Protein AF-A0A1C7MRN1-F1 (afdb_monomer_lite)

InterPro domains:
  IPR000111 Glycoside hydrolase family 27/36, conserved site [PS00512] (64-80)
  IPR000111 Glycoside hydrolase family 27/36, conserved site [PS00512] (559-575)
  IPR002241 Glycoside hydrolase, family 27 [PF16499] (28-318)
  IPR002241 Glycoside hydrolase, family 27 [PF16499] (523-786)
  IPR002241 Glycoside hydrolase, family 27 [PR00740] (23-42)
  IPR002241 Glycoside hydrolase, family 27 [PR00740] (59-74)
  IPR002241 Glycoside hydrolase, family 27 [PR00740] (101-122)
  IPR002241 Glycoside hydrolase, family 27 [PR00740] (135-152)
  IPR002241 Glycoside hydrolase, family 27 [PR00740] (167-185)
  IPR002241 Glycoside hydrolase, family 27 [PR00740] (253-272)
  IPR002241 Glycoside hydrolase, family 27 [PR00740] (274-295)
  IPR002241 Glycoside hydrolase, family 27 [PTHR11452] (15-424)
  IPR002241 Glycoside hydrolase, family 27 [cd14792] (29-318)
  IPR002241 Glycoside hydrolase, family 27 [cd14792] (524-786)
  IPR013780 Glycosyl hydrolase, all-beta [G3DSA:2.60.40.1180] (324-448)
  IPR013780 Glycosyl hydrolase, all-beta [G3DSA:2.60.40.1180] (792-904)
  IPR013785 Aldolase-type TIM barrel [G3DSA:3.20.20.70] (21-320)
  IPR013785 Aldolase-type TIM barrel [G3DSA:3.20.20.70] (516-788)
  IPR017853 Glycoside hydrolase superfamily [SSF51445] (20-318)
  IPR017853 Glycoside hydrolase superfamily [SSF51445] (516-786)

pLDDT: mean 77.8, std 26.12, range [19.83, 98.94]

Secondary structure (DSSP, 8-state):
-----PPPP----------SS--S--SS--EEEESHHHHTT---HHHHHHHHHHHHHTT-GGGT--EEE--SS-B-SS--TTT----B-TTT-TTHHHHHHHHHHHTT-EEEEEEESSSB-TTSSB--TT-HHHHHHHHHHHT--EEEEE-TT-TT--SSHHHHHHHHHHHHHHHHHT-S--EEEE-STTTT-HHHHTTTT-SEEE-SSPB-S-SS---TTS--S-STT-S---S-B-HHHHHHHHTTTGGG-BTTBEEE---B-TTSSSS-HHHHHHHHHHHHHTT--EEE-S-TTS--HHHHHHHT-HHHHHHHT-TT-PPPEEEEEEE-TTS-EEEEEEEEETTTEEEEEEEE-SSS-EEEEEEHHHHTTTT-HHHHT-EEEEEEEEEE-TTS-EEEEEEEEESEEEEEEE-TT-EEEEEEEESS-------SS-S------------------S---S--------STTSSSSSSSSSSS-------------------------PPP--S--SS--SS--EEEESHHHHTT---HHHHHHHHHHHHHTTTGGGT--EEEE-SS-B-SS--TTT----B-TTT-TT-HHHHHHHHHHTT-EEEEEEESSSB-TTSSB--TT-HHHHHHHHHHHT--EEEEE-TT-TT--SSHHHHHHHHHHHHHHHHHT-S--EEEE--TTTT-GGGTGGGT-SEE--S---SSTHHHHHTSGGGGG--SSS-B---B-TTSSSS-HHHHHHHHHHHHHTT--EEE-S-TTS--HHHHHHHT-HHHHHHHH-TT-PPPEEEEEEE-TTSSEEEEEEEE-GGG-EEEEEEE-SSS-------HHHHSTTT-HHHHT-EEEEEEEEEE-TTS-EEEEEEEEE----HHHH-SSSPPPGGGTSS-TTTTTSTTS-----------------------------------------------

Foldseek 3Di:
DDDDDDDDDDDPDPPQDQFLPPLVPPLFFAAAAEAPLAQNLVAALVLLVLLLVLCVVLPVVVLRHFERAYEPNQFDQAADPPQSATFGHCVRYVVGLLVSQVVSVVSVGAYHYEFELACADPVGHGHCNVPLLRHLLVCVVSRHQEYEYAYPHNVPQADALVSVLVSLLSNLVSNSVNVHHHQYEYEHALGNHCLQRVQRRHQEYEQAAEEDLAAQDDDVQCVDQESLDDPRRGHHDHLVSLLRRLQQSLVSWFRRYAHASHEQCQQVPSDDLQLSLLSLQQCLQSLHRHYHHDSSSDHDPSSSLRSVLSLSSCSSRFSRGGHWHWLDWAADPQGWTWTWIKTAGPPRKMKIKIWTQAQFKDWDKAFLCSHCLPVDDLRRQFKWFKWWQSDADPVRHGTHGPGIDGGIDHGDIAGHRHMTMMMIDGPDPSDSPPPVDDDDDDDDDDDDDDDDDDDPDDDDDDDDDDDDDDDVPPVPPPVPPDPPDDDDDDDDDDDDDDDDDDDDDPDDPQDDAWALVVVPQLFFAAAAEACLAQNLVAALCLQLLLLVLCVVLVVVVLRHFEREYEPNQFDQAADPPQSATFGDCVRYVVGLLVSQVSSVVSVGAYAYEAELAQADPVGHGHCPVPLLRHLLNCVVSRHAEYEYEYPHRVPLFDALVSVLVSLQSNQSSNVSNVHNHAYEAEHALGNHCLVRVRGRHSEYENHDDDLELCCCVPVVVVVQPHDDDHAHADEQNPPSDHYDLVSSLVRLLQCLQRLHRNYHHDRSSDDDPSSSLSSPLSLSSCSSGASVRWHWDWLDWDADPQGWIWTKTKDAGPPRDIDIDIDTPHPDDDDDDDAQCSHCVQVDDCSLFDKDFAWDQSDADPVRHGTHGPGIDGHDDPPVVVDDDDDDPPVVVPPDSPNSVVRSNPPDDDDDDDDDDDDDDDDDDDDDDDDDDDDDDDDDDDDDDDYYDDDD

Radius of gyration: 33.32 Å; chains: 1; bounding box: 84×116×84 Å

Sequence (952 aa):
MSLTISALLPLALHISFTFALDNGLAITPQMGWNTWNHFGCDISEDIIMGAAKAIISNNLTRFGYEYVVMDDCWQAPARDPGTGAPVADPTKFPNGVKALSDEIHAMGLKFGIYSDAGTYTCGGRFGSLGYEEIDAQTYASWGVDYLKYDNCYNEGLAGTPKISHDRYANMSRALNATGRPILYSMCNWGEDGPWNFATTISNSWRISGDIHDDFDRFDERCPCTTILDCKLPGFHCAMSRIIDFAAPVGQKAGPGHWNDLDMLEVGNGGMSFDEYVTHFSMWSLLKSPLILGNDVTNMTNETLTIITNKALIDVNQDSAGSPANRLWKRAIAVGGDLQLWAGSLANNQFVIALLNTSPNGQTVDVEFSDVFVDQGPAYQQGTYTVYDLWQKDSTGQWGKNVGTFTGAIRRVQIGSHQTKVWKAIPAASAKRTVGELDEKPLRASSICTLWTLHVITQVAMQCRATVHMKVVEQYLNEMSILLQEATSHRTLRHTSLVTGGLVPVLLTVLPTSDALNNGLAITPQMGWNTYYHFGCGISEDVVLSAANAMVSNNLTQLGYNYVLIDDCWQADMRDPATNAPVADPNKFPNGMKAVADQVHALGLKFGLYSDAGTYTCGNKFGSLGFEEIDAQTYASWGVDYLKYDNCYNEGLAGTPKISHDRYANMSRALNATGRPIFYSMCNWGEDGPWNFALDIANSWRISGISLTISIVTTIVAPVLLFLIANFPDFTVQLGLGGMTYDEYVTHFTMWSLLKSPLIIGTDVTDMTNETLTILTNTALIDVNQDAAGSTANRMWKRTVAAGGDLQLWAGSLVNNQFVFALINTSPNEQIVDVEFFDVFFDQGKAYQQGTYTLYDLWQKDGAGSWGKNIGTFQGSLPQWCTSRGSSRPKRAKEMNHERISAVWRSGIYRHSRNVDLHLFEFASRSERSASRLLPANGIIAEREMPSRGTYI

Structure (mmCIF, N/CA/C/O backbone):
data_AF-A0A1C7MRN1-F1
#
_entry.id   AF-A0A1C7MRN1-F1
#
loop_
_atom_site.group_PDB
_atom_site.id
_atom_site.type_symbol
_atom_site.label_atom_id
_atom_site.label_alt_id
_atom_site.label_comp_id
_atom_site.label_asym_id
_atom_site.label_entity_id
_atom_site.label_seq_id
_atom_site.pdbx_PDB_ins_code
_atom_site.Cartn_x
_atom_site.Cartn_y
_atom_site.Cartn_z
_atom_site.occupancy
_atom_site.B_iso_or_equiv
_atom_site.auth_seq_id
_atom_site.auth_comp_id
_atom_site.auth_asym_id
_atom_site.auth_atom_id
_atom_site.pdbx_PDB_model_num
ATOM 1 N N . MET A 1 1 ? 28.201 -49.017 -47.241 1.00 32.62 1 MET A N 1
ATOM 2 C CA . MET A 1 1 ? 27.351 -47.812 -47.124 1.00 32.62 1 MET A CA 1
ATOM 3 C C . MET A 1 1 ? 26.860 -47.796 -45.683 1.00 32.62 1 MET A C 1
ATOM 5 O O . MET A 1 1 ? 26.034 -48.628 -45.351 1.00 32.62 1 MET A O 1
ATOM 9 N N . SER A 1 2 ? 27.627 -47.239 -44.739 1.00 28.34 2 SER A N 1
ATOM 10 C CA . SER A 1 2 ? 27.752 -45.802 -44.386 1.00 28.34 2 SER A CA 1
ATOM 11 C C . SER A 1 2 ? 26.420 -45.260 -43.852 1.00 28.34 2 SER A C 1
ATOM 13 O O . SER A 1 2 ? 25.493 -45.116 -44.637 1.00 28.34 2 SER A O 1
ATOM 15 N N . LEU A 1 3 ? 26.204 -45.276 -42.527 1.00 33.03 3 LEU A N 1
ATOM 16 C CA . LEU A 1 3 ? 26.508 -44.223 -41.526 1.00 33.03 3 LEU A CA 1
ATOM 17 C C . LEU A 1 3 ? 25.808 -42.885 -41.813 1.00 33.03 3 LEU A C 1
ATOM 19 O O . LEU A 1 3 ? 26.175 -42.236 -42.784 1.00 33.03 3 LEU A O 1
ATOM 23 N N . THR A 1 4 ? 24.903 -42.454 -40.923 1.00 29.66 4 THR A N 1
ATOM 24 C CA . THR A 1 4 ? 25.169 -41.485 -39.830 1.00 29.66 4 THR A CA 1
ATOM 25 C C . THR A 1 4 ? 23.914 -41.296 -38.955 1.00 29.66 4 THR A C 1
ATOM 27 O O . THR A 1 4 ? 22.820 -41.089 -39.467 1.00 29.66 4 THR A O 1
ATOM 30 N N . ILE A 1 5 ? 24.070 -41.365 -37.627 1.00 31.12 5 ILE A N 1
ATOM 31 C CA . ILE A 1 5 ? 23.076 -40.932 -36.626 1.00 31.12 5 ILE A CA 1
ATOM 32 C C . ILE A 1 5 ? 23.730 -39.773 -35.870 1.00 31.12 5 ILE A C 1
ATOM 34 O O . ILE A 1 5 ? 24.781 -39.959 -35.257 1.00 31.12 5 ILE A O 1
ATOM 38 N N . SER A 1 6 ? 23.146 -38.580 -35.981 1.00 30.64 6 SER A N 1
ATOM 39 C CA . SER A 1 6 ? 23.615 -37.357 -35.324 1.00 30.64 6 SER A CA 1
ATOM 40 C C . SER A 1 6 ? 23.077 -37.253 -33.897 1.00 30.64 6 SER A C 1
ATOM 42 O O . SER A 1 6 ? 21.924 -37.581 -33.626 1.00 30.64 6 SER A O 1
ATOM 44 N N . ALA A 1 7 ? 23.955 -36.800 -33.005 1.00 30.77 7 ALA A N 1
ATOM 45 C CA . ALA A 1 7 ? 23.769 -36.672 -31.569 1.00 30.77 7 ALA A CA 1
ATOM 46 C C . ALA A 1 7 ? 22.790 -35.550 -31.171 1.00 30.77 7 ALA A C 1
ATOM 48 O O . ALA A 1 7 ? 22.797 -34.466 -31.753 1.00 30.77 7 ALA A O 1
ATOM 49 N N . LEU A 1 8 ? 21.997 -35.826 -30.133 1.00 30.70 8 LEU A N 1
ATOM 50 C CA . LEU A 1 8 ? 21.131 -34.892 -29.413 1.00 30.70 8 LEU A CA 1
ATOM 51 C C . LEU A 1 8 ? 21.948 -34.135 -28.348 1.00 30.70 8 LEU A C 1
ATOM 53 O O . LEU A 1 8 ? 22.550 -34.759 -27.474 1.00 30.70 8 LEU A O 1
ATOM 57 N N . LEU A 1 9 ? 21.953 -32.800 -28.417 1.00 27.53 9 LEU A N 1
ATOM 58 C CA . LEU A 1 9 ? 22.350 -31.907 -27.320 1.00 27.53 9 LEU A CA 1
ATOM 59 C C . LEU A 1 9 ? 21.200 -31.814 -26.297 1.00 27.53 9 LEU A C 1
ATOM 61 O O . LEU A 1 9 ? 20.055 -31.649 -26.721 1.00 27.53 9 LEU A O 1
ATOM 65 N N . PRO A 1 10 ? 21.459 -31.813 -24.978 1.00 32.84 10 PRO A N 1
ATOM 66 C CA . PRO A 1 10 ? 20.471 -31.374 -24.005 1.00 32.84 10 PRO A CA 1
ATOM 67 C C . PRO A 1 10 ? 20.514 -29.841 -23.909 1.00 32.84 10 PRO A C 1
ATOM 69 O O . PRO A 1 10 ? 21.513 -29.253 -23.495 1.00 32.84 10 PRO A O 1
ATOM 72 N N . LEU A 1 11 ? 19.423 -29.194 -24.316 1.00 30.00 11 LEU A N 1
ATOM 73 C CA . LEU A 1 11 ? 19.183 -27.768 -24.122 1.00 30.00 11 LEU A CA 1
ATOM 74 C C . LEU A 1 11 ? 18.744 -27.566 -22.661 1.00 30.00 11 LEU A C 1
ATOM 76 O O . LEU A 1 11 ? 17.631 -27.930 -22.287 1.00 30.00 11 LEU A O 1
ATOM 80 N N . ALA A 1 12 ? 19.629 -27.048 -21.811 1.00 29.44 12 ALA A N 1
ATOM 81 C CA . ALA A 1 12 ? 19.276 -26.665 -20.448 1.00 29.44 12 ALA A CA 1
ATOM 82 C C . ALA A 1 12 ? 18.421 -25.386 -20.492 1.00 29.44 12 ALA A C 1
ATOM 84 O O . ALA A 1 12 ? 18.954 -24.279 -20.552 1.00 29.44 12 ALA A O 1
ATOM 85 N N . LEU A 1 13 ? 17.096 -25.553 -20.495 1.00 30.02 13 LEU A N 1
ATOM 86 C CA . LEU A 1 13 ? 16.122 -24.472 -20.342 1.00 30.02 13 LEU A CA 1
ATOM 87 C C . LEU A 1 13 ? 16.367 -23.775 -18.991 1.00 30.02 13 LEU A C 1
ATOM 89 O O . LEU A 1 13 ? 16.076 -24.333 -17.935 1.00 30.02 13 LEU A O 1
ATOM 93 N N . HIS A 1 14 ? 16.938 -22.572 -19.016 1.00 25.50 14 HIS A N 1
ATOM 94 C CA . HIS A 1 14 ? 16.886 -21.665 -17.872 1.00 25.50 14 HIS A CA 1
ATOM 95 C C . HIS A 1 14 ? 15.493 -21.037 -17.879 1.00 25.50 14 HIS A C 1
ATOM 97 O O . HIS A 1 14 ? 15.196 -20.177 -18.703 1.00 25.50 14 HIS A O 1
ATOM 103 N N . ILE A 1 15 ? 14.615 -21.536 -17.011 1.00 29.28 15 ILE A N 1
ATOM 104 C CA . ILE A 1 15 ? 13.301 -20.945 -16.768 1.00 29.28 15 ILE A CA 1
ATOM 105 C C . ILE A 1 15 ? 13.538 -19.706 -15.900 1.00 29.28 15 ILE A C 1
ATOM 107 O O . ILE A 1 15 ? 13.695 -19.816 -14.685 1.00 29.28 15 ILE A O 1
ATOM 111 N N . SER A 1 16 ? 13.618 -18.536 -16.527 1.00 24.62 16 SER A N 1
ATOM 112 C CA . SER A 1 16 ? 13.578 -17.259 -15.816 1.00 24.62 16 SER A CA 1
ATOM 113 C C . SER A 1 16 ? 12.117 -16.913 -15.542 1.00 24.62 16 SER A C 1
ATOM 115 O O . SER A 1 16 ? 11.385 -16.518 -16.445 1.00 24.62 16 SER A O 1
ATOM 117 N N . PHE A 1 17 ? 11.679 -17.098 -14.299 1.00 25.47 17 PHE A N 1
ATOM 118 C CA . PHE A 1 17 ? 10.416 -16.550 -13.813 1.00 25.47 17 PHE A CA 1
ATOM 119 C C . PHE A 1 17 ? 10.617 -15.052 -13.540 1.00 25.47 17 PHE A C 1
ATOM 121 O O . PHE A 1 17 ? 11.410 -14.704 -12.671 1.00 25.47 17 PHE A O 1
ATOM 128 N N . THR A 1 18 ? 9.923 -14.162 -14.252 1.00 29.08 18 THR A N 1
ATOM 129 C CA . THR A 1 18 ? 9.837 -12.742 -13.871 1.00 29.08 18 THR A CA 1
ATOM 130 C C . THR A 1 18 ? 8.492 -12.492 -13.203 1.00 29.08 18 THR A C 1
ATOM 132 O O . THR A 1 18 ? 7.457 -12.451 -13.868 1.00 29.08 18 THR A O 1
ATOM 135 N N . PHE A 1 19 ? 8.517 -12.367 -11.879 1.00 29.11 19 PHE A N 1
ATOM 136 C CA . PHE A 1 19 ? 7.385 -11.952 -11.055 1.00 29.11 19 PHE A CA 1
ATOM 137 C C . PHE A 1 19 ? 7.260 -10.407 -11.086 1.00 29.11 19 PHE A C 1
ATOM 139 O O . PHE A 1 19 ? 8.284 -9.721 -11.145 1.00 29.11 19 PHE A O 1
ATOM 146 N N . ALA A 1 20 ? 6.034 -9.853 -11.005 1.00 35.31 20 ALA A N 1
ATOM 147 C CA . ALA A 1 20 ? 5.810 -8.578 -10.288 1.00 35.31 20 ALA A CA 1
ATOM 148 C C . ALA A 1 20 ? 6.422 -8.729 -8.879 1.00 35.31 20 ALA A C 1
ATOM 150 O O . ALA A 1 20 ? 6.563 -9.870 -8.460 1.00 35.31 20 ALA A O 1
ATOM 151 N N . LEU A 1 21 ? 6.849 -7.690 -8.153 1.00 42.69 21 LEU A N 1
ATOM 152 C CA . LEU A 1 21 ? 7.776 -7.851 -7.010 1.00 42.69 21 LEU A CA 1
ATOM 153 C C . LEU A 1 21 ? 7.182 -8.532 -5.739 1.00 42.69 21 LEU A C 1
ATOM 155 O O . LEU A 1 21 ? 7.391 -8.068 -4.629 1.00 42.69 21 LEU A O 1
ATOM 159 N N . ASP A 1 22 ? 6.525 -9.685 -5.858 1.00 56.50 22 ASP A N 1
ATOM 160 C CA . ASP A 1 22 ? 6.673 -10.817 -4.943 1.00 56.50 22 ASP A CA 1
ATOM 161 C C . ASP A 1 22 ? 8.019 -11.507 -5.233 1.00 56.50 22 ASP A C 1
ATOM 163 O O . ASP A 1 22 ? 8.114 -12.614 -5.767 1.00 56.50 22 ASP A O 1
ATOM 167 N N . ASN A 1 23 ? 9.108 -10.802 -4.919 1.00 67.00 23 ASN A N 1
ATOM 168 C CA . ASN A 1 23 ? 10.471 -11.330 -5.026 1.00 67.00 23 ASN A CA 1
ATOM 169 C C . ASN A 1 23 ? 10.824 -12.290 -3.872 1.00 67.00 23 ASN A C 1
ATOM 171 O O . ASN A 1 23 ? 11.991 -12.653 -3.708 1.00 67.00 23 ASN A O 1
ATOM 175 N N . GLY A 1 24 ? 9.841 -12.676 -3.047 1.00 72.44 24 GLY A N 1
ATOM 176 C CA . GLY A 1 24 ? 10.031 -13.489 -1.848 1.00 72.44 24 GLY A CA 1
ATOM 177 C C . GLY A 1 24 ? 10.801 -12.792 -0.718 1.00 72.44 24 GLY A C 1
ATOM 178 O O . GLY A 1 24 ? 11.180 -13.456 0.249 1.00 72.44 24 GLY A O 1
ATOM 179 N N . LEU A 1 25 ? 11.059 -11.482 -0.823 1.00 83.81 25 LEU A N 1
ATOM 180 C CA . LEU A 1 25 ? 11.748 -10.682 0.192 1.00 83.81 25 LEU A CA 1
ATOM 181 C C . LEU A 1 25 ? 10.758 -9.846 1.005 1.00 83.81 25 LEU A C 1
ATOM 183 O O . LEU A 1 25 ? 9.590 -9.714 0.656 1.00 83.81 25 LEU A O 1
ATOM 187 N N . ALA A 1 26 ? 11.238 -9.309 2.130 1.00 90.81 26 ALA A N 1
ATOM 188 C CA . ALA A 1 26 ? 10.457 -8.475 3.045 1.00 90.81 26 ALA A CA 1
ATOM 189 C C . ALA A 1 26 ? 9.098 -9.082 3.451 1.00 90.81 26 ALA A C 1
ATOM 191 O O . ALA A 1 26 ? 8.135 -8.359 3.693 1.00 90.81 26 ALA A O 1
ATOM 192 N N . ILE A 1 27 ? 9.002 -10.415 3.567 1.00 87.81 27 ILE A N 1
ATOM 193 C CA . ILE A 1 27 ? 7.798 -11.094 4.089 1.00 87.81 27 ILE A CA 1
ATOM 194 C C . ILE A 1 27 ? 7.412 -10.538 5.469 1.00 87.81 27 ILE A C 1
ATOM 196 O O . ILE A 1 27 ? 6.233 -10.437 5.798 1.00 87.81 27 ILE A O 1
ATOM 200 N N . THR A 1 28 ? 8.411 -10.118 6.241 1.00 89.19 28 THR A N 1
ATOM 201 C CA . THR A 1 28 ? 8.294 -9.221 7.392 1.00 89.19 28 THR A CA 1
ATOM 202 C C . THR A 1 28 ? 9.103 -7.943 7.127 1.00 89.19 28 THR A C 1
ATOM 204 O O . THR A 1 28 ? 9.973 -7.958 6.247 1.00 89.19 28 THR A O 1
ATOM 207 N N . PRO A 1 29 ? 8.849 -6.833 7.850 1.00 97.56 29 PRO A N 1
ATOM 208 C CA . PRO A 1 29 ? 9.603 -5.596 7.656 1.00 97.56 29 PRO A CA 1
ATOM 209 C C . PRO A 1 29 ? 11.105 -5.828 7.831 1.00 97.56 29 PRO A C 1
ATOM 211 O O . PRO A 1 29 ? 11.528 -6.525 8.754 1.00 97.56 29 PRO A O 1
ATOM 214 N N . GLN A 1 30 ? 11.927 -5.247 6.964 1.00 98.44 30 GLN A N 1
ATOM 215 C CA . GLN A 1 30 ? 13.375 -5.405 7.057 1.00 98.44 30 GLN A CA 1
ATOM 216 C C . GLN A 1 30 ? 13.952 -4.760 8.326 1.00 98.44 30 GLN A C 1
ATOM 218 O O . GLN A 1 30 ? 13.442 -3.757 8.834 1.00 98.44 30 GLN A O 1
ATOM 223 N N . MET A 1 31 ? 15.065 -5.308 8.813 1.00 98.88 31 MET A N 1
ATOM 224 C CA . MET A 1 31 ? 15.768 -4.803 9.991 1.00 98.88 31 MET A CA 1
ATOM 225 C C . MET A 1 31 ? 17.269 -4.706 9.721 1.00 98.88 31 MET A C 1
ATOM 227 O O . MET A 1 31 ? 17.887 -5.630 9.191 1.00 98.88 31 MET A O 1
ATOM 231 N N . GLY A 1 32 ? 17.884 -3.594 10.105 1.00 98.81 32 GLY A N 1
ATOM 232 C CA . GLY A 1 32 ? 19.278 -3.337 9.763 1.00 98.81 32 GLY A CA 1
ATOM 233 C C . GLY A 1 32 ? 19.805 -2.031 10.324 1.00 98.81 32 GLY A C 1
ATOM 234 O O . GLY A 1 32 ? 19.308 -1.534 11.330 1.00 98.81 32 GLY A O 1
ATOM 235 N N . TRP A 1 33 ? 20.812 -1.483 9.663 1.00 98.88 33 TRP A N 1
ATOM 236 C CA . TRP A 1 33 ? 21.471 -0.232 10.003 1.00 98.88 33 TRP A CA 1
ATOM 237 C C . TRP A 1 33 ? 21.834 0.532 8.730 1.00 98.88 33 TRP A C 1
ATOM 239 O O . TRP A 1 33 ? 22.125 -0.084 7.703 1.00 98.88 33 TRP A O 1
ATOM 249 N N . ASN A 1 34 ? 21.825 1.859 8.805 1.00 98.88 34 ASN A N 1
ATOM 250 C CA . ASN A 1 34 ? 22.182 2.750 7.710 1.00 98.88 34 ASN A CA 1
ATOM 251 C C . ASN A 1 34 ? 23.194 3.810 8.180 1.00 98.88 34 ASN A C 1
ATOM 253 O O . ASN A 1 34 ? 23.127 4.296 9.308 1.00 98.88 34 ASN A O 1
ATOM 257 N N . THR A 1 35 ? 24.136 4.167 7.305 1.00 98.56 35 THR A N 1
ATOM 258 C CA . THR A 1 35 ? 25.248 5.077 7.619 1.00 98.56 35 THR A CA 1
ATOM 259 C C . THR A 1 35 ? 24.842 6.543 7.843 1.00 98.56 35 THR A C 1
ATOM 261 O O . THR A 1 35 ? 25.587 7.283 8.484 1.00 98.56 35 THR A O 1
ATOM 264 N N . TRP A 1 36 ? 23.713 7.000 7.293 1.00 98.31 36 TRP A N 1
ATOM 265 C CA . TRP A 1 36 ? 23.452 8.420 7.023 1.00 98.31 36 TRP A CA 1
ATOM 266 C C . TRP A 1 36 ? 23.297 9.298 8.265 1.00 98.31 36 TRP A C 1
ATOM 268 O O . TRP A 1 36 ? 24.032 10.272 8.409 1.00 98.31 36 TRP A O 1
ATOM 278 N N . ASN A 1 37 ? 22.373 8.962 9.170 1.00 95.50 37 ASN A N 1
ATOM 279 C CA . ASN A 1 37 ? 21.980 9.856 10.269 1.00 95.50 37 ASN A CA 1
ATOM 280 C C . ASN A 1 37 ? 23.145 10.240 11.197 1.00 95.50 37 ASN A C 1
ATOM 282 O O . ASN A 1 37 ? 23.155 11.348 11.730 1.00 95.50 37 ASN A O 1
ATOM 286 N N . HIS A 1 38 ? 24.142 9.361 11.361 1.00 95.50 38 HIS A N 1
ATOM 287 C CA . HIS A 1 38 ? 25.320 9.646 12.182 1.00 95.50 38 HIS A CA 1
ATOM 288 C C . HIS A 1 38 ? 26.531 10.141 11.375 1.00 95.50 38 HIS A C 1
ATOM 290 O O . HIS A 1 38 ? 27.212 11.069 11.808 1.00 95.50 38 HIS A O 1
ATOM 296 N N . PHE A 1 39 ? 26.825 9.530 10.221 1.00 96.81 39 PHE A N 1
ATOM 297 C CA . PHE A 1 39 ? 28.079 9.777 9.493 1.00 96.81 39 PHE A CA 1
ATOM 298 C C . PHE A 1 39 ? 27.929 10.732 8.299 1.00 96.81 39 PHE A C 1
ATOM 300 O O . PHE A 1 39 ? 28.926 11.282 7.832 1.00 96.81 39 PHE A O 1
ATOM 307 N N . GLY A 1 40 ? 26.715 10.954 7.786 1.00 96.69 40 GLY A N 1
ATOM 308 C CA . GLY A 1 40 ? 26.476 11.756 6.584 1.00 96.69 40 GLY A CA 1
ATOM 309 C C . GLY A 1 40 ? 27.371 11.320 5.418 1.00 96.69 40 GLY A C 1
ATOM 310 O O . GLY A 1 40 ? 27.478 10.135 5.113 1.00 96.69 40 GLY A O 1
ATOM 311 N N . CYS A 1 41 ? 28.073 12.272 4.793 1.00 97.25 41 CYS A N 1
ATOM 312 C CA . CYS A 1 41 ? 29.041 11.961 3.738 1.00 97.25 41 CYS A CA 1
ATOM 313 C C . CYS A 1 41 ? 30.395 11.427 4.248 1.00 97.25 41 CYS A C 1
ATOM 315 O O . CYS A 1 41 ? 31.192 10.971 3.419 1.00 97.25 41 CYS A O 1
ATOM 317 N N . ASP A 1 42 ? 30.698 11.482 5.547 1.00 96.88 42 ASP A N 1
ATOM 318 C CA . ASP A 1 42 ? 31.995 11.083 6.117 1.00 96.88 42 ASP A CA 1
ATOM 319 C C . ASP A 1 42 ? 32.078 9.560 6.337 1.00 96.88 42 ASP A C 1
ATOM 321 O O . ASP A 1 42 ? 32.535 9.074 7.367 1.00 96.88 42 ASP A O 1
ATOM 325 N N . ILE A 1 43 ? 31.631 8.791 5.339 1.00 97.62 43 ILE A N 1
ATOM 326 C CA . ILE A 1 43 ? 31.658 7.325 5.309 1.00 97.62 43 ILE A CA 1
ATOM 327 C C . ILE A 1 43 ? 32.925 6.784 4.633 1.00 97.62 43 ILE A C 1
ATOM 329 O O . ILE A 1 43 ? 33.503 7.416 3.745 1.00 97.62 43 ILE A O 1
ATOM 333 N N . SER A 1 44 ? 33.328 5.577 5.024 1.00 98.25 44 SER A N 1
ATOM 334 C CA . SER A 1 44 ? 34.431 4.820 4.426 1.00 98.25 44 SER A CA 1
ATOM 335 C C . SER A 1 44 ? 34.233 3.314 4.613 1.00 98.25 44 SER A C 1
ATOM 337 O O . SER A 1 44 ? 33.402 2.880 5.417 1.00 98.25 44 SER A O 1
ATOM 339 N N . GLU A 1 45 ? 35.032 2.518 3.901 1.00 98.44 45 GLU A N 1
ATOM 340 C CA . GLU A 1 45 ? 35.102 1.062 4.063 1.00 98.44 45 GLU A CA 1
ATOM 341 C C . GLU A 1 45 ? 35.346 0.658 5.530 1.00 98.44 45 GLU A C 1
ATOM 343 O O . GLU A 1 45 ? 34.643 -0.203 6.058 1.00 98.44 45 GLU A O 1
ATOM 348 N N . ASP A 1 46 ? 36.259 1.348 6.225 1.00 98.25 46 ASP A N 1
ATOM 349 C CA . ASP A 1 46 ? 36.579 1.092 7.636 1.00 98.25 46 ASP A CA 1
ATOM 350 C C . ASP A 1 46 ? 35.395 1.363 8.574 1.00 98.25 46 ASP A C 1
ATOM 352 O O . ASP A 1 46 ? 35.159 0.589 9.506 1.00 98.25 46 ASP A O 1
ATOM 356 N N . ILE A 1 47 ? 34.635 2.438 8.335 1.00 98.31 47 ILE A N 1
ATOM 357 C CA . ILE A 1 47 ? 33.457 2.787 9.146 1.00 98.31 47 ILE A CA 1
ATOM 358 C C . ILE A 1 47 ? 32.376 1.719 8.989 1.00 98.31 47 ILE A C 1
ATOM 360 O O . ILE A 1 47 ? 31.864 1.203 9.983 1.00 98.31 47 ILE A O 1
ATOM 364 N N . ILE A 1 48 ? 32.061 1.340 7.749 1.00 98.75 48 ILE A N 1
ATOM 365 C CA . ILE A 1 48 ? 31.023 0.343 7.459 1.00 98.75 48 ILE A CA 1
ATOM 366 C C . ILE A 1 48 ? 31.433 -1.028 8.004 1.00 98.75 48 ILE A C 1
ATOM 368 O O . ILE A 1 48 ? 30.626 -1.721 8.626 1.00 98.75 48 ILE A O 1
ATOM 372 N N . MET A 1 49 ? 32.703 -1.404 7.850 1.00 98.56 49 MET A N 1
ATOM 373 C CA . MET A 1 49 ? 33.235 -2.645 8.405 1.00 98.56 49 MET A CA 1
ATOM 374 C C . MET A 1 49 ? 33.248 -2.635 9.943 1.00 98.56 49 MET A C 1
ATOM 376 O O . MET A 1 49 ? 32.961 -3.651 10.581 1.00 98.56 49 MET A O 1
ATOM 380 N N . GLY A 1 50 ? 33.547 -1.489 10.561 1.00 98.56 50 GLY A N 1
ATOM 381 C CA . GLY A 1 50 ? 33.443 -1.282 12.005 1.00 98.56 50 GLY A CA 1
ATOM 382 C C . GLY A 1 50 ? 32.013 -1.468 12.514 1.00 98.56 50 GLY A C 1
ATOM 383 O O . GLY A 1 50 ? 31.796 -2.219 13.468 1.00 98.56 50 GLY A O 1
ATOM 384 N N . ALA A 1 51 ? 31.035 -0.865 11.835 1.00 98.62 51 ALA A N 1
ATOM 385 C CA . ALA A 1 51 ? 29.616 -1.010 12.144 1.00 98.62 51 ALA A CA 1
ATOM 386 C C . ALA A 1 51 ? 29.134 -2.463 11.987 1.00 98.62 51 ALA A C 1
ATOM 388 O O . ALA A 1 51 ? 28.505 -3.006 12.896 1.00 98.62 51 ALA A O 1
ATOM 389 N N . ALA A 1 52 ? 29.503 -3.140 10.895 1.00 98.75 52 ALA A N 1
ATOM 390 C CA . ALA A 1 52 ? 29.171 -4.547 10.668 1.00 98.75 52 ALA A CA 1
ATOM 391 C C . ALA A 1 52 ? 29.725 -5.460 11.781 1.00 98.75 52 ALA A C 1
ATOM 393 O O . ALA A 1 52 ? 29.003 -6.290 12.340 1.00 98.75 52 ALA A O 1
ATOM 394 N N . LYS A 1 53 ? 30.984 -5.255 12.192 1.00 98.75 53 LYS A N 1
ATOM 395 C CA . LYS A 1 53 ? 31.585 -5.966 13.335 1.00 98.75 53 LYS A CA 1
ATOM 396 C C . LYS A 1 53 ? 30.866 -5.658 14.648 1.00 98.75 53 LYS A C 1
ATOM 398 O O . LYS A 1 53 ? 30.700 -6.562 15.468 1.00 98.75 53 LYS A O 1
ATOM 403 N N . ALA A 1 54 ? 30.428 -4.416 14.851 1.00 98.56 54 ALA A N 1
ATOM 404 C CA . ALA A 1 54 ? 29.680 -4.013 16.037 1.00 98.56 54 ALA A CA 1
ATOM 405 C C . ALA A 1 54 ? 28.276 -4.639 16.095 1.00 98.56 54 ALA A C 1
ATOM 407 O O . ALA A 1 54 ? 27.840 -5.049 17.168 1.00 98.56 54 ALA A O 1
ATOM 408 N N . ILE A 1 55 ? 27.588 -4.792 14.959 1.00 98.62 55 ILE A N 1
ATOM 409 C CA . ILE A 1 55 ? 26.304 -5.509 14.867 1.00 98.62 55 ILE A CA 1
ATOM 410 C C . ILE A 1 55 ? 26.467 -6.964 15.336 1.00 98.62 55 ILE A C 1
ATOM 412 O O . ILE A 1 55 ? 25.660 -7.460 16.129 1.00 98.62 55 ILE A O 1
ATOM 416 N N . ILE A 1 56 ? 27.544 -7.634 14.911 1.00 98.38 56 ILE A N 1
ATOM 417 C CA . ILE A 1 56 ? 27.864 -9.003 15.337 1.00 98.38 56 ILE A CA 1
ATOM 418 C C . ILE A 1 56 ? 28.258 -9.059 16.818 1.00 98.38 56 ILE A C 1
ATOM 420 O O . ILE A 1 56 ? 27.735 -9.894 17.558 1.00 98.38 56 ILE A O 1
ATOM 424 N N . SER A 1 57 ? 29.154 -8.183 17.282 1.00 97.50 57 SER A N 1
ATOM 425 C CA . SER A 1 57 ? 29.672 -8.229 18.658 1.00 97.50 57 SER A CA 1
ATOM 426 C C . SER A 1 57 ? 28.617 -7.863 19.707 1.00 97.50 57 SER A C 1
ATOM 428 O O . SER A 1 57 ? 28.587 -8.471 20.779 1.00 97.50 57 SER A O 1
ATOM 430 N N . ASN A 1 58 ? 27.696 -6.953 19.377 1.00 96.50 58 ASN A N 1
ATOM 431 C CA . ASN A 1 58 ? 26.516 -6.646 20.189 1.00 96.50 58 ASN A CA 1
ATOM 432 C C . ASN A 1 58 ? 25.395 -7.690 20.039 1.00 96.50 58 ASN A C 1
ATOM 434 O O . ASN A 1 58 ? 24.363 -7.596 20.709 1.00 96.50 58 ASN A O 1
ATOM 438 N N . ASN A 1 59 ? 25.602 -8.713 19.201 1.00 95.94 59 ASN A N 1
ATOM 439 C CA . ASN A 1 59 ? 24.673 -9.812 18.969 1.00 95.94 59 ASN A CA 1
ATOM 440 C C . ASN A 1 59 ? 23.291 -9.306 18.519 1.00 95.94 59 ASN A C 1
ATOM 442 O O . ASN A 1 59 ? 22.262 -9.733 19.048 1.00 95.94 59 ASN A O 1
ATOM 446 N N . LEU A 1 60 ? 23.271 -8.345 17.590 1.00 97.88 60 LEU A N 1
ATOM 447 C CA . LEU A 1 60 ? 22.036 -7.753 17.072 1.00 97.88 60 LEU A CA 1
ATOM 448 C C . LEU A 1 60 ? 21.365 -8.644 16.018 1.00 97.88 60 LEU A C 1
ATOM 450 O O . LEU A 1 60 ? 20.141 -8.635 15.902 1.00 97.88 60 LEU A O 1
ATOM 454 N N . THR A 1 61 ? 22.124 -9.497 15.328 1.00 96.75 61 THR A N 1
ATOM 455 C CA . THR A 1 61 ? 21.586 -10.443 14.333 1.00 96.75 61 THR A CA 1
ATOM 456 C C . THR A 1 61 ? 20.574 -11.423 14.925 1.00 96.75 61 THR A C 1
ATOM 458 O O . THR A 1 61 ? 19.602 -11.770 14.262 1.00 96.75 61 THR A O 1
ATOM 461 N N . ARG A 1 62 ? 20.699 -11.807 16.208 1.00 95.88 62 ARG A N 1
ATOM 462 C CA . ARG A 1 62 ? 19.687 -12.650 16.889 1.00 95.88 62 ARG A CA 1
ATOM 463 C C . ARG A 1 62 ? 18.308 -11.988 17.001 1.00 95.88 62 ARG A C 1
ATOM 465 O O . ARG A 1 62 ? 17.331 -12.665 17.316 1.00 95.88 62 ARG A O 1
ATOM 472 N N . PHE A 1 63 ? 18.254 -10.668 16.836 1.00 96.94 63 PHE A N 1
ATOM 473 C CA . PHE A 1 63 ? 17.035 -9.868 16.841 1.00 96.94 63 PHE A CA 1
ATOM 474 C C . PHE A 1 63 ? 16.555 -9.520 15.429 1.00 96.94 63 PHE A C 1
ATOM 476 O O . PHE A 1 63 ? 15.505 -8.907 15.313 1.00 96.94 63 PHE A O 1
ATOM 483 N N . GLY A 1 64 ? 17.286 -9.921 14.384 1.00 96.31 64 GLY A N 1
ATOM 484 C CA . GLY A 1 64 ? 16.917 -9.702 12.984 1.00 96.31 64 GLY A CA 1
ATOM 485 C C . GLY A 1 64 ? 17.667 -8.568 12.286 1.00 96.31 64 GLY A C 1
ATOM 486 O O . GLY A 1 64 ? 17.536 -8.443 11.077 1.00 96.31 64 GLY A O 1
ATOM 487 N N . TYR A 1 65 ? 18.477 -7.767 12.990 1.00 98.56 65 TYR A N 1
ATOM 488 C CA . TYR A 1 65 ? 19.273 -6.704 12.361 1.00 98.56 65 TYR A CA 1
ATOM 489 C C . TYR A 1 65 ? 20.388 -7.302 11.495 1.00 98.56 65 TYR A C 1
ATOM 491 O O . TYR A 1 65 ? 21.449 -7.658 12.011 1.00 98.56 65 TYR A O 1
ATOM 499 N N . GLU A 1 66 ? 20.132 -7.436 10.194 1.00 97.81 66 GLU A N 1
ATOM 500 C CA . GLU A 1 66 ? 21.018 -8.143 9.261 1.00 97.81 66 GLU A CA 1
ATOM 501 C C . GLU A 1 66 ? 21.469 -7.301 8.063 1.00 97.81 66 GLU A C 1
ATOM 503 O O . GLU A 1 66 ? 22.506 -7.611 7.482 1.00 97.81 66 GLU A O 1
ATOM 508 N N . TYR A 1 67 ? 20.746 -6.233 7.708 1.00 98.88 67 TYR A N 1
ATOM 509 C CA . TYR A 1 67 ? 21.133 -5.345 6.608 1.00 98.88 67 TYR A CA 1
ATOM 510 C C . TYR A 1 67 ? 22.110 -4.256 7.074 1.00 98.88 67 TYR A C 1
ATOM 512 O O . TYR A 1 67 ? 21.835 -3.540 8.034 1.00 98.88 67 TYR A O 1
ATOM 520 N N . VAL A 1 68 ? 23.224 -4.097 6.359 1.00 98.94 68 VAL A N 1
ATOM 521 C CA . VAL A 1 68 ? 24.191 -2.998 6.502 1.00 98.94 68 VAL A CA 1
ATOM 522 C C . VAL A 1 68 ? 24.098 -2.134 5.249 1.00 98.94 68 VAL A C 1
ATOM 524 O O . VAL A 1 68 ? 24.613 -2.515 4.199 1.00 98.94 68 VAL A O 1
ATOM 527 N N . VAL A 1 69 ? 23.400 -1.002 5.339 1.00 98.88 69 VAL A N 1
ATOM 528 C CA . VAL A 1 69 ? 23.069 -0.146 4.193 1.00 98.88 69 VAL A CA 1
ATOM 529 C C . VAL A 1 69 ? 24.036 1.034 4.116 1.00 98.88 69 VAL A C 1
ATOM 531 O O . VAL A 1 69 ? 24.039 1.910 4.981 1.00 98.88 69 VAL A O 1
ATOM 534 N N . MET A 1 70 ? 24.854 1.054 3.066 1.00 98.75 70 MET A N 1
ATOM 535 C CA . MET A 1 70 ? 25.704 2.183 2.706 1.00 98.75 70 MET A CA 1
ATOM 536 C C . MET A 1 70 ? 24.867 3.245 1.992 1.00 98.75 70 MET A C 1
ATOM 538 O O . MET A 1 70 ? 24.374 3.004 0.888 1.00 98.75 70 MET A O 1
ATOM 542 N N . ASP A 1 71 ? 24.700 4.396 2.637 1.00 98.75 71 ASP A N 1
ATOM 543 C CA . ASP A 1 71 ? 23.936 5.523 2.102 1.00 98.75 71 ASP A CA 1
ATOM 544 C C . ASP A 1 71 ? 24.774 6.393 1.147 1.00 98.75 71 ASP A C 1
ATOM 546 O O . ASP A 1 71 ? 25.795 5.943 0.626 1.00 98.75 71 ASP A O 1
ATOM 550 N N . ASP A 1 72 ? 24.326 7.616 0.865 1.00 98.19 72 ASP A N 1
ATOM 551 C CA . ASP A 1 72 ? 24.910 8.490 -0.149 1.00 98.19 72 ASP A CA 1
ATOM 552 C C . ASP A 1 72 ? 26.391 8.875 0.097 1.00 98.19 72 ASP A C 1
ATOM 554 O O . ASP A 1 72 ? 26.983 8.658 1.155 1.00 98.19 72 ASP A O 1
ATOM 558 N N . CYS A 1 73 ? 27.012 9.497 -0.908 1.00 98.12 73 CYS A N 1
ATOM 559 C CA . CYS A 1 73 ? 28.405 9.955 -0.920 1.00 98.12 73 CYS A CA 1
ATOM 560 C C . CYS A 1 73 ? 29.465 8.840 -0.993 1.00 98.12 73 CYS A C 1
ATOM 562 O O . CYS A 1 73 ? 30.639 9.104 -0.697 1.00 98.12 73 CYS A O 1
ATOM 564 N N . TRP A 1 74 ? 29.091 7.630 -1.417 1.00 98.62 74 TRP A N 1
ATOM 565 C CA . TRP A 1 74 ? 30.016 6.525 -1.693 1.00 98.62 74 TRP A CA 1
ATOM 566 C C . TRP A 1 74 ? 30.669 6.602 -3.082 1.00 98.62 74 TRP A C 1
ATOM 568 O O . TRP A 1 74 ? 31.725 6.016 -3.330 1.00 98.62 74 TRP A O 1
ATOM 578 N N . GLN A 1 75 ? 30.016 7.314 -3.993 1.00 98.44 75 GLN A N 1
ATOM 579 C CA . GLN A 1 75 ? 30.322 7.407 -5.410 1.00 98.44 75 GLN A CA 1
ATOM 580 C C . GLN A 1 75 ? 31.621 8.183 -5.659 1.00 98.44 75 GLN A C 1
ATOM 582 O O . GLN A 1 75 ? 31.903 9.191 -5.007 1.00 98.44 75 GLN A O 1
ATOM 587 N N . ALA A 1 76 ? 32.372 7.768 -6.676 1.00 97.62 76 ALA A N 1
ATOM 588 C CA . ALA A 1 76 ? 33.443 8.564 -7.256 1.00 97.62 76 ALA A CA 1
ATOM 589 C C . ALA A 1 76 ? 32.887 9.863 -7.884 1.00 97.62 76 ALA A C 1
ATOM 591 O O . ALA A 1 76 ? 31.686 9.966 -8.149 1.00 97.62 76 ALA A O 1
ATOM 592 N N . PRO A 1 77 ? 33.743 10.854 -8.207 1.00 94.88 77 PRO A N 1
ATOM 593 C CA . PRO A 1 77 ? 33.294 12.099 -8.837 1.00 94.88 77 PRO A CA 1
ATOM 594 C C . PRO A 1 77 ? 32.578 11.926 -10.187 1.00 94.88 77 PRO A C 1
ATOM 596 O O . PRO A 1 77 ? 31.855 12.827 -10.606 1.00 94.88 77 PRO A O 1
ATOM 599 N N . ALA A 1 78 ? 32.795 10.806 -10.882 1.00 95.56 78 ALA A N 1
ATOM 600 C CA . ALA A 1 78 ? 32.162 10.492 -12.157 1.00 95.56 78 ALA A CA 1
ATOM 601 C C . ALA A 1 78 ? 31.985 8.976 -12.337 1.00 95.56 78 ALA A C 1
ATOM 603 O O . ALA A 1 78 ? 32.705 8.180 -11.731 1.00 95.56 78 ALA A O 1
ATOM 604 N N . ARG A 1 79 ? 31.041 8.606 -13.209 1.00 97.88 79 ARG A N 1
ATOM 605 C CA . ARG A 1 79 ? 30.863 7.241 -13.728 1.00 97.88 79 ARG A CA 1
ATOM 606 C C . ARG A 1 79 ? 32.074 6.812 -14.560 1.00 97.88 79 ARG A C 1
ATOM 608 O O . ARG A 1 79 ? 32.852 7.652 -15.019 1.00 97.88 79 ARG A O 1
ATOM 615 N N . ASP A 1 80 ? 32.202 5.512 -14.804 1.00 96.62 80 ASP A N 1
ATOM 616 C CA . ASP A 1 80 ? 33.188 5.006 -15.755 1.00 96.62 80 ASP A CA 1
ATOM 617 C C . ASP A 1 80 ? 32.890 5.562 -17.165 1.00 96.62 80 ASP A C 1
ATOM 619 O O . ASP A 1 80 ? 31.788 5.367 -17.682 1.00 96.62 80 ASP A O 1
ATOM 623 N N . PRO A 1 81 ? 33.839 6.258 -17.818 1.00 93.81 81 PRO A N 1
ATOM 624 C CA . PRO A 1 81 ? 33.569 6.967 -19.068 1.00 93.81 81 PRO A CA 1
ATOM 625 C C . PRO A 1 81 ? 33.379 6.043 -20.279 1.00 93.81 81 PRO A C 1
ATOM 627 O O . PRO A 1 81 ? 32.878 6.496 -21.305 1.00 93.81 81 PRO A O 1
ATOM 630 N N . GLY A 1 82 ? 33.812 4.780 -20.200 1.00 94.25 82 GLY A N 1
ATOM 631 C CA . GLY A 1 82 ? 33.679 3.821 -21.297 1.00 94.25 82 GLY A CA 1
ATOM 632 C C . GLY A 1 82 ? 32.365 3.047 -21.256 1.00 94.25 82 GLY A C 1
ATOM 633 O O . GLY A 1 82 ? 31.789 2.757 -22.302 1.00 94.25 82 GLY A O 1
ATOM 634 N N . THR A 1 83 ? 31.902 2.709 -20.055 1.00 93.75 83 THR A N 1
ATOM 635 C CA . THR A 1 83 ? 30.752 1.822 -19.828 1.00 93.75 83 THR A CA 1
ATOM 636 C C . THR A 1 83 ? 29.528 2.536 -19.264 1.00 93.75 83 THR A C 1
ATOM 638 O O . THR A 1 83 ? 28.430 2.001 -19.354 1.00 93.75 83 THR A O 1
ATOM 641 N N . GLY A 1 84 ? 29.693 3.721 -18.667 1.00 94.88 84 GLY A N 1
ATOM 642 C CA . GLY A 1 84 ? 28.639 4.401 -17.910 1.00 94.88 84 GLY A CA 1
ATOM 643 C C . GLY A 1 84 ? 28.363 3.780 -16.536 1.00 94.88 84 GLY A C 1
ATOM 644 O O . GLY A 1 84 ? 27.489 4.269 -15.818 1.00 94.88 84 GLY A O 1
ATOM 645 N N . ALA A 1 85 ? 29.102 2.734 -16.149 1.00 97.62 85 ALA A N 1
ATOM 646 C CA . ALA A 1 85 ? 28.906 2.034 -14.888 1.00 97.62 85 ALA A CA 1
ATOM 647 C C . ALA A 1 85 ? 29.217 2.928 -13.677 1.00 97.62 85 ALA A C 1
ATOM 649 O O . ALA A 1 85 ? 30.096 3.800 -13.750 1.00 97.62 85 ALA A O 1
ATOM 650 N N . PRO A 1 86 ? 28.520 2.725 -12.550 1.00 97.94 86 PRO A N 1
ATOM 651 C CA . PRO A 1 86 ? 28.793 3.467 -11.340 1.00 97.94 86 PRO A CA 1
ATOM 652 C C . PRO A 1 86 ? 30.128 3.001 -10.740 1.00 97.94 86 PRO A C 1
ATOM 654 O O . PRO A 1 86 ? 30.456 1.814 -10.736 1.00 97.94 86 PRO A O 1
ATOM 657 N N . VAL A 1 87 ? 30.915 3.946 -10.225 1.00 97.75 87 VAL A N 1
ATOM 658 C CA . VAL A 1 87 ? 32.238 3.698 -9.630 1.00 97.75 87 VAL A CA 1
ATOM 659 C C . VAL A 1 87 ? 32.259 4.281 -8.222 1.00 97.75 87 VAL A C 1
ATOM 661 O O . VAL A 1 87 ? 31.764 5.385 -8.012 1.00 97.75 87 VAL A O 1
ATOM 664 N N . ALA A 1 88 ? 32.818 3.553 -7.256 1.00 98.12 88 ALA A N 1
ATOM 665 C CA . ALA A 1 88 ? 32.980 4.038 -5.885 1.00 98.12 88 ALA A CA 1
ATOM 666 C C . ALA A 1 88 ? 34.227 4.914 -5.730 1.00 98.12 88 ALA A C 1
ATOM 668 O O . ALA A 1 88 ? 35.206 4.737 -6.456 1.00 98.12 88 ALA A O 1
ATOM 669 N N . ASP A 1 89 ? 34.204 5.844 -4.775 1.00 98.38 89 ASP A N 1
ATOM 670 C CA . ASP A 1 89 ? 35.357 6.688 -4.466 1.00 98.38 89 ASP A CA 1
ATOM 671 C C . ASP A 1 89 ? 36.534 5.807 -3.998 1.00 98.38 89 ASP A C 1
ATOM 673 O O . ASP A 1 89 ? 36.437 5.170 -2.945 1.00 98.38 89 ASP A O 1
ATOM 677 N N . PRO A 1 90 ? 37.662 5.768 -4.734 1.00 97.31 90 PRO A N 1
ATOM 678 C CA . PRO A 1 90 ? 38.779 4.876 -4.422 1.00 97.31 90 PRO A CA 1
ATOM 679 C C . PRO A 1 90 ? 39.545 5.284 -3.156 1.00 97.31 90 PRO A C 1
ATOM 681 O O . PRO A 1 90 ? 40.357 4.511 -2.657 1.00 97.31 90 PRO A O 1
ATOM 684 N N . THR A 1 91 ? 39.318 6.491 -2.633 1.00 97.75 91 THR A N 1
ATOM 685 C CA . THR A 1 91 ? 39.876 6.934 -1.350 1.00 97.75 91 THR A CA 1
ATOM 686 C C . THR A 1 91 ? 39.060 6.377 -0.191 1.00 97.75 91 THR A C 1
ATOM 688 O O . THR A 1 91 ? 39.629 5.957 0.814 1.00 97.75 91 THR A O 1
ATOM 691 N N . LYS A 1 92 ? 37.728 6.366 -0.324 1.00 98.06 92 LYS A N 1
ATOM 692 C CA . LYS A 1 92 ? 36.814 5.846 0.704 1.00 98.06 92 LYS A CA 1
ATOM 693 C C . LYS A 1 92 ? 36.712 4.322 0.682 1.00 98.06 92 LYS A C 1
ATOM 695 O O . LYS A 1 92 ? 36.564 3.717 1.741 1.00 98.06 92 LYS A O 1
ATOM 700 N N . PHE A 1 93 ? 36.804 3.732 -0.510 1.00 98.44 93 PHE A N 1
ATOM 701 C CA . PHE A 1 93 ? 36.648 2.302 -0.788 1.00 98.44 93 PHE A CA 1
ATOM 702 C C . PHE A 1 93 ? 37.836 1.785 -1.608 1.00 98.44 93 PHE A C 1
ATOM 704 O O . PHE A 1 93 ? 37.676 1.439 -2.783 1.00 98.44 93 PHE A O 1
ATOM 711 N N . PRO A 1 94 ? 39.050 1.754 -1.028 1.00 97.94 94 PRO A N 1
ATOM 712 C CA . PRO A 1 94 ? 40.267 1.381 -1.749 1.00 97.94 94 PRO A CA 1
ATOM 713 C C . PRO A 1 94 ? 40.240 -0.053 -2.289 1.00 97.94 94 PRO A C 1
ATOM 715 O O . PRO A 1 94 ? 40.919 -0.337 -3.276 1.00 97.94 94 PRO A O 1
ATOM 718 N N . ASN A 1 95 ? 39.443 -0.944 -1.688 1.00 97.69 95 ASN A N 1
ATOM 719 C CA . ASN A 1 95 ? 39.273 -2.321 -2.152 1.00 97.69 95 ASN A CA 1
ATOM 720 C C . ASN A 1 95 ? 38.019 -2.507 -3.029 1.00 97.69 95 ASN A C 1
ATOM 722 O O . ASN A 1 95 ? 37.801 -3.582 -3.594 1.00 97.69 95 ASN A O 1
ATOM 726 N N . GLY A 1 96 ? 37.222 -1.448 -3.195 1.00 97.44 96 GLY A N 1
ATOM 727 C CA . GLY A 1 96 ? 35.981 -1.440 -3.959 1.00 97.44 96 GLY A CA 1
ATOM 728 C C . GLY A 1 96 ? 34.793 -2.075 -3.228 1.00 97.44 96 GLY A C 1
ATOM 729 O O . GLY A 1 96 ? 34.927 -2.865 -2.296 1.00 97.44 96 GLY A O 1
ATOM 730 N N . VAL A 1 97 ? 33.589 -1.753 -3.705 1.00 98.56 97 VAL A N 1
ATOM 731 C CA . VAL A 1 97 ? 32.321 -2.135 -3.054 1.00 98.56 97 VAL A CA 1
ATOM 732 C C . VAL A 1 97 ? 32.114 -3.646 -3.015 1.00 98.56 97 VAL A C 1
ATOM 734 O O . VAL A 1 97 ? 31.610 -4.169 -2.027 1.00 98.56 97 VAL A O 1
ATOM 737 N N . LYS A 1 98 ? 32.543 -4.372 -4.055 1.00 98.38 98 LYS A N 1
ATOM 738 C CA . LYS A 1 98 ? 32.423 -5.832 -4.075 1.00 98.38 98 LYS A CA 1
ATOM 739 C C . LYS A 1 98 ? 33.198 -6.490 -2.931 1.00 98.38 98 LYS A C 1
ATOM 741 O O . LYS A 1 98 ? 32.669 -7.393 -2.296 1.00 98.38 98 LYS A O 1
ATOM 746 N N . ALA A 1 99 ? 34.435 -6.058 -2.676 1.00 98.56 99 ALA A N 1
ATOM 747 C CA . ALA A 1 99 ? 35.245 -6.631 -1.603 1.00 98.56 99 ALA A CA 1
ATOM 748 C C . ALA A 1 99 ? 34.594 -6.376 -0.236 1.00 98.56 99 ALA A C 1
ATOM 750 O O . ALA A 1 99 ? 34.452 -7.302 0.558 1.00 98.56 99 ALA A O 1
ATOM 751 N N . LEU A 1 100 ? 34.102 -5.152 -0.015 1.00 98.75 100 LEU A N 1
ATOM 752 C CA . LEU A 1 100 ? 33.339 -4.797 1.180 1.00 98.75 100 LEU A CA 1
ATOM 753 C C . LEU A 1 100 ? 32.082 -5.671 1.345 1.00 98.75 100 LEU A C 1
ATOM 755 O O . LEU A 1 100 ? 31.848 -6.216 2.423 1.00 98.75 100 LEU A O 1
ATOM 759 N N . SER A 1 101 ? 31.298 -5.849 0.278 1.00 98.81 101 SER A N 1
ATOM 760 C CA . SER A 1 101 ? 30.109 -6.710 0.291 1.00 98.81 101 SER A CA 1
ATOM 761 C C . SER A 1 101 ? 30.460 -8.170 0.590 1.00 98.81 101 SER A C 1
ATOM 763 O O . SER A 1 101 ? 29.799 -8.790 1.420 1.00 98.81 101 SER A O 1
ATOM 765 N N . ASP A 1 102 ? 31.506 -8.716 -0.041 1.00 98.69 102 ASP A N 1
ATOM 766 C CA . ASP A 1 102 ? 31.963 -10.093 0.180 1.00 98.69 102 ASP A CA 1
ATOM 767 C C . ASP A 1 102 ? 32.375 -10.307 1.655 1.00 98.69 102 ASP A C 1
ATOM 769 O O . ASP A 1 102 ? 32.059 -11.342 2.247 1.00 98.69 102 ASP A O 1
ATOM 773 N N . GLU A 1 103 ? 33.039 -9.326 2.280 1.00 98.69 103 GLU A N 1
ATOM 774 C CA . GLU A 1 103 ? 33.395 -9.382 3.704 1.00 98.69 103 GLU A CA 1
ATOM 775 C C . GLU A 1 103 ? 32.167 -9.300 4.624 1.00 98.69 103 GLU A C 1
ATOM 777 O O . GLU A 1 103 ? 32.083 -10.035 5.612 1.00 98.69 103 GLU A O 1
ATOM 782 N N . ILE A 1 104 ? 31.182 -8.459 4.293 1.00 98.81 104 ILE A N 1
ATOM 783 C CA . ILE A 1 104 ? 29.911 -8.365 5.030 1.00 98.81 104 ILE A CA 1
ATOM 784 C C . ILE A 1 104 ? 29.136 -9.686 4.947 1.00 98.81 104 ILE A C 1
ATOM 786 O O . ILE A 1 104 ? 28.680 -10.203 5.973 1.00 98.81 104 ILE A O 1
ATOM 790 N N . HIS A 1 105 ? 29.066 -10.298 3.763 1.00 98.75 105 HIS A N 1
ATOM 791 C CA . HIS A 1 105 ? 28.466 -11.621 3.575 1.00 98.75 105 HIS A CA 1
ATOM 792 C C . HIS A 1 105 ? 29.204 -12.714 4.344 1.00 98.75 105 HIS A C 1
ATOM 794 O O . HIS A 1 105 ? 28.564 -13.598 4.916 1.00 98.75 105 HIS A O 1
ATOM 800 N N . ALA A 1 106 ? 30.537 -12.658 4.413 1.00 98.50 106 ALA A N 1
ATOM 801 C CA . ALA A 1 106 ? 31.335 -13.619 5.176 1.00 98.50 106 ALA A CA 1
ATOM 802 C C . ALA A 1 106 ? 31.033 -13.582 6.689 1.00 98.50 106 ALA A C 1
ATOM 804 O O . ALA A 1 106 ? 31.247 -14.579 7.381 1.00 98.50 106 ALA A O 1
ATOM 805 N N . MET A 1 107 ? 30.495 -12.467 7.198 1.00 97.88 107 MET A N 1
ATOM 806 C CA . MET A 1 107 ? 30.003 -12.333 8.575 1.00 97.88 107 MET A CA 1
ATOM 807 C C . MET A 1 107 ? 28.547 -12.798 8.759 1.00 97.88 107 MET A C 1
ATOM 809 O O . MET A 1 107 ? 28.049 -12.804 9.885 1.00 97.88 107 MET A O 1
ATOM 813 N N . GLY A 1 108 ? 27.867 -13.209 7.685 1.00 96.69 108 GLY A N 1
ATOM 814 C CA . GLY A 1 108 ? 26.459 -13.611 7.700 1.00 96.69 108 GLY A CA 1
ATOM 815 C C . GLY A 1 108 ? 25.471 -12.441 7.677 1.00 96.69 108 GLY A C 1
ATOM 816 O O . GLY A 1 108 ? 24.304 -12.640 8.002 1.00 96.69 108 GLY A O 1
ATOM 817 N N . LEU A 1 109 ? 25.930 -11.239 7.323 1.00 98.75 109 LEU A N 1
ATOM 818 C CA . LEU A 1 109 ? 25.100 -10.047 7.140 1.00 98.75 109 LEU A CA 1
ATOM 819 C C . LEU A 1 109 ? 24.747 -9.858 5.658 1.00 98.75 109 LEU A C 1
ATOM 821 O O . LEU A 1 109 ? 25.313 -10.511 4.782 1.00 98.75 109 LEU A O 1
ATOM 825 N N . LYS A 1 110 ? 23.817 -8.944 5.385 1.00 98.75 110 LYS A N 1
ATOM 826 C CA . LYS A 1 110 ? 23.393 -8.523 4.047 1.00 98.75 110 LYS A CA 1
ATOM 827 C C . LYS A 1 110 ? 23.887 -7.111 3.767 1.00 98.75 110 LYS A C 1
ATOM 829 O O . LYS A 1 110 ? 23.872 -6.264 4.659 1.00 98.75 110 LYS A O 1
ATOM 834 N N . PHE A 1 111 ? 24.303 -6.845 2.537 1.00 98.88 111 PHE A N 1
ATOM 835 C CA . PHE A 1 111 ? 24.842 -5.546 2.148 1.00 98.88 111 PHE A CA 1
ATOM 836 C C . PHE A 1 111 ? 23.821 -4.731 1.355 1.00 98.88 111 PHE A C 1
ATOM 838 O O . PHE A 1 111 ? 23.227 -5.224 0.398 1.00 98.88 111 PHE A O 1
ATOM 845 N N . GLY A 1 112 ? 23.624 -3.475 1.742 1.00 98.88 112 GLY A N 1
ATOM 846 C CA . GLY A 1 112 ? 22.770 -2.529 1.039 1.00 98.88 112 GLY A CA 1
ATOM 847 C C . GLY A 1 112 ? 23.545 -1.361 0.454 1.00 98.88 112 GLY A C 1
ATOM 848 O O . GLY A 1 112 ? 24.552 -0.935 1.015 1.00 98.88 112 GLY A O 1
ATOM 849 N N . ILE A 1 113 ? 23.041 -0.822 -0.650 1.00 98.88 113 ILE A N 1
ATOM 850 C CA . ILE A 1 113 ? 23.571 0.373 -1.306 1.00 98.88 113 ILE A CA 1
ATOM 851 C C . ILE A 1 113 ? 22.465 1.407 -1.517 1.00 98.88 113 ILE A C 1
ATOM 853 O O . ILE A 1 113 ? 21.272 1.100 -1.429 1.00 98.88 113 ILE A O 1
ATOM 857 N N . TYR A 1 114 ? 22.878 2.629 -1.821 1.00 98.88 114 TYR A N 1
ATOM 858 C CA . TYR A 1 114 ? 22.015 3.756 -2.117 1.00 98.88 114 TYR A CA 1
ATOM 859 C C . TYR A 1 114 ? 22.238 4.285 -3.536 1.00 98.88 114 TYR A C 1
ATOM 861 O O . TYR A 1 114 ? 23.376 4.374 -4.010 1.00 98.88 114 TYR A O 1
ATOM 869 N N . SER A 1 115 ? 21.147 4.691 -4.179 1.00 98.88 115 SER A N 1
ATOM 870 C CA . SER A 1 115 ? 21.164 5.577 -5.342 1.00 98.88 115 SER A CA 1
ATOM 871 C C . SER A 1 115 ? 19.878 6.408 -5.389 1.00 98.88 115 SER A C 1
ATOM 873 O O . SER A 1 115 ? 19.062 6.358 -4.471 1.00 98.88 115 SER A O 1
ATOM 875 N N . ASP A 1 116 ? 19.684 7.152 -6.470 1.00 98.88 116 ASP A N 1
ATOM 876 C CA . ASP A 1 116 ? 18.549 8.045 -6.674 1.00 98.88 116 ASP A CA 1
ATOM 877 C C . ASP A 1 116 ? 17.847 7.758 -8.006 1.00 98.88 116 ASP A C 1
ATOM 879 O O . ASP A 1 116 ? 18.498 7.496 -9.027 1.00 98.88 116 ASP A O 1
ATOM 883 N N . ALA A 1 117 ? 16.518 7.844 -7.999 1.00 98.50 117 ALA A N 1
ATOM 884 C CA . ALA A 1 117 ? 15.667 7.897 -9.178 1.00 98.50 117 ALA A CA 1
ATOM 885 C C . ALA A 1 117 ? 15.698 9.287 -9.851 1.00 98.50 117 ALA A C 1
ATOM 887 O O . ALA A 1 117 ? 14.665 9.797 -10.293 1.00 98.50 117 ALA A O 1
ATOM 888 N N . GLY A 1 118 ? 16.880 9.888 -9.938 1.00 97.88 118 GLY A N 1
ATOM 889 C CA . GLY A 1 118 ? 17.160 11.188 -10.531 1.00 97.88 118 GLY A CA 1
ATOM 890 C C . GLY A 1 118 ? 18.544 11.233 -11.168 1.00 97.88 118 GLY A C 1
ATOM 891 O O . GLY A 1 118 ? 19.292 10.250 -11.148 1.00 97.88 118 GLY A O 1
ATOM 892 N N . THR A 1 119 ? 18.882 12.361 -11.794 1.00 97.25 119 THR A N 1
ATOM 893 C CA . THR A 1 119 ? 20.191 12.549 -12.452 1.00 97.25 119 THR A CA 1
ATOM 894 C C . THR A 1 119 ? 21.328 12.671 -11.444 1.00 97.25 119 THR A C 1
ATOM 896 O O . THR A 1 119 ? 22.457 12.249 -11.717 1.00 97.25 119 THR A O 1
ATOM 899 N N . TYR A 1 120 ? 21.017 13.189 -10.258 1.00 98.31 120 TYR A N 1
ATOM 900 C CA . TYR A 1 120 ? 21.914 13.263 -9.121 1.00 98.31 120 TYR A CA 1
ATOM 901 C C . TYR A 1 120 ? 21.246 12.711 -7.870 1.00 98.31 120 TYR A C 1
ATOM 903 O O . TYR A 1 120 ? 20.029 12.755 -7.736 1.00 98.31 120 TYR A O 1
ATOM 911 N N . THR A 1 121 ? 22.058 12.241 -6.935 1.00 98.69 121 THR A N 1
ATOM 912 C CA . THR A 1 121 ? 21.615 11.961 -5.573 1.00 98.69 121 THR A CA 1
ATOM 913 C C . THR A 1 121 ? 21.398 13.242 -4.783 1.00 98.69 121 THR A C 1
ATOM 915 O O . THR A 1 121 ? 21.888 14.308 -5.168 1.00 98.69 121 THR A O 1
ATOM 918 N N . CYS A 1 122 ? 20.734 13.155 -3.631 1.00 97.69 122 CYS A N 1
ATOM 919 C CA . CYS A 1 122 ? 20.536 14.306 -2.752 1.00 97.69 122 CYS A CA 1
ATOM 920 C C . CYS A 1 122 ? 21.860 14.980 -2.325 1.00 97.69 122 CYS A C 1
ATOM 922 O O . CYS A 1 122 ? 21.935 16.210 -2.276 1.00 97.69 122 CYS A O 1
ATOM 924 N N . GLY A 1 123 ? 22.935 14.211 -2.113 1.00 96.94 123 GLY A N 1
ATOM 925 C CA . GLY A 1 123 ? 24.297 14.694 -1.853 1.00 96.94 123 GLY A CA 1
ATOM 926 C C . GLY A 1 123 ? 25.064 15.187 -3.090 1.00 96.94 123 GLY A C 1
ATOM 927 O O . GLY A 1 123 ? 26.255 15.497 -2.992 1.00 96.94 123 GLY A O 1
ATOM 928 N N . GLY A 1 124 ? 24.417 15.261 -4.257 1.00 97.06 124 GLY A N 1
ATOM 929 C CA . GLY A 1 124 ? 24.988 15.786 -5.499 1.00 97.06 124 GLY A CA 1
ATOM 930 C C . GLY A 1 124 ? 25.963 14.834 -6.198 1.00 97.06 124 GLY A C 1
ATOM 931 O O . GLY A 1 124 ? 26.881 15.286 -6.887 1.00 97.06 124 GLY A O 1
ATOM 932 N N . ARG A 1 125 ? 25.818 13.520 -6.001 1.00 98.06 125 ARG A N 1
ATOM 933 C CA . ARG A 1 125 ? 26.574 12.474 -6.717 1.00 98.06 125 ARG A CA 1
ATOM 934 C C . ARG A 1 125 ? 25.786 12.001 -7.929 1.00 98.06 125 ARG A C 1
ATOM 936 O O . ARG A 1 125 ? 24.635 12.381 -8.066 1.00 98.06 125 ARG A O 1
ATOM 943 N N . PHE A 1 126 ? 26.374 11.219 -8.834 1.00 98.25 126 PHE A N 1
ATOM 944 C CA . PHE A 1 126 ? 25.596 10.705 -9.969 1.00 98.25 126 PHE A CA 1
ATOM 945 C C . PHE A 1 126 ? 24.451 9.803 -9.461 1.00 98.25 126 PHE A C 1
ATOM 947 O O . PHE A 1 126 ? 24.687 8.913 -8.645 1.00 98.25 126 PHE A O 1
ATOM 954 N N . GLY A 1 127 ? 23.225 10.057 -9.926 1.00 98.25 127 GLY A N 1
ATOM 955 C CA . GLY A 1 127 ? 22.049 9.213 -9.692 1.00 98.25 127 GLY A CA 1
ATOM 956 C C . GLY A 1 127 ? 21.839 8.226 -10.844 1.00 98.25 127 GLY A C 1
ATOM 957 O O . GLY A 1 127 ? 22.614 8.227 -11.805 1.00 98.25 127 GLY A O 1
ATOM 958 N N . SER A 1 128 ? 20.825 7.365 -10.754 1.00 98.69 128 SER A N 1
ATOM 959 C CA . SER A 1 128 ? 20.626 6.240 -11.684 1.00 98.69 128 SER A CA 1
ATOM 960 C C . SER A 1 128 ? 19.572 6.475 -12.767 1.00 98.69 128 SER A C 1
ATOM 962 O O . SER A 1 128 ? 19.343 5.567 -13.562 1.00 98.69 128 SER A O 1
ATOM 964 N N . LEU A 1 129 ? 18.920 7.641 -12.823 1.00 96.62 129 LEU A N 1
ATOM 965 C CA . LEU A 1 129 ? 17.903 7.909 -13.846 1.00 96.62 129 LEU A CA 1
ATOM 966 C C . LEU A 1 129 ? 18.505 7.810 -15.259 1.00 96.62 129 LEU A C 1
ATOM 968 O O . LEU A 1 129 ? 19.453 8.524 -15.591 1.00 96.62 129 LEU A O 1
ATOM 972 N N . GLY A 1 130 ? 17.954 6.922 -16.090 1.00 90.00 130 GLY A N 1
ATOM 973 C CA . GLY A 1 130 ? 18.461 6.605 -17.432 1.00 90.00 130 GLY A CA 1
ATOM 974 C C . GLY A 1 130 ? 19.663 5.647 -17.473 1.00 90.00 130 GLY A C 1
ATOM 975 O O . GLY A 1 130 ? 20.168 5.361 -18.559 1.00 90.00 130 GLY A O 1
ATOM 976 N N . TYR A 1 131 ? 20.129 5.161 -16.319 1.00 96.50 131 TYR A N 1
ATOM 977 C CA . TYR A 1 131 ? 21.221 4.189 -16.162 1.00 96.50 131 TYR A CA 1
ATOM 978 C C . TYR A 1 131 ? 20.776 2.946 -15.373 1.00 96.50 131 TYR A C 1
ATOM 980 O O . TYR A 1 131 ? 21.616 2.173 -14.915 1.00 96.50 131 TYR A O 1
ATOM 988 N N . GLU A 1 132 ? 19.469 2.733 -15.207 1.00 96.62 132 GLU A N 1
ATOM 989 C CA . GLU A 1 132 ? 18.895 1.758 -14.279 1.00 96.62 132 GLU A CA 1
ATOM 990 C C . GLU A 1 132 ? 19.407 0.335 -14.538 1.00 96.62 132 GLU A C 1
ATOM 992 O O . GLU A 1 132 ? 19.823 -0.344 -13.603 1.00 96.62 132 GLU A O 1
ATOM 997 N N . GLU A 1 133 ? 19.449 -0.100 -15.802 1.00 96.81 133 GLU A N 1
ATOM 998 C CA . GLU A 1 133 ? 19.940 -1.432 -16.193 1.00 96.81 133 GLU A CA 1
ATOM 999 C C . GLU A 1 133 ? 21.428 -1.631 -15.868 1.00 96.81 133 GLU A C 1
ATOM 1001 O O . GLU A 1 133 ? 21.824 -2.667 -15.327 1.00 96.81 133 GLU A O 1
ATOM 1006 N N . ILE A 1 134 ? 22.258 -0.628 -16.171 1.00 96.50 134 ILE A N 1
ATOM 1007 C CA . ILE A 1 134 ? 23.707 -0.673 -15.935 1.00 96.50 134 ILE A CA 1
ATOM 1008 C C . ILE A 1 134 ? 23.990 -0.693 -14.432 1.00 96.50 134 ILE A C 1
ATOM 1010 O O . ILE A 1 134 ? 24.822 -1.474 -13.955 1.00 96.50 134 ILE A O 1
ATOM 1014 N N . ASP A 1 135 ? 23.294 0.157 -13.684 1.00 98.62 135 ASP A N 1
ATOM 1015 C CA . ASP A 1 135 ? 23.472 0.305 -12.247 1.00 98.62 135 ASP A CA 1
ATOM 1016 C C . ASP A 1 135 ? 23.003 -0.950 -11.515 1.00 98.62 135 ASP A C 1
ATOM 1018 O O . ASP A 1 135 ? 23.778 -1.520 -10.747 1.00 98.62 135 ASP A O 1
ATOM 1022 N N . ALA A 1 136 ? 21.807 -1.457 -11.828 1.00 98.38 136 ALA A N 1
ATOM 1023 C CA . ALA A 1 136 ? 21.292 -2.698 -11.258 1.00 98.38 136 ALA A CA 1
ATOM 1024 C C . ALA A 1 136 ? 22.241 -3.878 -11.511 1.00 98.38 136 ALA A C 1
ATOM 1026 O O . ALA A 1 136 ? 22.599 -4.595 -10.572 1.00 98.38 136 ALA A O 1
ATOM 1027 N N . GLN A 1 137 ? 22.721 -4.050 -12.749 1.00 98.44 137 GLN A N 1
ATOM 1028 C CA . GLN A 1 137 ? 23.672 -5.113 -13.077 1.00 98.44 137 GLN A CA 1
ATOM 1029 C C . GLN A 1 137 ? 24.994 -4.958 -12.312 1.00 98.44 137 GLN A C 1
ATOM 1031 O O . GLN A 1 137 ? 25.580 -5.949 -11.865 1.00 98.44 137 GLN A O 1
ATOM 1036 N N . THR A 1 138 ? 25.458 -3.722 -12.123 1.00 98.62 138 THR A N 1
ATOM 1037 C CA . THR A 1 138 ? 26.668 -3.438 -11.348 1.00 98.62 138 THR A CA 1
ATOM 1038 C C . THR A 1 138 ? 26.465 -3.782 -9.874 1.00 98.62 138 THR A C 1
ATOM 1040 O O . THR A 1 138 ? 27.283 -4.508 -9.306 1.00 98.62 138 THR A O 1
ATOM 1043 N N . TYR A 1 139 ? 25.348 -3.369 -9.272 1.00 98.81 139 TYR A N 1
ATOM 1044 C CA . TYR A 1 139 ? 24.996 -3.694 -7.887 1.00 98.81 139 TYR A CA 1
ATOM 1045 C C . TYR A 1 139 ? 24.895 -5.206 -7.670 1.00 98.81 139 TYR A C 1
ATOM 1047 O O . TYR A 1 139 ? 25.486 -5.739 -6.727 1.00 98.81 139 TYR A O 1
ATOM 1055 N N . ALA A 1 140 ? 24.242 -5.926 -8.585 1.00 98.56 140 ALA A N 1
ATOM 1056 C CA . ALA A 1 140 ? 24.178 -7.382 -8.537 1.00 98.56 140 ALA A CA 1
ATOM 1057 C C . ALA A 1 140 ? 25.570 -8.028 -8.641 1.00 98.56 140 ALA A C 1
ATOM 1059 O O . ALA A 1 140 ? 25.868 -8.966 -7.899 1.00 98.56 140 ALA A O 1
ATOM 1060 N N . SER A 1 141 ? 26.452 -7.500 -9.499 1.00 98.44 141 SER A N 1
ATOM 1061 C CA . SER A 1 141 ? 27.835 -7.983 -9.636 1.00 98.44 141 SER A CA 1
ATOM 1062 C C . SER A 1 141 ? 28.693 -7.746 -8.386 1.00 98.44 141 SER A C 1
ATOM 1064 O O . SER A 1 141 ? 29.619 -8.516 -8.109 1.00 98.44 141 SER A O 1
ATOM 1066 N N . TRP A 1 142 ? 28.375 -6.705 -7.612 1.00 98.81 142 TRP A N 1
ATOM 1067 C CA . TRP A 1 142 ? 29.011 -6.417 -6.330 1.00 98.81 142 TRP A CA 1
ATOM 1068 C C . TRP A 1 142 ? 28.436 -7.228 -5.172 1.00 98.81 142 TRP A C 1
ATOM 1070 O O . TRP A 1 142 ? 29.041 -7.235 -4.110 1.00 98.81 142 TRP A O 1
ATOM 1080 N N . GLY A 1 143 ? 27.326 -7.943 -5.374 1.00 98.50 143 GLY A N 1
ATOM 1081 C CA . GLY A 1 143 ? 26.683 -8.731 -4.325 1.00 98.50 143 GLY A CA 1
ATOM 1082 C C . GLY A 1 143 ? 25.701 -7.941 -3.459 1.00 98.50 143 GLY A C 1
ATOM 1083 O O . GLY A 1 143 ? 25.343 -8.400 -2.384 1.00 98.50 143 GLY A O 1
ATOM 1084 N N . VAL A 1 144 ? 25.215 -6.786 -3.911 1.00 98.88 144 VAL A N 1
ATOM 1085 C CA . VAL A 1 144 ? 24.208 -6.010 -3.171 1.00 98.88 144 VAL A CA 1
ATOM 1086 C C . VAL A 1 144 ? 22.940 -6.844 -2.935 1.00 98.88 144 VAL A C 1
ATOM 1088 O O . VAL A 1 144 ? 22.490 -7.552 -3.830 1.00 98.88 144 VAL A O 1
ATOM 1091 N N . ASP A 1 145 ? 22.365 -6.760 -1.737 1.00 98.75 145 ASP A N 1
ATOM 1092 C CA . ASP A 1 145 ? 21.127 -7.437 -1.316 1.00 98.75 145 ASP A CA 1
ATOM 1093 C C . ASP A 1 145 ? 19.968 -6.463 -1.067 1.00 98.75 145 ASP A C 1
ATOM 1095 O O . ASP A 1 145 ? 18.833 -6.891 -0.870 1.00 98.75 145 ASP A O 1
ATOM 1099 N N . TYR A 1 146 ? 20.251 -5.161 -1.020 1.00 98.88 146 TYR A N 1
ATOM 1100 C CA . TYR A 1 146 ? 19.292 -4.112 -0.687 1.00 98.88 146 TYR A CA 1
ATOM 1101 C C . TYR A 1 146 ? 19.620 -2.829 -1.455 1.00 98.88 146 TYR A C 1
ATOM 1103 O O . TYR A 1 146 ? 20.766 -2.383 -1.441 1.00 98.88 146 TYR A O 1
ATOM 1111 N N . LEU A 1 147 ? 18.625 -2.198 -2.071 1.00 98.94 147 LEU A N 1
ATOM 1112 C CA . LEU A 1 147 ? 18.754 -0.869 -2.666 1.00 98.94 147 LEU A CA 1
ATOM 1113 C C . LEU A 1 147 ? 17.798 0.107 -1.973 1.00 98.94 147 LEU A C 1
ATOM 1115 O O . LEU A 1 147 ? 16.584 -0.069 -2.056 1.00 98.94 147 LEU A O 1
ATOM 1119 N N . LYS A 1 148 ? 18.343 1.159 -1.346 1.00 98.94 148 LYS A N 1
ATOM 1120 C CA . LYS A 1 148 ? 17.597 2.395 -1.053 1.00 98.94 148 LYS A CA 1
ATOM 1121 C C . LYS A 1 148 ? 17.622 3.261 -2.313 1.00 98.94 148 LYS A C 1
ATOM 1123 O O . LYS A 1 148 ? 18.704 3.536 -2.829 1.00 98.94 148 LYS A O 1
ATOM 1128 N N . TYR A 1 149 ? 16.456 3.667 -2.810 1.00 98.88 149 TYR A N 1
ATOM 1129 C CA . TYR A 1 149 ? 16.343 4.373 -4.086 1.00 98.88 149 TYR A CA 1
ATOM 1130 C C . TYR A 1 149 ? 15.541 5.664 -3.959 1.00 98.88 149 TYR A C 1
ATOM 1132 O O . TYR A 1 149 ? 14.321 5.634 -3.799 1.00 98.88 149 TYR A O 1
ATOM 1140 N N . ASP A 1 150 ? 16.256 6.779 -3.975 1.00 98.81 150 ASP A N 1
ATOM 1141 C CA . ASP A 1 150 ? 15.784 8.109 -3.588 1.00 98.81 150 ASP A CA 1
ATOM 1142 C C . ASP A 1 150 ? 15.053 8.860 -4.714 1.00 98.81 150 ASP A C 1
ATOM 1144 O O . ASP A 1 150 ? 14.664 8.241 -5.710 1.00 98.81 150 ASP A O 1
ATOM 1148 N N . ASN A 1 151 ? 14.782 10.154 -4.524 1.00 98.56 151 ASN A N 1
ATOM 1149 C CA . ASN A 1 151 ? 13.920 10.954 -5.400 1.00 98.56 151 ASN A CA 1
ATOM 1150 C C . ASN A 1 151 ? 14.421 12.383 -5.701 1.00 98.56 151 ASN A C 1
ATOM 1152 O O . ASN A 1 151 ? 13.658 13.199 -6.233 1.00 98.56 151 ASN A O 1
ATOM 1156 N N . CYS A 1 152 ? 15.655 12.737 -5.340 1.00 97.94 152 CYS A N 1
ATOM 1157 C CA . CYS A 1 152 ? 16.219 14.048 -5.648 1.00 97.94 152 CYS A CA 1
ATOM 1158 C C . CYS A 1 152 ? 16.530 14.182 -7.150 1.00 97.94 152 CYS A C 1
ATOM 1160 O O . CYS A 1 152 ? 16.764 13.212 -7.851 1.00 97.94 152 CYS A O 1
ATOM 1162 N N . TYR A 1 153 ? 16.527 15.412 -7.683 1.00 97.62 153 TYR A N 1
ATOM 1163 C CA . TYR A 1 153 ? 16.902 15.691 -9.085 1.00 97.62 153 TYR A CA 1
ATOM 1164 C C . TYR A 1 153 ? 16.205 14.785 -10.125 1.00 97.62 153 TYR A C 1
ATOM 1166 O O . TYR A 1 153 ? 16.794 14.375 -11.124 1.00 97.62 153 TYR A O 1
ATOM 1174 N N . ASN A 1 154 ? 14.924 14.476 -9.903 1.00 96.38 154 ASN A N 1
ATOM 1175 C CA . ASN A 1 154 ? 14.133 13.573 -10.743 1.00 96.38 154 ASN A CA 1
ATOM 1176 C C . ASN A 1 154 ? 13.698 14.162 -12.105 1.00 96.38 154 ASN A C 1
ATOM 1178 O O . ASN A 1 154 ? 12.838 13.594 -12.772 1.00 96.38 154 ASN A O 1
ATOM 1182 N N . GLU A 1 155 ? 14.258 15.306 -12.513 1.00 95.81 155 GLU A N 1
ATOM 1183 C CA . GLU A 1 155 ? 13.979 15.990 -13.789 1.00 95.81 155 GLU A CA 1
ATOM 1184 C C . GLU A 1 155 ? 12.493 16.324 -14.035 1.00 95.81 155 GLU A C 1
ATOM 1186 O O . GLU A 1 155 ? 12.034 16.410 -15.174 1.00 95.81 155 GLU A O 1
ATOM 1191 N N . GLY A 1 156 ? 11.714 16.516 -12.965 1.00 87.88 156 GLY A N 1
ATOM 1192 C CA . GLY A 1 156 ? 10.278 16.789 -13.066 1.00 87.88 156 GLY A CA 1
ATOM 1193 C C . GLY A 1 156 ? 9.441 15.549 -13.388 1.00 87.88 156 GLY A C 1
ATOM 1194 O O . GLY A 1 156 ? 8.262 15.674 -13.718 1.00 87.88 156 GLY A O 1
ATOM 1195 N N . LEU A 1 157 ? 10.017 14.350 -13.270 1.00 87.38 157 LEU A N 1
ATOM 1196 C CA . LEU A 1 157 ? 9.324 13.074 -13.434 1.00 87.38 157 LEU A CA 1
ATOM 1197 C C . LEU A 1 157 ? 8.583 12.679 -12.143 1.00 87.38 157 LEU A C 1
ATOM 1199 O O . LEU A 1 157 ? 8.750 11.579 -11.613 1.00 87.38 157 LEU A O 1
ATOM 1203 N N . ALA A 1 158 ? 7.746 13.585 -11.647 1.00 90.44 158 ALA A N 1
ATOM 1204 C CA . ALA A 1 158 ? 6.863 13.398 -10.499 1.00 90.44 158 ALA A CA 1
ATOM 1205 C C . ALA A 1 158 ? 5.613 14.292 -10.631 1.00 90.44 158 ALA A C 1
ATOM 1207 O O . ALA A 1 158 ? 5.460 15.035 -11.603 1.00 90.44 158 ALA A O 1
ATOM 1208 N N . GLY A 1 159 ? 4.694 14.218 -9.667 1.00 76.62 159 GLY A N 1
ATOM 1209 C CA . GLY A 1 159 ? 3.488 15.050 -9.579 1.00 76.62 159 GLY A CA 1
ATOM 1210 C C . GLY A 1 159 ? 2.195 14.336 -9.983 1.00 76.62 159 GLY A C 1
ATOM 1211 O O . GLY A 1 159 ? 1.105 14.906 -9.860 1.00 76.62 159 GLY A O 1
ATOM 1212 N N . THR A 1 160 ? 2.295 13.088 -10.452 1.00 81.50 160 THR A N 1
ATOM 1213 C CA . THR A 1 160 ? 1.160 12.165 -10.557 1.00 81.50 160 THR A CA 1
ATOM 1214 C C . THR A 1 160 ? 1.612 10.737 -10.239 1.00 81.50 160 THR A C 1
ATOM 1216 O O . THR A 1 160 ? 2.747 10.380 -10.568 1.00 81.50 160 THR A O 1
ATOM 1219 N N . PRO A 1 161 ? 0.716 9.873 -9.715 1.00 78.88 161 PRO A N 1
ATOM 1220 C CA . PRO A 1 161 ? 1.057 8.484 -9.404 1.00 78.88 161 PRO A CA 1
ATOM 1221 C C . PRO A 1 161 ? 1.688 7.729 -10.575 1.00 78.88 161 PRO A C 1
ATOM 1223 O O . PRO A 1 161 ? 2.626 6.973 -10.369 1.00 78.88 161 PRO A O 1
ATOM 1226 N N . LYS A 1 162 ? 1.222 7.959 -11.812 1.00 75.88 162 LYS A N 1
ATOM 1227 C CA . LYS A 1 162 ? 1.732 7.267 -13.006 1.00 75.88 162 LYS A CA 1
ATOM 1228 C C . LYS A 1 162 ? 3.182 7.628 -13.320 1.00 75.88 162 LYS A C 1
ATOM 1230 O O . LYS A 1 162 ? 3.970 6.737 -13.605 1.00 75.88 162 LYS A O 1
ATOM 1235 N N . ILE A 1 163 ? 3.525 8.915 -13.275 1.00 75.56 163 ILE A N 1
ATOM 1236 C CA . ILE A 1 163 ? 4.871 9.380 -13.637 1.00 75.56 163 ILE A CA 1
ATOM 1237 C C . ILE A 1 163 ? 5.890 8.860 -12.616 1.00 75.56 163 ILE A C 1
ATOM 1239 O O . ILE A 1 163 ? 6.914 8.296 -13.000 1.00 75.56 163 ILE A O 1
ATOM 1243 N N . SER A 1 164 ? 5.575 8.986 -11.324 1.00 81.38 164 SER A N 1
ATOM 1244 C CA . SER A 1 164 ? 6.412 8.447 -10.251 1.00 81.38 164 SER A CA 1
ATOM 1245 C C . SER A 1 164 ? 6.503 6.920 -10.334 1.00 81.38 164 SER A C 1
ATOM 1247 O O . SER A 1 164 ? 7.606 6.378 -10.309 1.00 81.38 164 SER A O 1
ATOM 1249 N N . HIS A 1 165 ? 5.377 6.225 -10.533 1.00 90.44 165 HIS A N 1
ATOM 1250 C CA . HIS A 1 165 ? 5.357 4.778 -10.749 1.00 90.44 165 HIS A CA 1
ATOM 1251 C C . HIS A 1 165 ? 6.313 4.351 -11.863 1.00 90.44 165 HIS A C 1
ATOM 1253 O O . HIS A 1 165 ? 7.153 3.496 -11.624 1.00 90.44 165 HIS A O 1
ATOM 1259 N N . ASP A 1 166 ? 6.219 4.935 -13.060 1.00 76.88 166 ASP A N 1
ATOM 1260 C CA . ASP A 1 166 ? 7.019 4.501 -14.212 1.00 76.88 166 ASP A CA 1
ATOM 1261 C C . ASP A 1 166 ? 8.519 4.610 -13.954 1.00 76.88 166 ASP A C 1
ATOM 1263 O O . ASP A 1 166 ? 9.285 3.706 -14.293 1.00 76.88 166 ASP A O 1
ATOM 1267 N N . ARG A 1 167 ? 8.928 5.702 -13.307 1.00 93.25 167 ARG A N 1
ATOM 1268 C CA . ARG A 1 167 ? 10.320 5.953 -12.952 1.00 93.25 167 ARG A CA 1
ATOM 1269 C C . ARG A 1 167 ? 10.853 4.929 -11.949 1.00 93.25 167 ARG A C 1
ATOM 1271 O O . ARG A 1 167 ? 11.928 4.377 -12.164 1.00 93.25 167 ARG A O 1
ATOM 1278 N N . TYR A 1 168 ? 10.092 4.613 -10.902 1.00 95.44 168 TYR A N 1
ATOM 1279 C CA . TYR A 1 168 ? 10.474 3.571 -9.941 1.00 95.44 168 TYR A CA 1
ATOM 1280 C C . TYR A 1 168 ? 10.371 2.152 -10.530 1.00 95.44 168 TYR A C 1
ATOM 1282 O O . TYR A 1 168 ? 11.218 1.298 -10.266 1.00 95.44 168 TYR A O 1
ATOM 1290 N N . ALA A 1 169 ? 9.388 1.898 -11.394 1.00 85.06 169 ALA A N 1
ATOM 1291 C CA . ALA A 1 169 ? 9.202 0.612 -12.059 1.00 85.06 169 ALA A CA 1
ATOM 1292 C C . ALA A 1 169 ? 10.369 0.270 -13.001 1.00 85.06 169 ALA A C 1
ATOM 1294 O O . ALA A 1 169 ? 10.714 -0.904 -13.134 1.00 85.06 169 ALA A O 1
ATOM 1295 N N . ASN A 1 170 ? 11.027 1.267 -13.608 1.00 83.62 170 ASN A N 1
ATOM 1296 C CA . ASN A 1 170 ? 12.238 1.048 -14.408 1.00 83.62 170 ASN A CA 1
ATOM 1297 C C . ASN A 1 170 ? 13.354 0.384 -13.594 1.00 83.62 170 ASN A C 1
ATOM 1299 O O . ASN A 1 170 ? 13.887 -0.644 -14.012 1.00 83.62 170 ASN A O 1
ATOM 1303 N N . MET A 1 171 ? 13.671 0.923 -12.414 1.00 97.38 171 MET A N 1
ATOM 1304 C CA . MET A 1 171 ? 14.685 0.332 -11.540 1.00 97.38 171 MET A CA 1
ATOM 1305 C C . MET A 1 171 ? 14.221 -1.013 -10.965 1.00 97.38 171 MET A C 1
ATOM 1307 O O . MET A 1 171 ? 15.009 -1.952 -10.920 1.00 97.38 171 MET A O 1
ATOM 1311 N N . SER A 1 172 ? 12.941 -1.159 -10.610 1.00 90.56 172 SER A N 1
ATOM 1312 C CA . SER A 1 172 ? 12.383 -2.454 -10.186 1.00 90.56 172 SER A CA 1
ATOM 1313 C C . SER A 1 172 ? 12.610 -3.557 -11.233 1.00 90.56 172 SER A C 1
ATOM 1315 O O . SER A 1 172 ? 13.158 -4.620 -10.924 1.00 90.56 172 SER A O 1
ATOM 1317 N N . ARG A 1 173 ? 12.284 -3.282 -12.507 1.00 86.50 173 A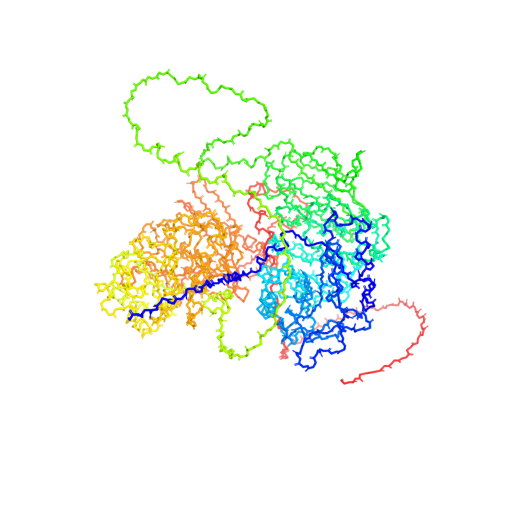RG A N 1
ATOM 1318 C CA . ARG A 1 173 ? 12.545 -4.201 -13.627 1.00 86.50 173 ARG A CA 1
ATOM 1319 C C . ARG A 1 173 ? 14.032 -4.468 -13.823 1.00 86.50 173 ARG A C 1
ATOM 1321 O O . ARG A 1 173 ? 14.406 -5.621 -14.021 1.00 86.50 173 ARG A O 1
ATOM 1328 N N . ALA A 1 174 ? 14.867 -3.432 -13.746 1.00 86.31 174 ALA A N 1
ATOM 1329 C CA . ALA A 1 174 ? 16.312 -3.563 -13.889 1.00 86.31 174 ALA A CA 1
ATOM 1330 C C . ALA A 1 174 ? 16.911 -4.477 -12.809 1.00 86.31 174 ALA A C 1
ATOM 1332 O O . ALA A 1 174 ? 17.680 -5.377 -13.136 1.00 86.31 174 ALA A O 1
ATOM 1333 N N . LEU A 1 175 ? 16.505 -4.314 -11.544 1.00 89.62 175 LEU A N 1
ATOM 1334 C CA . LEU A 1 175 ? 16.908 -5.186 -10.437 1.00 89.62 175 LEU A CA 1
ATOM 1335 C C . LEU A 1 175 ? 16.469 -6.633 -10.670 1.00 89.62 175 LEU A C 1
ATOM 1337 O O . LEU A 1 175 ? 17.284 -7.547 -10.544 1.00 89.62 175 LEU A O 1
ATOM 1341 N N . ASN A 1 176 ? 15.210 -6.843 -11.063 1.00 86.50 176 ASN A N 1
ATOM 1342 C CA . ASN A 1 176 ? 14.676 -8.174 -11.350 1.00 86.50 176 ASN A CA 1
ATOM 1343 C C . ASN A 1 176 ? 15.442 -8.866 -12.496 1.00 86.50 176 ASN A C 1
ATOM 1345 O O . ASN A 1 176 ? 15.788 -10.043 -12.400 1.00 86.50 176 ASN A O 1
ATOM 1349 N N . ALA A 1 177 ? 15.785 -8.120 -13.552 1.00 81.81 177 ALA A N 1
ATOM 1350 C CA . ALA A 1 177 ? 16.517 -8.628 -14.713 1.00 81.81 177 ALA A CA 1
ATOM 1351 C C . ALA A 1 177 ? 17.930 -9.141 -14.377 1.00 81.81 177 ALA A C 1
ATOM 1353 O O . ALA A 1 177 ? 18.466 -9.975 -15.108 1.00 81.81 177 ALA A O 1
ATOM 1354 N N . THR A 1 178 ? 18.520 -8.709 -13.257 1.00 85.12 178 THR A N 1
ATOM 1355 C CA . THR A 1 178 ? 19.823 -9.223 -12.801 1.00 85.12 178 THR A CA 1
ATOM 1356 C C . THR A 1 178 ? 19.771 -10.684 -12.340 1.00 85.12 178 THR A C 1
ATOM 1358 O O . THR A 1 178 ? 20.809 -11.343 -12.254 1.00 85.12 178 THR A O 1
ATOM 1361 N N . GLY A 1 179 ? 18.582 -11.191 -11.984 1.00 85.38 179 GLY A N 1
ATOM 1362 C CA . GLY A 1 179 ? 18.383 -12.511 -11.381 1.00 85.38 179 GLY A CA 1
ATOM 1363 C C . GLY A 1 179 ? 18.870 -12.639 -9.930 1.00 85.38 179 GLY A C 1
ATOM 1364 O O . GLY A 1 179 ? 18.716 -13.706 -9.332 1.00 85.38 179 GLY A O 1
ATOM 1365 N N . ARG A 1 180 ? 19.448 -11.584 -9.337 1.00 93.31 180 ARG A N 1
ATOM 1366 C CA . ARG A 1 180 ? 19.806 -11.544 -7.914 1.00 93.31 180 ARG A CA 1
ATOM 1367 C C . ARG A 1 180 ? 18.626 -10.984 -7.107 1.00 93.31 180 ARG A C 1
ATOM 1369 O O . ARG A 1 180 ? 18.156 -9.896 -7.425 1.00 93.31 180 ARG A O 1
ATOM 1376 N N . PRO A 1 181 ? 18.174 -11.656 -6.033 1.00 90.31 181 PRO A N 1
ATOM 1377 C CA . PRO A 1 181 ? 17.193 -11.076 -5.122 1.00 90.31 181 PRO A CA 1
ATOM 1378 C C . PRO A 1 181 ? 17.782 -9.855 -4.405 1.00 90.31 181 PRO A C 1
ATOM 1380 O O . PRO A 1 181 ? 18.691 -9.995 -3.588 1.00 90.31 181 PRO A O 1
ATOM 1383 N N . ILE A 1 182 ? 17.265 -8.669 -4.722 1.00 97.50 182 ILE A N 1
ATOM 1384 C CA . ILE A 1 182 ? 17.636 -7.398 -4.093 1.00 97.50 182 ILE A CA 1
ATOM 1385 C C . ILE A 1 182 ? 16.366 -6.794 -3.500 1.00 97.50 182 ILE A C 1
ATOM 1387 O O . ILE A 1 182 ? 15.388 -6.583 -4.218 1.00 97.50 182 ILE A O 1
ATOM 1391 N N . LEU A 1 183 ? 16.372 -6.532 -2.192 1.00 98.44 183 LEU A N 1
ATOM 1392 C CA . LEU A 1 183 ? 15.274 -5.846 -1.523 1.00 98.44 183 LEU A CA 1
ATOM 1393 C C . LEU A 1 183 ? 15.223 -4.408 -2.032 1.00 98.44 183 LEU A C 1
ATOM 1395 O O . LEU A 1 183 ? 16.199 -3.668 -1.908 1.00 98.44 183 LEU A O 1
ATOM 1399 N N . TYR A 1 184 ? 14.089 -4.014 -2.601 1.00 98.81 184 TYR A N 1
ATOM 1400 C CA . TYR A 1 184 ? 13.937 -2.695 -3.196 1.00 98.81 184 TYR A CA 1
ATOM 1401 C C . TYR A 1 184 ? 13.158 -1.756 -2.274 1.00 98.81 184 TYR A C 1
ATOM 1403 O O . TYR A 1 184 ? 11.951 -1.915 -2.092 1.00 98.81 184 TYR A O 1
ATOM 1411 N N . SER A 1 185 ? 13.859 -0.790 -1.680 1.00 98.88 185 SER A N 1
ATOM 1412 C CA . SER A 1 185 ? 13.292 0.221 -0.789 1.00 98.88 185 SER A CA 1
ATOM 1413 C C . SER A 1 185 ? 13.218 1.571 -1.493 1.00 98.88 185 SER A C 1
ATOM 1415 O O . SER A 1 185 ? 14.231 2.222 -1.755 1.00 98.88 185 SER A O 1
ATOM 1417 N N . MET A 1 186 ? 11.998 1.993 -1.815 1.00 98.75 186 MET A N 1
ATOM 1418 C CA . MET A 1 186 ? 11.731 3.286 -2.431 1.00 98.75 186 MET A CA 1
ATOM 1419 C C . MET A 1 186 ? 11.786 4.410 -1.398 1.00 98.75 186 MET A C 1
ATOM 1421 O O . MET A 1 186 ? 11.155 4.342 -0.345 1.00 98.75 186 MET A O 1
ATOM 1425 N N . CYS A 1 187 ? 12.467 5.496 -1.736 1.00 98.75 187 CYS A N 1
ATOM 1426 C CA . CYS A 1 187 ? 12.602 6.688 -0.914 1.00 98.75 187 CYS A CA 1
ATOM 1427 C C . CYS A 1 187 ? 12.076 7.911 -1.680 1.00 98.75 187 CYS A C 1
ATOM 1429 O O . CYS A 1 187 ? 12.834 8.754 -2.127 1.00 98.75 187 CYS A O 1
ATOM 1431 N N . ASN A 1 188 ? 10.753 7.988 -1.869 1.00 98.06 188 ASN A N 1
ATOM 1432 C CA . ASN A 1 188 ? 10.094 9.121 -2.540 1.00 98.06 188 ASN A CA 1
ATOM 1433 C C . ASN A 1 188 ? 9.254 9.992 -1.594 1.00 98.06 188 ASN A C 1
ATOM 1435 O O . ASN A 1 188 ? 8.454 10.819 -2.030 1.00 98.06 188 ASN A O 1
ATOM 1439 N N . TRP A 1 189 ? 9.426 9.779 -0.289 1.00 98.50 189 TRP A N 1
ATOM 1440 C CA . TRP A 1 189 ? 8.859 10.597 0.781 1.00 98.50 189 TRP A CA 1
ATOM 1441 C C . TRP A 1 189 ? 7.326 10.710 0.788 1.00 98.50 189 TRP A C 1
ATOM 1443 O O . TRP A 1 189 ? 6.772 11.693 1.281 1.00 98.50 189 TRP A O 1
ATOM 1453 N N . GLY A 1 190 ? 6.621 9.719 0.242 1.00 96.25 190 GLY A N 1
ATOM 1454 C CA . GLY A 1 190 ? 5.165 9.742 0.127 1.00 96.25 190 GLY A CA 1
ATOM 1455 C C . GLY A 1 190 ? 4.635 10.545 -1.065 1.00 96.25 190 GLY A C 1
ATOM 1456 O O . GLY A 1 190 ? 3.416 10.645 -1.224 1.00 96.25 190 GLY A O 1
ATOM 1457 N N . GLU A 1 191 ? 5.512 11.102 -1.908 1.00 94.88 191 GLU A N 1
ATOM 1458 C CA . GLU A 1 191 ? 5.118 11.860 -3.096 1.00 94.88 191 GLU A CA 1
ATOM 1459 C C . GLU A 1 191 ? 4.240 11.000 -4.017 1.00 94.88 191 GLU A C 1
ATOM 1461 O O . GLU A 1 191 ? 4.511 9.824 -4.260 1.00 94.88 191 GLU A O 1
ATOM 1466 N N . ASP A 1 192 ? 3.137 11.580 -4.490 1.00 89.44 192 ASP A N 1
ATOM 1467 C CA . ASP A 1 192 ? 2.136 10.916 -5.332 1.00 89.44 192 ASP A CA 1
ATOM 1468 C C . ASP A 1 192 ? 1.471 9.657 -4.735 1.00 89.44 192 ASP A C 1
ATOM 1470 O O . ASP A 1 192 ? 0.738 8.951 -5.429 1.00 89.44 192 ASP A O 1
ATOM 1474 N N . GLY A 1 193 ? 1.645 9.395 -3.437 1.00 92.06 193 GLY A N 1
ATOM 1475 C CA . GLY A 1 193 ? 0.978 8.305 -2.725 1.00 92.06 193 GLY A CA 1
ATOM 1476 C C . GLY A 1 193 ? 1.491 6.908 -3.100 1.00 92.06 193 GLY A C 1
ATOM 1477 O O . GLY A 1 193 ? 0.709 6.107 -3.627 1.00 92.06 193 GLY A O 1
ATOM 1478 N N . PRO A 1 194 ? 2.761 6.573 -2.788 1.00 93.31 194 PRO A N 1
ATOM 1479 C CA . PRO A 1 194 ? 3.391 5.290 -3.119 1.00 93.31 194 PRO A CA 1
ATOM 1480 C C . PRO A 1 194 ? 2.659 4.091 -2.518 1.00 93.31 194 PRO A C 1
ATOM 1482 O O . PRO A 1 194 ? 2.597 3.045 -3.148 1.00 93.31 194 PRO A O 1
ATOM 1485 N N . TRP A 1 195 ? 1.967 4.255 -1.390 1.00 92.75 195 TRP A N 1
ATOM 1486 C CA . TRP A 1 195 ? 1.092 3.227 -0.813 1.00 92.75 195 TRP A CA 1
ATOM 1487 C C . TRP A 1 195 ? -0.040 2.751 -1.745 1.00 92.75 195 TRP A C 1
ATOM 1489 O O . TRP A 1 195 ? -0.774 1.831 -1.396 1.00 92.75 195 TRP A O 1
ATOM 1499 N N . ASN A 1 196 ? -0.241 3.381 -2.906 1.00 85.25 196 ASN A N 1
ATOM 1500 C CA . ASN A 1 196 ? -1.166 2.905 -3.932 1.00 85.25 196 ASN A CA 1
ATOM 1501 C C . ASN A 1 196 ? -0.486 2.236 -5.131 1.00 85.25 196 ASN A C 1
ATOM 1503 O O . ASN A 1 196 ? -1.119 1.390 -5.747 1.00 85.25 196 ASN A O 1
ATOM 1507 N N . PHE A 1 197 ? 0.731 2.643 -5.504 1.00 82.81 197 PHE A N 1
ATOM 1508 C CA . PHE A 1 197 ? 1.369 2.200 -6.752 1.00 82.81 197 PHE A CA 1
ATOM 1509 C C . PHE A 1 197 ? 2.664 1.409 -6.537 1.00 82.81 197 PHE A C 1
ATOM 1511 O O . PHE A 1 197 ? 3.097 0.699 -7.434 1.00 82.81 197 PHE A O 1
ATOM 1518 N N . ALA A 1 198 ? 3.298 1.535 -5.372 1.00 89.81 198 ALA A N 1
ATOM 1519 C CA . ALA A 1 198 ? 4.573 0.901 -5.057 1.00 89.81 198 ALA A CA 1
ATOM 1520 C C . ALA A 1 198 ? 4.414 -0.539 -4.539 1.00 89.81 198 ALA A C 1
ATOM 1522 O O . ALA A 1 198 ? 5.376 -1.299 -4.560 1.00 89.81 198 ALA A O 1
ATOM 1523 N N . THR A 1 199 ? 3.199 -0.934 -4.135 1.00 84.06 199 THR A N 1
ATOM 1524 C CA . THR A 1 199 ? 2.878 -2.234 -3.511 1.00 84.06 199 THR A CA 1
ATOM 1525 C C . THR A 1 199 ? 3.291 -3.449 -4.340 1.00 84.06 199 THR A C 1
ATOM 1527 O O . THR A 1 199 ? 3.475 -4.522 -3.779 1.00 84.06 199 THR A O 1
ATOM 1530 N N . THR A 1 200 ? 3.416 -3.296 -5.659 1.00 81.75 200 THR A N 1
ATOM 1531 C CA . THR A 1 200 ? 3.725 -4.384 -6.602 1.00 81.75 200 THR A CA 1
ATOM 1532 C C . THR A 1 200 ? 5.085 -4.231 -7.277 1.00 81.75 200 THR A C 1
ATOM 1534 O O . THR A 1 200 ? 5.528 -5.133 -7.990 1.00 81.75 200 THR A O 1
ATOM 1537 N N . ILE A 1 201 ? 5.772 -3.109 -7.049 1.00 86.25 201 ILE A N 1
ATOM 1538 C CA . ILE A 1 201 ? 7.066 -2.813 -7.669 1.00 86.25 201 ILE A CA 1
ATOM 1539 C C . ILE A 1 201 ? 8.192 -2.653 -6.653 1.00 86.25 201 ILE A C 1
ATOM 1541 O O . ILE A 1 201 ? 9.339 -2.656 -7.083 1.00 86.25 201 ILE A O 1
ATOM 1545 N N . SER A 1 202 ? 7.913 -2.532 -5.349 1.00 93.94 202 SER A N 1
ATOM 1546 C CA . SER A 1 202 ? 8.917 -2.396 -4.286 1.00 93.94 202 SER A CA 1
ATOM 1547 C C . SER A 1 202 ? 8.532 -3.123 -2.998 1.00 93.94 202 SER A C 1
ATOM 1549 O O . SER A 1 202 ? 7.373 -3.456 -2.763 1.00 93.94 202 SER A O 1
ATOM 1551 N N . ASN A 1 203 ? 9.536 -3.389 -2.159 1.00 97.88 203 ASN A N 1
ATOM 1552 C CA . ASN A 1 203 ? 9.358 -4.075 -0.881 1.00 97.88 203 ASN A CA 1
ATOM 1553 C C . ASN A 1 203 ? 9.031 -3.126 0.276 1.00 97.88 203 ASN A C 1
ATOM 1555 O O . ASN A 1 203 ? 8.486 -3.532 1.304 1.00 97.88 203 ASN A O 1
ATOM 1559 N N . SER A 1 204 ? 9.385 -1.854 0.133 1.00 98.62 204 SER A N 1
ATOM 1560 C CA . SER A 1 204 ? 8.966 -0.798 1.044 1.00 98.62 204 SER A CA 1
ATOM 1561 C C . SER A 1 204 ? 9.012 0.556 0.355 1.00 98.62 204 SER A C 1
ATOM 1563 O O . SER A 1 204 ? 9.761 0.745 -0.605 1.00 98.62 204 SER A O 1
ATOM 1565 N N . TRP A 1 205 ? 8.255 1.518 0.876 1.00 98.75 205 TRP A N 1
ATOM 1566 C CA . TRP A 1 205 ? 8.277 2.903 0.410 1.00 98.75 205 TRP A CA 1
ATOM 1567 C C . TRP A 1 205 ? 8.243 3.883 1.576 1.00 98.75 205 TRP A C 1
ATOM 1569 O O . TRP A 1 205 ? 7.383 3.796 2.456 1.00 98.75 205 TRP A O 1
ATOM 1579 N N . ARG A 1 206 ? 9.143 4.867 1.554 1.00 98.81 206 ARG A N 1
ATOM 1580 C CA . ARG A 1 206 ? 9.119 6.001 2.480 1.00 98.81 206 ARG A CA 1
ATOM 1581 C C . ARG A 1 206 ? 7.808 6.752 2.327 1.00 98.81 206 ARG A C 1
ATOM 1583 O O . ARG A 1 206 ? 7.449 7.158 1.223 1.00 98.81 206 ARG A O 1
ATOM 1590 N N . ILE A 1 207 ? 7.100 6.950 3.436 1.00 98.19 207 ILE A N 1
ATOM 1591 C CA . ILE A 1 207 ? 5.798 7.626 3.422 1.00 98.19 207 ILE A CA 1
ATOM 1592 C C . ILE A 1 207 ? 5.884 9.122 3.692 1.00 98.19 207 ILE A C 1
ATOM 1594 O O . ILE A 1 207 ? 4.878 9.787 3.524 1.00 98.19 207 ILE A O 1
ATOM 1598 N N . SER A 1 208 ? 7.018 9.654 4.145 1.00 98.19 208 SER A N 1
ATOM 1599 C CA . SER A 1 208 ? 7.155 11.061 4.534 1.00 98.19 208 SER A CA 1
ATOM 1600 C C . SER A 1 208 ? 8.536 11.610 4.217 1.00 98.19 208 SER A C 1
ATOM 1602 O O . SER A 1 208 ? 9.470 10.842 3.965 1.00 98.19 208 SER A O 1
ATOM 1604 N N . GLY A 1 209 ? 8.674 12.935 4.324 1.00 98.06 209 GLY A N 1
ATOM 1605 C CA . GLY A 1 209 ? 9.978 13.578 4.460 1.00 98.06 209 GLY A CA 1
ATOM 1606 C C . GLY A 1 209 ? 10.790 13.001 5.620 1.00 98.06 209 GLY A C 1
ATOM 1607 O O . GLY A 1 209 ? 10.234 12.301 6.477 1.00 98.06 209 GLY A O 1
ATOM 1608 N N . ASP A 1 210 ? 12.097 13.262 5.613 1.00 98.56 210 ASP A N 1
ATOM 1609 C CA . ASP A 1 210 ? 13.027 12.610 6.542 1.00 98.56 210 ASP A CA 1
ATOM 1610 C C . ASP A 1 210 ? 12.723 12.944 7.999 1.00 98.56 210 ASP A C 1
ATOM 1612 O O . ASP A 1 210 ? 12.400 14.093 8.337 1.00 98.56 210 ASP A O 1
ATOM 1616 N N . ILE A 1 211 ? 12.855 11.934 8.856 1.00 98.50 211 ILE A N 1
ATOM 1617 C CA . ILE A 1 211 ? 12.765 12.097 10.302 1.00 98.50 211 ILE A CA 1
ATOM 1618 C C . ILE A 1 211 ? 13.889 13.006 10.816 1.00 98.50 211 ILE A C 1
ATOM 1620 O O . ILE A 1 211 ? 14.960 13.127 10.223 1.00 98.50 211 ILE A O 1
ATOM 1624 N N . HIS A 1 212 ? 13.621 13.684 11.927 1.00 96.88 212 HIS A N 1
ATOM 1625 C CA . HIS A 1 212 ? 14.650 14.265 12.775 1.00 96.88 212 HIS A CA 1
ATOM 1626 C C . HIS A 1 212 ? 14.622 13.610 14.146 1.00 96.88 212 HIS A C 1
ATOM 1628 O O . HIS A 1 212 ? 13.549 13.231 14.620 1.00 96.88 212 HIS A O 1
ATOM 1634 N N . ASP A 1 213 ? 15.763 13.616 14.826 1.00 98.25 213 ASP A N 1
ATOM 1635 C CA . ASP A 1 213 ? 15.885 13.277 16.240 1.00 98.25 213 ASP A CA 1
ATOM 1636 C C . ASP A 1 213 ? 15.225 14.328 17.160 1.00 98.25 213 ASP A C 1
ATOM 1638 O O . ASP A 1 213 ? 15.872 15.026 17.936 1.00 98.25 213 ASP A O 1
ATOM 1642 N N . ASP A 1 214 ? 13.910 14.483 17.011 1.00 98.38 214 ASP A N 1
ATOM 1643 C CA . ASP A 1 214 ? 13.037 15.384 17.751 1.00 98.38 214 ASP A CA 1
ATOM 1644 C C . ASP A 1 214 ? 11.623 14.779 17.835 1.00 98.38 214 ASP A C 1
ATOM 1646 O O . ASP A 1 214 ? 11.093 14.208 16.872 1.00 98.38 214 ASP A O 1
ATOM 1650 N N . PHE A 1 215 ? 10.997 14.890 19.005 1.00 98.06 215 PHE A N 1
ATOM 1651 C CA . PHE A 1 215 ? 9.733 14.227 19.296 1.00 98.06 215 PHE A CA 1
ATOM 1652 C C . PHE A 1 215 ? 8.517 14.903 18.641 1.00 98.06 215 PHE A C 1
ATOM 1654 O O . PHE A 1 215 ? 7.671 14.214 18.056 1.00 98.06 215 PHE A O 1
ATOM 1661 N N . ASP A 1 216 ? 8.385 16.230 18.724 1.00 95.31 216 ASP A N 1
ATOM 1662 C CA . ASP A 1 216 ? 7.174 16.960 18.306 1.00 95.31 216 ASP A CA 1
ATOM 1663 C C . ASP A 1 216 ? 7.397 18.355 17.705 1.00 95.31 216 ASP A C 1
ATOM 1665 O O . ASP A 1 216 ? 6.425 19.032 17.339 1.00 95.31 216 ASP A O 1
ATOM 1669 N N . ARG A 1 217 ? 8.651 18.782 17.525 1.00 94.56 217 ARG A N 1
ATOM 1670 C CA . ARG A 1 217 ? 8.976 20.099 16.979 1.00 94.56 217 ARG A CA 1
ATOM 1671 C C . ARG A 1 217 ? 8.389 20.305 15.588 1.00 94.56 217 ARG A C 1
ATOM 1673 O O . ARG A 1 217 ? 8.544 19.510 14.663 1.00 94.56 217 ARG A O 1
ATOM 1680 N N . PHE A 1 218 ? 7.756 21.460 15.413 1.00 93.50 218 PHE A N 1
ATOM 1681 C CA . PHE A 1 218 ? 7.437 21.964 14.085 1.00 93.50 218 PHE A CA 1
ATOM 1682 C C . PHE A 1 218 ? 8.712 22.446 13.380 1.00 93.50 218 PHE A C 1
ATOM 1684 O O . PHE A 1 218 ? 9.489 23.215 13.952 1.00 93.50 218 PHE A O 1
ATOM 1691 N N . ASP A 1 219 ? 8.888 22.048 12.122 1.00 96.31 219 ASP A N 1
ATOM 1692 C CA . ASP A 1 219 ? 9.970 22.515 11.264 1.00 96.31 219 ASP A CA 1
ATOM 1693 C C . ASP A 1 219 ? 9.397 22.990 9.927 1.00 96.31 219 ASP A C 1
ATOM 1695 O O . ASP A 1 219 ? 8.628 22.278 9.284 1.00 96.31 219 ASP A O 1
ATOM 1699 N N . GLU A 1 220 ? 9.774 24.191 9.490 1.00 96.00 220 GLU A N 1
ATOM 1700 C CA . GLU A 1 220 ? 9.328 24.750 8.207 1.00 96.00 220 GLU A CA 1
ATOM 1701 C C . GLU A 1 220 ? 9.815 23.919 7.011 1.00 96.00 220 GLU A C 1
ATOM 1703 O O . GLU A 1 220 ? 9.207 23.960 5.942 1.00 96.00 220 GLU A O 1
ATOM 1708 N N . ARG A 1 221 ? 10.883 23.132 7.202 1.00 97.06 221 ARG A N 1
ATOM 1709 C CA . ARG A 1 221 ? 11.408 22.191 6.208 1.00 97.06 221 ARG A CA 1
ATOM 1710 C C . ARG A 1 221 ? 10.585 20.909 6.114 1.00 97.06 221 ARG A C 1
ATOM 1712 O O . ARG A 1 221 ? 10.749 20.207 5.128 1.00 97.06 221 ARG A O 1
ATOM 1719 N N . CYS A 1 222 ? 9.666 20.654 7.049 1.00 97.12 222 CYS A N 1
ATOM 1720 C CA . CYS A 1 222 ? 8.630 19.619 6.970 1.00 97.12 222 CYS A CA 1
ATOM 1721 C C . CYS A 1 222 ? 7.235 20.280 7.048 1.00 97.12 222 CYS A C 1
ATOM 1723 O O . CYS A 1 222 ? 6.544 20.201 8.069 1.00 97.12 222 CYS A O 1
ATOM 1725 N N . PRO A 1 223 ? 6.798 20.987 5.988 1.00 93.31 223 PRO A N 1
ATOM 1726 C CA . PRO A 1 223 ? 5.646 21.891 6.057 1.00 93.31 223 PRO A CA 1
ATOM 1727 C C . PRO A 1 223 ? 4.286 21.177 6.030 1.00 93.31 223 PRO A C 1
ATOM 1729 O O . PRO A 1 223 ? 3.251 21.793 6.303 1.00 93.31 223 PRO A O 1
ATOM 1732 N N . CYS A 1 224 ? 4.251 19.896 5.659 1.00 90.44 224 CYS A N 1
ATOM 1733 C CA . CYS A 1 224 ? 3.006 19.159 5.497 1.00 90.44 224 CYS A CA 1
ATOM 1734 C C . CYS A 1 224 ? 2.295 18.919 6.838 1.00 90.44 224 CYS A C 1
ATOM 1736 O O . CYS A 1 224 ? 2.898 18.630 7.868 1.00 90.44 224 CYS A O 1
ATOM 1738 N N . THR A 1 225 ? 0.966 19.011 6.819 1.00 86.25 225 THR A N 1
ATOM 1739 C CA . THR A 1 225 ? 0.110 18.719 7.987 1.00 86.25 225 THR A CA 1
ATOM 1740 C C . THR A 1 225 ? -0.672 17.418 7.832 1.00 86.25 225 THR A C 1
ATOM 1742 O O . THR A 1 225 ? -1.121 16.849 8.825 1.00 86.25 225 THR A O 1
ATOM 1745 N N . THR A 1 226 ? -0.784 16.916 6.603 1.00 87.31 226 THR A N 1
ATOM 1746 C CA . THR A 1 226 ? -1.331 15.607 6.240 1.00 87.31 226 THR A CA 1
ATOM 1747 C C . THR A 1 226 ? -0.495 15.024 5.111 1.00 87.31 226 THR A C 1
ATOM 1749 O O . THR A 1 226 ? -0.008 15.772 4.263 1.00 87.31 226 THR A O 1
ATOM 1752 N N . ILE A 1 227 ? -0.352 13.699 5.085 1.00 87.38 227 ILE A N 1
ATOM 1753 C CA . ILE A 1 227 ? 0.412 13.030 4.034 1.00 87.38 227 ILE A CA 1
ATOM 1754 C C . ILE A 1 227 ? -0.401 12.771 2.765 1.00 87.38 227 ILE A C 1
ATOM 1756 O O . ILE A 1 227 ? 0.147 12.734 1.671 1.00 87.38 227 ILE A O 1
ATOM 1760 N N . LEU A 1 228 ? -1.728 12.674 2.892 1.00 81.25 228 LEU A N 1
ATOM 1761 C CA . LEU A 1 228 ? -2.625 12.381 1.768 1.00 81.25 228 LEU A CA 1
ATOM 1762 C C . LEU A 1 228 ? -2.680 13.513 0.727 1.00 81.25 228 LEU A C 1
ATOM 1764 O O . LEU A 1 228 ? -3.125 13.289 -0.395 1.00 81.25 228 LEU A O 1
ATOM 1768 N N . ASP A 1 229 ? -2.232 14.716 1.093 1.00 77.69 229 ASP A N 1
ATOM 1769 C CA . ASP A 1 229 ? -2.088 15.860 0.186 1.00 77.69 229 ASP A CA 1
ATOM 1770 C C . ASP A 1 229 ? -0.789 16.637 0.458 1.00 77.69 229 ASP A C 1
ATOM 1772 O O . ASP A 1 229 ? -0.765 17.865 0.539 1.00 77.69 229 ASP A O 1
ATOM 1776 N N . CYS A 1 230 ? 0.316 15.916 0.646 1.00 84.31 230 CYS A N 1
ATOM 1777 C CA . CYS A 1 230 ? 1.621 16.540 0.810 1.00 84.31 230 CYS A CA 1
ATOM 1778 C C . CYS A 1 230 ? 2.273 16.796 -0.556 1.00 84.31 230 CYS A C 1
ATOM 1780 O O . CYS A 1 230 ? 2.502 15.867 -1.323 1.00 84.31 230 CYS A O 1
ATOM 1782 N N . LYS A 1 231 ? 2.549 18.066 -0.876 1.00 84.75 231 LYS A N 1
ATOM 1783 C CA . LYS A 1 231 ? 3.226 18.469 -2.131 1.00 84.75 231 LYS A CA 1
ATOM 1784 C C . LYS A 1 231 ? 4.716 18.737 -1.966 1.00 84.75 231 LYS A C 1
ATOM 1786 O O . LYS A 1 231 ? 5.425 18.840 -2.955 1.00 84.75 231 LYS A O 1
ATOM 1791 N N . LEU A 1 232 ? 5.161 18.909 -0.727 1.00 89.88 232 LEU A N 1
ATOM 1792 C CA . LEU A 1 232 ? 6.559 19.118 -0.390 1.00 89.88 232 LEU A CA 1
ATOM 1793 C C . LEU A 1 232 ? 6.846 18.338 0.895 1.00 89.88 232 LEU A C 1
ATOM 1795 O O . LEU A 1 232 ? 6.684 18.900 1.981 1.00 89.88 232 LEU A O 1
ATOM 1799 N N . PRO A 1 233 ? 7.199 17.044 0.779 1.00 93.88 233 PRO A N 1
ATOM 1800 C CA . PRO A 1 233 ? 7.470 16.186 1.932 1.00 93.88 233 PRO A CA 1
ATOM 1801 C C . PRO A 1 233 ? 8.559 16.744 2.837 1.00 93.88 233 PRO A C 1
ATOM 1803 O O . PRO A 1 233 ? 8.388 16.772 4.056 1.00 93.88 233 PRO A O 1
ATOM 1806 N N . GLY A 1 234 ? 9.621 17.273 2.225 1.00 96.31 234 GLY A N 1
ATOM 1807 C CA . GLY A 1 234 ? 10.681 17.961 2.938 1.00 96.31 234 GLY A CA 1
ATOM 1808 C C . GLY A 1 234 ? 11.488 17.034 3.849 1.00 96.31 234 GLY A C 1
ATOM 1809 O O . GLY A 1 234 ? 11.648 15.856 3.551 1.00 96.31 234 GLY A O 1
ATOM 1810 N N . PHE A 1 235 ? 12.026 17.579 4.936 1.00 98.00 235 PHE A N 1
ATOM 1811 C CA . PHE A 1 235 ? 12.876 16.868 5.895 1.00 98.00 235 PHE A CA 1
ATOM 1812 C C . PHE A 1 235 ? 12.864 17.573 7.261 1.00 98.00 235 PHE A C 1
ATOM 1814 O O . PHE A 1 235 ? 12.294 18.655 7.408 1.00 98.00 235 PHE A O 1
ATOM 1821 N N . HIS A 1 236 ? 13.493 16.968 8.268 1.00 97.81 236 HIS A N 1
ATOM 1822 C CA . HIS A 1 236 ? 13.364 17.329 9.685 1.00 97.81 236 HIS A CA 1
ATOM 1823 C C . HIS A 1 236 ? 11.940 17.181 10.252 1.00 97.81 236 HIS A C 1
ATOM 1825 O O . HIS A 1 236 ? 11.489 17.977 11.081 1.00 97.81 236 HIS A O 1
ATOM 1831 N N . CYS A 1 237 ? 11.205 16.173 9.797 1.00 98.25 237 CYS A N 1
ATOM 1832 C CA . CYS A 1 237 ? 9.898 15.850 10.340 1.00 98.25 237 CYS A CA 1
ATOM 1833 C C . CYS A 1 237 ? 10.044 15.245 11.744 1.00 98.25 237 CYS A C 1
ATOM 1835 O O . CYS A 1 237 ? 10.726 14.242 11.930 1.00 98.25 237 CYS A O 1
ATOM 1837 N N . ALA A 1 238 ? 9.372 15.829 12.737 1.00 97.88 238 ALA A N 1
ATOM 1838 C CA . ALA A 1 238 ? 9.353 15.265 14.083 1.00 97.88 238 ALA A CA 1
ATOM 1839 C C . ALA A 1 238 ? 8.681 13.883 14.122 1.00 97.88 238 ALA A C 1
ATOM 1841 O O . ALA A 1 238 ? 7.727 13.605 13.388 1.00 97.88 238 ALA A O 1
ATOM 1842 N N . MET A 1 239 ? 9.122 13.038 15.049 1.00 98.19 239 MET A N 1
ATOM 1843 C CA . MET A 1 239 ? 8.665 11.655 15.193 1.00 98.19 239 MET A CA 1
ATOM 1844 C C . MET A 1 239 ? 7.131 11.542 15.328 1.00 98.19 239 MET A C 1
ATOM 1846 O O . MET A 1 239 ? 6.486 10.756 14.626 1.00 98.19 239 MET A O 1
ATOM 1850 N N . SER A 1 240 ? 6.504 12.380 16.160 1.00 96.94 240 SER A N 1
ATOM 1851 C CA . SER A 1 240 ? 5.042 12.389 16.343 1.00 96.94 240 SER A CA 1
ATOM 1852 C C . SER A 1 240 ? 4.268 12.818 15.088 1.00 96.94 240 SER A C 1
ATOM 1854 O O . SER A 1 240 ? 3.143 12.355 14.870 1.00 96.94 240 SER A O 1
ATOM 1856 N N . ARG A 1 241 ? 4.872 13.647 14.223 1.00 96.56 241 ARG A N 1
ATOM 1857 C CA . ARG A 1 241 ? 4.299 14.035 12.924 1.00 96.56 241 ARG A CA 1
ATOM 1858 C C . ARG A 1 241 ? 4.255 12.844 11.974 1.00 96.56 241 ARG A C 1
ATOM 1860 O O . ARG A 1 241 ? 3.238 12.632 11.318 1.00 96.56 241 ARG A O 1
ATOM 1867 N N . ILE A 1 242 ? 5.323 12.052 11.931 1.00 98.62 242 ILE A N 1
ATOM 1868 C CA . ILE A 1 242 ? 5.399 10.859 11.081 1.00 98.62 242 ILE A CA 1
ATOM 1869 C C . ILE A 1 242 ? 4.381 9.804 11.536 1.00 98.62 242 ILE A C 1
ATOM 1871 O O . ILE A 1 242 ? 3.697 9.219 10.699 1.00 98.62 242 ILE A O 1
ATOM 1875 N N . ILE A 1 243 ? 4.167 9.631 12.847 1.00 98.19 243 ILE A N 1
ATOM 1876 C CA . ILE A 1 243 ? 3.074 8.783 13.364 1.00 98.19 243 ILE A CA 1
ATOM 1877 C C . ILE A 1 243 ? 1.706 9.256 12.844 1.00 98.19 243 ILE A C 1
ATOM 1879 O O . ILE A 1 243 ? 0.870 8.440 12.444 1.00 98.19 243 ILE A O 1
ATOM 1883 N N . ASP A 1 244 ? 1.458 10.570 12.838 1.00 96.44 244 ASP A N 1
ATOM 1884 C CA . ASP A 1 244 ? 0.217 11.137 12.301 1.00 96.44 244 ASP A CA 1
ATOM 1885 C C . ASP A 1 244 ? 0.057 10.868 10.796 1.00 96.44 244 ASP A C 1
ATOM 1887 O O . ASP A 1 244 ? -1.059 10.585 10.351 1.00 96.44 244 ASP A O 1
ATOM 1891 N N . PHE A 1 245 ? 1.150 10.919 10.031 1.00 97.38 245 PHE A N 1
ATOM 1892 C CA . PHE A 1 245 ? 1.177 10.591 8.604 1.00 97.38 245 PHE A CA 1
ATOM 1893 C C . PHE A 1 245 ? 0.965 9.099 8.331 1.00 97.38 245 PHE A C 1
ATOM 1895 O O . PHE A 1 245 ? 0.269 8.749 7.382 1.00 97.38 245 PHE A O 1
ATOM 1902 N N . ALA A 1 246 ? 1.489 8.218 9.181 1.00 96.06 246 ALA A N 1
ATOM 1903 C CA . ALA A 1 246 ? 1.339 6.773 9.036 1.00 96.06 246 ALA A CA 1
ATOM 1904 C C . ALA A 1 246 ? -0.094 6.282 9.303 1.00 96.06 246 ALA A C 1
ATOM 1906 O O . ALA A 1 246 ? -0.543 5.301 8.705 1.00 96.06 246 ALA A O 1
ATOM 1907 N N . ALA A 1 247 ? -0.833 6.970 10.183 1.00 92.56 247 ALA A N 1
ATOM 1908 C CA . ALA A 1 247 ? -2.160 6.553 10.639 1.00 92.56 247 ALA A CA 1
ATOM 1909 C C . ALA A 1 247 ? -3.154 6.178 9.509 1.00 92.56 247 ALA A C 1
ATOM 1911 O O . ALA A 1 247 ? -3.784 5.127 9.628 1.00 92.56 247 ALA A O 1
ATOM 1912 N N . PRO A 1 248 ? -3.331 6.973 8.430 1.00 87.50 248 PRO A N 1
ATOM 1913 C CA . PRO A 1 248 ? -4.261 6.633 7.347 1.00 87.50 248 PRO A CA 1
ATOM 1914 C C . PRO A 1 248 ? -3.739 5.608 6.323 1.00 87.50 248 PRO A C 1
ATOM 1916 O O . PRO A 1 248 ? -4.539 5.082 5.548 1.00 87.50 248 PRO A O 1
ATOM 1919 N N . VAL A 1 249 ? -2.432 5.327 6.275 1.00 86.81 249 VAL A N 1
ATOM 1920 C CA . VAL A 1 249 ? -1.820 4.524 5.193 1.00 86.81 249 VAL A CA 1
ATOM 1921 C C . VAL A 1 249 ? -1.473 3.093 5.607 1.00 86.81 249 VAL A C 1
ATOM 1923 O O . VAL A 1 249 ? -1.183 2.265 4.746 1.00 86.81 249 VAL A O 1
ATOM 1926 N N . GLY A 1 250 ? -1.579 2.751 6.897 1.00 79.50 250 GLY A N 1
ATOM 1927 C CA . GLY A 1 250 ? -1.303 1.401 7.414 1.00 79.50 250 GLY A CA 1
ATOM 1928 C C . GLY A 1 250 ? -2.087 0.281 6.717 1.00 79.50 250 GLY A C 1
ATOM 1929 O O . GLY A 1 250 ? -1.558 -0.802 6.511 1.00 79.50 250 GLY A O 1
ATOM 1930 N N . GLN A 1 251 ? -3.310 0.557 6.253 1.00 82.50 251 GLN A N 1
ATOM 1931 C CA . GLN A 1 251 ? -4.153 -0.407 5.528 1.00 82.50 251 GLN A CA 1
ATOM 1932 C C . GLN A 1 251 ? -3.614 -0.846 4.151 1.00 82.50 251 GLN A C 1
ATOM 1934 O O . GLN A 1 251 ? -4.243 -1.674 3.499 1.00 82.50 251 GLN A O 1
ATOM 1939 N N . LYS A 1 252 ? -2.515 -0.244 3.684 1.00 84.75 252 LYS A N 1
ATOM 1940 C CA . LYS A 1 252 ? -1.864 -0.532 2.398 1.00 84.75 252 LYS A CA 1
ATOM 1941 C C . LYS A 1 252 ? -0.565 -1.330 2.534 1.00 84.75 252 LYS A C 1
ATOM 1943 O O . LYS A 1 252 ? 0.042 -1.653 1.522 1.00 84.75 252 LYS A O 1
ATOM 1948 N N . ALA A 1 253 ? -0.126 -1.597 3.762 1.00 81.12 253 ALA A N 1
ATOM 1949 C CA . ALA A 1 253 ? 1.078 -2.369 4.033 1.00 81.12 253 ALA A CA 1
ATOM 1950 C C . ALA A 1 253 ? 0.728 -3.800 4.453 1.00 81.12 253 ALA A C 1
ATOM 1952 O O . ALA A 1 253 ? -0.303 -4.039 5.089 1.00 81.12 253 ALA A O 1
ATOM 1953 N N . GLY A 1 254 ? 1.618 -4.729 4.127 1.00 81.50 254 GLY A N 1
ATOM 1954 C CA . GLY A 1 254 ? 1.470 -6.146 4.413 1.00 81.50 254 GLY A CA 1
ATOM 1955 C C . GLY A 1 254 ? 2.712 -6.937 3.999 1.00 81.50 254 GLY A C 1
ATOM 1956 O O . GLY A 1 254 ? 3.703 -6.353 3.561 1.00 81.50 254 GLY A O 1
ATOM 1957 N N . PRO A 1 255 ? 2.686 -8.274 4.146 1.00 85.12 255 PRO A N 1
ATOM 1958 C CA . PRO A 1 255 ? 3.813 -9.126 3.786 1.00 85.12 255 PRO A CA 1
ATOM 1959 C C . PRO A 1 255 ? 4.353 -8.839 2.381 1.00 85.12 255 PRO A C 1
ATOM 1961 O O . PRO A 1 255 ? 3.612 -8.884 1.402 1.00 85.12 255 PRO A O 1
ATOM 1964 N N . GLY A 1 256 ? 5.652 -8.556 2.298 1.00 83.50 256 GLY A N 1
ATOM 1965 C CA . GLY A 1 256 ? 6.361 -8.239 1.060 1.00 83.50 256 GLY A CA 1
ATOM 1966 C C . GLY A 1 256 ? 6.418 -6.753 0.706 1.00 83.50 256 GLY A C 1
ATOM 1967 O O . GLY A 1 256 ? 7.214 -6.410 -0.161 1.00 83.50 256 GLY A O 1
ATOM 1968 N N . HIS A 1 257 ? 5.624 -5.886 1.351 1.00 88.56 257 HIS A N 1
ATOM 1969 C CA . HIS A 1 257 ? 5.441 -4.487 0.948 1.00 88.56 257 HIS A CA 1
ATOM 1970 C C . HIS A 1 257 ? 5.039 -3.569 2.128 1.00 88.56 257 HIS A C 1
ATOM 1972 O O . HIS A 1 257 ? 3.902 -3.583 2.610 1.00 88.56 257 HIS A O 1
ATOM 1978 N N . TRP A 1 258 ? 5.967 -2.734 2.609 1.00 96.75 258 TRP A N 1
ATOM 1979 C CA . TRP A 1 258 ? 5.798 -1.984 3.865 1.00 96.75 258 TRP A CA 1
ATOM 1980 C C . TRP A 1 258 ? 5.829 -0.462 3.709 1.00 96.75 258 TRP A C 1
ATOM 1982 O O . TRP A 1 258 ? 6.652 0.098 2.985 1.00 96.75 258 TRP A O 1
ATOM 1992 N N . ASN A 1 259 ? 4.985 0.225 4.486 1.00 98.44 259 ASN A N 1
ATOM 1993 C CA . ASN A 1 259 ? 5.165 1.654 4.736 1.00 98.44 259 ASN A CA 1
ATOM 1994 C C . ASN A 1 259 ? 6.458 1.853 5.537 1.00 98.44 259 ASN A C 1
ATOM 1996 O O . ASN A 1 259 ? 6.595 1.299 6.628 1.00 98.44 259 ASN A O 1
ATOM 2000 N N . ASP A 1 260 ? 7.368 2.668 5.021 1.00 98.94 260 ASP A N 1
ATOM 2001 C CA . ASP A 1 260 ? 8.615 3.032 5.681 1.00 98.94 260 ASP A CA 1
ATOM 2002 C C . ASP A 1 260 ? 8.490 4.414 6.332 1.00 98.94 260 ASP A C 1
ATOM 2004 O O . ASP A 1 260 ? 8.299 5.430 5.657 1.00 98.94 260 ASP A O 1
ATOM 2008 N N . LEU A 1 261 ? 8.546 4.436 7.666 1.00 98.88 261 LEU A N 1
ATOM 2009 C CA . LEU A 1 261 ? 8.448 5.645 8.484 1.00 98.88 261 LEU A CA 1
ATOM 2010 C C . LEU A 1 261 ? 9.811 6.331 8.670 1.00 98.88 261 LEU A C 1
ATOM 2012 O O . LEU A 1 261 ? 9.921 7.232 9.494 1.00 98.88 261 LEU A O 1
ATOM 2016 N N . ASP A 1 262 ? 10.815 5.938 7.887 1.00 98.81 262 ASP A N 1
ATOM 2017 C CA . ASP A 1 262 ? 12.211 6.343 8.010 1.00 98.81 262 ASP A CA 1
ATOM 2018 C C . ASP A 1 262 ? 12.948 5.671 9.180 1.00 98.81 262 ASP A C 1
ATOM 2020 O O . ASP A 1 262 ? 12.376 4.912 9.972 1.00 98.81 262 ASP A O 1
ATOM 2024 N N . MET A 1 263 ? 14.255 5.918 9.248 1.00 98.62 263 MET A N 1
ATOM 2025 C CA . MET A 1 263 ? 15.177 5.294 10.195 1.00 98.62 263 MET A CA 1
ATOM 2026 C C . MET A 1 263 ? 14.835 5.568 11.667 1.00 98.62 263 MET A C 1
ATOM 2028 O O . MET A 1 263 ? 14.189 6.547 12.033 1.00 98.62 263 MET A O 1
ATOM 2032 N N . LEU A 1 264 ? 15.324 4.684 12.538 1.00 98.88 264 LEU A N 1
ATOM 2033 C CA . LEU A 1 264 ? 15.248 4.830 13.984 1.00 98.88 264 LEU A CA 1
ATOM 2034 C C . LEU A 1 264 ? 16.334 5.789 14.488 1.00 98.88 264 LEU A C 1
ATOM 2036 O O . LEU A 1 264 ? 17.520 5.465 14.413 1.00 98.88 264 LEU A O 1
ATOM 2040 N N . GLU A 1 265 ? 15.926 6.891 15.118 1.00 98.75 265 GLU A N 1
ATOM 2041 C CA . GLU A 1 265 ? 16.820 7.886 15.745 1.00 98.75 265 GLU A CA 1
ATOM 2042 C C . GLU A 1 265 ? 17.314 7.470 17.144 1.00 98.75 265 GLU A C 1
ATOM 2044 O O . GLU A 1 265 ? 17.973 8.228 17.854 1.00 98.75 265 GLU A O 1
ATOM 2049 N N . VAL A 1 266 ? 16.976 6.252 17.579 1.00 98.62 266 VAL A N 1
ATOM 2050 C CA . VAL A 1 266 ? 17.228 5.753 18.936 1.00 98.62 266 VAL A CA 1
ATOM 2051 C C . VAL A 1 266 ? 18.713 5.830 19.299 1.00 98.62 266 VAL A C 1
ATOM 2053 O O . VAL A 1 266 ? 19.526 5.036 18.827 1.00 98.62 266 VAL A O 1
ATOM 2056 N N . GLY A 1 267 ? 19.044 6.742 20.214 1.00 97.19 267 GLY A N 1
ATOM 2057 C CA . GLY A 1 267 ? 20.397 6.926 20.744 1.00 97.19 267 GLY A CA 1
ATOM 2058 C C . GLY A 1 267 ? 21.197 8.081 20.131 1.00 97.19 267 GLY A C 1
ATOM 2059 O O . GLY A 1 267 ? 22.352 8.245 20.517 1.00 97.19 267 GLY A O 1
ATOM 2060 N N . ASN A 1 268 ? 20.612 8.889 19.240 1.00 97.25 268 ASN A N 1
ATOM 2061 C CA . ASN A 1 268 ? 21.300 10.026 18.610 1.00 97.25 268 ASN A CA 1
ATOM 2062 C C . ASN A 1 268 ? 21.393 11.288 19.501 1.00 97.25 268 ASN A C 1
ATOM 2064 O O . ASN A 1 268 ? 22.286 12.115 19.309 1.00 97.25 268 ASN A O 1
ATOM 2068 N N . GLY A 1 269 ? 20.591 11.364 20.567 1.00 96.00 269 GLY A N 1
ATOM 2069 C CA . GLY A 1 269 ? 20.728 12.304 21.686 1.00 96.00 269 GLY A CA 1
ATOM 2070 C C . GLY A 1 269 ? 19.742 13.480 21.719 1.00 96.00 269 GLY A C 1
ATOM 2071 O O . GLY A 1 269 ? 19.760 14.239 22.688 1.00 96.00 269 GLY A O 1
ATOM 2072 N N . GLY A 1 270 ? 18.895 13.643 20.707 1.00 97.25 270 GLY A N 1
ATOM 2073 C CA . GLY A 1 270 ? 17.886 14.699 20.590 1.00 97.25 270 GLY A CA 1
ATOM 2074 C C . GLY A 1 270 ? 16.557 14.396 21.288 1.00 97.25 270 GLY A C 1
ATOM 2075 O O . GLY A 1 270 ? 15.822 15.323 21.627 1.00 97.25 270 GLY A O 1
ATOM 2076 N N . MET A 1 271 ? 16.281 13.125 21.595 1.00 98.38 271 MET A N 1
ATOM 2077 C CA . MET A 1 271 ? 15.120 12.696 22.378 1.00 98.38 271 MET A CA 1
ATOM 2078 C C . MET A 1 271 ? 15.528 12.070 23.722 1.00 98.38 271 MET A C 1
ATOM 2080 O O . MET A 1 271 ? 16.620 11.533 23.909 1.00 98.38 271 MET A O 1
ATOM 2084 N N . SER A 1 272 ? 14.631 12.137 24.700 1.00 98.00 272 SER A N 1
ATOM 2085 C CA . SER A 1 272 ? 14.751 11.448 25.984 1.00 98.00 272 SER A CA 1
ATOM 2086 C C . SER A 1 272 ? 14.555 9.934 25.844 1.00 98.00 272 SER A C 1
ATOM 2088 O O . SER A 1 272 ? 14.028 9.429 24.853 1.00 98.00 272 SER A O 1
ATOM 2090 N N . PHE A 1 273 ? 14.927 9.185 26.886 1.00 97.62 273 PHE A N 1
ATOM 2091 C CA . PHE A 1 273 ? 14.739 7.732 26.923 1.00 97.62 273 PHE A CA 1
ATOM 2092 C C . PHE A 1 273 ? 13.288 7.309 26.634 1.00 97.62 273 PHE A C 1
ATOM 2094 O O . PHE A 1 273 ? 13.049 6.416 25.824 1.00 97.62 273 PHE A O 1
ATOM 2101 N N . ASP A 1 274 ? 12.315 7.963 27.274 1.00 97.88 274 ASP A N 1
ATOM 2102 C CA . ASP A 1 274 ? 10.895 7.634 27.118 1.00 97.88 274 ASP A CA 1
ATOM 2103 C C . ASP A 1 274 ? 10.362 7.986 25.720 1.00 97.88 274 ASP A C 1
ATOM 2105 O O . ASP A 1 274 ? 9.522 7.271 25.173 1.00 97.88 274 ASP A O 1
ATOM 2109 N N . GLU A 1 275 ? 10.885 9.048 25.111 1.00 98.75 275 GLU A N 1
ATOM 2110 C CA . GLU A 1 275 ? 10.575 9.428 23.732 1.00 98.75 275 GLU A CA 1
ATOM 2111 C C . GLU A 1 275 ? 11.134 8.405 22.735 1.00 98.75 275 GLU A C 1
ATOM 2113 O O . GLU A 1 275 ? 10.417 7.989 21.823 1.00 98.75 275 GLU A O 1
ATOM 2118 N N . TYR A 1 276 ? 12.351 7.895 22.954 1.00 98.88 276 TYR A N 1
ATOM 2119 C CA . TYR A 1 276 ? 12.899 6.794 22.157 1.00 98.88 276 TYR A CA 1
ATOM 2120 C C . TYR A 1 276 ? 12.150 5.473 22.353 1.00 98.88 276 TYR A C 1
ATOM 2122 O O . TYR A 1 276 ? 11.941 4.731 21.389 1.00 98.88 276 TYR A O 1
ATOM 2130 N N . VAL A 1 277 ? 11.693 5.179 23.575 1.00 98.81 277 VAL A N 1
ATOM 2131 C CA . VAL A 1 277 ? 10.794 4.047 23.853 1.00 98.81 277 VAL A CA 1
ATOM 2132 C C . VAL A 1 277 ? 9.503 4.185 23.046 1.00 98.81 277 VAL A C 1
ATOM 2134 O O . VAL A 1 277 ? 9.049 3.216 22.429 1.00 98.81 277 VAL A O 1
ATOM 2137 N N . THR A 1 278 ? 8.926 5.386 23.003 1.00 98.81 278 THR A N 1
ATOM 2138 C CA . THR A 1 278 ? 7.749 5.697 22.187 1.00 98.81 278 THR A CA 1
ATOM 2139 C C . THR A 1 278 ? 8.018 5.512 20.698 1.00 98.81 278 THR A C 1
ATOM 2141 O O . THR A 1 278 ? 7.262 4.801 20.033 1.00 98.81 278 THR A O 1
ATOM 2144 N N . HIS A 1 279 ? 9.107 6.081 20.188 1.00 98.88 279 HIS A N 1
ATOM 2145 C CA . HIS A 1 279 ? 9.513 5.982 18.791 1.00 98.88 279 HIS A CA 1
ATOM 2146 C C . HIS A 1 279 ? 9.670 4.521 18.343 1.00 98.88 279 HIS A C 1
ATOM 2148 O O . HIS A 1 279 ? 8.966 4.073 17.436 1.00 98.88 279 HIS A O 1
ATOM 2154 N N . PHE A 1 280 ? 10.488 3.732 19.048 1.00 98.94 280 PHE A N 1
ATOM 2155 C CA . PHE A 1 280 ? 10.706 2.321 18.719 1.00 98.94 280 PHE A CA 1
ATOM 2156 C C . PHE A 1 280 ? 9.412 1.500 18.775 1.00 98.94 280 PHE A C 1
ATOM 2158 O O . PHE A 1 280 ? 9.161 0.635 17.930 1.00 98.94 280 PHE A O 1
ATOM 2165 N N . SER A 1 281 ? 8.556 1.791 19.759 1.00 98.94 281 SER A N 1
ATOM 2166 C CA . SER A 1 281 ? 7.271 1.112 19.901 1.00 98.94 281 SER A CA 1
ATOM 2167 C C . SER A 1 281 ? 6.363 1.350 18.708 1.00 98.94 281 SER A C 1
ATOM 2169 O O . SER A 1 281 ? 5.804 0.406 18.157 1.00 98.94 281 SER A O 1
ATOM 2171 N N . MET A 1 282 ? 6.207 2.609 18.306 1.00 98.88 282 MET A N 1
ATOM 2172 C CA . MET A 1 282 ? 5.270 2.962 17.249 1.00 98.88 282 MET A CA 1
ATOM 2173 C C . MET A 1 282 ? 5.749 2.451 15.889 1.00 98.88 282 MET A C 1
ATOM 2175 O O . MET A 1 282 ? 4.943 1.881 15.160 1.00 98.88 282 MET A O 1
ATOM 2179 N N . TRP A 1 283 ? 7.052 2.506 15.597 1.00 98.81 283 TRP A N 1
ATOM 2180 C CA . TRP A 1 283 ? 7.619 1.891 14.389 1.00 98.81 283 TRP A CA 1
ATOM 2181 C C . TRP A 1 283 ? 7.369 0.379 14.361 1.00 98.81 283 TRP A C 1
ATOM 2183 O O . TRP A 1 283 ? 6.961 -0.176 13.339 1.00 98.81 283 TRP A O 1
ATOM 2193 N N . SER A 1 284 ? 7.515 -0.285 15.511 1.00 98.88 284 SER A N 1
ATOM 2194 C CA . SER A 1 284 ? 7.257 -1.721 15.631 1.00 98.88 284 SER A CA 1
ATOM 2195 C C . SER A 1 284 ? 5.787 -2.075 15.374 1.00 98.88 284 SER A C 1
ATOM 2197 O O . SER A 1 284 ? 5.485 -3.006 14.627 1.00 98.88 284 SER A O 1
ATOM 2199 N N . LEU A 1 285 ? 4.854 -1.329 15.972 1.00 98.50 285 LEU A N 1
ATOM 2200 C CA . LEU A 1 285 ? 3.413 -1.578 15.857 1.00 98.50 285 LEU A CA 1
ATOM 2201 C C . LEU A 1 285 ? 2.868 -1.279 14.457 1.00 98.50 285 LEU A C 1
ATOM 2203 O O . LEU A 1 285 ? 1.950 -1.962 14.002 1.00 98.50 285 LEU A O 1
ATOM 2207 N N . LEU A 1 286 ? 3.436 -0.280 13.783 1.00 98.19 286 LEU A N 1
ATOM 2208 C CA . LEU A 1 286 ? 3.036 0.146 12.441 1.00 98.19 286 LEU A CA 1
ATOM 2209 C C . LEU A 1 286 ? 3.708 -0.661 11.323 1.00 98.19 286 LEU A C 1
ATOM 2211 O O . LEU A 1 286 ? 3.446 -0.397 10.155 1.00 98.19 286 LEU A O 1
ATOM 2215 N N . LYS A 1 287 ? 4.516 -1.669 11.685 1.00 97.19 287 LYS A N 1
ATOM 2216 C CA . LYS A 1 287 ? 5.280 -2.527 10.761 1.00 97.19 287 LYS A CA 1
ATOM 2217 C C . LYS A 1 287 ? 6.223 -1.737 9.855 1.00 97.19 287 LYS A C 1
ATOM 2219 O O . LYS A 1 287 ? 6.442 -2.116 8.711 1.00 97.19 287 LYS A O 1
ATOM 2224 N N . SER A 1 288 ? 6.792 -0.654 10.379 1.00 98.88 288 SER A N 1
ATOM 2225 C CA . SER A 1 288 ? 7.884 0.025 9.688 1.00 98.88 288 SER A CA 1
ATOM 2226 C C . SER A 1 288 ? 9.101 -0.900 9.628 1.00 98.88 288 SER A C 1
ATOM 2228 O O . SER A 1 288 ? 9.324 -1.661 10.581 1.00 98.88 288 SER A O 1
ATOM 2230 N N . PRO A 1 289 ? 9.934 -0.804 8.581 1.00 98.88 289 PRO A N 1
ATOM 2231 C CA . PRO A 1 289 ? 11.332 -1.195 8.660 1.00 98.88 289 PRO A CA 1
ATOM 2232 C C . PRO A 1 289 ? 11.977 -0.685 9.956 1.00 98.88 289 PRO A C 1
ATOM 2234 O O . PRO A 1 289 ? 11.754 0.460 10.360 1.00 98.88 289 PRO A O 1
ATOM 2237 N N . LEU A 1 290 ? 12.769 -1.533 10.617 1.00 98.94 290 LEU A N 1
ATOM 2238 C CA . LEU A 1 290 ? 13.541 -1.161 11.809 1.00 98.94 290 LEU A CA 1
ATOM 2239 C C . LEU A 1 290 ? 15.013 -1.008 11.419 1.00 98.94 290 LEU A C 1
ATOM 2241 O O . LEU A 1 290 ? 15.850 -1.862 11.720 1.00 98.94 290 LEU A O 1
ATOM 2245 N N . ILE A 1 291 ? 15.313 0.077 10.704 1.00 98.94 291 ILE A N 1
ATOM 2246 C CA . ILE A 1 291 ? 16.671 0.436 10.287 1.00 98.94 291 ILE A CA 1
ATOM 2247 C C . ILE A 1 291 ? 17.261 1.416 11.301 1.00 98.94 291 ILE A C 1
ATOM 2249 O O . ILE A 1 291 ? 16.722 2.498 11.505 1.00 98.94 291 ILE A O 1
ATOM 2253 N N . LEU A 1 292 ? 18.349 1.032 11.961 1.00 98.88 292 LEU A N 1
ATOM 2254 C CA . LEU A 1 292 ? 19.064 1.859 12.931 1.00 98.88 292 LEU A CA 1
ATOM 2255 C C . LEU A 1 292 ? 19.802 3.005 12.222 1.00 98.88 292 LEU A C 1
ATOM 2257 O O . LEU A 1 292 ? 20.570 2.745 11.298 1.00 98.88 292 LEU A O 1
ATOM 2261 N N . GLY A 1 293 ? 19.600 4.243 12.678 1.00 98.25 293 GLY A N 1
ATOM 2262 C CA . GLY A 1 293 ? 20.287 5.445 12.186 1.00 98.25 293 GLY A CA 1
ATOM 2263 C C . GLY A 1 293 ? 21.331 6.007 13.162 1.00 98.25 293 GLY A C 1
ATOM 2264 O O . GLY A 1 293 ? 21.663 7.185 13.105 1.00 98.25 293 GLY A O 1
ATOM 2265 N N . ASN A 1 294 ? 21.819 5.214 14.113 1.00 97.88 294 ASN A N 1
ATOM 2266 C CA . ASN A 1 294 ? 22.756 5.663 15.147 1.00 97.88 294 ASN A CA 1
ATOM 2267 C C . ASN A 1 294 ? 24.181 5.122 14.941 1.00 97.88 294 ASN A C 1
ATOM 2269 O O . ASN A 1 294 ? 24.443 4.346 14.022 1.00 97.88 294 ASN A O 1
ATOM 2273 N N . ASP A 1 295 ? 25.119 5.502 15.814 1.00 97.88 295 ASP A N 1
ATOM 2274 C CA . ASP A 1 295 ? 26.437 4.859 15.875 1.00 97.88 295 ASP A CA 1
ATOM 2275 C C . ASP A 1 295 ? 26.366 3.528 16.637 1.00 97.88 295 ASP A C 1
ATOM 2277 O O . ASP A 1 295 ? 26.443 3.465 17.869 1.00 97.88 295 ASP A O 1
ATOM 2281 N N . VAL A 1 296 ? 26.263 2.430 15.887 1.00 98.00 296 VAL A N 1
ATOM 2282 C CA . VAL A 1 296 ? 26.213 1.070 16.447 1.00 98.00 296 VAL A CA 1
ATOM 2283 C C . VAL A 1 296 ? 27.524 0.626 17.106 1.00 98.00 296 VAL A C 1
ATOM 2285 O O . VAL A 1 296 ? 27.526 -0.369 17.835 1.00 98.00 296 VAL A O 1
ATOM 2288 N N . THR A 1 297 ? 28.637 1.338 16.892 1.00 97.31 297 THR A N 1
ATOM 2289 C CA . THR A 1 297 ? 29.926 1.029 17.531 1.00 97.31 297 THR A CA 1
ATOM 2290 C C . THR A 1 297 ? 30.012 1.547 18.968 1.00 97.31 297 THR A C 1
ATOM 2292 O O . THR A 1 297 ? 30.813 1.036 19.754 1.00 97.31 297 THR A O 1
ATOM 2295 N N . ASN A 1 298 ? 29.145 2.497 19.337 1.00 95.31 298 ASN A N 1
ATOM 2296 C CA . ASN A 1 298 ? 29.167 3.174 20.629 1.00 95.31 298 ASN A CA 1
ATOM 2297 C C . ASN A 1 298 ? 27.757 3.399 21.212 1.00 95.31 298 ASN A C 1
ATOM 2299 O O . ASN A 1 298 ? 27.374 4.508 21.586 1.00 95.31 298 ASN A O 1
ATOM 2303 N N . MET A 1 299 ? 26.968 2.329 21.321 1.00 96.69 299 MET A N 1
ATOM 2304 C CA . MET A 1 299 ? 25.629 2.405 21.912 1.00 96.69 299 MET A CA 1
ATOM 2305 C C . MET A 1 299 ? 25.653 2.336 23.440 1.00 96.69 299 MET A C 1
ATOM 2307 O O . MET A 1 299 ? 26.312 1.489 24.046 1.00 96.69 299 MET A O 1
ATOM 2311 N N . THR A 1 300 ? 24.839 3.175 24.081 1.00 97.62 300 THR A N 1
ATOM 2312 C CA . THR A 1 300 ? 24.592 3.085 25.524 1.00 97.62 300 THR A CA 1
ATOM 2313 C C . THR A 1 300 ? 23.767 1.841 25.876 1.00 97.62 300 THR A C 1
ATOM 2315 O O . THR A 1 300 ? 23.016 1.306 25.056 1.00 97.62 300 THR A O 1
ATOM 2318 N N . ASN A 1 301 ? 23.827 1.406 27.139 1.00 97.00 301 ASN A N 1
ATOM 2319 C CA . ASN A 1 301 ? 22.963 0.324 27.634 1.00 97.00 301 ASN A CA 1
ATOM 2320 C C . ASN A 1 301 ? 21.468 0.651 27.493 1.00 97.00 301 ASN A C 1
ATOM 2322 O O . ASN A 1 301 ? 20.660 -0.255 27.299 1.00 97.00 301 ASN A O 1
ATOM 2326 N N . GLU A 1 302 ? 21.095 1.928 27.596 1.00 97.06 302 GLU A N 1
ATOM 2327 C CA . GLU A 1 302 ? 19.726 2.399 27.375 1.00 97.06 302 GLU A CA 1
ATOM 2328 C C . GLU A 1 302 ? 19.296 2.195 25.918 1.00 97.06 302 GLU A C 1
ATOM 2330 O O . GLU A 1 302 ? 18.261 1.578 25.672 1.00 97.06 302 GLU A O 1
ATOM 2335 N N . THR A 1 303 ? 20.140 2.595 24.964 1.00 98.38 303 THR A N 1
ATOM 2336 C CA . THR A 1 303 ? 19.928 2.370 23.524 1.00 98.38 303 THR A CA 1
ATOM 2337 C C . THR A 1 303 ? 19.756 0.883 23.226 1.00 98.38 303 THR A C 1
ATOM 2339 O O . THR A 1 303 ? 18.741 0.473 22.661 1.00 98.38 303 THR A O 1
ATOM 2342 N N . LEU A 1 304 ? 20.695 0.050 23.695 1.00 98.00 304 LEU A N 1
ATOM 2343 C CA . LEU A 1 304 ? 20.625 -1.406 23.545 1.00 98.00 304 LEU A CA 1
ATOM 2344 C C . LEU A 1 304 ? 19.349 -1.979 24.172 1.00 98.00 304 LEU A C 1
ATOM 2346 O O . LEU A 1 304 ? 18.730 -2.866 23.592 1.00 98.00 304 LEU A O 1
ATOM 2350 N N . THR A 1 305 ? 18.918 -1.475 25.330 1.00 97.38 305 THR A N 1
ATOM 2351 C CA . THR A 1 305 ? 17.687 -1.922 26.006 1.00 97.38 305 THR A CA 1
ATOM 2352 C C . THR A 1 305 ? 16.446 -1.701 25.141 1.00 97.38 305 THR A C 1
ATOM 2354 O O . THR A 1 305 ? 15.566 -2.562 25.135 1.00 97.38 305 THR A O 1
ATOM 2357 N N . ILE A 1 306 ? 16.387 -0.589 24.404 1.00 98.75 306 ILE A N 1
ATOM 2358 C CA . ILE A 1 306 ? 15.266 -0.253 23.519 1.00 98.75 306 ILE A CA 1
ATOM 2359 C C . ILE A 1 306 ? 15.285 -1.150 22.278 1.00 98.75 306 ILE A C 1
ATOM 2361 O O . ILE A 1 306 ? 14.336 -1.900 22.052 1.00 98.75 306 ILE A O 1
ATOM 2365 N N . ILE A 1 307 ? 16.384 -1.136 21.519 1.00 98.56 307 ILE A N 1
ATOM 2366 C CA . ILE A 1 307 ? 16.447 -1.805 20.209 1.00 98.56 307 ILE A CA 1
ATOM 2367 C C . ILE A 1 307 ? 16.509 -3.336 20.314 1.00 98.56 307 ILE A C 1
ATOM 2369 O O . ILE A 1 307 ? 16.235 -4.039 19.352 1.00 98.56 307 ILE A O 1
ATOM 2373 N N . THR A 1 308 ? 16.842 -3.889 21.486 1.00 98.00 308 THR A N 1
ATOM 2374 C CA . THR A 1 308 ? 16.843 -5.346 21.723 1.00 98.00 308 THR A CA 1
ATOM 2375 C C . THR A 1 308 ? 15.582 -5.850 22.432 1.00 98.00 308 THR A C 1
ATOM 2377 O O . THR A 1 308 ? 15.542 -6.987 22.923 1.00 98.00 308 THR A O 1
ATOM 2380 N N . ASN A 1 309 ? 14.519 -5.039 22.503 1.00 98.62 309 ASN A N 1
ATOM 2381 C CA . ASN A 1 309 ? 13.241 -5.480 23.054 1.00 98.62 309 ASN A CA 1
ATOM 2382 C C . ASN A 1 309 ? 12.543 -6.484 22.120 1.00 98.62 309 ASN A C 1
ATOM 2384 O O . ASN A 1 309 ? 11.727 -6.129 21.268 1.00 98.62 309 ASN A O 1
ATOM 2388 N N . LYS A 1 310 ? 12.837 -7.774 22.330 1.00 97.56 310 LYS A N 1
ATOM 2389 C CA . LYS A 1 310 ? 12.286 -8.888 21.546 1.00 97.56 310 LYS A CA 1
ATOM 2390 C C . LYS A 1 310 ? 10.758 -8.926 21.520 1.00 97.56 310 LYS A C 1
ATOM 2392 O O . LYS A 1 310 ? 10.202 -9.340 20.516 1.00 97.56 310 LYS A O 1
ATOM 2397 N N . ALA A 1 311 ? 10.073 -8.484 22.576 1.00 98.19 311 ALA A N 1
ATOM 2398 C CA . ALA A 1 311 ? 8.612 -8.511 22.605 1.00 98.19 311 ALA A CA 1
ATOM 2399 C C . ALA A 1 311 ? 7.986 -7.497 21.630 1.00 98.19 311 ALA A C 1
ATOM 2401 O O . ALA A 1 311 ? 6.931 -7.772 21.065 1.00 98.19 311 ALA A O 1
ATOM 2402 N N . LEU A 1 312 ? 8.642 -6.351 21.418 1.00 98.69 312 LEU A N 1
ATOM 2403 C CA . LEU A 1 312 ? 8.259 -5.343 20.421 1.00 98.69 312 LEU A CA 1
ATOM 2404 C C . LEU A 1 312 ? 8.693 -5.754 19.013 1.00 98.69 312 LEU A C 1
ATOM 2406 O O . LEU A 1 312 ? 7.906 -5.638 18.076 1.00 98.69 312 LEU A O 1
ATOM 2410 N N . ILE A 1 313 ? 9.900 -6.305 18.876 1.00 98.69 313 ILE A N 1
ATOM 2411 C CA . ILE A 1 313 ? 10.375 -6.861 17.603 1.00 98.69 313 ILE A CA 1
ATOM 2412 C C . ILE A 1 313 ? 9.447 -7.984 17.127 1.00 98.69 313 ILE A C 1
ATOM 2414 O O . ILE A 1 313 ? 9.085 -8.009 15.961 1.00 98.69 313 ILE A O 1
ATOM 2418 N N . ASP A 1 314 ? 8.975 -8.857 18.018 1.00 97.50 314 ASP A N 1
ATOM 2419 C CA . ASP A 1 314 ? 8.023 -9.922 17.670 1.00 97.50 314 ASP A CA 1
ATOM 2420 C C . ASP A 1 314 ? 6.657 -9.392 17.256 1.00 97.50 314 ASP A C 1
ATOM 2422 O O . ASP A 1 314 ? 5.961 -10.044 16.486 1.00 97.50 314 ASP A O 1
ATOM 2426 N N . VAL A 1 315 ? 6.273 -8.204 17.729 1.00 97.44 315 VAL A N 1
ATOM 2427 C CA . VAL A 1 315 ? 5.136 -7.500 17.144 1.00 97.44 315 VAL A CA 1
ATOM 2428 C C . VAL A 1 315 ? 5.504 -7.091 15.724 1.00 97.44 315 VAL A C 1
ATOM 2430 O O . VAL A 1 315 ? 4.792 -7.482 14.812 1.00 97.44 315 VAL A O 1
ATOM 2433 N N . ASN A 1 316 ? 6.592 -6.353 15.497 1.00 98.56 316 ASN A N 1
ATOM 2434 C CA . ASN A 1 316 ? 6.995 -5.905 14.155 1.00 98.56 316 ASN A CA 1
ATOM 2435 C C . ASN A 1 316 ? 7.118 -7.058 13.137 1.00 98.56 316 ASN A C 1
ATOM 2437 O O . ASN A 1 316 ? 6.635 -6.934 12.019 1.00 98.56 316 ASN A O 1
ATOM 2441 N N . GLN A 1 317 ? 7.671 -8.191 13.566 1.00 96.94 317 GLN A N 1
ATOM 2442 C CA . GLN A 1 317 ? 7.933 -9.391 12.767 1.00 96.94 317 GLN A CA 1
ATOM 2443 C C . GLN A 1 317 ? 6.793 -10.428 12.818 1.00 96.94 317 GLN A C 1
ATOM 2445 O O . GLN A 1 317 ? 6.977 -11.578 12.418 1.00 96.94 317 GLN A O 1
ATOM 2450 N N . ASP A 1 318 ? 5.619 -10.063 13.343 1.00 91.06 318 ASP A N 1
ATOM 2451 C CA . ASP A 1 318 ? 4.472 -10.970 13.437 1.00 91.06 318 ASP A CA 1
ATOM 2452 C C . ASP A 1 318 ? 3.992 -11.423 12.049 1.00 91.06 318 ASP A C 1
ATOM 2454 O O . ASP A 1 318 ? 3.810 -10.613 11.138 1.00 91.06 318 ASP A O 1
ATOM 2458 N N . SER A 1 319 ? 3.722 -12.721 11.902 1.00 78.50 319 SER A N 1
ATOM 2459 C CA . SER A 1 319 ? 3.387 -13.330 10.611 1.00 78.50 319 SER A CA 1
ATOM 2460 C C . SER A 1 319 ? 2.006 -12.964 10.066 1.00 78.50 319 SER A C 1
ATOM 2462 O O . SER A 1 319 ? 1.746 -13.222 8.893 1.00 78.50 319 SER A O 1
ATOM 2464 N N . ALA A 1 320 ? 1.115 -12.365 10.867 1.00 76.50 320 ALA A N 1
ATOM 2465 C CA . ALA A 1 320 ? -0.117 -11.793 10.327 1.00 76.50 320 ALA A CA 1
ATOM 2466 C C . ALA A 1 320 ? 0.156 -10.515 9.522 1.00 76.50 320 ALA A C 1
ATOM 2468 O O . ALA A 1 320 ? -0.697 -10.104 8.741 1.00 76.50 320 ALA A O 1
ATOM 2469 N N . GLY A 1 321 ? 1.311 -9.871 9.734 1.00 77.44 321 GLY A N 1
ATOM 2470 C CA . GLY A 1 321 ? 1.772 -8.746 8.928 1.00 77.44 321 GLY A CA 1
ATOM 2471 C C . GLY A 1 321 ? 0.864 -7.514 8.948 1.00 77.44 321 GLY A C 1
ATOM 2472 O O . GLY A 1 321 ? 0.955 -6.688 8.054 1.00 77.44 321 GLY A O 1
ATOM 2473 N N . SER A 1 322 ? -0.022 -7.378 9.940 1.00 80.75 322 SER A N 1
ATOM 2474 C CA . SER A 1 322 ? -1.011 -6.294 9.994 1.00 80.75 322 SER A CA 1
ATOM 2475 C C . SER A 1 322 ? -0.507 -5.118 10.839 1.00 80.75 322 SER A C 1
ATOM 2477 O O . SER A 1 322 ? -0.319 -5.292 12.049 1.00 80.75 322 SER A O 1
ATOM 2479 N N . PRO A 1 323 ? -0.355 -3.906 10.275 1.00 86.94 323 PRO A N 1
ATOM 2480 C CA . PRO A 1 323 ? -0.127 -2.691 11.056 1.00 86.94 323 PRO A CA 1
ATOM 2481 C C . PRO A 1 323 ? -1.241 -2.409 12.065 1.00 86.94 323 PRO A C 1
ATOM 2483 O O . PRO A 1 323 ? -2.407 -2.750 11.849 1.00 86.94 323 PRO A O 1
ATOM 2486 N N . ALA A 1 324 ? -0.876 -1.786 13.186 1.00 93.00 324 ALA A N 1
ATOM 2487 C CA . ALA A 1 324 ? -1.840 -1.282 14.155 1.00 93.00 324 ALA A CA 1
ATOM 2488 C C . ALA A 1 324 ? -2.586 -0.055 13.603 1.00 93.00 324 ALA A C 1
ATOM 2490 O O . ALA A 1 324 ? -1.988 0.837 13.006 1.00 93.00 324 ALA A O 1
ATOM 2491 N N . ASN A 1 325 ? -3.889 0.023 13.865 1.00 90.06 325 ASN A N 1
ATOM 2492 C CA . ASN A 1 325 ? -4.738 1.145 13.479 1.00 90.06 325 ASN A CA 1
ATOM 2493 C C . ASN A 1 325 ? -4.904 2.119 14.642 1.00 90.06 325 ASN A C 1
ATOM 2495 O O . ASN A 1 325 ? -5.049 1.699 15.794 1.00 90.06 325 ASN A O 1
ATOM 2499 N N . ARG A 1 326 ? -4.951 3.420 14.343 1.00 96.25 326 ARG A N 1
ATOM 2500 C CA . ARG A 1 326 ? -5.323 4.429 15.337 1.00 96.25 326 ARG A CA 1
ATOM 2501 C C . ARG A 1 326 ? -6.832 4.425 15.526 1.00 96.25 326 ARG A C 1
ATOM 2503 O O . ARG A 1 326 ? -7.566 4.782 14.617 1.00 96.25 326 ARG A O 1
ATOM 2510 N N . LEU A 1 327 ? -7.276 4.086 16.727 1.00 90.94 327 LEU A N 1
ATOM 2511 C CA . LEU A 1 327 ? -8.687 3.977 17.096 1.00 90.94 327 LEU A CA 1
ATOM 2512 C C . LEU A 1 327 ? -9.283 5.312 17.534 1.00 90.94 327 LEU A C 1
ATOM 2514 O O . LEU A 1 327 ? -10.462 5.576 17.327 1.00 90.94 327 LEU A O 1
ATOM 2518 N N . TRP A 1 328 ? -8.482 6.167 18.167 1.00 91.62 328 TRP A N 1
ATOM 2519 C CA . TRP A 1 328 ? -8.854 7.552 18.435 1.00 91.62 328 TRP A CA 1
ATOM 2520 C C . TRP A 1 328 ? -7.626 8.416 18.710 1.00 91.62 328 TRP A C 1
ATOM 2522 O O . TRP A 1 328 ? -6.570 7.924 19.103 1.00 91.62 328 TRP A O 1
ATOM 2532 N N . LYS A 1 329 ? -7.802 9.730 18.539 1.00 93.31 329 LYS A N 1
ATOM 2533 C CA . LYS A 1 329 ? -6.863 10.791 18.920 1.00 93.31 329 LYS A CA 1
ATOM 2534 C C . LYS A 1 329 ? -7.643 11.887 19.645 1.00 93.31 329 LYS A C 1
ATOM 2536 O O . LYS A 1 329 ? -8.669 12.348 19.146 1.00 93.31 329 LYS A O 1
ATOM 2541 N N . ARG A 1 330 ? -7.204 12.270 20.842 1.00 91.56 330 ARG A N 1
ATOM 2542 C CA . ARG A 1 330 ? -7.889 13.218 21.735 1.00 91.56 330 ARG A CA 1
ATOM 2543 C C . ARG A 1 330 ? -6.917 14.325 22.128 1.00 91.56 330 ARG A C 1
ATOM 2545 O O . ARG A 1 330 ? -5.982 14.069 22.876 1.00 91.56 330 ARG A O 1
ATOM 2552 N N . ALA A 1 331 ? -7.144 15.540 21.636 1.00 92.38 331 ALA A N 1
ATOM 2553 C CA . ALA A 1 331 ? -6.312 16.694 21.971 1.00 92.38 331 ALA A CA 1
ATOM 2554 C C . ALA A 1 331 ? -6.350 17.007 23.477 1.00 92.38 331 ALA A C 1
ATOM 2556 O O . ALA A 1 331 ? -7.411 16.930 24.105 1.00 92.38 331 ALA A O 1
ATOM 2557 N N . ILE A 1 332 ? -5.206 17.402 24.037 1.00 90.81 332 ILE A N 1
ATOM 2558 C CA . ILE A 1 332 ? -5.074 17.847 25.427 1.00 90.81 332 ILE A CA 1
ATOM 2559 C C . ILE A 1 332 ? -4.950 19.372 25.450 1.00 90.81 332 ILE A C 1
ATOM 2561 O O . ILE A 1 332 ? -4.230 19.970 24.657 1.00 90.81 332 ILE A O 1
ATOM 2565 N N . ALA A 1 333 ? -5.668 20.022 26.372 1.00 81.94 333 ALA A N 1
ATOM 2566 C CA . ALA A 1 333 ? -5.804 21.484 26.405 1.00 81.94 333 ALA A CA 1
ATOM 2567 C C . ALA A 1 333 ? -4.470 22.245 26.518 1.00 81.94 333 ALA A C 1
ATOM 2569 O O . ALA A 1 333 ? -4.386 23.393 26.095 1.00 81.94 333 ALA A O 1
ATOM 2570 N N . VAL A 1 334 ? -3.443 21.614 27.089 1.00 82.69 334 VAL A N 1
ATOM 2571 C CA . VAL A 1 334 ? -2.104 22.196 27.277 1.00 82.69 334 VAL A CA 1
ATOM 2572 C C . VAL A 1 334 ? -1.150 21.952 26.099 1.00 82.69 334 VAL A C 1
ATOM 2574 O O . VAL A 1 334 ? 0.016 22.314 26.197 1.00 82.69 334 VAL A O 1
ATOM 2577 N N . GLY A 1 335 ? -1.623 21.339 25.009 1.00 86.62 335 GLY A N 1
ATOM 2578 C CA . GLY A 1 335 ? -0.797 20.900 23.881 1.00 86.62 335 GLY A CA 1
ATOM 2579 C C . GLY A 1 335 ? -0.636 19.379 23.829 1.00 86.62 335 GLY A C 1
ATOM 2580 O O . GLY A 1 335 ? -0.791 18.692 24.841 1.00 86.62 335 GLY A O 1
ATOM 2581 N N . GLY A 1 336 ? -0.363 18.862 22.629 1.00 92.19 336 GLY A N 1
ATOM 2582 C CA . GLY A 1 336 ? -0.312 17.428 22.341 1.00 92.19 336 GLY A CA 1
ATOM 2583 C C . GLY A 1 336 ? -1.675 16.729 22.411 1.00 92.19 336 GLY A C 1
ATOM 2584 O O . GLY A 1 336 ? -2.744 17.351 22.433 1.00 92.19 336 GLY A O 1
ATOM 2585 N N . ASP A 1 337 ? -1.642 15.402 22.430 1.00 96.38 337 ASP A N 1
ATOM 2586 C CA . ASP A 1 337 ? -2.815 14.540 22.400 1.00 96.38 337 ASP A CA 1
ATOM 2587 C C . ASP A 1 337 ? -2.580 13.187 23.089 1.00 96.38 337 ASP A C 1
ATOM 2589 O O . ASP A 1 337 ? -1.463 12.789 23.413 1.00 96.38 337 ASP A O 1
ATOM 2593 N N . LEU A 1 338 ? -3.681 12.484 23.338 1.00 97.44 338 LEU A N 1
ATOM 2594 C CA . LEU A 1 338 ? -3.687 11.061 23.638 1.00 97.44 338 LEU A CA 1
ATOM 2595 C C . LEU A 1 338 ? -4.141 10.291 22.405 1.00 97.44 338 LEU A C 1
ATOM 2597 O O . LEU A 1 338 ? -5.115 10.686 21.757 1.00 97.44 338 LEU A O 1
ATOM 2601 N N . GLN A 1 339 ? -3.525 9.144 22.142 1.00 98.06 339 GLN A N 1
ATOM 2602 C CA . GLN A 1 339 ? -3.917 8.250 21.056 1.00 98.06 339 GLN A CA 1
ATOM 2603 C C . GLN A 1 339 ? -4.047 6.814 21.551 1.00 98.06 339 GLN A C 1
ATOM 2605 O O . GLN A 1 339 ? -3.219 6.350 22.333 1.00 98.06 339 GLN A O 1
ATOM 2610 N N . LEU A 1 340 ? -5.061 6.101 21.065 1.00 98.06 340 LEU A N 1
ATOM 2611 C CA . LEU A 1 340 ? -5.181 4.656 21.240 1.00 98.06 340 LEU A CA 1
ATOM 2612 C C . LEU A 1 340 ? -4.981 3.972 19.899 1.00 98.06 340 LEU A C 1
ATOM 2614 O O . LEU A 1 340 ? -5.603 4.352 18.908 1.00 98.06 340 LEU A O 1
ATOM 2618 N N . TRP A 1 341 ? -4.150 2.942 19.906 1.00 98.19 341 TRP A N 1
ATOM 2619 C CA . TRP A 1 341 ? -3.830 2.122 18.753 1.00 98.19 341 TRP A CA 1
ATOM 2620 C C . TRP A 1 341 ? -4.079 0.655 19.077 1.00 98.19 341 TRP A C 1
ATOM 2622 O O . TRP A 1 341 ? -3.813 0.216 20.198 1.00 98.19 341 TRP A O 1
ATOM 2632 N N . ALA A 1 342 ? -4.563 -0.109 18.102 1.00 95.19 342 ALA A N 1
ATOM 2633 C CA . ALA A 1 342 ? -4.670 -1.556 18.228 1.00 95.19 342 ALA A CA 1
ATOM 2634 C C . ALA A 1 342 ? -4.432 -2.263 16.894 1.00 95.19 342 ALA A C 1
ATOM 2636 O O . ALA A 1 342 ? -4.803 -1.761 15.835 1.00 95.19 342 ALA A O 1
ATOM 2637 N N . GLY A 1 343 ? -3.822 -3.442 16.949 1.00 86.81 343 GLY A N 1
ATOM 2638 C CA . GLY A 1 343 ? -3.559 -4.285 15.785 1.00 86.81 343 GLY A CA 1
ATOM 2639 C C . GLY A 1 343 ? -3.808 -5.753 16.098 1.00 86.81 343 GLY A C 1
ATOM 2640 O O . GLY A 1 343 ? -3.633 -6.190 17.238 1.00 86.81 343 GLY A O 1
ATOM 2641 N N . SER A 1 344 ? -4.216 -6.513 15.084 1.00 86.62 344 SER A N 1
ATOM 2642 C CA . SER A 1 344 ? -4.300 -7.972 15.189 1.00 86.62 344 SER A CA 1
ATOM 2643 C C . SER A 1 344 ? -2.918 -8.583 14.972 1.00 86.62 344 SER A C 1
ATOM 2645 O O . SER A 1 344 ? -2.150 -8.114 14.137 1.00 86.62 344 SER A O 1
ATOM 2647 N N . LEU A 1 345 ? -2.619 -9.630 15.729 1.00 82.12 345 LEU A N 1
ATOM 2648 C CA . LEU A 1 345 ? -1.429 -10.461 15.595 1.00 82.12 345 LEU A CA 1
ATOM 2649 C C . LEU A 1 345 ? -1.853 -11.890 15.244 1.00 82.12 345 LEU A C 1
ATOM 2651 O O . LEU A 1 345 ? -3.020 -12.275 15.412 1.00 82.12 345 LEU A O 1
ATOM 2655 N N . ALA A 1 346 ? -0.902 -12.706 14.805 1.00 73.50 346 ALA A N 1
ATOM 2656 C CA . ALA A 1 346 ? -1.135 -14.116 14.550 1.00 73.50 346 ALA A CA 1
ATOM 2657 C C . ALA A 1 346 ? -1.715 -14.831 15.787 1.00 73.50 346 ALA A C 1
ATOM 2659 O O . ALA A 1 346 ? -1.501 -14.453 16.943 1.00 73.50 346 ALA A O 1
ATOM 2660 N N . ASN A 1 347 ? -2.445 -15.923 15.547 1.00 79.62 347 ASN A N 1
ATOM 2661 C CA . ASN A 1 347 ? -3.026 -16.769 16.597 1.00 79.62 347 ASN A CA 1
ATOM 2662 C C . ASN A 1 347 ? -4.072 -16.069 17.493 1.00 79.62 347 ASN A C 1
ATOM 2664 O O . ASN A 1 347 ? -4.174 -16.392 18.678 1.00 79.62 347 ASN A O 1
ATOM 2668 N N . ASN A 1 348 ? -4.874 -15.152 16.929 1.00 79.19 348 ASN A N 1
ATOM 2669 C CA . ASN A 1 348 ? -5.953 -14.437 17.636 1.00 79.19 348 ASN A CA 1
ATOM 2670 C C . ASN A 1 348 ? -5.440 -13.661 18.866 1.00 79.19 348 ASN A C 1
ATOM 2672 O O . ASN A 1 348 ? -6.067 -13.658 19.928 1.00 79.19 348 ASN A O 1
ATOM 2676 N N . GLN A 1 349 ? -4.264 -13.051 18.722 1.00 87.88 349 GLN A N 1
ATOM 2677 C CA . GLN A 1 349 ? -3.662 -12.159 19.708 1.00 87.88 349 GLN A CA 1
ATOM 2678 C C . GLN A 1 349 ? -3.770 -10.719 19.210 1.00 87.88 349 GLN A C 1
ATOM 2680 O O . GLN A 1 349 ? -3.979 -10.475 18.023 1.00 87.88 349 GLN A O 1
ATOM 2685 N N . PHE A 1 350 ? -3.629 -9.758 20.115 1.00 94.00 350 PHE A N 1
ATOM 2686 C CA . PHE A 1 350 ? -3.777 -8.344 19.783 1.00 94.00 350 PHE A CA 1
ATOM 2687 C C . PHE A 1 350 ? -2.674 -7.529 20.432 1.00 94.00 350 PHE A C 1
ATOM 2689 O O . PHE A 1 350 ? -2.277 -7.816 21.560 1.00 94.00 350 PHE A O 1
ATOM 2696 N N . VAL A 1 351 ? -2.206 -6.495 19.742 1.00 97.81 351 VAL A N 1
ATOM 2697 C CA . VAL A 1 351 ? -1.372 -5.448 20.334 1.00 97.81 351 VAL A CA 1
ATOM 2698 C C . VAL A 1 351 ? -2.227 -4.212 20.584 1.00 97.81 351 VAL A C 1
ATOM 2700 O O . VAL A 1 351 ? -3.079 -3.873 19.767 1.00 97.81 351 VAL A O 1
ATOM 2703 N N . ILE A 1 352 ? -2.015 -3.555 21.719 1.00 98.50 352 ILE A N 1
ATOM 2704 C CA . ILE A 1 352 ? -2.713 -2.339 22.140 1.00 98.50 352 ILE A CA 1
ATOM 2705 C C . ILE A 1 352 ? -1.649 -1.335 22.569 1.00 98.50 352 ILE A C 1
ATOM 2707 O O . ILE A 1 352 ? -0.786 -1.687 23.371 1.00 98.50 352 ILE A O 1
ATOM 2711 N N . ALA A 1 353 ? -1.719 -0.096 22.091 1.00 98.69 353 ALA A N 1
ATOM 2712 C CA . ALA A 1 353 ? -0.865 0.982 22.573 1.00 98.69 353 ALA A CA 1
ATOM 2713 C C . ALA A 1 353 ? -1.661 2.229 22.949 1.00 98.69 353 ALA A C 1
ATOM 2715 O O . ALA A 1 353 ? -2.504 2.698 22.186 1.00 98.69 353 ALA A O 1
ATOM 2716 N N . LEU A 1 354 ? -1.361 2.779 24.123 1.00 98.69 354 LEU A N 1
ATOM 2717 C CA . LEU A 1 354 ? -1.777 4.115 24.532 1.00 98.69 354 LEU A CA 1
ATOM 2718 C C . LEU A 1 354 ? -0.567 5.038 24.405 1.00 98.69 354 LEU A C 1
ATOM 2720 O O . LEU A 1 354 ? 0.443 4.796 25.056 1.00 98.69 354 LEU A O 1
ATOM 2724 N N . LEU A 1 355 ? -0.686 6.089 23.604 1.00 98.56 355 LEU A N 1
ATOM 2725 C CA . LEU A 1 355 ? 0.349 7.091 23.365 1.00 98.56 355 LEU A CA 1
ATOM 2726 C C . LEU A 1 355 ? -0.083 8.428 23.969 1.00 98.56 355 LEU A C 1
ATOM 2728 O O . LEU A 1 355 ? -1.219 8.855 23.767 1.00 98.56 355 LEU A O 1
ATOM 2732 N N . ASN A 1 356 ? 0.821 9.092 24.683 1.00 98.25 356 ASN A N 1
ATOM 2733 C CA . ASN A 1 356 ? 0.652 10.458 25.159 1.00 98.25 356 ASN A CA 1
ATOM 2734 C C . ASN A 1 356 ? 1.710 11.359 24.525 1.00 98.25 356 ASN A C 1
ATOM 2736 O O . ASN A 1 356 ? 2.871 11.263 24.893 1.00 98.25 356 ASN A O 1
ATOM 2740 N N . THR A 1 357 ? 1.313 12.251 23.622 1.00 96.88 357 THR A N 1
ATOM 2741 C CA . THR A 1 357 ? 2.204 13.267 23.034 1.00 96.88 357 THR A CA 1
ATOM 2742 C C . THR A 1 357 ? 2.150 14.599 23.783 1.00 96.88 357 THR A C 1
ATOM 2744 O O . THR A 1 357 ? 2.797 15.552 23.380 1.00 96.88 357 THR A O 1
ATOM 2747 N N . SER A 1 358 ? 1.362 14.705 24.860 1.00 95.12 358 SER A N 1
ATOM 2748 C CA . SER A 1 358 ? 1.285 15.932 25.663 1.00 95.12 358 SER A CA 1
ATOM 2749 C C . SER A 1 358 ? 2.454 16.049 26.652 1.00 95.12 358 SER A C 1
ATOM 2751 O O . SER A 1 358 ? 2.937 15.018 27.135 1.00 95.12 358 SER A O 1
ATOM 2753 N N . PRO A 1 359 ? 2.829 17.281 27.061 1.00 92.00 359 PRO A N 1
ATOM 2754 C CA . PRO A 1 359 ? 3.941 17.524 27.986 1.00 92.00 359 PRO A CA 1
ATOM 2755 C C . PRO A 1 359 ? 3.639 17.120 29.444 1.00 92.00 359 PRO A C 1
ATOM 2757 O O . PRO A 1 359 ? 4.437 17.352 30.348 1.00 92.00 359 PRO A O 1
ATOM 2760 N N . ASN A 1 360 ? 2.450 16.569 29.716 1.00 93.25 360 ASN A N 1
ATOM 2761 C CA . ASN A 1 360 ? 1.972 16.258 31.060 1.00 93.25 360 ASN A CA 1
ATOM 2762 C C . ASN A 1 360 ? 1.523 14.804 31.159 1.00 93.25 360 ASN A C 1
ATOM 2764 O O . ASN A 1 360 ? 0.893 14.270 30.245 1.00 93.25 360 ASN A O 1
ATOM 2768 N N . GLY A 1 361 ? 1.757 14.191 32.321 1.00 96.00 361 GLY A N 1
ATOM 2769 C CA . GLY A 1 361 ? 1.225 12.865 32.618 1.00 96.00 361 GLY A CA 1
ATOM 2770 C C . GLY A 1 361 ? -0.308 12.841 32.614 1.00 96.00 361 GLY A C 1
ATOM 2771 O O . GLY A 1 361 ? -0.957 13.770 33.095 1.00 96.00 361 GLY A O 1
ATOM 2772 N N . GLN A 1 362 ? -0.882 11.761 32.090 1.00 96.62 362 GLN A N 1
ATOM 2773 C CA . GLN A 1 362 ? -2.322 11.539 31.989 1.00 96.62 362 GLN A CA 1
ATOM 2774 C C . GLN A 1 362 ? -2.737 10.272 32.745 1.00 96.62 362 GLN A C 1
ATOM 2776 O O . GLN A 1 362 ? -1.963 9.330 32.920 1.00 96.62 362 GLN A O 1
ATOM 2781 N N . THR A 1 363 ? -3.999 10.242 33.176 1.00 96.75 363 THR A N 1
ATOM 2782 C CA . THR A 1 363 ? -4.667 9.025 33.651 1.00 96.75 363 THR A CA 1
ATOM 2783 C C . THR A 1 363 ? -5.805 8.688 32.704 1.00 96.75 363 THR A C 1
ATOM 2785 O O . THR A 1 363 ? -6.705 9.506 32.523 1.00 96.75 363 THR A O 1
ATOM 2788 N N . VAL A 1 364 ? -5.782 7.492 32.121 1.00 94.94 364 VAL A N 1
ATOM 2789 C CA . VAL A 1 364 ? -6.739 7.089 31.085 1.00 94.94 364 VAL A CA 1
ATOM 2790 C C . VAL A 1 364 ? -7.228 5.667 31.343 1.00 94.94 364 VAL A C 1
ATOM 2792 O O . VAL A 1 364 ? -6.467 4.808 31.784 1.00 94.94 364 VAL A O 1
ATOM 2795 N N . ASP A 1 365 ? -8.500 5.415 31.057 1.00 94.12 365 ASP A N 1
ATOM 2796 C CA . ASP A 1 365 ? -9.034 4.059 30.954 1.00 94.12 365 ASP A CA 1
ATOM 2797 C C . ASP A 1 365 ? -8.934 3.597 29.495 1.00 94.12 365 ASP A C 1
ATOM 2799 O O . ASP A 1 365 ? -9.368 4.303 28.583 1.00 94.12 365 ASP A O 1
ATOM 2803 N N . VAL A 1 366 ? -8.369 2.411 29.274 1.00 95.94 366 VAL A N 1
ATOM 2804 C CA . VAL A 1 366 ? -8.347 1.761 27.958 1.00 95.94 366 VAL A CA 1
ATOM 2805 C C . VAL A 1 366 ? -9.522 0.795 27.900 1.00 95.94 366 VAL A C 1
ATOM 2807 O O . VAL A 1 366 ? -9.446 -0.317 28.423 1.00 95.94 366 VAL A O 1
ATOM 2810 N N . GLU A 1 367 ? -10.631 1.242 27.316 1.00 94.56 367 GLU A N 1
ATOM 2811 C CA . GLU A 1 367 ? -11.863 0.459 27.200 1.00 94.56 367 GLU A CA 1
ATOM 2812 C C . GLU A 1 367 ? -11.744 -0.572 26.069 1.00 94.56 367 GLU A C 1
ATOM 2814 O O . GLU A 1 367 ? -11.394 -0.246 24.935 1.00 94.56 367 GLU A O 1
ATOM 2819 N N . PHE A 1 368 ? -12.100 -1.825 26.339 1.00 93.44 368 PHE A N 1
ATOM 2820 C CA . PHE A 1 368 ? -12.126 -2.888 25.331 1.00 93.44 368 PHE A CA 1
ATOM 2821 C C . PHE A 1 368 ? -13.218 -2.675 24.280 1.00 93.44 368 PHE A C 1
ATOM 2823 O O . PHE A 1 368 ? -13.095 -3.193 23.173 1.00 93.44 368 PHE A O 1
ATOM 2830 N N . SER A 1 369 ? -14.236 -1.859 24.576 1.00 89.75 369 SER A N 1
ATOM 2831 C CA . SER A 1 369 ? -15.183 -1.368 23.568 1.00 89.75 369 SER A CA 1
ATOM 2832 C C . SER A 1 369 ? -14.523 -0.491 22.504 1.00 89.75 369 SER A C 1
ATOM 2834 O O . SER A 1 369 ? -14.975 -0.505 21.364 1.00 89.75 369 SER A O 1
ATOM 2836 N N . ASP A 1 370 ? -13.470 0.249 22.868 1.00 86.75 370 ASP A N 1
ATOM 2837 C CA . ASP A 1 370 ? -12.699 1.058 21.921 1.00 86.75 370 ASP A CA 1
ATOM 2838 C C . ASP A 1 370 ? -11.692 0.171 21.175 1.00 86.75 370 ASP A C 1
ATOM 2840 O O . ASP A 1 370 ? -11.569 0.275 19.960 1.00 86.75 370 ASP A O 1
ATOM 2844 N N . VAL A 1 371 ? -11.001 -0.728 21.894 1.00 83.06 371 VAL A N 1
ATOM 2845 C CA . VAL A 1 371 ? -9.963 -1.615 21.332 1.00 83.06 371 VAL A CA 1
ATOM 2846 C C . VAL A 1 371 ? -10.525 -2.590 20.297 1.00 83.06 371 VAL A C 1
ATOM 2848 O O . VAL A 1 371 ? -9.948 -2.748 19.226 1.00 83.06 371 VAL A O 1
ATOM 2851 N N . PHE A 1 372 ? -11.641 -3.250 20.615 1.00 86.06 372 PHE A N 1
ATOM 2852 C CA . PHE A 1 372 ? -12.212 -4.326 19.802 1.00 86.06 372 PHE A CA 1
ATOM 2853 C C . PHE A 1 372 ? -13.431 -3.861 19.004 1.00 86.06 372 PHE A C 1
ATOM 2855 O O . PHE A 1 372 ? -14.459 -4.546 18.935 1.00 86.06 372 PHE A O 1
ATOM 2862 N N . VAL A 1 373 ? -13.343 -2.654 18.442 1.00 77.56 373 VAL A N 1
ATOM 2863 C CA . VAL A 1 373 ? -14.423 -2.049 17.656 1.00 77.56 373 VAL A CA 1
ATOM 2864 C C . VAL A 1 373 ? -14.792 -2.911 16.441 1.00 77.56 373 VAL A C 1
ATOM 2866 O O . VAL A 1 373 ? -15.978 -3.134 16.203 1.00 77.56 373 VAL A O 1
ATOM 2869 N N . ASP A 1 374 ? -13.796 -3.497 15.771 1.00 72.44 374 ASP A N 1
ATOM 2870 C CA . ASP A 1 374 ? -13.987 -4.317 14.567 1.00 72.44 374 ASP A CA 1
ATOM 2871 C C . ASP A 1 374 ? -14.293 -5.793 14.877 1.00 72.44 374 ASP A C 1
ATOM 2873 O O . ASP A 1 374 ? -14.931 -6.481 14.080 1.00 72.44 374 ASP A O 1
ATOM 2877 N N . GLN A 1 375 ? -13.863 -6.310 16.036 1.00 77.62 375 GLN A N 1
ATOM 2878 C CA . GLN A 1 375 ? -14.086 -7.714 16.416 1.00 77.62 375 GLN A CA 1
ATOM 2879 C C . GLN A 1 375 ? -15.470 -7.958 17.053 1.00 77.62 375 GLN A C 1
ATOM 2881 O O . GLN A 1 375 ? -15.953 -9.094 17.068 1.00 77.62 375 GLN A O 1
ATOM 2886 N N . GLY A 1 376 ? -16.130 -6.908 17.554 1.00 75.31 376 GLY A N 1
ATOM 2887 C CA . GLY A 1 376 ? -17.521 -6.937 18.019 1.00 75.31 376 GLY A CA 1
ATOM 2888 C C . GLY A 1 376 ? -17.729 -7.297 19.503 1.00 75.31 376 GLY A C 1
ATOM 2889 O O . GLY A 1 376 ? -16.769 -7.532 20.243 1.00 75.31 376 GLY A O 1
ATOM 2890 N N . PRO A 1 377 ? -18.997 -7.354 19.973 1.00 77.19 377 PRO A N 1
ATOM 2891 C CA . PRO A 1 377 ? -19.347 -7.422 21.399 1.00 77.19 377 PRO A CA 1
ATOM 2892 C C . PRO A 1 377 ? -18.684 -8.548 22.190 1.00 77.19 377 PRO A C 1
ATOM 2894 O O . PRO A 1 377 ? -18.300 -8.341 23.339 1.00 77.19 377 PRO A O 1
ATOM 2897 N N . ALA A 1 378 ? -18.523 -9.728 21.583 1.00 75.88 378 ALA A N 1
ATOM 2898 C CA . ALA A 1 378 ? -17.895 -10.878 22.232 1.00 75.88 378 ALA A CA 1
ATOM 2899 C C . ALA A 1 378 ? -16.436 -10.593 22.624 1.00 75.88 378 ALA A C 1
ATOM 2901 O O . ALA A 1 378 ? -15.991 -10.997 23.695 1.00 75.88 378 ALA A O 1
ATOM 2902 N N . TYR A 1 379 ? -15.709 -9.854 21.783 1.00 85.50 379 TYR A N 1
ATOM 2903 C CA . TYR A 1 379 ? -14.347 -9.427 22.077 1.00 85.50 379 TYR A CA 1
ATOM 2904 C C . TYR A 1 379 ? -14.334 -8.234 23.039 1.00 85.50 379 TYR A C 1
ATOM 2906 O O . TYR A 1 379 ? -13.522 -8.206 23.959 1.00 85.50 379 TYR A O 1
ATOM 2914 N N . GLN A 1 380 ? -15.267 -7.292 22.910 1.00 86.06 380 GLN A N 1
ATOM 2915 C CA . GLN A 1 380 ? -15.361 -6.120 23.795 1.00 86.06 380 GLN A CA 1
ATOM 2916 C C . GLN A 1 380 ? -15.681 -6.497 25.253 1.00 86.06 380 GLN A C 1
ATOM 2918 O O . GLN A 1 380 ? -15.168 -5.888 26.190 1.00 86.06 380 GLN A O 1
ATOM 2923 N N . GLN A 1 381 ? -16.514 -7.522 25.449 1.00 83.00 381 GLN A N 1
ATOM 2924 C CA . GLN A 1 381 ? -16.880 -8.072 26.762 1.00 83.00 381 GLN A CA 1
ATOM 2925 C C . GLN A 1 381 ? -15.955 -9.217 27.194 1.00 83.00 381 GLN A C 1
ATOM 2927 O O . GLN A 1 381 ? -16.106 -9.762 28.288 1.00 83.00 381 GLN A O 1
ATOM 2932 N N . GLY A 1 382 ? -15.010 -9.589 26.329 1.00 83.56 382 GLY A N 1
ATOM 2933 C CA . GLY A 1 382 ? -14.083 -10.680 26.551 1.00 83.56 382 GLY A CA 1
ATOM 2934 C C . GLY A 1 382 ? -13.120 -10.414 27.704 1.00 83.56 382 GLY A C 1
ATOM 2935 O O . GLY A 1 382 ? -12.835 -9.276 28.093 1.00 83.56 382 GLY A O 1
ATOM 2936 N N . THR A 1 383 ? -12.591 -11.510 28.231 1.00 93.00 383 THR A N 1
ATOM 2937 C CA . THR A 1 383 ? -11.542 -11.514 29.244 1.00 93.00 383 THR A CA 1
ATOM 2938 C C . THR A 1 383 ? -10.208 -11.834 28.578 1.00 93.00 383 THR A C 1
ATOM 2940 O O . THR A 1 383 ? -10.108 -12.820 27.848 1.00 93.00 383 THR A O 1
ATOM 2943 N N . TYR A 1 384 ? -9.176 -11.035 28.846 1.00 95.19 384 TYR A N 1
ATOM 2944 C CA . TYR A 1 384 ? -7.863 -11.155 28.209 1.00 95.19 384 TYR A CA 1
ATOM 2945 C C . TYR A 1 384 ? -6.761 -11.230 29.251 1.00 95.19 384 TYR A C 1
ATOM 2947 O O . TYR A 1 384 ? -6.729 -10.425 30.181 1.00 95.19 384 TYR A O 1
ATOM 2955 N N . THR A 1 385 ? -5.828 -12.157 29.064 1.00 96.75 385 THR A N 1
ATOM 2956 C CA . THR A 1 385 ? -4.522 -12.099 29.712 1.00 96.75 385 THR A CA 1
ATOM 2957 C C . THR A 1 385 ? -3.676 -11.060 28.988 1.00 96.75 385 THR A C 1
ATOM 2959 O O . THR A 1 385 ? -3.511 -11.121 27.769 1.00 96.75 385 THR A O 1
ATOM 2962 N N . VAL A 1 386 ? -3.169 -10.087 29.736 1.00 97.50 386 VAL A N 1
ATOM 2963 C CA . VAL A 1 386 ? -2.474 -8.921 29.193 1.00 97.50 386 VAL A CA 1
ATOM 2964 C C . VAL A 1 386 ? -1.010 -8.961 29.614 1.00 97.50 386 VAL A C 1
ATOM 2966 O O . VAL A 1 386 ? -0.688 -9.209 30.776 1.00 97.50 386 VAL A O 1
ATOM 2969 N N . TYR A 1 387 ? -0.122 -8.704 28.660 1.00 98.12 387 TYR A N 1
ATOM 2970 C CA . TYR A 1 387 ? 1.323 -8.663 28.843 1.00 98.12 387 TYR A CA 1
ATOM 2971 C C . TYR A 1 387 ? 1.829 -7.257 28.530 1.00 98.12 387 TYR A C 1
ATOM 2973 O O . TYR A 1 387 ? 1.583 -6.766 27.434 1.00 98.12 387 TYR A O 1
ATOM 2981 N N . ASP A 1 388 ? 2.522 -6.612 29.466 1.00 98.25 388 ASP A N 1
ATOM 2982 C CA . ASP A 1 388 ? 3.180 -5.319 29.244 1.00 98.25 388 ASP A CA 1
ATOM 2983 C C . ASP A 1 388 ? 4.530 -5.552 28.562 1.00 98.25 388 ASP A C 1
ATOM 2985 O O . ASP A 1 388 ? 5.413 -6.221 29.110 1.00 98.25 388 ASP A O 1
ATOM 2989 N N . LEU A 1 389 ? 4.672 -5.027 27.345 1.00 98.56 389 LEU A N 1
ATOM 2990 C CA . LEU A 1 389 ? 5.806 -5.334 26.477 1.00 98.56 389 LEU A CA 1
ATOM 2991 C C . LEU A 1 389 ? 7.075 -4.541 26.823 1.00 98.56 389 LEU A C 1
ATOM 2993 O O . LEU A 1 389 ? 8.152 -4.881 26.339 1.00 98.56 389 LEU A O 1
ATOM 2997 N N . TRP A 1 390 ? 6.977 -3.552 27.715 1.00 97.75 390 TRP A N 1
ATOM 2998 C CA . TRP A 1 390 ? 8.116 -2.802 28.260 1.00 97.75 390 TRP A CA 1
ATOM 2999 C C . TRP A 1 390 ? 8.459 -3.191 29.698 1.00 97.75 390 TRP A C 1
ATOM 3001 O O . TRP A 1 390 ? 9.296 -2.557 30.338 1.00 97.75 390 TRP A O 1
ATOM 3011 N N . GLN A 1 391 ? 7.857 -4.259 30.222 1.00 97.12 391 GLN A N 1
ATOM 3012 C CA . GLN A 1 391 ? 8.252 -4.844 31.499 1.00 97.12 391 GLN A CA 1
ATOM 3013 C C . GLN A 1 391 ? 8.882 -6.216 31.296 1.00 97.12 391 GLN A C 1
ATOM 3015 O O . GLN A 1 391 ? 8.387 -7.040 30.524 1.00 97.12 391 GLN A O 1
ATOM 3020 N N . LYS A 1 392 ? 9.958 -6.471 32.045 1.00 95.44 392 LYS A N 1
ATOM 3021 C CA . LYS A 1 392 ? 10.563 -7.798 32.148 1.00 95.44 392 LYS A CA 1
ATOM 3022 C C . LYS A 1 392 ? 9.858 -8.631 33.212 1.00 95.44 392 LYS A C 1
ATOM 3024 O O . LYS A 1 392 ? 9.469 -8.114 34.263 1.00 95.44 392 LYS A O 1
ATOM 3029 N N . ASP A 1 393 ? 9.691 -9.917 32.946 1.00 93.56 393 ASP A N 1
ATOM 3030 C CA . ASP A 1 393 ? 9.238 -10.881 33.941 1.00 93.56 393 ASP A CA 1
ATOM 3031 C C . ASP A 1 393 ? 10.356 -11.248 34.940 1.00 93.56 393 ASP A C 1
ATOM 3033 O O . ASP A 1 393 ? 11.472 -10.726 34.888 1.00 93.56 393 ASP A O 1
ATOM 3037 N N . SER A 1 394 ? 10.065 -12.157 35.876 1.00 93.81 394 SER A N 1
ATOM 3038 C CA . SER A 1 394 ? 11.037 -12.608 36.884 1.00 93.81 394 SER A CA 1
ATOM 3039 C C . SER A 1 394 ? 12.240 -13.359 36.305 1.00 93.81 394 SER A C 1
ATOM 3041 O O . SER A 1 394 ? 13.215 -13.570 37.020 1.00 93.81 394 SER A O 1
ATOM 3043 N N . THR A 1 395 ? 12.175 -13.785 35.041 1.00 92.88 395 THR A N 1
ATOM 3044 C CA . THR A 1 395 ? 13.273 -14.442 34.318 1.00 92.88 395 THR A CA 1
ATOM 3045 C C . THR A 1 395 ? 14.097 -13.457 33.484 1.00 92.88 395 THR A C 1
ATOM 3047 O O . THR A 1 395 ? 15.099 -13.844 32.888 1.00 92.88 395 THR A O 1
ATOM 3050 N N . GLY A 1 396 ? 13.710 -12.177 33.467 1.00 92.25 396 GLY A N 1
ATOM 3051 C CA . GLY A 1 396 ? 14.375 -11.128 32.702 1.00 92.25 396 GLY A CA 1
ATOM 3052 C C . GLY A 1 396 ? 13.914 -11.022 31.245 1.00 92.25 396 GLY A C 1
ATOM 3053 O O . GLY A 1 396 ? 14.514 -10.250 30.496 1.00 92.25 396 GLY A O 1
ATOM 3054 N N . GLN A 1 397 ? 12.868 -11.752 30.840 1.00 92.19 397 GLN A N 1
ATOM 3055 C CA . GLN A 1 397 ? 12.316 -11.708 29.483 1.00 92.19 397 GLN A CA 1
ATOM 3056 C C . GLN A 1 397 ? 11.281 -10.592 29.341 1.00 92.19 397 GLN A C 1
ATOM 3058 O O . GLN A 1 397 ? 10.483 -10.364 30.249 1.00 92.19 397 GLN A O 1
ATOM 3063 N N . TRP A 1 398 ? 11.288 -9.894 28.203 1.00 96.19 398 TRP A N 1
ATOM 3064 C CA . TRP A 1 398 ? 10.307 -8.848 27.892 1.00 96.19 398 TRP A CA 1
ATOM 3065 C C . TRP A 1 398 ? 8.898 -9.421 27.696 1.00 96.19 398 TRP A C 1
ATOM 3067 O O . TRP A 1 398 ? 8.740 -10.535 27.201 1.00 96.19 398 TRP A O 1
ATOM 3077 N N . GLY A 1 399 ? 7.872 -8.638 28.038 1.00 96.19 399 GLY A N 1
ATOM 3078 C CA . GLY A 1 399 ? 6.479 -9.076 27.954 1.00 96.19 399 GLY A CA 1
ATOM 3079 C C . GLY A 1 399 ? 6.001 -9.703 29.259 1.00 96.19 399 GLY A C 1
ATOM 3080 O O . GLY A 1 399 ? 5.605 -10.865 29.291 1.00 96.19 399 GLY A O 1
ATOM 3081 N N . LYS A 1 400 ? 6.024 -8.943 30.355 1.00 97.75 400 LYS A N 1
ATOM 3082 C CA . LYS A 1 400 ? 5.548 -9.414 31.661 1.00 97.75 400 LYS A CA 1
ATOM 3083 C C . LYS A 1 400 ? 4.028 -9.546 31.671 1.00 97.75 400 LYS A C 1
ATOM 3085 O O . LYS A 1 400 ? 3.322 -8.586 31.378 1.00 97.75 400 LYS A O 1
ATOM 3090 N N . ASN A 1 401 ? 3.513 -10.696 32.105 1.00 96.62 401 ASN A N 1
ATOM 3091 C CA . ASN A 1 401 ? 2.086 -10.862 32.390 1.00 96.62 401 ASN A CA 1
ATOM 3092 C C . ASN A 1 401 ? 1.664 -9.916 33.532 1.00 96.62 401 ASN A C 1
ATOM 3094 O O . ASN A 1 401 ? 2.147 -10.044 34.659 1.00 96.62 401 ASN A O 1
ATOM 3098 N N . VAL A 1 402 ? 0.775 -8.967 33.237 1.00 96.44 402 VAL A N 1
ATOM 3099 C CA . VAL A 1 402 ? 0.262 -7.972 34.196 1.00 96.44 402 VAL A CA 1
ATOM 3100 C C . VAL A 1 402 ? -1.126 -8.324 34.733 1.00 96.44 402 VAL A C 1
ATOM 3102 O O . VAL A 1 402 ? -1.710 -7.559 35.498 1.00 96.44 402 VAL A O 1
ATOM 3105 N N . GLY A 1 403 ? -1.639 -9.501 34.380 1.00 94.88 403 GLY A N 1
ATOM 3106 C CA . GLY A 1 403 ? -2.886 -10.048 34.883 1.00 94.88 403 GLY A CA 1
ATOM 3107 C C . GLY A 1 403 ? -3.934 -10.237 33.797 1.00 94.88 403 GLY A C 1
ATOM 3108 O O . GLY A 1 403 ? -3.656 -10.255 32.598 1.00 94.88 403 GLY A O 1
ATOM 3109 N N . THR A 1 404 ? -5.167 -10.427 34.253 1.00 95.94 404 THR A N 1
ATOM 3110 C CA . THR A 1 404 ? -6.324 -10.671 33.398 1.00 95.94 404 THR A CA 1
ATOM 3111 C C . THR A 1 404 ? -7.324 -9.535 33.552 1.00 95.94 404 THR A C 1
ATOM 3113 O O . THR A 1 404 ? -7.665 -9.155 34.670 1.00 95.94 404 THR A O 1
ATOM 3116 N N . PHE A 1 405 ? -7.793 -9.000 32.430 1.00 96.00 405 PHE A N 1
ATOM 3117 C CA . PHE A 1 405 ? -8.650 -7.820 32.368 1.00 96.00 405 PHE A CA 1
ATOM 3118 C C . PHE A 1 405 ? -9.936 -8.148 31.615 1.00 96.00 405 PHE A C 1
ATOM 3120 O O . PHE A 1 405 ? -9.934 -8.969 30.701 1.00 96.00 405 PHE A O 1
ATOM 3127 N N . THR A 1 406 ? -11.043 -7.522 32.013 1.00 93.44 406 THR A N 1
ATOM 3128 C CA . THR A 1 406 ? -12.351 -7.647 31.353 1.00 93.44 406 THR A CA 1
ATOM 3129 C C . THR A 1 406 ? -12.952 -6.259 31.209 1.00 93.44 406 THR A C 1
ATOM 3131 O O . THR A 1 406 ? -12.949 -5.483 32.166 1.00 93.44 406 THR A O 1
ATOM 3134 N N . GLY A 1 407 ? -13.444 -5.935 30.015 1.00 87.25 407 GLY A N 1
ATOM 3135 C CA . GLY A 1 407 ? -14.061 -4.648 29.691 1.00 87.25 407 GLY A CA 1
ATOM 3136 C C . GLY A 1 407 ? -13.096 -3.461 29.577 1.00 87.25 407 GLY A C 1
ATOM 3137 O O . GLY A 1 407 ? -13.316 -2.621 28.717 1.00 87.25 407 GLY A O 1
ATOM 3138 N N . ALA A 1 408 ? -12.040 -3.370 30.395 1.00 94.19 408 ALA A N 1
ATOM 3139 C CA . ALA A 1 408 ? -11.040 -2.302 30.301 1.00 94.19 408 ALA A CA 1
ATOM 3140 C C . ALA A 1 408 ? -9.740 -2.591 31.067 1.00 94.19 408 ALA A C 1
ATOM 3142 O O . ALA A 1 408 ? -9.733 -3.349 32.041 1.00 94.19 408 ALA A O 1
ATOM 3143 N N . ILE A 1 409 ? -8.678 -1.862 30.716 1.00 95.75 409 ILE A N 1
ATOM 3144 C CA . ILE A 1 409 ? -7.518 -1.614 31.583 1.00 95.75 409 ILE A CA 1
ATOM 3145 C C . ILE A 1 409 ? -7.738 -0.252 32.257 1.00 95.75 409 ILE A C 1
ATOM 3147 O O . ILE A 1 409 ? -7.739 0.788 31.598 1.00 95.75 409 ILE A O 1
ATOM 3151 N N . ARG A 1 410 ? -7.989 -0.257 33.570 1.00 94.56 410 ARG A N 1
ATOM 3152 C CA . ARG A 1 410 ? -8.419 0.931 34.330 1.00 94.56 410 ARG A CA 1
ATOM 3153 C C . ARG A 1 410 ? -7.241 1.726 34.891 1.00 94.56 410 ARG A C 1
ATOM 3155 O O . ARG A 1 410 ? -6.268 1.147 35.369 1.00 94.56 410 ARG A O 1
ATOM 3162 N N . ARG A 1 411 ? -7.401 3.050 34.940 1.00 93.81 411 ARG A N 1
ATOM 3163 C CA . ARG A 1 411 ? -6.519 4.034 35.585 1.00 93.81 411 ARG A CA 1
ATOM 3164 C C . ARG A 1 411 ? -5.060 3.940 35.141 1.00 93.81 411 ARG A C 1
ATOM 3166 O O . ARG A 1 411 ? -4.156 4.118 35.963 1.00 93.81 411 ARG A O 1
ATOM 3173 N N . VAL A 1 412 ? -4.833 3.694 33.852 1.00 97.12 412 VAL A N 1
ATOM 3174 C CA . VAL A 1 412 ? -3.491 3.672 33.270 1.00 97.12 412 VAL A CA 1
ATOM 3175 C C . VAL A 1 412 ? -2.846 5.035 33.486 1.00 97.12 412 VAL A C 1
ATOM 3177 O O . VAL A 1 412 ? -3.359 6.050 33.020 1.00 97.12 412 VAL A O 1
ATOM 3180 N N . GLN A 1 413 ? -1.723 5.045 34.201 1.00 97.50 413 GLN A N 1
ATOM 3181 C CA . GLN A 1 413 ? -0.851 6.208 34.316 1.00 97.50 413 GLN A CA 1
ATOM 3182 C C . GLN A 1 413 ? 0.121 6.203 33.139 1.00 97.50 413 GLN A C 1
ATOM 3184 O O . GLN A 1 413 ? 0.836 5.218 32.930 1.00 97.50 413 GLN A O 1
ATOM 3189 N N . ILE A 1 414 ? 0.155 7.296 32.389 1.00 97.62 414 ILE A N 1
ATOM 3190 C CA . ILE A 1 414 ? 1.068 7.475 31.264 1.00 97.62 414 ILE A CA 1
ATOM 3191 C C . ILE A 1 414 ? 1.751 8.834 31.388 1.00 97.62 414 ILE A C 1
ATOM 3193 O O . ILE A 1 414 ? 1.082 9.851 31.542 1.00 97.62 414 ILE A O 1
ATOM 3197 N N . GLY A 1 415 ? 3.083 8.844 31.413 1.00 97.88 415 GLY A N 1
ATOM 3198 C CA . GLY A 1 415 ? 3.885 10.059 31.548 1.00 97.88 415 GLY A CA 1
ATOM 3199 C C . GLY A 1 415 ? 3.869 10.924 30.290 1.00 97.88 415 GLY A C 1
ATOM 3200 O O . GLY A 1 415 ? 3.270 10.555 29.279 1.00 97.88 415 GLY A O 1
ATOM 3201 N N . SER A 1 416 ? 4.523 12.082 30.368 1.00 97.19 416 SER A N 1
ATOM 3202 C CA . SER A 1 416 ? 4.773 12.943 29.206 1.00 97.19 416 SER A CA 1
ATOM 3203 C C . SER A 1 416 ? 5.511 12.165 28.124 1.00 97.19 416 SER A C 1
ATOM 3205 O O . SER A 1 416 ? 6.472 11.472 28.444 1.00 97.19 416 SER A O 1
ATOM 3207 N N . HIS A 1 417 ? 5.061 12.278 26.876 1.00 97.75 417 HIS A N 1
ATOM 3208 C CA . HIS A 1 417 ? 5.726 11.707 25.693 1.00 97.75 417 HIS A CA 1
ATOM 3209 C C . HIS A 1 417 ? 5.934 10.176 25.737 1.00 97.75 417 HIS A C 1
ATOM 3211 O O . HIS A 1 417 ? 6.683 9.601 24.947 1.00 97.75 417 HIS A O 1
ATOM 3217 N N . GLN A 1 418 ? 5.242 9.493 26.654 1.00 98.31 418 GLN A N 1
ATOM 3218 C CA . GLN A 1 418 ? 5.334 8.050 26.842 1.00 98.31 418 GLN A CA 1
ATOM 3219 C C . GLN A 1 418 ? 4.317 7.296 25.987 1.00 98.31 418 GLN A C 1
ATOM 3221 O O . GLN A 1 418 ? 3.232 7.787 25.666 1.00 98.31 418 GLN A O 1
ATOM 3226 N N . THR A 1 419 ? 4.636 6.027 25.748 1.00 98.44 419 THR A N 1
ATOM 3227 C CA . THR A 1 419 ? 3.707 5.004 25.280 1.00 98.44 419 THR A CA 1
ATOM 3228 C C . THR A 1 419 ? 3.582 3.880 26.309 1.00 98.44 419 THR A C 1
ATOM 3230 O O . THR A 1 419 ? 4.519 3.568 27.050 1.00 98.44 419 THR A O 1
ATOM 3233 N N . LYS A 1 420 ? 2.415 3.243 26.364 1.00 98.50 420 LYS A N 1
ATOM 3234 C CA . LYS A 1 420 ? 2.201 1.967 27.053 1.00 98.50 420 LYS A CA 1
ATOM 3235 C C . LYS A 1 420 ? 1.738 0.954 26.028 1.00 98.50 420 LYS A C 1
ATOM 3237 O O . LYS A 1 420 ? 0.737 1.196 25.364 1.00 98.50 420 LYS A O 1
ATOM 3242 N N . VAL A 1 421 ? 2.451 -0.164 25.922 1.00 98.75 421 VAL A N 1
ATOM 3243 C CA . VAL A 1 421 ? 2.195 -1.192 24.911 1.00 98.75 421 VAL A CA 1
ATOM 3244 C C . VAL A 1 421 ? 1.896 -2.515 25.590 1.00 98.75 421 VAL A C 1
ATOM 3246 O O . VAL A 1 421 ? 2.680 -2.999 26.410 1.00 98.75 421 VAL A O 1
ATOM 3249 N N . TRP A 1 422 ? 0.783 -3.124 25.204 1.00 98.69 422 TRP A N 1
ATOM 3250 C CA . TRP A 1 422 ? 0.376 -4.424 25.695 1.00 98.69 422 TRP A CA 1
ATOM 3251 C C . TRP A 1 422 ? 0.107 -5.405 24.569 1.00 98.69 422 TRP A C 1
ATOM 3253 O O . TRP A 1 422 ? -0.434 -5.040 23.529 1.00 98.69 422 TRP A O 1
ATOM 3263 N N . LYS A 1 423 ? 0.393 -6.678 24.832 1.00 98.19 423 LYS A N 1
ATOM 3264 C CA . LYS A 1 423 ? -0.169 -7.797 24.080 1.00 98.19 423 LYS A CA 1
ATOM 3265 C C . LYS A 1 423 ? -1.321 -8.407 24.867 1.00 98.19 423 LYS A C 1
ATOM 3267 O O . LYS A 1 423 ? -1.145 -8.779 26.026 1.00 98.19 423 LYS A O 1
ATOM 3272 N N . ALA A 1 424 ? -2.483 -8.521 24.243 1.00 95.62 424 ALA A N 1
ATOM 3273 C CA . ALA A 1 424 ? -3.679 -9.120 24.811 1.00 95.62 424 ALA A CA 1
ATOM 3274 C C . ALA A 1 424 ? -3.953 -10.476 24.153 1.00 95.62 424 ALA A C 1
ATOM 3276 O O . ALA A 1 424 ? -4.027 -10.592 22.929 1.00 95.62 424 ALA A O 1
ATOM 3277 N N . ILE A 1 425 ? -4.119 -11.503 24.985 1.00 93.00 425 ILE A N 1
ATOM 3278 C CA . ILE A 1 425 ? -4.460 -12.865 24.573 1.00 93.00 425 ILE A CA 1
ATOM 3279 C C . ILE A 1 425 ? -5.805 -13.221 25.216 1.00 93.00 425 ILE A C 1
ATOM 3281 O O . ILE A 1 425 ? -5.918 -13.129 26.440 1.00 93.00 425 ILE A O 1
ATOM 3285 N N . PRO A 1 426 ? -6.833 -13.619 24.448 1.00 87.00 426 PRO A N 1
ATOM 3286 C CA . PRO A 1 426 ? -8.106 -14.062 25.013 1.00 87.00 426 PRO A CA 1
ATOM 3287 C C . PRO A 1 426 ? -7.916 -15.200 26.037 1.00 87.00 426 PRO A C 1
ATOM 3289 O O . PRO A 1 426 ? -7.284 -16.210 25.733 1.00 87.00 426 PRO A O 1
ATOM 3292 N N . ALA A 1 427 ? -8.460 -15.052 27.252 1.00 76.44 427 ALA A N 1
ATOM 3293 C CA . ALA A 1 427 ? -8.298 -16.011 28.359 1.00 76.44 427 ALA A CA 1
ATOM 3294 C C . ALA A 1 427 ? -9.106 -17.313 28.168 1.00 76.44 427 ALA A C 1
ATOM 3296 O O . ALA A 1 427 ? -8.787 -18.354 28.740 1.00 76.44 427 ALA A O 1
ATOM 3297 N N . ALA A 1 428 ? -10.142 -17.260 27.337 1.00 59.62 428 ALA A N 1
ATOM 3298 C CA . ALA A 1 428 ? -10.798 -18.408 26.726 1.00 59.62 428 ALA A CA 1
ATOM 3299 C C . ALA A 1 428 ? -10.767 -18.191 25.212 1.00 59.62 428 ALA A C 1
ATOM 3301 O O . ALA A 1 428 ? -10.612 -17.054 24.765 1.00 59.62 428 ALA A O 1
ATOM 3302 N N . SER A 1 429 ? -10.935 -19.246 24.408 1.00 48.22 429 SER A N 1
ATOM 3303 C CA . SER A 1 429 ? -11.105 -19.088 22.961 1.00 48.22 429 SER A CA 1
ATOM 3304 C C . SER A 1 429 ? -12.422 -18.344 22.714 1.00 48.22 429 SER A C 1
ATOM 3306 O O . SER A 1 429 ? -13.467 -18.962 22.517 1.00 48.22 429 SER A O 1
ATOM 3308 N N . ALA A 1 430 ? -12.382 -17.011 22.764 1.00 42.00 430 ALA A N 1
ATOM 3309 C CA . ALA A 1 430 ? -13.404 -16.146 22.213 1.00 42.00 430 ALA A CA 1
ATOM 3310 C C . ALA A 1 430 ? -13.390 -16.430 20.713 1.00 42.00 430 ALA A C 1
ATOM 3312 O O . ALA A 1 430 ? -12.622 -15.860 19.944 1.00 42.00 430 ALA A O 1
ATOM 3313 N N . LYS A 1 431 ? -14.142 -17.456 20.321 1.00 36.69 431 LYS A N 1
ATOM 3314 C CA . LYS A 1 431 ? -14.451 -17.716 18.929 1.00 36.69 431 LYS A CA 1
ATOM 3315 C C . LYS A 1 431 ? -15.463 -16.655 18.551 1.00 36.69 431 LYS A C 1
ATOM 3317 O O . LYS A 1 431 ? -16.422 -16.443 19.293 1.00 36.69 431 LYS A O 1
ATOM 3322 N N . ARG A 1 432 ? -15.269 -16.025 17.393 1.00 33.41 432 ARG A N 1
ATOM 3323 C CA . ARG A 1 432 ? -16.355 -15.344 16.690 1.00 33.41 432 ARG A CA 1
ATOM 3324 C C . ARG A 1 432 ? -17.563 -16.285 16.744 1.00 33.41 432 ARG A C 1
ATOM 3326 O O . ARG A 1 432 ? -17.495 -17.390 16.206 1.00 33.41 432 ARG A O 1
ATOM 3333 N N . THR A 1 433 ? -18.609 -15.927 17.481 1.00 30.50 433 THR A N 1
ATOM 3334 C CA . THR A 1 433 ? -19.836 -16.719 17.510 1.00 30.50 433 THR A CA 1
ATOM 3335 C C . THR A 1 433 ? -20.468 -16.590 16.137 1.00 30.50 433 THR A C 1
ATOM 3337 O O . THR A 1 433 ? -21.126 -15.604 15.823 1.00 30.50 433 THR A O 1
ATOM 3340 N N . VAL A 1 434 ? -20.203 -17.581 15.290 1.00 30.55 434 VAL A N 1
ATOM 3341 C CA . VAL A 1 434 ? -20.969 -17.853 14.077 1.00 30.55 434 VAL A CA 1
ATOM 3342 C C . VAL A 1 434 ? -22.341 -18.323 14.566 1.00 30.55 434 VAL A C 1
ATOM 3344 O O . VAL A 1 434 ? -22.500 -19.489 14.918 1.00 30.55 434 VAL A O 1
ATOM 3347 N N . GLY A 1 435 ? -23.265 -17.382 14.767 1.00 27.61 435 GLY A N 1
ATOM 3348 C CA . GLY A 1 435 ? -24.532 -17.662 15.453 1.00 27.61 435 GLY A CA 1
ATOM 3349 C C . GLY A 1 435 ? -25.566 -16.532 15.516 1.00 27.61 435 GLY A C 1
ATOM 3350 O O . GLY A 1 435 ? -26.573 -16.709 16.182 1.00 27.61 435 GLY A O 1
ATOM 3351 N N . GLU A 1 436 ? -25.373 -15.408 14.816 1.00 31.70 436 GLU A N 1
ATOM 3352 C CA . GLU A 1 436 ? -26.492 -14.534 14.386 1.00 31.70 436 GLU A CA 1
ATOM 3353 C C . GLU A 1 436 ? -26.762 -14.657 12.871 1.00 31.70 436 GLU A C 1
ATOM 3355 O O . GLU A 1 436 ? -27.405 -13.818 12.250 1.00 31.70 436 GLU A O 1
ATOM 3360 N N . LEU A 1 437 ? -26.293 -15.763 12.286 1.00 26.81 437 LEU A N 1
ATOM 3361 C CA . LEU A 1 437 ? -26.788 -16.347 11.044 1.00 26.81 437 LEU A CA 1
ATOM 3362 C C . LEU A 1 437 ? -26.999 -17.845 11.332 1.00 26.81 437 LEU A C 1
ATOM 3364 O O . LEU A 1 437 ? -26.044 -18.622 11.320 1.00 26.81 437 LEU A O 1
ATOM 3368 N N . ASP A 1 438 ? -28.226 -18.232 11.684 1.00 27.88 438 ASP A N 1
ATOM 3369 C CA . ASP A 1 438 ? -28.701 -19.621 11.579 1.00 27.88 438 ASP A CA 1
ATOM 3370 C C . ASP A 1 438 ? -28.813 -19.959 10.067 1.00 27.88 438 ASP A C 1
ATOM 3372 O O . ASP A 1 438 ? -29.273 -19.119 9.302 1.00 27.88 438 ASP A O 1
ATOM 3376 N N . GLU A 1 439 ? -28.373 -21.104 9.521 1.00 25.73 439 GLU A N 1
ATOM 3377 C CA . GLU A 1 439 ? -28.300 -22.453 10.095 1.00 25.73 439 GLU A CA 1
ATOM 3378 C C . GLU A 1 439 ? -27.005 -23.262 9.781 1.00 25.73 439 GLU A C 1
ATOM 3380 O O . GLU A 1 439 ? -26.650 -23.525 8.637 1.00 25.73 439 GLU A O 1
ATOM 3385 N N . LYS A 1 440 ? -26.422 -23.767 10.881 1.00 23.64 440 LYS A N 1
ATOM 3386 C CA . LYS A 1 440 ? -25.852 -25.104 11.200 1.00 23.64 440 LYS A CA 1
ATOM 3387 C C . LYS A 1 440 ? -24.516 -25.663 10.614 1.00 23.64 440 LYS A C 1
ATOM 3389 O O . LYS A 1 440 ? -24.402 -25.929 9.423 1.00 23.64 440 LYS A O 1
ATOM 3394 N N . PRO A 1 441 ? -23.556 -26.028 11.510 1.00 26.78 441 PRO A N 1
ATOM 3395 C CA . PRO A 1 441 ? -22.223 -26.576 11.213 1.00 26.78 441 PRO A CA 1
ATOM 3396 C C . PRO A 1 441 ? -22.075 -28.093 11.483 1.00 26.78 441 PRO A C 1
ATOM 3398 O O . PRO A 1 441 ? -22.770 -28.656 12.333 1.00 26.78 441 PRO A O 1
ATOM 3401 N N . LEU A 1 442 ? -21.058 -28.735 10.886 1.00 22.53 442 LEU A N 1
ATOM 3402 C CA . LEU A 1 442 ? -20.501 -30.011 11.366 1.00 22.53 442 LEU A CA 1
ATOM 3403 C C . LEU A 1 442 ? -19.088 -29.800 11.929 1.00 22.53 442 LEU A C 1
ATOM 3405 O O . LEU A 1 442 ? -18.211 -29.203 11.315 1.00 22.53 442 LEU A O 1
ATOM 3409 N N . ARG A 1 443 ? -18.940 -30.234 13.182 1.00 23.09 443 ARG A N 1
ATOM 3410 C CA . ARG A 1 443 ? -17.878 -29.914 14.140 1.00 23.09 443 ARG A CA 1
ATOM 3411 C C . ARG A 1 443 ? -16.558 -30.628 13.831 1.00 23.09 443 ARG A C 1
ATOM 3413 O O . ARG A 1 443 ? -16.546 -31.844 13.693 1.00 23.09 443 ARG A O 1
ATOM 3420 N N . ALA A 1 444 ? -15.451 -29.902 13.965 1.00 22.03 444 ALA A N 1
ATOM 3421 C CA . ALA A 1 444 ? -14.179 -30.459 14.418 1.00 22.03 444 ALA A CA 1
ATOM 3422 C C . ALA A 1 444 ? -13.700 -29.647 15.633 1.00 22.03 444 ALA A C 1
ATOM 3424 O O . ALA A 1 444 ? -13.396 -28.459 15.536 1.00 22.03 444 ALA A O 1
ATOM 3425 N N . SER A 1 445 ? -13.704 -30.277 16.806 1.00 23.61 445 SER A N 1
ATOM 3426 C CA . SER A 1 445 ? -13.068 -29.771 18.022 1.00 23.61 445 SER A CA 1
ATOM 3427 C C . SER A 1 445 ? -11.868 -30.650 18.343 1.00 23.61 445 SER A C 1
ATOM 3429 O O . SER A 1 445 ? -12.013 -31.856 18.527 1.00 23.61 445 SER A O 1
ATOM 3431 N N . SER A 1 446 ? -10.709 -30.009 18.414 1.00 26.67 446 SER A N 1
ATOM 3432 C CA . SER A 1 446 ? -9.416 -30.533 18.839 1.00 26.67 446 SER A CA 1
ATOM 3433 C C . SER A 1 446 ? -9.447 -31.067 20.273 1.00 26.67 446 SER A C 1
ATOM 3435 O O . SE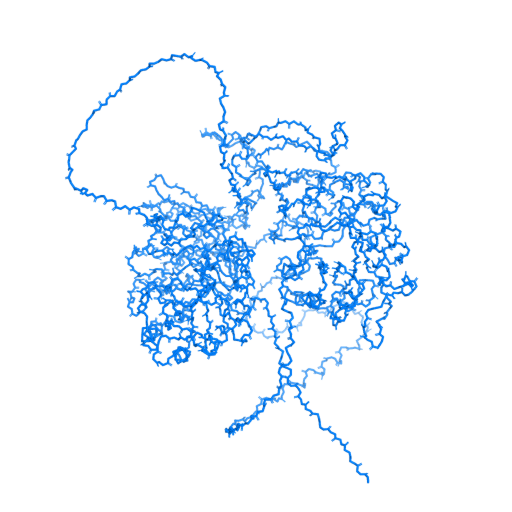R A 1 446 ? -9.979 -30.382 21.144 1.00 26.67 446 SER A O 1
ATOM 3437 N N . ILE A 1 447 ? -8.783 -32.200 20.542 1.00 23.22 447 ILE A N 1
ATOM 3438 C CA . ILE A 1 447 ? -8.184 -32.501 21.854 1.00 23.22 447 ILE A CA 1
ATOM 3439 C C . ILE A 1 447 ? -6.807 -33.164 21.658 1.00 23.22 447 ILE A C 1
ATOM 3441 O O . ILE A 1 447 ? -6.690 -34.198 21.012 1.00 23.22 447 ILE A O 1
ATOM 3445 N N . CYS A 1 448 ? -5.810 -32.497 22.247 1.00 20.81 448 CYS A N 1
ATOM 3446 C CA . CYS A 1 448 ? -4.514 -32.919 22.789 1.00 20.81 448 CYS A CA 1
ATOM 3447 C C . CYS A 1 448 ? -3.721 -34.092 22.187 1.00 20.81 448 CYS A C 1
ATOM 3449 O O . CYS A 1 448 ? -4.074 -35.264 22.280 1.00 20.81 448 CYS A O 1
ATOM 3451 N N . THR A 1 449 ? -2.498 -33.741 21.794 1.00 26.83 449 THR A N 1
ATOM 3452 C CA . THR A 1 449 ? -1.287 -34.562 21.816 1.00 26.83 449 THR A CA 1
ATOM 3453 C C . THR A 1 449 ? -1.069 -35.185 23.200 1.00 26.83 449 THR A C 1
ATOM 3455 O O . THR A 1 449 ? -0.877 -34.454 24.169 1.00 26.83 449 THR A O 1
ATOM 3458 N N . LEU A 1 450 ? -1.062 -36.519 23.284 1.00 25.22 450 LEU A N 1
ATOM 3459 C CA . LEU A 1 450 ? 0.047 -37.358 23.774 1.00 25.22 450 LEU A CA 1
ATOM 3460 C C . LEU A 1 450 ? -0.447 -38.712 24.329 1.00 25.22 450 LEU A C 1
ATOM 3462 O O . LEU A 1 450 ? -1.335 -38.776 25.170 1.00 25.22 450 LEU A O 1
ATOM 3466 N N . TRP A 1 451 ? 0.279 -39.753 23.912 1.00 19.83 451 TRP A N 1
ATOM 3467 C CA . TRP A 1 451 ? 0.329 -41.131 24.414 1.00 19.83 451 TRP A CA 1
ATOM 3468 C C . TRP A 1 451 ? -0.695 -42.168 23.919 1.00 19.83 451 TRP A C 1
ATOM 3470 O O . TRP A 1 451 ? -1.902 -42.079 24.107 1.00 19.83 451 TRP A O 1
ATOM 3480 N N . THR A 1 452 ? -0.086 -43.265 23.451 1.00 23.06 452 THR A N 1
ATOM 3481 C CA . THR A 1 452 ? -0.571 -44.651 23.336 1.00 23.06 452 THR A CA 1
ATOM 3482 C C . THR A 1 452 ? -1.454 -45.040 22.148 1.00 23.06 452 THR A C 1
ATOM 3484 O O . THR A 1 452 ? -2.674 -44.948 22.155 1.00 23.06 452 THR A O 1
ATOM 3487 N N . LEU A 1 453 ? -0.764 -45.609 21.151 1.00 25.45 453 LEU A N 1
ATOM 3488 C CA . LEU A 1 453 ? -1.050 -46.911 20.540 1.00 25.45 453 LEU A CA 1
ATOM 3489 C C . LEU A 1 453 ? -2.076 -47.758 21.331 1.00 25.45 453 LEU A C 1
ATOM 3491 O O . LEU A 1 453 ? -1.848 -48.017 22.509 1.00 25.45 453 LEU A O 1
ATOM 3495 N N . HIS A 1 454 ? -3.063 -48.295 20.604 1.00 22.77 454 HIS A N 1
ATOM 3496 C CA . HIS A 1 454 ? -3.980 -49.415 20.898 1.00 22.77 454 HIS A CA 1
ATOM 3497 C C . HIS A 1 454 ? -5.482 -49.101 21.017 1.00 22.77 454 HIS A C 1
ATOM 3499 O O . HIS A 1 454 ? -5.941 -48.327 21.847 1.00 22.77 454 HIS A O 1
ATOM 3505 N N . VAL A 1 455 ? -6.221 -49.909 20.245 1.00 23.22 455 VAL A N 1
ATOM 3506 C CA . VAL A 1 455 ? -7.653 -50.241 20.310 1.00 23.22 455 VAL A CA 1
ATOM 3507 C C . VAL A 1 455 ? -8.612 -49.334 19.529 1.00 23.22 455 VAL A C 1
ATOM 3509 O O . VAL A 1 455 ? -9.508 -48.699 20.073 1.00 23.22 455 VAL A O 1
ATOM 3512 N N . ILE A 1 456 ? -8.531 -49.429 18.198 1.00 24.47 456 ILE A N 1
ATOM 3513 C CA . ILE A 1 456 ? -9.750 -49.546 17.386 1.00 24.47 456 ILE A CA 1
ATOM 3514 C C . ILE A 1 456 ? -10.198 -51.006 17.500 1.00 24.47 456 ILE A C 1
ATOM 3516 O O . ILE A 1 456 ? -9.548 -51.858 16.912 1.00 24.47 456 ILE A O 1
ATOM 3520 N N . THR A 1 457 ? -11.257 -51.286 18.267 1.00 24.89 457 THR A N 1
ATOM 3521 C CA . THR A 1 457 ? -12.222 -52.392 18.053 1.00 24.89 457 THR A CA 1
ATOM 3522 C C . THR A 1 457 ? -13.213 -52.447 19.216 1.00 24.89 457 THR A C 1
ATOM 3524 O O . THR A 1 457 ? -12.845 -52.904 20.292 1.00 24.89 457 THR A O 1
ATOM 3527 N N . GLN A 1 458 ? -14.448 -52.002 18.966 1.00 23.36 458 GLN A N 1
ATOM 3528 C CA . GLN A 1 458 ? -15.739 -52.310 19.622 1.00 23.36 458 GLN A CA 1
ATOM 3529 C C . GLN A 1 458 ? -16.622 -51.079 19.330 1.00 23.36 458 GLN A C 1
ATOM 3531 O O . GLN A 1 458 ? -16.381 -50.020 19.879 1.00 23.36 458 GLN A O 1
ATOM 3536 N N . VAL A 1 459 ? -17.604 -51.050 18.432 1.00 23.02 459 VAL A N 1
ATOM 3537 C CA . VAL A 1 459 ? -18.537 -52.071 17.966 1.00 23.02 459 VAL A CA 1
ATOM 3538 C C . VAL A 1 459 ? -19.000 -51.655 16.562 1.00 23.02 459 VAL A C 1
ATOM 3540 O O . VAL A 1 459 ? -19.775 -50.719 16.406 1.00 23.02 459 VAL A O 1
ATOM 3543 N N . ALA A 1 460 ? -18.552 -52.373 15.535 1.00 22.84 460 ALA A N 1
ATOM 3544 C CA . ALA A 1 460 ? -19.377 -52.621 14.361 1.00 22.84 460 ALA A CA 1
ATOM 3545 C C . ALA A 1 460 ? -20.030 -53.985 14.606 1.00 22.84 460 ALA A C 1
ATOM 3547 O O . ALA A 1 460 ? -19.313 -54.980 14.592 1.00 22.84 460 ALA A O 1
ATOM 3548 N N . MET A 1 461 ? -21.334 -54.048 14.907 1.00 23.53 461 MET A N 1
ATOM 3549 C CA . MET A 1 461 ? -22.138 -55.279 14.796 1.00 23.53 461 MET A CA 1
ATOM 3550 C C . MET A 1 461 ? -23.619 -55.033 15.124 1.00 23.53 461 MET A C 1
ATOM 3552 O O . MET A 1 461 ? -23.985 -54.954 16.290 1.00 23.53 461 MET A O 1
ATOM 3556 N N . GLN A 1 462 ? -24.437 -54.956 14.069 1.00 23.03 462 GLN A N 1
ATOM 3557 C CA . GLN A 1 462 ? -25.832 -55.425 13.896 1.00 23.03 462 GLN A CA 1
ATOM 3558 C C . GLN A 1 462 ? -26.421 -54.571 12.756 1.00 23.03 462 GLN A C 1
ATOM 3560 O O . GLN A 1 462 ? -26.589 -53.377 12.926 1.00 23.03 462 GLN A O 1
ATOM 3565 N N . CYS A 1 463 ? -26.690 -55.026 11.534 1.00 21.36 463 CYS A N 1
ATOM 3566 C CA . CYS A 1 463 ? -26.814 -56.354 10.953 1.00 21.36 463 CYS A CA 1
ATOM 3567 C C . CYS A 1 463 ? -26.389 -56.322 9.468 1.00 21.36 463 CYS A C 1
ATOM 3569 O O . CYS A 1 463 ? -26.340 -55.279 8.827 1.00 21.36 463 CYS A O 1
ATOM 3571 N N . ARG A 1 464 ? -26.050 -57.514 8.974 1.00 22.48 464 ARG A N 1
ATOM 3572 C CA . ARG A 1 464 ? -25.394 -57.878 7.707 1.00 22.48 464 ARG A CA 1
ATOM 3573 C C . ARG A 1 464 ? -26.241 -57.627 6.447 1.00 22.48 464 ARG A C 1
ATOM 3575 O O . ARG A 1 464 ? -27.417 -57.966 6.468 1.00 22.48 464 ARG A O 1
ATOM 3582 N N . ALA A 1 465 ? -25.591 -57.247 5.336 1.00 23.23 465 ALA A N 1
ATOM 3583 C CA . ALA A 1 465 ? -25.405 -58.083 4.124 1.00 23.23 465 ALA A CA 1
ATOM 3584 C C . ALA A 1 465 ? -24.522 -57.333 3.070 1.00 23.23 465 ALA A C 1
ATOM 3586 O O . ALA A 1 465 ? -24.901 -56.241 2.674 1.00 23.23 465 ALA A O 1
ATOM 3587 N N . THR A 1 466 ? -23.231 -57.667 2.836 1.00 25.33 466 THR A N 1
ATOM 3588 C CA . THR A 1 466 ? -22.634 -58.520 1.744 1.00 25.33 466 THR A CA 1
ATOM 3589 C C . THR A 1 466 ? -23.058 -58.097 0.310 1.00 25.33 466 THR A C 1
ATOM 3591 O O . THR A 1 466 ? -24.252 -57.990 0.089 1.00 25.33 466 THR A O 1
ATOM 3594 N N . VAL A 1 467 ? -22.256 -57.870 -0.758 1.00 24.73 467 VAL A N 1
ATOM 3595 C CA . VAL A 1 467 ? -20.833 -57.990 -1.222 1.00 24.73 467 VAL A CA 1
ATOM 3596 C C . VAL A 1 467 ? -20.748 -57.069 -2.490 1.00 24.73 467 VAL A C 1
ATOM 3598 O O . VAL A 1 467 ? -21.759 -56.967 -3.173 1.00 24.73 467 VAL A O 1
ATOM 3601 N N . HIS A 1 468 ? -19.710 -56.296 -2.863 1.00 26.00 468 HIS A N 1
ATOM 3602 C CA . HIS A 1 468 ? -18.453 -56.695 -3.533 1.00 26.00 468 HIS A CA 1
ATOM 3603 C C . HIS A 1 468 ? -17.489 -55.499 -3.703 1.00 26.00 468 HIS A C 1
ATOM 3605 O O . HIS A 1 468 ? -17.800 -54.531 -4.389 1.00 26.00 468 HIS A O 1
ATOM 3611 N N . MET A 1 469 ? -16.286 -55.625 -3.128 1.00 25.84 469 MET A N 1
ATOM 3612 C CA . MET A 1 469 ? -15.082 -54.853 -3.464 1.00 25.84 469 MET A CA 1
ATOM 3613 C C . MET A 1 469 ? -14.284 -55.588 -4.546 1.00 25.84 469 MET A C 1
ATOM 3615 O O . MET A 1 469 ? -14.045 -56.782 -4.380 1.00 25.84 469 MET A O 1
ATOM 3619 N N . LYS A 1 470 ? -13.826 -54.870 -5.581 1.00 27.27 470 LYS A N 1
ATOM 3620 C CA . LYS A 1 470 ? -12.659 -55.198 -6.431 1.00 27.27 470 LYS A CA 1
ATOM 3621 C C . LYS A 1 470 ? -12.230 -53.964 -7.253 1.00 27.27 470 LYS A C 1
ATOM 3623 O O . LYS A 1 470 ? -12.466 -53.950 -8.448 1.00 27.27 470 LYS A O 1
ATOM 3628 N N . VAL A 1 471 ? -11.641 -52.932 -6.632 1.00 29.11 471 VAL A N 1
ATOM 3629 C CA . VAL A 1 471 ? -10.836 -51.893 -7.348 1.00 29.11 471 VAL A CA 1
ATOM 3630 C C . VAL A 1 471 ? -9.746 -51.263 -6.449 1.00 29.11 471 VAL A C 1
ATOM 3632 O O . VAL A 1 471 ? -8.755 -50.750 -6.947 1.00 29.11 471 VAL A O 1
ATOM 3635 N N . VAL A 1 472 ? -9.841 -51.353 -5.116 1.00 31.05 472 VAL A N 1
ATOM 3636 C CA . VAL A 1 472 ? -8.909 -50.648 -4.199 1.00 31.05 472 VAL A CA 1
ATOM 3637 C C . VAL A 1 472 ? -7.578 -51.391 -3.949 1.00 31.05 472 VAL A C 1
ATOM 3639 O O . VAL A 1 472 ? -6.659 -50.842 -3.356 1.00 31.05 472 VAL A O 1
ATOM 3642 N N . GLU A 1 473 ? -7.404 -52.609 -4.465 1.00 29.22 473 GLU A N 1
ATOM 3643 C CA . GLU A 1 473 ? -6.164 -53.391 -4.282 1.00 29.22 473 GLU A CA 1
ATOM 3644 C C . GLU A 1 473 ? -5.054 -53.073 -5.304 1.00 29.22 473 GLU A C 1
ATOM 3646 O O . GLU A 1 473 ? -3.952 -53.600 -5.193 1.00 29.22 473 GLU A O 1
ATOM 3651 N N . GLN A 1 474 ? -5.304 -52.187 -6.276 1.00 30.55 474 GLN A N 1
ATOM 3652 C CA . GLN A 1 474 ? -4.321 -51.849 -7.315 1.00 30.55 474 GLN A CA 1
ATOM 3653 C C . GLN A 1 474 ? -3.575 -50.525 -7.060 1.00 30.55 474 GLN A C 1
ATOM 3655 O O . GLN A 1 474 ? -2.488 -50.338 -7.589 1.00 30.55 474 GLN A O 1
ATOM 3660 N N . TYR A 1 475 ? -4.084 -49.648 -6.185 1.00 32.78 475 TYR A N 1
ATOM 3661 C CA . TYR A 1 475 ? -3.469 -48.340 -5.889 1.00 32.78 475 TYR A CA 1
ATOM 3662 C C . TYR A 1 475 ? -2.513 -48.329 -4.682 1.00 32.78 475 TYR A C 1
ATOM 3664 O O . TYR A 1 475 ? -1.845 -47.330 -4.437 1.00 32.78 475 TYR A O 1
ATOM 3672 N N . LEU A 1 476 ? -2.406 -49.434 -3.935 1.00 32.41 476 LEU A N 1
ATOM 3673 C CA . LEU A 1 476 ? -1.526 -49.539 -2.758 1.00 32.41 476 LEU A CA 1
ATOM 3674 C C . LEU A 1 476 ? -0.237 -50.343 -3.001 1.00 32.41 476 LEU A C 1
ATOM 3676 O O . LEU A 1 476 ? 0.577 -50.452 -2.090 1.00 32.41 476 LEU A O 1
ATOM 3680 N N . ASN A 1 477 ? -0.009 -50.846 -4.220 1.00 30.70 477 ASN A N 1
ATOM 3681 C CA . ASN A 1 477 ? 1.220 -51.566 -4.585 1.00 30.70 477 ASN A CA 1
ATOM 3682 C C . ASN A 1 477 ? 2.255 -50.723 -5.360 1.00 30.70 477 ASN A C 1
ATOM 3684 O O . ASN A 1 477 ? 3.347 -51.220 -5.616 1.00 30.70 477 ASN A O 1
ATOM 3688 N N . GLU A 1 478 ? 1.971 -49.456 -5.690 1.00 34.91 478 GLU A N 1
ATOM 3689 C CA . GLU A 1 478 ? 2.915 -48.589 -6.429 1.00 34.91 478 GLU A CA 1
ATOM 3690 C C . GLU A 1 478 ? 3.557 -47.465 -5.587 1.00 34.91 478 GLU A C 1
ATOM 3692 O O . GLU A 1 478 ? 4.435 -46.760 -6.070 1.00 34.91 478 GLU A O 1
ATOM 3697 N N . MET A 1 479 ? 3.234 -47.346 -4.291 1.00 34.38 479 MET A N 1
ATOM 3698 C CA . MET A 1 479 ? 3.876 -46.389 -3.363 1.00 34.38 479 MET A CA 1
ATOM 3699 C C . MET A 1 479 ? 4.904 -47.023 -2.404 1.00 34.38 479 MET A C 1
ATOM 3701 O O . MET A 1 479 ? 5.236 -46.450 -1.367 1.00 34.38 479 MET A O 1
ATOM 3705 N N . SER A 1 480 ? 5.449 -48.195 -2.744 1.00 29.52 480 SER A N 1
ATOM 3706 C CA . SER A 1 480 ? 6.521 -48.860 -1.977 1.00 29.52 480 SER A CA 1
ATOM 3707 C C . SER A 1 480 ? 7.811 -49.105 -2.771 1.00 29.52 480 SER A C 1
ATOM 3709 O O . SER A 1 480 ? 8.695 -49.815 -2.301 1.00 29.52 480 SER A O 1
ATOM 3711 N N . ILE A 1 481 ? 7.960 -48.492 -3.948 1.00 30.83 481 ILE A N 1
ATOM 3712 C CA . ILE A 1 481 ? 9.195 -48.515 -4.745 1.00 30.83 481 ILE A CA 1
ATOM 3713 C C . ILE A 1 481 ? 9.511 -47.073 -5.144 1.00 30.83 481 ILE A C 1
ATOM 3715 O O . ILE A 1 481 ? 9.254 -46.698 -6.272 1.00 30.83 481 ILE A O 1
ATOM 3719 N N . LEU A 1 482 ? 9.960 -46.235 -4.203 1.00 29.39 482 LEU A N 1
ATOM 3720 C CA . LEU A 1 482 ? 10.606 -44.928 -4.472 1.00 29.39 482 LEU A CA 1
ATOM 3721 C C . LEU A 1 482 ? 11.218 -44.301 -3.193 1.00 29.39 482 LEU A C 1
ATOM 3723 O O . LEU A 1 482 ? 11.310 -43.087 -3.054 1.00 29.39 482 LEU A O 1
ATOM 3727 N N . LEU A 1 483 ? 11.643 -45.129 -2.229 1.00 30.03 483 LEU A N 1
ATOM 3728 C CA . LEU A 1 483 ? 12.269 -44.677 -0.971 1.00 30.03 483 LEU A CA 1
ATOM 3729 C C . LEU A 1 483 ? 13.471 -45.548 -0.563 1.00 30.03 483 LEU A C 1
ATOM 3731 O O . LEU A 1 483 ? 13.685 -45.856 0.607 1.00 30.03 483 LEU A O 1
ATOM 3735 N N . GLN A 1 484 ? 14.279 -45.937 -1.550 1.00 28.22 484 GLN A N 1
ATOM 3736 C CA . GLN A 1 484 ? 15.575 -46.585 -1.343 1.00 28.22 484 GLN A CA 1
ATOM 3737 C C . GLN A 1 484 ? 16.501 -46.271 -2.526 1.00 28.22 484 GLN A C 1
ATOM 3739 O O . GLN A 1 484 ? 16.593 -47.070 -3.441 1.00 28.22 484 GLN A O 1
ATOM 3744 N N . GLU A 1 485 ? 17.129 -45.089 -2.527 1.00 28.00 485 GLU A N 1
ATOM 3745 C CA . GLU A 1 485 ? 18.412 -44.790 -3.203 1.00 28.00 485 GLU A CA 1
ATOM 3746 C C . GLU A 1 485 ? 18.767 -43.301 -3.016 1.00 28.00 485 GLU A C 1
ATOM 3748 O O . GLU A 1 485 ? 18.481 -42.457 -3.857 1.00 28.00 485 GLU A O 1
ATOM 3753 N N . ALA A 1 486 ? 19.374 -42.946 -1.878 1.00 27.03 486 ALA A N 1
ATOM 3754 C CA . ALA A 1 486 ? 20.032 -41.645 -1.710 1.00 27.03 486 ALA A CA 1
ATOM 3755 C C . ALA A 1 486 ? 21.077 -41.683 -0.584 1.00 27.03 486 ALA A C 1
ATOM 3757 O O . ALA A 1 486 ? 20.964 -40.980 0.414 1.00 27.03 486 ALA A O 1
ATOM 3758 N N . THR A 1 487 ? 22.116 -42.503 -0.740 1.00 27.05 487 THR A N 1
ATOM 3759 C CA . THR A 1 487 ? 23.391 -42.332 -0.027 1.00 27.05 487 THR A CA 1
ATOM 3760 C C . THR A 1 487 ? 24.527 -42.918 -0.867 1.00 27.05 487 THR A C 1
ATOM 3762 O O . THR A 1 487 ? 24.596 -44.130 -1.021 1.00 27.05 487 THR A O 1
ATOM 3765 N N . SER A 1 488 ? 25.423 -42.078 -1.412 1.00 24.69 488 SER A N 1
ATOM 3766 C CA . SER A 1 488 ? 26.889 -42.236 -1.300 1.00 24.69 488 SER A CA 1
ATOM 3767 C C . SER A 1 488 ? 27.704 -41.306 -2.231 1.00 24.69 488 SER A C 1
ATOM 3769 O O . SER A 1 488 ? 27.411 -41.161 -3.411 1.00 24.69 488 SER A O 1
ATOM 3771 N N . HIS A 1 489 ? 28.815 -40.821 -1.665 1.00 27.69 489 HIS A N 1
ATOM 3772 C CA . HIS A 1 489 ? 30.090 -40.372 -2.253 1.00 27.69 489 HIS A CA 1
ATOM 3773 C C . HIS A 1 489 ? 30.400 -38.889 -2.556 1.00 27.69 489 HIS A C 1
ATOM 3775 O O . HIS A 1 489 ? 29.763 -38.185 -3.328 1.00 27.69 489 HIS A O 1
ATOM 3781 N N . ARG A 1 490 ? 31.515 -38.487 -1.919 1.00 25.89 490 ARG A N 1
ATOM 3782 C CA . ARG A 1 490 ? 32.324 -37.266 -2.027 1.00 25.89 490 ARG A CA 1
ATOM 3783 C C . ARG A 1 490 ? 33.338 -37.331 -3.193 1.00 25.89 490 ARG A C 1
ATOM 3785 O O . ARG A 1 490 ? 33.821 -38.410 -3.529 1.00 25.89 490 ARG A O 1
ATOM 3792 N N . THR A 1 491 ? 33.860 -36.136 -3.515 1.00 25.56 491 THR A N 1
ATOM 3793 C CA . THR A 1 491 ? 35.256 -35.754 -3.889 1.00 25.56 491 THR A CA 1
ATOM 3794 C C . THR A 1 491 ? 35.722 -35.766 -5.362 1.00 25.56 491 THR A C 1
ATOM 3796 O O . THR A 1 491 ? 35.955 -36.833 -5.910 1.00 25.56 491 THR A O 1
ATOM 3799 N N . LEU A 1 492 ? 36.036 -34.564 -5.905 1.00 25.66 492 LEU A N 1
ATOM 3800 C CA . LEU A 1 492 ? 37.357 -34.056 -6.394 1.00 25.66 492 LEU A CA 1
ATOM 3801 C C . LEU A 1 492 ? 37.336 -33.210 -7.705 1.00 25.66 492 LEU A C 1
ATOM 3803 O O . LEU A 1 492 ? 37.020 -33.712 -8.771 1.00 25.66 492 LEU A O 1
ATOM 3807 N N . ARG A 1 493 ? 37.882 -31.983 -7.566 1.00 24.98 493 ARG A N 1
ATOM 3808 C CA . ARG A 1 493 ? 38.865 -31.231 -8.403 1.00 24.98 493 ARG A CA 1
ATOM 3809 C C . ARG A 1 493 ? 38.529 -30.619 -9.784 1.00 24.98 493 ARG A C 1
ATOM 3811 O O . ARG A 1 493 ? 38.302 -31.309 -10.763 1.00 24.98 493 ARG A O 1
ATOM 3818 N N . HIS A 1 494 ? 38.737 -29.290 -9.811 1.00 28.59 494 HIS A N 1
ATOM 3819 C CA . HIS A 1 494 ? 39.359 -28.400 -10.815 1.00 28.59 494 HIS A CA 1
ATOM 3820 C C . HIS A 1 494 ? 39.642 -28.911 -12.240 1.00 28.59 494 HIS A C 1
ATOM 3822 O O . HIS A 1 494 ? 40.434 -29.833 -12.414 1.00 28.59 494 HIS A O 1
ATOM 3828 N N . THR A 1 495 ? 39.242 -28.119 -13.246 1.00 26.41 495 THR A N 1
ATOM 3829 C CA . THR A 1 495 ? 40.165 -27.460 -14.206 1.00 26.41 495 THR A CA 1
ATOM 3830 C C . THR A 1 495 ? 39.438 -26.432 -15.086 1.00 26.41 495 THR A C 1
ATOM 3832 O O . THR A 1 495 ? 38.328 -26.665 -15.549 1.00 26.41 495 THR A O 1
ATOM 3835 N N . SER A 1 496 ? 40.084 -25.282 -15.284 1.00 28.11 496 SER A N 1
ATOM 3836 C CA . SER A 1 496 ? 39.706 -24.188 -16.186 1.00 28.11 496 SER A CA 1
ATOM 3837 C C . SER A 1 496 ? 39.979 -24.540 -17.654 1.00 28.11 496 SER A C 1
ATOM 3839 O O . SER A 1 496 ? 40.969 -25.218 -17.913 1.00 28.11 496 SER A O 1
ATOM 3841 N N . LEU A 1 497 ? 39.228 -23.971 -18.609 1.00 25.14 497 LEU A N 1
ATOM 3842 C CA . LEU A 1 497 ? 39.801 -23.509 -19.883 1.00 25.14 497 LEU A CA 1
ATOM 3843 C C . LEU A 1 497 ? 38.903 -22.474 -20.588 1.00 25.14 497 LEU A C 1
ATOM 3845 O O . LEU A 1 497 ? 37.689 -22.621 -20.673 1.00 25.14 497 LEU A O 1
ATOM 3849 N N . VAL A 1 498 ? 39.567 -21.433 -21.085 1.00 30.00 498 VAL A N 1
ATOM 3850 C CA . VAL A 1 498 ? 39.079 -20.278 -21.849 1.00 30.00 498 VAL A CA 1
ATOM 3851 C C . VAL A 1 498 ? 39.126 -20.585 -23.347 1.00 30.00 498 VAL A C 1
ATOM 3853 O O . VAL A 1 498 ? 40.144 -21.105 -23.785 1.00 30.00 498 VAL A O 1
ATOM 3856 N N . THR A 1 499 ? 38.099 -20.176 -24.105 1.00 26.78 499 THR A N 1
ATOM 3857 C CA . THR A 1 499 ? 38.102 -19.665 -25.508 1.00 26.78 499 THR A CA 1
ATOM 3858 C C . THR A 1 499 ? 36.633 -19.337 -25.844 1.00 26.78 499 THR A C 1
ATOM 3860 O O . THR A 1 499 ? 35.790 -20.197 -25.639 1.00 26.78 499 THR A O 1
ATOM 3863 N N . GLY A 1 500 ? 36.180 -18.152 -26.264 1.00 26.56 500 GLY A N 1
ATOM 3864 C CA . GLY A 1 500 ? 36.734 -17.204 -27.231 1.00 26.56 500 GLY A CA 1
ATOM 3865 C C . GLY A 1 500 ? 36.008 -17.370 -28.577 1.00 26.56 500 GLY A C 1
ATOM 3866 O O . GLY A 1 500 ? 36.427 -18.208 -29.367 1.00 26.56 500 GLY A O 1
ATOM 3867 N N . GLY A 1 501 ? 34.935 -16.605 -28.842 1.00 24.38 501 GLY A N 1
ATOM 3868 C CA . GLY A 1 501 ? 34.248 -16.614 -30.147 1.00 24.38 501 GLY A CA 1
ATOM 3869 C C . GLY A 1 501 ? 32.955 -15.785 -30.221 1.00 24.38 501 GLY A C 1
ATOM 3870 O O . GLY A 1 501 ? 31.909 -16.229 -29.766 1.00 24.38 501 GLY A O 1
ATOM 3871 N N . LEU A 1 502 ? 33.051 -14.594 -30.821 1.00 29.03 502 LEU A N 1
ATOM 3872 C CA . LEU A 1 502 ? 31.978 -13.652 -31.185 1.00 29.03 502 LEU A CA 1
ATOM 3873 C C . LEU A 1 502 ? 31.122 -14.154 -32.365 1.00 29.03 502 LEU A C 1
ATOM 3875 O O . LEU A 1 502 ? 31.701 -14.436 -33.412 1.00 29.03 502 LEU A O 1
ATOM 3879 N N . VAL A 1 503 ? 29.782 -14.145 -32.250 1.00 25.73 503 VAL A N 1
ATOM 3880 C CA . VAL A 1 503 ? 28.784 -14.192 -33.356 1.00 25.73 503 VAL A CA 1
ATOM 3881 C C . VAL A 1 503 ? 27.503 -13.445 -32.885 1.00 25.73 503 VAL A C 1
ATOM 3883 O O . VAL A 1 503 ? 27.207 -13.494 -31.693 1.00 25.73 503 VAL A O 1
ATOM 3886 N N . PRO A 1 504 ? 26.802 -12.666 -33.742 1.00 25.92 504 PRO A N 1
ATOM 3887 C CA . PRO A 1 504 ? 26.163 -11.402 -33.365 1.00 25.92 504 PRO A CA 1
ATOM 3888 C C . PRO A 1 504 ? 24.762 -11.554 -32.757 1.00 25.92 504 PRO A C 1
ATOM 3890 O O . PRO A 1 504 ? 23.968 -12.392 -33.180 1.00 25.92 504 PRO A O 1
ATOM 3893 N N . VAL A 1 505 ? 24.455 -10.680 -31.795 1.00 25.44 505 VAL A N 1
ATOM 3894 C CA . VAL A 1 505 ? 23.146 -10.564 -31.140 1.00 25.44 505 VAL A CA 1
ATOM 3895 C C . VAL A 1 505 ? 22.153 -9.929 -32.112 1.00 25.44 505 VAL A C 1
ATOM 3897 O O . VAL A 1 505 ? 22.234 -8.742 -32.425 1.00 25.44 505 VAL A O 1
ATOM 3900 N N . LEU A 1 506 ? 21.210 -10.736 -32.594 1.00 23.88 506 LEU A N 1
ATOM 3901 C CA . LEU A 1 506 ? 19.966 -10.248 -33.172 1.00 23.88 506 LEU A CA 1
ATOM 3902 C C . LEU A 1 506 ? 19.134 -9.701 -32.001 1.00 23.88 506 LEU A C 1
ATOM 3904 O O . LEU A 1 506 ? 18.685 -10.477 -31.157 1.00 23.88 506 LEU A O 1
ATOM 3908 N N . LEU A 1 507 ? 18.994 -8.374 -31.911 1.00 27.38 507 LEU A N 1
ATOM 3909 C CA . LEU A 1 507 ? 18.138 -7.713 -30.923 1.00 27.38 507 LEU A CA 1
ATOM 3910 C C . LEU A 1 507 ? 16.692 -8.184 -31.142 1.00 27.38 507 LEU A C 1
ATOM 3912 O O . LEU A 1 507 ? 15.990 -7.698 -32.026 1.00 27.38 507 LEU A O 1
ATOM 3916 N N . THR A 1 508 ? 16.259 -9.161 -30.354 1.00 23.41 508 THR A N 1
ATOM 3917 C CA . THR A 1 508 ? 14.844 -9.469 -30.168 1.00 23.41 508 THR A CA 1
ATOM 3918 C C . THR A 1 508 ? 14.407 -8.678 -28.948 1.00 23.41 508 THR A C 1
ATOM 3920 O O . THR A 1 508 ? 14.723 -9.018 -27.814 1.00 23.41 508 THR A O 1
ATOM 3923 N N . VAL A 1 509 ? 13.758 -7.544 -29.203 1.00 27.03 509 VAL A N 1
ATOM 3924 C CA . VAL A 1 509 ? 13.048 -6.790 -28.170 1.00 27.03 509 VAL A CA 1
ATOM 3925 C C . VAL A 1 509 ? 11.880 -7.672 -27.733 1.00 27.03 509 VAL A C 1
ATOM 3927 O O . VAL A 1 509 ? 10.920 -7.836 -28.483 1.00 27.03 509 VAL A O 1
ATOM 3930 N N . LEU A 1 510 ? 11.993 -8.301 -26.565 1.00 24.20 510 LEU A N 1
ATOM 3931 C CA . LEU A 1 510 ? 10.868 -8.971 -25.921 1.00 24.20 510 LEU A CA 1
ATOM 3932 C C . LEU A 1 510 ? 10.074 -7.919 -25.130 1.00 24.20 510 LEU A C 1
ATOM 3934 O O . LEU A 1 510 ? 10.685 -7.158 -24.377 1.00 24.20 510 LEU A O 1
ATOM 3938 N N . PRO A 1 511 ? 8.742 -7.836 -25.290 1.00 28.86 511 PRO A N 1
ATOM 3939 C CA . PRO A 1 511 ? 7.932 -6.895 -24.532 1.00 28.86 511 PRO A CA 1
ATOM 3940 C C . PRO A 1 511 ? 7.779 -7.384 -23.084 1.00 28.86 511 PRO A C 1
ATOM 3942 O O . PRO A 1 511 ? 7.386 -8.522 -22.835 1.00 28.86 511 PRO A O 1
ATOM 3945 N N . THR A 1 512 ? 8.085 -6.516 -22.122 1.00 28.77 512 THR A N 1
ATOM 3946 C CA . THR A 1 512 ? 7.845 -6.732 -20.689 1.00 28.77 512 THR A CA 1
ATOM 3947 C C . THR A 1 512 ? 6.359 -6.533 -20.378 1.00 28.77 512 THR A C 1
ATOM 3949 O O . THR A 1 512 ? 5.789 -5.496 -20.715 1.00 28.77 512 THR A O 1
ATOM 3952 N N . SER A 1 513 ? 5.713 -7.515 -19.748 1.00 31.66 513 SER A N 1
ATOM 3953 C CA . SER A 1 513 ? 4.336 -7.397 -19.259 1.00 31.66 513 SER A CA 1
ATOM 3954 C C . SER A 1 513 ? 4.303 -6.739 -17.878 1.00 31.66 513 SER A C 1
ATOM 3956 O O . SER A 1 513 ? 4.548 -7.404 -16.872 1.00 31.66 513 SER A O 1
ATOM 3958 N N . ASP A 1 514 ? 3.984 -5.451 -17.847 1.00 31.64 514 ASP A N 1
ATOM 3959 C CA . ASP A 1 514 ? 3.320 -4.820 -16.704 1.00 31.64 514 ASP A CA 1
ATOM 3960 C C . ASP A 1 514 ? 1.799 -5.089 -16.822 1.00 31.64 514 ASP A C 1
ATOM 3962 O O . ASP A 1 514 ? 1.349 -5.651 -17.827 1.00 31.64 514 ASP A O 1
ATOM 3966 N N . ALA A 1 515 ? 0.992 -4.669 -15.840 1.00 38.84 515 ALA A N 1
ATOM 3967 C CA . ALA A 1 515 ? -0.470 -4.623 -15.963 1.00 38.84 515 ALA A CA 1
ATOM 3968 C C . ALA A 1 515 ? -0.909 -4.096 -17.344 1.00 38.84 515 ALA A C 1
ATOM 3970 O O . ALA A 1 515 ? -0.209 -3.262 -17.923 1.00 38.84 515 ALA A O 1
ATOM 3971 N N . LEU A 1 516 ? -2.070 -4.518 -17.875 1.00 45.97 516 LEU A N 1
ATOM 3972 C CA . LEU A 1 516 ? -2.645 -3.974 -19.121 1.00 45.97 516 LEU A CA 1
ATOM 3973 C C . LEU A 1 516 ? -3.063 -2.502 -18.921 1.00 45.97 516 LEU A C 1
ATOM 3975 O O . LEU A 1 516 ? -4.233 -2.139 -18.988 1.00 45.97 516 LEU A O 1
ATOM 3979 N N . ASN A 1 517 ? -2.098 -1.611 -18.707 1.00 48.34 517 ASN A N 1
ATOM 3980 C CA . ASN A 1 517 ? -2.233 -0.165 -18.729 1.00 48.34 517 ASN A CA 1
ATOM 3981 C C . ASN A 1 517 ? -2.227 0.316 -20.188 1.00 48.34 517 ASN A C 1
ATOM 3983 O O . ASN A 1 517 ? -1.499 1.216 -20.594 1.00 48.34 517 ASN A O 1
ATOM 3987 N N . ASN A 1 518 ? -3.046 -0.356 -20.994 1.00 54.25 518 ASN A N 1
ATOM 3988 C CA . ASN A 1 518 ? -3.261 -0.132 -22.418 1.00 54.25 518 ASN A CA 1
ATOM 3989 C C . ASN A 1 518 ? -4.218 1.048 -22.680 1.00 54.25 518 ASN A C 1
ATOM 3991 O O . ASN A 1 518 ? -4.623 1.275 -23.818 1.00 54.25 518 ASN A O 1
ATOM 3995 N N . GLY A 1 519 ? -4.621 1.776 -21.630 1.00 58.28 519 GLY A N 1
ATOM 3996 C CA . GLY A 1 519 ? -5.559 2.896 -21.703 1.00 58.28 519 GLY A CA 1
ATOM 3997 C C . GLY A 1 519 ? -7.018 2.505 -21.968 1.00 58.28 519 GLY A C 1
ATOM 3998 O O . GLY A 1 519 ? -7.836 3.390 -22.203 1.00 58.28 519 GLY A O 1
ATOM 3999 N N . LEU A 1 520 ? -7.378 1.213 -21.938 1.00 67.62 520 LEU A N 1
ATOM 4000 C CA . LEU A 1 520 ? -8.721 0.748 -22.323 1.00 67.62 520 LEU A CA 1
ATOM 4001 C C . LEU A 1 520 ? -9.756 0.739 -21.180 1.00 67.62 520 LEU A C 1
ATOM 4003 O O . LEU A 1 520 ? -10.949 0.597 -21.450 1.00 67.62 520 LEU A O 1
ATOM 4007 N N . ALA A 1 521 ? -9.323 0.897 -19.925 1.00 70.19 521 ALA A N 1
ATOM 4008 C CA . ALA A 1 521 ? -10.157 0.786 -18.720 1.00 70.19 521 ALA A CA 1
ATOM 4009 C C . ALA A 1 521 ? -10.331 2.119 -17.963 1.00 70.19 521 ALA A C 1
ATOM 4011 O O . ALA A 1 521 ? -10.362 2.136 -16.737 1.00 70.19 521 ALA A O 1
ATOM 4012 N N . ILE A 1 522 ? -10.409 3.249 -18.676 1.00 69.06 522 ILE A N 1
ATOM 4013 C CA . ILE A 1 522 ? -10.610 4.574 -18.053 1.00 69.06 522 ILE A CA 1
ATOM 4014 C C . ILE A 1 522 ? -12.034 4.704 -17.481 1.00 69.06 522 ILE A C 1
ATOM 4016 O O . ILE A 1 522 ? -12.221 5.264 -16.403 1.00 69.06 522 ILE A O 1
ATOM 4020 N N . THR A 1 523 ? -13.029 4.157 -18.182 1.00 79.25 523 THR A N 1
ATOM 4021 C CA . THR A 1 523 ? -14.430 4.048 -17.744 1.00 79.25 523 THR A CA 1
ATOM 4022 C C . THR A 1 523 ? -14.937 2.616 -17.969 1.00 79.25 523 THR A C 1
ATOM 4024 O O . THR A 1 523 ? -14.311 1.867 -18.733 1.00 79.25 523 THR A O 1
ATOM 4027 N N . PRO A 1 524 ? -16.033 2.193 -17.305 1.00 84.88 524 PRO A N 1
ATOM 4028 C CA . PRO A 1 524 ? -16.590 0.857 -17.501 1.00 84.88 524 PRO A CA 1
ATOM 4029 C C . PRO A 1 524 ? -17.037 0.648 -18.949 1.00 84.88 524 PRO A C 1
ATOM 4031 O O . PRO A 1 524 ? -17.564 1.554 -19.593 1.00 84.88 524 PRO A O 1
ATOM 4034 N N . GLN A 1 525 ? -16.865 -0.560 -19.471 1.00 88.31 525 GLN A N 1
ATOM 4035 C CA . GLN A 1 525 ? -17.216 -0.886 -20.852 1.00 88.31 525 GLN A CA 1
ATOM 4036 C C . GLN A 1 525 ? -18.732 -1.001 -20.966 1.00 88.31 525 GLN A C 1
ATOM 4038 O O . GLN A 1 525 ? -19.398 -1.553 -20.093 1.00 88.31 525 GLN A O 1
ATOM 4043 N N . MET A 1 526 ? -19.277 -0.510 -22.073 1.00 92.81 526 MET A N 1
ATOM 4044 C CA . MET A 1 526 ? -20.700 -0.599 -22.373 1.00 92.81 526 MET A CA 1
ATOM 4045 C C . MET A 1 526 ? -20.880 -1.340 -23.692 1.00 92.81 526 MET A C 1
ATOM 4047 O O . MET A 1 526 ? -20.188 -1.061 -24.674 1.00 92.81 526 MET A O 1
ATOM 4051 N N . GLY A 1 527 ? -21.800 -2.292 -23.739 1.00 93.94 527 GLY A N 1
ATOM 4052 C CA . GLY A 1 527 ? -21.957 -3.137 -24.914 1.00 93.94 527 GLY A CA 1
ATOM 4053 C C . GLY A 1 527 ? -23.077 -4.147 -24.780 1.00 93.94 527 GLY A C 1
ATOM 4054 O O . GLY A 1 527 ? -23.985 -3.975 -23.973 1.00 93.94 527 GLY A O 1
ATOM 4055 N N . TRP A 1 528 ? -22.994 -5.205 -25.571 1.00 94.06 528 TRP A N 1
ATOM 4056 C CA . TRP A 1 528 ? -23.958 -6.292 -25.621 1.00 94.06 528 TRP A CA 1
ATOM 4057 C C . TRP A 1 528 ? -23.243 -7.641 -25.612 1.00 94.06 528 TRP A C 1
ATOM 4059 O O . TRP A 1 528 ? -22.158 -7.771 -26.178 1.00 94.06 528 TRP A O 1
ATOM 4069 N N . ASN A 1 529 ? -23.847 -8.638 -24.970 1.00 92.06 529 ASN A N 1
ATOM 4070 C CA . ASN A 1 529 ? -23.337 -9.999 -24.888 1.00 92.06 529 ASN A CA 1
ATOM 4071 C C . ASN A 1 529 ? -24.403 -11.015 -25.313 1.00 92.06 529 ASN A C 1
ATOM 4073 O O . ASN A 1 529 ? -25.561 -10.941 -24.909 1.00 92.06 529 ASN A O 1
ATOM 4077 N N . THR A 1 530 ? -23.973 -11.989 -26.109 1.00 91.25 530 THR A N 1
ATOM 4078 C CA . THR A 1 530 ? -24.846 -12.994 -26.735 1.00 91.25 530 THR A CA 1
ATOM 4079 C C . THR A 1 530 ? -25.417 -14.060 -25.785 1.00 91.25 530 THR A C 1
ATOM 4081 O O . THR A 1 530 ? -26.527 -14.541 -26.027 1.00 91.25 530 THR A O 1
ATOM 4084 N N . TYR A 1 531 ? -24.705 -14.460 -24.722 1.00 88.00 531 TYR A N 1
ATOM 4085 C CA . TYR A 1 531 ? -24.985 -15.717 -24.005 1.00 88.00 531 TYR A CA 1
ATOM 4086 C C . TYR A 1 531 ? -26.351 -15.752 -23.327 1.00 88.00 531 TYR A C 1
ATOM 4088 O O . TYR A 1 531 ? -27.032 -16.772 -23.326 1.00 88.00 531 TYR A O 1
ATOM 4096 N N . TYR A 1 532 ? -26.748 -14.648 -22.702 1.00 80.69 532 TYR A N 1
ATOM 4097 C CA . TYR A 1 532 ? -27.855 -14.667 -21.750 1.00 80.69 532 TYR A CA 1
ATOM 4098 C C . TYR A 1 532 ? -29.211 -14.920 -22.406 1.00 80.69 532 TYR A C 1
ATOM 4100 O O . TYR A 1 532 ? -30.045 -15.615 -21.829 1.00 80.69 532 TYR A O 1
ATOM 4108 N N . HIS A 1 533 ? -29.421 -14.374 -23.602 1.00 88.12 533 HIS A N 1
ATOM 4109 C CA . HIS A 1 533 ? -30.633 -14.621 -24.372 1.00 88.12 533 HIS A CA 1
ATOM 4110 C C . HIS A 1 533 ? -30.485 -15.832 -25.302 1.00 88.12 533 HIS A C 1
ATOM 4112 O O . HIS A 1 533 ? -31.371 -16.682 -25.359 1.00 88.12 533 HIS A O 1
ATOM 4118 N N . PHE A 1 534 ? -29.364 -15.932 -26.025 1.00 90.31 534 PHE A N 1
ATOM 4119 C CA . PHE A 1 534 ? -29.222 -16.900 -27.116 1.00 90.31 534 PHE A CA 1
ATOM 4120 C C . PHE A 1 534 ? -28.542 -18.211 -26.702 1.00 90.31 534 PHE A C 1
ATOM 4122 O O . PHE A 1 534 ? -28.664 -19.213 -27.412 1.00 90.31 534 PHE A O 1
ATOM 4129 N N . GLY A 1 535 ? -27.825 -18.237 -25.575 1.00 89.44 535 GLY A N 1
ATOM 4130 C CA . GLY A 1 535 ? -26.985 -19.364 -25.168 1.00 89.44 535 GLY A CA 1
ATOM 4131 C C . GLY A 1 535 ? -26.083 -19.824 -26.315 1.00 89.44 535 GLY A C 1
ATOM 4132 O O . GLY A 1 535 ? -25.453 -19.019 -26.994 1.00 89.44 535 GLY A O 1
ATOM 4133 N N . CYS A 1 536 ? -26.090 -21.126 -26.606 1.00 90.50 536 CYS A N 1
ATOM 4134 C CA . CYS A 1 536 ? -25.337 -21.697 -27.728 1.00 90.50 536 CYS A CA 1
ATOM 4135 C C . CYS A 1 536 ? -26.029 -21.566 -29.101 1.00 90.50 536 CYS A C 1
ATOM 4137 O O . CYS A 1 536 ? -25.473 -22.034 -30.099 1.00 90.50 536 CYS A O 1
ATOM 4139 N N . GLY A 1 537 ? -27.208 -20.938 -29.177 1.00 92.88 537 GLY A N 1
ATOM 4140 C CA . GLY A 1 537 ? -27.975 -20.684 -30.406 1.00 92.88 537 GLY A CA 1
ATOM 4141 C C . GLY A 1 537 ? -27.462 -19.515 -31.259 1.00 92.88 537 GLY A C 1
ATOM 4142 O O . GLY A 1 537 ? -28.182 -19.032 -32.128 1.00 92.88 537 GLY A O 1
ATOM 4143 N N . ILE A 1 538 ? -26.242 -19.043 -31.005 1.00 94.06 538 ILE A N 1
ATOM 4144 C CA . ILE A 1 538 ? -25.607 -17.937 -31.728 1.00 94.06 538 ILE A CA 1
ATOM 4145 C C . ILE A 1 538 ? -25.204 -18.312 -33.162 1.00 94.06 538 ILE A C 1
ATOM 4147 O O . ILE A 1 538 ? -24.882 -19.464 -33.459 1.00 94.06 538 ILE A O 1
ATOM 4151 N N . SER A 1 539 ? -25.185 -17.314 -34.045 1.00 96.06 539 SER A N 1
ATOM 4152 C CA . SER A 1 539 ? -24.675 -17.398 -35.419 1.00 96.06 539 SER A CA 1
ATOM 4153 C C . SER A 1 539 ? -24.194 -16.027 -35.896 1.00 96.06 539 SER A C 1
ATOM 4155 O O . SER A 1 539 ? -24.488 -15.009 -35.266 1.00 96.06 539 SER A O 1
ATOM 4157 N N . GLU A 1 540 ? -23.483 -16.000 -37.020 1.00 97.38 540 GLU A N 1
ATOM 4158 C CA . GLU A 1 540 ? -23.059 -14.779 -37.708 1.00 97.38 540 GLU A CA 1
ATOM 4159 C C . GLU A 1 540 ? -24.235 -13.815 -37.942 1.00 97.38 540 GLU A C 1
ATOM 4161 O O . GLU A 1 540 ? -24.154 -12.650 -37.554 1.00 97.38 540 GLU A O 1
ATOM 4166 N N . ASP A 1 541 ? -25.365 -14.312 -38.453 1.00 96.56 541 ASP A N 1
ATOM 4167 C CA . ASP A 1 541 ? -26.559 -13.497 -38.712 1.00 96.56 541 ASP A CA 1
ATOM 4168 C C . ASP A 1 541 ? -27.133 -12.875 -37.433 1.00 96.56 541 ASP A C 1
ATOM 4170 O O . ASP A 1 541 ? -27.535 -11.710 -37.439 1.00 96.56 541 ASP A O 1
ATOM 4174 N N . VAL A 1 542 ? -27.149 -13.621 -36.322 1.00 96.19 542 VAL A N 1
ATOM 4175 C CA . VAL A 1 542 ? -27.622 -13.118 -35.019 1.00 96.19 542 VAL A CA 1
ATOM 4176 C C . VAL A 1 542 ? -26.725 -11.984 -34.530 1.00 96.19 542 VAL A C 1
ATOM 4178 O O . VAL A 1 542 ? -27.223 -10.926 -34.145 1.00 96.19 542 VAL A O 1
ATOM 4181 N N . VAL A 1 543 ? -25.403 -12.173 -34.584 1.00 97.38 543 VAL A N 1
ATOM 4182 C CA . VAL A 1 543 ? -24.429 -11.173 -34.122 1.00 97.38 543 VAL A CA 1
ATOM 4183 C C . VAL A 1 543 ? -24.519 -9.897 -34.956 1.00 97.38 543 VAL A C 1
ATOM 4185 O O . VAL A 1 543 ? -24.575 -8.800 -34.402 1.00 97.38 543 VAL A O 1
ATOM 4188 N N . LEU A 1 544 ? -24.577 -10.026 -36.282 1.00 97.75 544 LEU A N 1
ATOM 4189 C CA . LEU A 1 544 ? -24.653 -8.878 -37.183 1.00 97.75 544 LEU A CA 1
ATOM 4190 C C . LEU A 1 544 ? -26.007 -8.168 -37.096 1.00 97.75 544 LEU A C 1
ATOM 4192 O O . LEU A 1 544 ? -26.056 -6.938 -37.161 1.00 97.75 544 LEU A O 1
ATOM 4196 N N . SER A 1 545 ? -27.103 -8.904 -36.902 1.00 97.50 545 SER A N 1
ATOM 4197 C CA . SER A 1 545 ? -28.427 -8.309 -36.680 1.00 97.50 545 SER A CA 1
ATOM 4198 C C . SER A 1 545 ? -28.462 -7.511 -35.379 1.00 97.50 545 SER A C 1
ATOM 4200 O O . SER A 1 545 ? -28.931 -6.373 -35.374 1.00 97.50 545 SER A O 1
ATOM 4202 N N . ALA A 1 546 ? -27.895 -8.053 -34.298 1.00 96.31 546 ALA A N 1
ATOM 4203 C CA . ALA A 1 546 ? -27.775 -7.354 -33.024 1.00 96.31 546 ALA A CA 1
ATOM 4204 C C . ALA A 1 546 ? -26.881 -6.108 -33.129 1.00 96.31 546 ALA A C 1
ATOM 4206 O O . ALA A 1 546 ? -27.271 -5.037 -32.668 1.00 96.31 546 ALA A O 1
ATOM 4207 N N . ALA A 1 547 ? -25.727 -6.203 -33.798 1.00 97.75 547 ALA A N 1
ATOM 4208 C CA . ALA A 1 547 ? -24.833 -5.067 -34.026 1.00 97.75 547 ALA A CA 1
ATOM 4209 C C . ALA A 1 547 ? -25.530 -3.931 -34.801 1.00 97.75 547 ALA A C 1
ATOM 4211 O O . ALA A 1 547 ? -25.466 -2.768 -34.401 1.00 97.75 547 ALA A O 1
ATOM 4212 N N . ASN A 1 548 ? -26.270 -4.261 -35.866 1.00 97.88 548 ASN A N 1
ATOM 4213 C CA . ASN A 1 548 ? -27.084 -3.284 -36.593 1.00 97.88 548 ASN A CA 1
ATOM 4214 C C . ASN A 1 548 ? -28.191 -2.690 -35.711 1.00 97.88 548 ASN A C 1
ATOM 4216 O O . ASN A 1 548 ? -28.413 -1.479 -35.747 1.00 97.88 548 ASN A O 1
ATOM 4220 N N . ALA A 1 549 ? -28.849 -3.512 -34.887 1.00 96.19 549 ALA A N 1
ATOM 4221 C CA . ALA A 1 549 ? -29.882 -3.051 -33.967 1.00 96.19 549 ALA A CA 1
ATOM 4222 C C . ALA A 1 549 ? -29.333 -2.092 -32.899 1.00 96.19 549 ALA A C 1
ATOM 4224 O O . ALA A 1 549 ? -29.993 -1.109 -32.564 1.00 96.19 549 ALA A O 1
ATOM 4225 N N . MET A 1 550 ? -28.112 -2.309 -32.396 1.00 96.00 550 MET A N 1
ATOM 4226 C CA . MET A 1 550 ? -27.457 -1.367 -31.479 1.00 96.00 550 MET A CA 1
ATOM 4227 C C . MET A 1 550 ? -27.284 0.016 -32.117 1.00 96.00 550 MET A C 1
ATOM 4229 O O . MET A 1 550 ? -27.544 1.032 -31.468 1.00 96.00 550 MET A O 1
ATOM 4233 N N . VAL A 1 551 ? -26.899 0.063 -33.397 1.00 95.56 551 VAL A N 1
ATOM 4234 C CA . VAL A 1 551 ? -26.773 1.315 -34.156 1.00 95.56 551 VAL A CA 1
ATOM 4235 C C . VAL A 1 551 ? -28.145 1.945 -34.404 1.00 95.56 551 VAL A C 1
ATOM 4237 O O . VAL A 1 551 ? -28.329 3.128 -34.125 1.00 95.56 551 VAL A O 1
ATOM 4240 N N . SER A 1 552 ? -29.133 1.178 -34.878 1.00 93.88 552 SER A N 1
ATOM 4241 C CA . SER A 1 552 ? -30.462 1.718 -35.208 1.00 93.88 552 SER A CA 1
ATOM 4242 C C . SER A 1 552 ? -31.245 2.193 -33.983 1.00 93.88 552 SER A C 1
ATOM 4244 O O . SER A 1 552 ? -32.042 3.121 -34.092 1.00 93.88 552 SER A O 1
ATOM 4246 N N . ASN A 1 553 ? -31.001 1.591 -32.817 1.00 90.50 553 ASN A N 1
ATOM 4247 C CA . ASN A 1 553 ? -31.575 2.009 -31.537 1.00 90.50 553 ASN A CA 1
ATOM 4248 C C . ASN A 1 553 ? -30.776 3.139 -30.854 1.00 90.50 553 ASN A C 1
ATOM 4250 O O . ASN A 1 553 ? -31.062 3.478 -29.708 1.00 90.50 553 ASN A O 1
ATOM 4254 N N . ASN A 1 554 ? -29.788 3.735 -31.537 1.00 90.69 554 ASN A N 1
ATOM 4255 C CA . ASN A 1 554 ? -28.910 4.801 -31.033 1.00 90.69 554 ASN A CA 1
ATOM 4256 C C . ASN A 1 554 ? -28.122 4.443 -29.759 1.00 90.69 554 ASN A C 1
ATOM 4258 O O . ASN A 1 554 ? -27.653 5.336 -29.052 1.00 90.69 554 ASN A O 1
ATOM 4262 N N . LEU A 1 555 ? -27.924 3.157 -29.460 1.00 93.69 555 LEU A N 1
ATOM 4263 C CA . LEU A 1 555 ? -27.168 2.743 -28.275 1.00 93.69 555 LEU A CA 1
ATOM 4264 C C . LEU A 1 555 ? -25.687 3.137 -28.386 1.00 93.69 555 LEU A C 1
ATOM 4266 O O . LEU A 1 555 ? -25.056 3.477 -27.388 1.00 93.69 555 LEU A O 1
ATOM 4270 N N . THR A 1 556 ? -25.146 3.182 -29.602 1.00 93.00 556 THR A N 1
ATOM 4271 C CA . THR A 1 556 ? -23.757 3.599 -29.854 1.00 93.00 556 THR A CA 1
ATOM 4272 C C . THR A 1 556 ? -23.502 5.064 -29.506 1.00 93.00 556 THR A C 1
ATOM 4274 O O . THR A 1 556 ? -22.450 5.398 -28.964 1.00 93.00 556 THR A O 1
ATOM 4277 N N . GLN A 1 557 ? -24.485 5.947 -29.720 1.00 91.31 557 GLN A N 1
ATOM 4278 C CA . GLN A 1 557 ? -24.394 7.361 -29.325 1.00 91.31 557 GLN A CA 1
ATOM 4279 C C . GLN A 1 557 ? -24.345 7.538 -27.803 1.00 91.31 557 GLN A C 1
ATOM 4281 O O . GLN A 1 557 ? -23.834 8.541 -27.315 1.00 91.31 557 GLN A O 1
ATOM 4286 N N . LEU A 1 558 ? -24.859 6.552 -27.066 1.00 92.75 558 LEU A N 1
ATOM 4287 C CA . LEU A 1 558 ? -24.849 6.498 -25.607 1.00 92.75 558 LEU A CA 1
ATOM 4288 C C . LEU A 1 558 ? -23.613 5.778 -25.046 1.00 92.75 558 LEU A C 1
ATOM 4290 O O . LEU A 1 558 ? -23.485 5.656 -23.833 1.00 92.75 558 LEU A O 1
ATOM 4294 N N . GLY A 1 559 ? -22.715 5.290 -25.910 1.00 92.00 559 GLY A N 1
ATOM 4295 C CA . GLY A 1 559 ? -21.464 4.642 -25.516 1.00 92.00 559 GLY A CA 1
ATOM 4296 C C . GLY A 1 559 ? -21.479 3.111 -25.532 1.00 92.00 559 GLY A C 1
ATOM 4297 O O . GLY A 1 559 ? -20.418 2.515 -25.340 1.00 92.00 559 GLY A O 1
ATOM 4298 N N . TYR A 1 560 ? -22.616 2.457 -25.809 1.00 94.94 560 TYR A N 1
ATOM 4299 C CA . TYR A 1 560 ? -22.682 0.996 -25.956 1.00 94.94 560 TYR A CA 1
ATOM 4300 C C . TYR A 1 560 ? -22.014 0.563 -27.264 1.00 94.94 560 TYR A C 1
ATOM 4302 O O . TYR A 1 560 ? -22.653 0.488 -28.311 1.00 94.94 560 TYR A O 1
ATOM 4310 N N . ASN A 1 561 ? -20.715 0.287 -27.192 1.00 94.50 561 ASN A N 1
ATOM 4311 C CA . ASN A 1 561 ? -19.863 0.137 -28.366 1.00 94.50 561 ASN A CA 1
ATOM 4312 C C . ASN A 1 561 ? -19.264 -1.262 -28.525 1.00 94.50 561 ASN A C 1
ATOM 4314 O O . ASN A 1 561 ? -18.672 -1.524 -29.562 1.00 94.50 561 ASN A O 1
ATOM 4318 N N . TYR A 1 562 ? -19.391 -2.157 -27.542 1.00 95.31 562 TYR A N 1
ATOM 4319 C CA . TYR A 1 562 ? -18.853 -3.520 -27.638 1.00 95.31 562 TYR A CA 1
ATOM 4320 C C . TYR A 1 562 ? -19.923 -4.541 -28.046 1.00 95.31 562 TYR A C 1
ATOM 4322 O O . TYR A 1 562 ? -21.009 -4.562 -27.472 1.00 95.31 562 TYR A O 1
ATOM 4330 N N . VAL A 1 563 ? -19.586 -5.425 -28.986 1.00 97.19 563 VAL A N 1
ATOM 4331 C CA . VAL A 1 563 ? -20.368 -6.612 -29.368 1.00 97.19 563 VAL A CA 1
ATOM 4332 C C . VAL A 1 563 ? -19.588 -7.846 -28.931 1.00 97.19 563 VAL A C 1
ATOM 4334 O O . VAL A 1 563 ? -18.555 -8.156 -29.518 1.00 97.19 563 VAL A O 1
ATOM 4337 N N . LEU A 1 564 ? -20.055 -8.526 -27.883 1.00 95.31 564 LEU A N 1
ATOM 4338 C CA . LEU A 1 564 ? -19.364 -9.653 -27.261 1.00 95.31 564 LEU A CA 1
ATOM 4339 C C . LEU A 1 564 ? -20.028 -10.980 -27.649 1.00 95.31 564 LEU A C 1
ATOM 4341 O O . LEU A 1 564 ? -21.145 -11.297 -27.217 1.00 95.31 564 LEU A O 1
ATOM 4345 N N . ILE A 1 565 ? -19.318 -11.779 -28.442 1.00 95.62 565 ILE A N 1
ATOM 4346 C CA . ILE A 1 565 ? -19.689 -13.172 -28.685 1.00 95.62 565 ILE A CA 1
ATOM 4347 C C . ILE A 1 565 ? -19.172 -14.002 -27.512 1.00 95.62 565 ILE A C 1
ATOM 4349 O O . ILE A 1 565 ? -17.968 -14.058 -27.264 1.00 95.62 565 ILE A O 1
ATOM 4353 N N . ASP A 1 566 ? -20.094 -14.611 -26.778 1.00 91.81 566 ASP A N 1
ATOM 4354 C CA . ASP A 1 566 ? -19.792 -15.471 -25.645 1.00 91.81 566 ASP A CA 1
ATOM 4355 C C . ASP A 1 566 ? -19.627 -16.926 -26.125 1.00 91.81 566 ASP A C 1
ATOM 4357 O O . ASP A 1 566 ? -19.515 -17.167 -27.326 1.00 91.81 566 ASP A O 1
ATOM 4361 N N . ASP A 1 567 ? -19.564 -17.887 -25.209 1.00 92.00 567 ASP A N 1
ATOM 4362 C CA . ASP A 1 567 ? -19.290 -19.301 -25.483 1.00 92.00 567 ASP A CA 1
ATOM 4363 C C . ASP A 1 567 ? -20.111 -19.923 -26.644 1.00 92.00 567 ASP A C 1
ATOM 4365 O O . ASP A 1 567 ? -21.144 -19.409 -27.075 1.00 92.00 567 ASP A O 1
ATOM 4369 N N . CYS A 1 568 ? -19.676 -21.091 -27.131 1.00 92.62 568 CYS A N 1
ATOM 4370 C CA . CYS A 1 568 ? -20.277 -21.858 -28.229 1.00 92.62 568 CYS A CA 1
ATOM 4371 C C . CYS A 1 568 ? -20.089 -21.280 -29.646 1.00 92.62 568 CYS A C 1
ATOM 4373 O O . CYS A 1 568 ? -20.790 -21.714 -30.574 1.00 92.62 568 CYS A O 1
ATOM 4375 N N . TRP A 1 569 ? -19.132 -20.370 -29.847 1.00 95.44 569 TRP A N 1
ATOM 4376 C CA . TRP A 1 569 ? -18.719 -19.909 -31.180 1.00 95.44 569 TRP A CA 1
ATOM 4377 C C . TRP A 1 569 ? -17.710 -20.851 -31.852 1.00 95.44 569 TRP A C 1
ATOM 4379 O O . TRP A 1 569 ? -17.579 -20.871 -33.077 1.00 95.44 569 TRP A O 1
ATOM 4389 N N . GLN A 1 570 ? -17.008 -21.635 -31.038 1.00 95.56 570 GLN A N 1
ATOM 4390 C CA . GLN A 1 570 ? -15.942 -22.544 -31.422 1.00 95.56 570 GLN A CA 1
ATOM 4391 C C . GLN A 1 570 ? -16.469 -23.791 -32.146 1.00 95.56 570 GLN A C 1
ATOM 4393 O O . GLN A 1 570 ? -17.500 -24.375 -31.782 1.00 95.56 570 GLN A O 1
ATOM 4398 N N . ALA A 1 571 ? -15.685 -24.271 -33.112 1.00 94.06 571 ALA A N 1
ATOM 4399 C CA . ALA A 1 571 ? -15.785 -25.638 -33.603 1.00 94.06 571 ALA A CA 1
ATOM 4400 C C . ALA A 1 571 ? -15.495 -26.648 -32.471 1.00 94.06 571 ALA A C 1
ATOM 4402 O O . ALA A 1 571 ? -14.980 -26.295 -31.410 1.00 94.06 571 ALA A O 1
ATOM 4403 N N . ASP A 1 572 ? -15.814 -27.926 -32.681 1.00 90.19 572 ASP A N 1
ATOM 4404 C CA . ASP A 1 572 ? -15.580 -28.960 -31.658 1.00 90.19 572 ASP A CA 1
ATOM 4405 C C . ASP A 1 572 ? -14.090 -29.242 -31.418 1.00 90.19 572 ASP A C 1
ATOM 4407 O O . ASP A 1 572 ? -13.708 -29.711 -30.349 1.00 90.19 572 ASP A O 1
ATOM 4411 N N . MET A 1 573 ? -13.241 -28.960 -32.408 1.00 91.56 573 MET A N 1
ATOM 4412 C CA . MET A 1 573 ? -11.801 -29.185 -32.338 1.00 91.56 573 MET A CA 1
ATOM 4413 C C . MET A 1 573 ? -11.037 -27.972 -32.865 1.00 91.56 573 MET A C 1
ATOM 4415 O O . MET A 1 573 ? -11.502 -27.269 -33.765 1.00 91.56 573 MET A O 1
ATOM 4419 N N . ARG A 1 574 ? -9.838 -27.771 -32.311 1.00 95.50 574 ARG A N 1
ATOM 4420 C CA . ARG A 1 574 ? -8.828 -26.842 -32.830 1.00 95.50 574 ARG A CA 1
ATOM 4421 C C . ARG A 1 574 ? -8.334 -27.299 -34.204 1.00 95.50 574 ARG A C 1
ATOM 4423 O O . ARG A 1 574 ? -8.501 -28.462 -34.580 1.00 95.50 574 ARG A O 1
ATOM 4430 N N . ASP A 1 575 ? -7.689 -26.397 -34.937 1.00 94.88 575 ASP A N 1
ATOM 4431 C CA . ASP A 1 575 ? -7.021 -26.756 -36.187 1.00 94.88 575 ASP A CA 1
ATOM 4432 C C . ASP A 1 575 ? -5.929 -27.813 -35.910 1.00 94.88 575 ASP A C 1
ATOM 4434 O O . ASP A 1 575 ? -5.028 -27.561 -35.107 1.00 94.88 575 ASP A O 1
ATOM 4438 N N . PRO A 1 576 ? -5.966 -28.996 -36.547 1.00 92.31 576 PRO A N 1
ATOM 4439 C CA . PRO A 1 576 ? -5.074 -30.100 -36.192 1.00 92.31 576 PRO A CA 1
ATOM 4440 C C . PRO A 1 576 ? -3.612 -29.878 -36.605 1.00 92.31 576 PRO A C 1
ATOM 4442 O O . PRO A 1 576 ? -2.741 -30.623 -36.158 1.00 92.31 576 PRO A O 1
ATOM 4445 N N . ALA A 1 577 ? -3.325 -28.907 -37.478 1.00 94.00 577 ALA A N 1
ATOM 4446 C CA . ALA A 1 577 ? -1.970 -28.611 -37.934 1.00 94.00 577 ALA A CA 1
ATOM 4447 C C . ALA A 1 577 ? -1.304 -27.513 -37.096 1.00 94.00 577 ALA A C 1
ATOM 4449 O O . ALA A 1 577 ? -0.091 -27.542 -36.894 1.00 94.00 577 ALA A O 1
ATOM 4450 N N . THR A 1 578 ? -2.086 -26.543 -36.625 1.00 93.75 578 THR A N 1
ATOM 4451 C CA . THR A 1 578 ? -1.584 -25.321 -35.978 1.00 93.75 578 THR A CA 1
ATOM 4452 C C . THR A 1 578 ? -1.993 -25.184 -34.514 1.00 93.75 578 THR A C 1
ATOM 4454 O O . THR A 1 578 ? -1.435 -24.347 -33.813 1.00 93.75 578 THR A O 1
ATOM 4457 N N . ASN A 1 579 ? -2.955 -25.986 -34.045 1.00 95.81 579 ASN A N 1
ATOM 4458 C CA . ASN A 1 579 ? -3.670 -25.830 -32.772 1.00 95.81 579 ASN A CA 1
ATOM 4459 C C . ASN A 1 579 ? -4.411 -24.492 -32.614 1.00 95.81 579 ASN A C 1
ATOM 4461 O O . ASN A 1 579 ? -4.925 -24.203 -31.530 1.00 95.81 579 ASN A O 1
ATOM 4465 N N . ALA A 1 580 ? -4.505 -23.694 -33.681 1.00 95.81 580 ALA A N 1
ATOM 4466 C CA . ALA A 1 580 ? -5.216 -22.430 -33.658 1.00 95.81 580 ALA A CA 1
ATOM 4467 C C . ALA 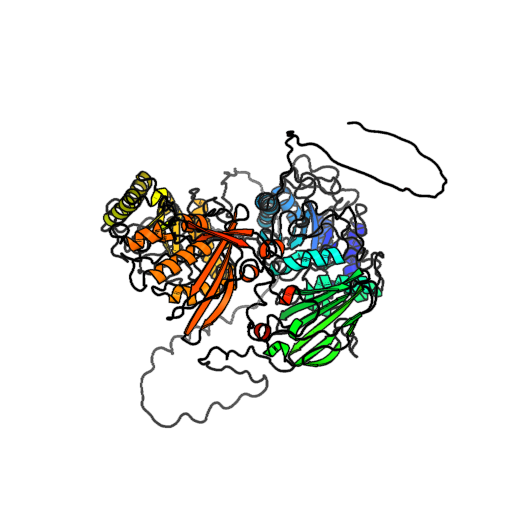A 1 580 ? -6.712 -22.651 -33.376 1.00 95.81 580 ALA A C 1
ATOM 4469 O O . ALA A 1 580 ? -7.283 -23.674 -33.786 1.00 95.81 580 ALA A O 1
ATOM 4470 N N . PRO A 1 581 ? -7.362 -21.709 -32.677 1.00 96.62 581 PRO A N 1
ATOM 4471 C CA . PRO A 1 581 ? -8.787 -21.780 -32.439 1.00 96.62 581 PRO A CA 1
ATOM 4472 C C . PRO A 1 581 ? -9.543 -21.576 -33.762 1.00 96.62 581 PRO A C 1
ATOM 4474 O O . PRO A 1 581 ? -9.184 -20.733 -34.584 1.00 96.62 581 PRO A O 1
ATOM 4477 N N . VAL A 1 582 ? -10.606 -22.356 -33.973 1.00 95.50 582 VAL A N 1
ATOM 4478 C CA . VAL A 1 582 ? -11.422 -22.337 -35.198 1.00 95.50 582 VAL A CA 1
ATOM 4479 C C . VAL A 1 582 ? -12.880 -22.072 -34.833 1.00 95.50 582 VAL A C 1
ATOM 4481 O O . VAL A 1 582 ? -13.421 -22.709 -33.929 1.00 95.50 582 VAL A O 1
ATOM 4484 N N . ALA A 1 583 ? -13.524 -21.136 -35.532 1.00 96.25 583 ALA A N 1
ATOM 4485 C CA . ALA A 1 583 ? -14.958 -20.885 -35.387 1.00 96.25 583 ALA A CA 1
ATOM 4486 C C . ALA A 1 583 ? -15.782 -22.003 -36.048 1.00 96.25 583 ALA A C 1
ATOM 4488 O O . ALA A 1 583 ? -15.366 -22.560 -37.062 1.00 96.25 583 ALA A O 1
ATOM 4489 N N . ASP A 1 584 ? -16.954 -22.323 -35.497 1.00 96.44 584 ASP A N 1
ATOM 4490 C CA . ASP A 1 584 ? -17.855 -23.321 -36.085 1.00 96.44 584 ASP A CA 1
ATOM 4491 C C . ASP A 1 584 ? -18.327 -22.847 -37.475 1.00 96.44 584 ASP A C 1
ATOM 4493 O O . ASP A 1 584 ? -19.051 -21.850 -37.557 1.00 96.44 584 ASP A O 1
ATOM 4497 N N . PRO A 1 585 ? -17.972 -23.544 -38.572 1.00 95.19 585 PRO A N 1
ATOM 4498 C CA . PRO A 1 585 ? -18.286 -23.098 -39.928 1.00 95.19 585 PRO A CA 1
ATOM 4499 C C . PRO A 1 585 ? -19.785 -23.135 -40.251 1.00 95.19 585 PRO A C 1
ATOM 4501 O O . PRO A 1 585 ? -20.211 -22.499 -41.210 1.00 95.19 585 PRO A O 1
ATOM 4504 N N . ASN A 1 586 ? -20.602 -23.855 -39.472 1.00 95.75 586 ASN A N 1
ATOM 4505 C CA . ASN A 1 586 ? -22.056 -23.830 -39.645 1.00 95.75 586 ASN A CA 1
ATOM 4506 C C . ASN A 1 586 ? -22.685 -22.581 -39.020 1.00 95.75 586 ASN A C 1
ATOM 4508 O O . ASN A 1 586 ? -23.753 -22.154 -39.451 1.00 95.75 586 ASN A O 1
ATOM 4512 N N . LYS A 1 587 ? -22.041 -22.011 -37.995 1.00 95.88 587 LYS A N 1
ATOM 4513 C CA . LYS A 1 587 ? -22.507 -20.802 -37.303 1.00 95.88 587 LYS A CA 1
ATOM 4514 C C . LYS A 1 587 ? -21.881 -19.535 -37.875 1.00 95.88 587 LYS A C 1
ATOM 4516 O O . LYS A 1 587 ? -22.555 -18.513 -37.943 1.00 95.88 587 LYS A O 1
ATOM 4521 N N . PHE A 1 588 ? -20.616 -19.619 -38.279 1.00 97.69 588 PHE A N 1
ATOM 4522 C CA . PHE A 1 588 ? -19.788 -18.525 -38.783 1.00 97.69 588 PHE A CA 1
ATOM 4523 C C . PHE A 1 588 ? -19.162 -18.919 -40.129 1.00 97.69 588 PHE A C 1
ATOM 4525 O O . PHE A 1 588 ? -17.947 -19.133 -40.208 1.00 97.69 588 PHE A O 1
ATOM 4532 N N . PRO A 1 589 ? -19.973 -19.066 -41.193 1.00 96.69 589 PRO A N 1
ATOM 4533 C CA . PRO A 1 589 ? -19.515 -19.571 -42.489 1.00 96.69 589 PRO A CA 1
ATOM 4534 C C . PRO A 1 589 ? -18.445 -18.692 -43.146 1.00 96.69 589 PRO A C 1
ATOM 4536 O O . PRO A 1 589 ? -17.641 -19.204 -43.924 1.00 96.69 589 PRO A O 1
ATOM 4539 N N . ASN A 1 590 ? -18.395 -17.396 -42.818 1.00 96.06 590 ASN A N 1
ATOM 4540 C CA . ASN A 1 590 ? -17.375 -16.478 -43.329 1.00 96.06 590 ASN A CA 1
ATOM 4541 C C . ASN A 1 590 ? -16.167 -16.329 -42.384 1.00 96.06 590 ASN A C 1
ATOM 4543 O O . ASN A 1 590 ? -15.202 -15.633 -42.708 1.00 96.06 590 ASN A O 1
ATOM 4547 N N . GLY A 1 591 ? -16.187 -17.014 -41.237 1.00 95.62 591 GLY A N 1
ATOM 4548 C CA . GLY A 1 591 ? -15.138 -16.985 -40.224 1.00 95.62 591 GLY A CA 1
ATOM 4549 C C . GLY A 1 591 ? -15.155 -15.730 -39.346 1.00 95.62 591 GLY A C 1
ATOM 4550 O O . GLY A 1 591 ? -15.732 -14.696 -39.677 1.00 95.62 591 GLY A O 1
ATOM 4551 N N . MET A 1 592 ? -14.474 -15.811 -38.201 1.00 96.88 592 MET A N 1
ATOM 4552 C CA . MET A 1 592 ? -14.591 -14.792 -37.152 1.00 96.88 592 MET A CA 1
ATOM 4553 C C . MET A 1 592 ? -14.010 -13.429 -37.543 1.00 96.88 592 MET A C 1
ATOM 4555 O O . MET A 1 592 ? -14.552 -12.393 -37.168 1.00 96.88 592 MET A O 1
ATOM 4559 N N . LYS A 1 593 ? -12.951 -13.413 -38.362 1.00 97.00 593 LYS A N 1
ATOM 4560 C CA . LYS A 1 593 ? -12.394 -12.165 -38.893 1.00 97.00 593 LYS A CA 1
ATOM 4561 C C . LYS A 1 593 ? -13.417 -11.390 -39.731 1.00 97.00 593 LYS A C 1
ATOM 4563 O O . LYS A 1 593 ? -13.496 -10.175 -39.610 1.00 97.00 593 LYS A O 1
ATOM 4568 N N . ALA A 1 594 ? -14.196 -12.074 -40.572 1.00 97.88 594 ALA A N 1
ATOM 4569 C CA . ALA A 1 594 ? -15.190 -11.407 -41.409 1.00 97.88 594 ALA A CA 1
ATOM 4570 C C . ALA A 1 594 ? -16.287 -10.753 -40.557 1.00 97.88 594 ALA A C 1
ATOM 4572 O O . ALA A 1 594 ? -16.708 -9.637 -40.854 1.00 97.88 594 ALA A O 1
ATOM 4573 N N . VAL A 1 595 ? -16.700 -11.411 -39.469 1.00 97.88 595 VAL A N 1
ATOM 4574 C CA . VAL A 1 595 ? -17.651 -10.844 -38.503 1.00 97.88 595 VAL A CA 1
ATOM 4575 C C . VAL A 1 595 ? -17.062 -9.626 -37.800 1.00 97.88 595 VAL A C 1
ATOM 4577 O O . VAL A 1 595 ? -17.713 -8.585 -37.749 1.00 97.88 595 VAL A O 1
ATOM 4580 N N . ALA A 1 596 ? -15.823 -9.723 -37.313 1.00 98.19 596 ALA A N 1
ATOM 4581 C CA . ALA A 1 596 ? -15.129 -8.608 -36.675 1.00 98.19 596 ALA A CA 1
ATOM 4582 C C . ALA A 1 596 ? -15.007 -7.395 -37.611 1.00 98.19 596 ALA A C 1
ATOM 4584 O O . ALA A 1 596 ? -15.392 -6.293 -37.228 1.00 98.19 596 ALA A O 1
ATOM 4585 N N . ASP A 1 597 ? -14.577 -7.607 -38.861 1.00 98.38 597 ASP A N 1
ATOM 4586 C CA . ASP A 1 597 ? -14.459 -6.552 -39.874 1.00 98.38 597 ASP A CA 1
ATOM 4587 C C . ASP A 1 597 ? -15.817 -5.861 -40.129 1.00 98.38 597 ASP A C 1
ATOM 4589 O O . ASP A 1 597 ? -15.880 -4.639 -40.284 1.00 98.38 597 ASP A O 1
ATOM 4593 N N . GLN A 1 598 ? -16.921 -6.618 -40.148 1.00 98.31 598 GLN A N 1
ATOM 4594 C CA . GLN A 1 598 ? -18.268 -6.062 -40.322 1.00 98.31 598 GLN A CA 1
ATOM 4595 C C . GLN A 1 598 ? -18.759 -5.298 -39.086 1.00 98.31 598 GLN A C 1
ATOM 4597 O O . GLN A 1 598 ? -19.357 -4.231 -39.229 1.00 98.31 598 GLN A O 1
ATOM 4602 N N . VAL A 1 599 ? -18.475 -5.789 -37.877 1.00 98.31 599 VAL A N 1
ATOM 4603 C CA . VAL A 1 599 ? -18.758 -5.065 -36.626 1.00 98.31 599 VAL A CA 1
ATOM 4604 C C . VAL A 1 599 ? -17.970 -3.751 -36.586 1.00 98.31 599 VAL A C 1
ATOM 4606 O O . VAL A 1 599 ? -18.543 -2.696 -36.311 1.00 98.31 599 VAL A O 1
ATOM 4609 N N . HIS A 1 600 ? -16.687 -3.770 -36.954 1.00 98.38 600 HIS A N 1
ATOM 4610 C CA . HIS A 1 600 ? -15.863 -2.561 -37.060 1.00 98.38 600 HIS A CA 1
ATOM 4611 C C . HIS A 1 600 ? -16.373 -1.588 -38.122 1.00 98.38 600 HIS A C 1
ATOM 4613 O O . HIS A 1 600 ? -16.336 -0.377 -37.904 1.00 98.38 600 HIS A O 1
ATOM 4619 N N . ALA A 1 601 ? -16.893 -2.082 -39.251 1.00 97.94 601 ALA A N 1
ATOM 4620 C CA . ALA A 1 601 ? -17.480 -1.240 -40.295 1.00 97.94 601 ALA A CA 1
ATOM 4621 C C . ALA A 1 601 ? -18.720 -0.458 -39.815 1.00 97.94 601 ALA A C 1
ATOM 4623 O O . ALA A 1 601 ? -19.027 0.598 -40.368 1.00 97.94 601 ALA A O 1
ATOM 4624 N N . LEU A 1 602 ? -19.396 -0.934 -38.763 1.00 97.06 602 LEU A N 1
ATOM 4625 C CA . LEU A 1 602 ? -20.487 -0.227 -38.082 1.00 97.06 602 LEU A CA 1
ATOM 4626 C C . LEU A 1 602 ? -19.995 0.789 -37.031 1.00 97.06 602 LEU A C 1
ATOM 4628 O O . LEU A 1 602 ? -20.810 1.460 -36.400 1.00 97.06 602 LEU A O 1
ATOM 4632 N N . GLY A 1 603 ? -18.679 0.915 -36.831 1.00 95.56 603 GLY A N 1
ATOM 4633 C CA . GLY A 1 603 ? -18.075 1.760 -35.796 1.00 95.56 603 GLY A CA 1
ATOM 4634 C C . GLY A 1 603 ? -18.110 1.148 -34.391 1.00 95.56 603 GLY A C 1
ATOM 4635 O O . GLY A 1 603 ? -17.827 1.843 -33.416 1.00 95.56 603 GLY A O 1
ATOM 4636 N N . LEU A 1 604 ? -18.460 -0.134 -34.281 1.00 97.56 604 LEU A N 1
ATOM 4637 C CA . LEU A 1 604 ? -18.476 -0.895 -33.035 1.00 97.56 604 LEU A CA 1
ATOM 4638 C C . LEU A 1 604 ? -17.124 -1.581 -32.800 1.00 97.56 604 LEU A C 1
ATOM 4640 O O . LEU A 1 604 ? -16.282 -1.662 -33.691 1.00 97.56 604 LEU A O 1
ATOM 4644 N N . LYS A 1 605 ? -16.929 -2.095 -31.589 1.00 96.88 605 LYS A N 1
ATOM 4645 C CA . LYS A 1 605 ? -15.790 -2.908 -31.166 1.00 96.88 605 LYS A CA 1
ATOM 4646 C C . LYS A 1 605 ? -16.207 -4.364 -31.040 1.00 96.88 605 LYS A C 1
ATOM 4648 O O . LYS A 1 605 ? -17.275 -4.670 -30.507 1.00 96.88 605 LYS A O 1
ATOM 4653 N N . PHE A 1 606 ? -15.348 -5.255 -31.504 1.00 98.00 606 PHE A N 1
ATOM 4654 C CA . PHE A 1 606 ? -15.616 -6.683 -31.554 1.00 98.00 606 PHE A CA 1
ATOM 4655 C C . PHE A 1 606 ? -14.992 -7.398 -30.355 1.00 98.00 606 PHE A C 1
ATOM 4657 O O . PHE A 1 606 ? -13.818 -7.1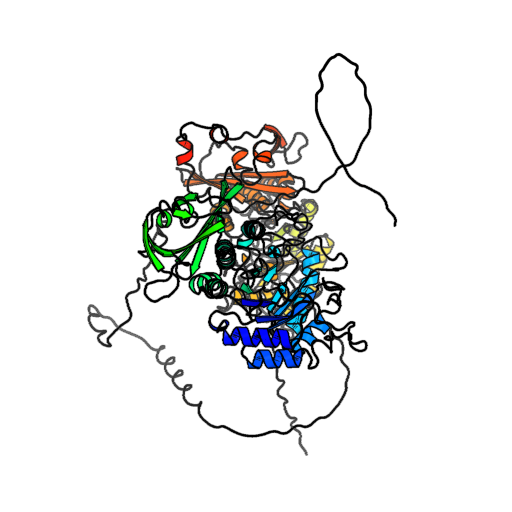98 -30.056 1.00 98.00 606 PHE A O 1
ATOM 4664 N N . GLY A 1 607 ? -15.750 -8.244 -29.664 1.00 96.69 607 GLY A N 1
ATOM 4665 C CA . GLY A 1 607 ? -15.253 -9.003 -28.525 1.00 96.69 607 GLY A CA 1
ATOM 4666 C C . GLY A 1 607 ? -15.628 -10.473 -28.557 1.00 96.69 607 GLY A C 1
ATOM 4667 O O . GLY A 1 607 ? -16.613 -10.875 -29.176 1.00 96.69 607 GLY A O 1
ATOM 4668 N N . LEU A 1 608 ? -14.818 -11.268 -27.869 1.00 95.38 608 LEU A N 1
ATOM 4669 C CA . LEU A 1 608 ? -14.878 -12.720 -27.887 1.00 95.38 608 LEU A CA 1
ATOM 4670 C C . LEU A 1 608 ? -14.745 -13.288 -26.474 1.00 95.38 608 LEU A C 1
ATOM 4672 O O . LEU A 1 608 ? -14.183 -12.659 -25.576 1.00 95.38 608 LEU A O 1
ATOM 4676 N N . TYR A 1 609 ? -15.243 -14.501 -26.302 1.00 95.00 609 TYR A N 1
ATOM 4677 C CA . TYR A 1 609 ? -15.073 -15.314 -25.110 1.00 95.00 609 TYR A CA 1
ATOM 4678 C C . TYR A 1 609 ? -14.018 -16.395 -25.320 1.00 95.00 609 TYR A C 1
ATOM 4680 O O . TYR A 1 609 ? -13.980 -17.041 -26.370 1.00 95.00 609 TYR A O 1
ATOM 4688 N N . SER A 1 610 ? -13.235 -16.654 -24.277 1.00 95.44 610 SER A N 1
ATOM 4689 C CA . SER A 1 610 ? -12.520 -17.915 -24.098 1.00 95.44 610 SER A CA 1
ATOM 4690 C C . SER A 1 610 ? -12.488 -18.303 -22.616 1.00 95.44 610 SER A C 1
ATOM 4692 O O . SER A 1 610 ? -13.095 -17.643 -21.774 1.00 95.44 610 SER A O 1
ATOM 4694 N N . ASP A 1 611 ? -11.790 -19.384 -22.292 1.00 93.75 611 ASP A N 1
ATOM 4695 C CA . ASP A 1 611 ? -11.751 -19.951 -20.950 1.00 93.75 611 ASP A CA 1
ATOM 4696 C C . ASP A 1 611 ? -10.321 -20.249 -20.490 1.00 93.75 611 ASP A C 1
ATOM 4698 O O . ASP A 1 611 ? -9.492 -20.698 -21.285 1.00 93.75 611 ASP A O 1
ATOM 4702 N N . ALA A 1 612 ? -10.050 -20.010 -19.205 1.00 92.25 612 ALA A N 1
ATOM 4703 C CA . ALA A 1 612 ? -8.785 -20.316 -18.553 1.00 92.25 612 ALA A CA 1
ATOM 4704 C C . ALA A 1 612 ? -8.567 -21.812 -18.267 1.00 92.25 612 ALA A C 1
ATOM 4706 O O . ALA A 1 612 ? -7.484 -22.173 -17.810 1.00 92.25 612 ALA A O 1
ATOM 4707 N N . GLY A 1 613 ? -9.556 -22.680 -18.490 1.00 91.88 613 GLY A N 1
ATOM 4708 C CA . GLY A 1 613 ? -9.401 -24.133 -18.429 1.00 91.88 613 GLY A CA 1
ATOM 4709 C C . GLY A 1 613 ? -9.223 -24.807 -19.788 1.00 91.88 613 GLY A C 1
ATOM 4710 O O . GLY A 1 613 ? -9.092 -24.162 -20.832 1.00 91.88 613 GLY A O 1
ATOM 4711 N N . THR A 1 614 ? -9.191 -26.143 -19.775 1.00 91.75 614 THR A N 1
ATOM 4712 C CA . THR A 1 614 ? -9.042 -26.940 -21.006 1.00 91.75 614 THR A CA 1
ATOM 4713 C C . THR A 1 614 ? -10.307 -26.981 -21.848 1.00 91.75 614 THR A C 1
ATOM 4715 O O . THR A 1 614 ? -10.228 -27.160 -23.066 1.00 91.75 614 THR A O 1
ATOM 4718 N N . TYR A 1 615 ? -11.461 -26.753 -21.223 1.00 92.50 615 TYR A N 1
ATOM 4719 C CA . TYR A 1 615 ? -12.741 -26.628 -21.900 1.00 92.50 615 TYR A CA 1
ATOM 4720 C C . TYR A 1 615 ? -13.496 -25.399 -21.412 1.00 92.50 615 TYR A C 1
ATOM 4722 O O . TYR A 1 615 ? -13.394 -25.008 -20.253 1.00 92.50 615 TYR A O 1
ATOM 4730 N N . THR A 1 616 ? -14.295 -24.819 -22.297 1.00 93.50 616 THR A N 1
ATOM 4731 C CA . THR A 1 616 ? -15.257 -23.779 -21.943 1.00 93.50 616 THR A CA 1
ATOM 4732 C C . THR A 1 616 ? -16.440 -24.361 -21.175 1.00 93.50 616 THR A C 1
ATOM 4734 O O . THR A 1 616 ? -16.652 -25.577 -21.158 1.00 93.50 616 THR A O 1
ATOM 4737 N N . CYS A 1 617 ? -17.264 -23.508 -20.569 1.00 89.44 617 CYS A N 1
ATOM 4738 C CA . CYS A 1 617 ? -18.462 -23.935 -19.845 1.00 89.44 617 CYS A CA 1
ATOM 4739 C C . CYS A 1 617 ? -19.473 -24.698 -20.728 1.00 89.44 617 CYS A C 1
ATOM 4741 O O . CYS A 1 617 ? -20.181 -25.582 -20.249 1.00 89.44 617 CYS A O 1
ATOM 4743 N N . GLY A 1 618 ? -19.510 -24.396 -22.025 1.00 89.81 618 GLY A N 1
ATOM 4744 C CA . GLY A 1 618 ? -20.274 -25.059 -23.079 1.00 89.81 618 GLY A CA 1
ATOM 4745 C C . GLY A 1 618 ? -19.578 -26.283 -23.678 1.00 89.81 618 GLY A C 1
ATOM 4746 O O . GLY A 1 618 ? -20.024 -26.789 -24.710 1.00 89.81 618 GLY A O 1
ATOM 4747 N N . ASN A 1 619 ? -18.507 -26.770 -23.043 1.00 91.31 619 ASN A N 1
ATOM 4748 C CA . ASN A 1 619 ? -17.742 -27.950 -23.441 1.00 91.31 619 ASN A CA 1
ATOM 4749 C C . ASN A 1 619 ? -17.109 -27.825 -24.844 1.00 91.31 619 ASN A C 1
ATOM 4751 O O . ASN A 1 619 ? -17.071 -28.788 -25.614 1.00 91.31 619 ASN A O 1
ATOM 4755 N N . LYS A 1 620 ? -16.622 -26.625 -25.184 1.00 93.69 620 LYS A N 1
ATOM 4756 C CA . LYS A 1 620 ? -15.747 -26.365 -26.340 1.00 93.69 620 LYS A CA 1
ATOM 4757 C C . LYS A 1 620 ? -14.293 -26.285 -25.893 1.00 93.69 620 LYS A C 1
ATOM 4759 O O . LYS A 1 620 ? -14.032 -26.285 -24.698 1.00 93.69 620 LYS A O 1
ATOM 4764 N N . PHE A 1 621 ? -13.335 -26.236 -26.820 1.00 94.19 621 PHE A N 1
ATOM 4765 C CA . PHE A 1 621 ? -11.928 -26.089 -26.436 1.00 94.19 621 PHE A CA 1
ATOM 4766 C C . PHE A 1 621 ? -11.699 -24.750 -25.703 1.00 94.19 621 PHE A C 1
ATOM 4768 O O . PHE A 1 621 ? -12.117 -23.697 -26.184 1.00 94.19 621 PHE A O 1
ATOM 4775 N N . GLY A 1 622 ? -11.056 -24.803 -24.535 1.00 94.12 622 GLY A N 1
ATOM 4776 C CA . GLY A 1 622 ? -10.582 -23.635 -23.785 1.00 94.12 622 GLY A CA 1
ATOM 4777 C C . GLY A 1 622 ? -9.135 -23.292 -24.141 1.00 94.12 622 GLY A C 1
ATOM 4778 O O . GLY A 1 622 ? -8.518 -23.985 -24.955 1.00 94.12 622 GLY A O 1
ATOM 4779 N N . SER A 1 623 ? -8.588 -22.222 -23.565 1.00 95.81 623 SER A N 1
ATOM 4780 C CA . SER A 1 623 ? -7.269 -21.677 -23.927 1.00 95.81 623 SER A CA 1
ATOM 4781 C C . SER A 1 623 ? -6.112 -22.164 -23.054 1.00 95.81 623 SER A C 1
ATOM 4783 O O . SER A 1 623 ? -4.971 -21.817 -23.355 1.00 95.81 623 SER A O 1
ATOM 4785 N N . LEU A 1 624 ? -6.359 -22.965 -22.010 1.00 92.75 624 LEU A N 1
ATOM 4786 C CA . LEU A 1 624 ? -5.294 -23.445 -21.122 1.00 92.75 624 LEU A CA 1
ATOM 4787 C C . LEU A 1 624 ? -4.213 -24.217 -21.896 1.00 92.75 624 LEU A C 1
ATOM 4789 O O . LEU A 1 624 ? -4.496 -25.241 -22.521 1.00 92.75 624 LEU A O 1
ATOM 4793 N N . GLY A 1 625 ? -2.973 -23.727 -21.840 1.00 91.75 625 GLY A N 1
ATOM 4794 C CA . GLY A 1 625 ? -1.822 -24.290 -22.554 1.00 91.75 625 GLY A CA 1
ATOM 4795 C C . GLY A 1 625 ? -1.697 -23.862 -24.024 1.00 91.75 625 GLY A C 1
ATOM 4796 O O . GLY A 1 625 ? -0.755 -24.282 -24.697 1.00 91.75 625 GLY A O 1
ATOM 4797 N N . PHE A 1 626 ? -2.617 -23.036 -24.525 1.00 95.81 626 PHE A N 1
ATOM 4798 C CA . PHE A 1 626 ? -2.643 -22.510 -25.894 1.00 95.81 626 PHE A CA 1
ATOM 4799 C C . PHE A 1 626 ? -2.758 -20.977 -25.933 1.00 95.81 626 PHE A C 1
ATOM 4801 O O . PHE A 1 626 ? -3.051 -20.408 -26.984 1.00 95.81 626 PHE A O 1
ATOM 4808 N N . GLU A 1 627 ? -2.513 -20.293 -24.812 1.00 95.94 627 GLU A N 1
ATOM 4809 C CA . GLU A 1 627 ? -2.793 -18.867 -24.632 1.00 95.94 627 GLU A CA 1
ATOM 4810 C C . GLU A 1 627 ? -2.090 -17.985 -25.674 1.00 95.94 627 GLU A C 1
ATOM 4812 O O . GLU A 1 627 ? -2.706 -17.072 -26.216 1.00 95.94 627 GLU A O 1
ATOM 4817 N N . GLU A 1 628 ? -0.827 -18.275 -26.007 1.00 96.12 628 GLU A N 1
ATOM 4818 C CA . GLU A 1 628 ? -0.058 -17.521 -27.010 1.00 96.12 628 GLU A CA 1
ATOM 4819 C C . GLU A 1 628 ? -0.645 -17.643 -28.422 1.00 96.12 628 GLU A C 1
ATOM 4821 O O . GLU A 1 628 ? -0.793 -16.643 -29.129 1.00 96.12 628 GLU A O 1
ATOM 4826 N N . ILE A 1 629 ? -1.004 -18.864 -28.829 1.00 97.31 629 ILE A N 1
ATOM 4827 C CA . ILE A 1 629 ? -1.583 -19.141 -30.151 1.00 97.31 629 ILE A CA 1
ATOM 4828 C C . ILE A 1 629 ? -2.960 -18.483 -30.254 1.00 97.31 629 ILE A C 1
ATOM 4830 O O . ILE A 1 629 ? -3.282 -17.851 -31.266 1.00 97.31 629 ILE A O 1
ATOM 4834 N N . ASP A 1 630 ? -3.755 -18.603 -29.196 1.00 98.00 630 ASP A N 1
ATOM 4835 C CA . ASP A 1 630 ? -5.097 -18.046 -29.120 1.00 98.00 630 ASP A CA 1
ATOM 4836 C C . ASP A 1 630 ? -5.053 -16.520 -29.168 1.00 98.00 630 ASP A C 1
ATOM 4838 O O . ASP A 1 630 ? -5.716 -15.925 -30.016 1.00 98.00 630 ASP A O 1
ATOM 4842 N N . ALA A 1 631 ? -4.206 -15.881 -28.356 1.00 97.44 631 ALA A N 1
ATOM 4843 C CA . ALA A 1 631 ? -4.051 -14.430 -28.347 1.00 97.44 631 ALA A CA 1
ATOM 4844 C C . ALA A 1 631 ? -3.644 -13.881 -29.723 1.00 97.44 631 ALA A C 1
ATOM 4846 O O . ALA A 1 631 ? -4.265 -12.937 -30.214 1.00 97.44 631 ALA A O 1
ATOM 4847 N N . GLN A 1 632 ? -2.654 -14.493 -30.385 1.00 97.81 632 GLN A N 1
ATOM 4848 C CA . GLN A 1 632 ? -2.244 -14.087 -31.735 1.00 97.81 632 GLN A CA 1
ATOM 4849 C C . GLN A 1 632 ? -3.372 -14.273 -32.755 1.00 97.81 632 GLN A C 1
ATOM 4851 O O . GLN A 1 632 ? -3.595 -13.411 -33.609 1.00 97.81 632 GLN A O 1
ATOM 4856 N N . THR A 1 633 ? -4.131 -15.365 -32.644 1.00 98.06 633 THR A N 1
ATOM 4857 C CA . THR A 1 633 ? -5.273 -15.620 -33.527 1.00 98.06 633 THR A CA 1
ATOM 4858 C C . THR A 1 633 ? -6.373 -14.579 -33.315 1.00 98.06 633 THR A C 1
ATOM 4860 O O . THR A 1 633 ? -6.830 -13.971 -34.285 1.00 98.06 633 THR A O 1
ATOM 4863 N N . TYR A 1 634 ? -6.732 -14.285 -32.065 1.00 98.12 634 TYR A N 1
ATOM 4864 C CA . TYR A 1 634 ? -7.714 -13.258 -31.709 1.00 98.12 634 TYR A CA 1
ATOM 4865 C C . TYR A 1 634 ? -7.290 -11.872 -32.205 1.00 98.12 634 TYR A C 1
ATOM 4867 O O . TYR A 1 634 ? -8.091 -11.158 -32.813 1.00 98.12 634 TYR A O 1
ATOM 4875 N N . ALA A 1 635 ? -6.016 -11.511 -32.039 1.00 97.19 635 ALA A N 1
ATOM 4876 C CA . ALA A 1 635 ? -5.483 -10.262 -32.570 1.00 97.19 635 ALA A CA 1
ATOM 4877 C C . ALA A 1 635 ? -5.560 -10.205 -34.105 1.00 97.19 635 ALA A C 1
ATOM 4879 O O . ALA A 1 635 ? -5.952 -9.175 -34.656 1.00 97.19 635 ALA A O 1
ATOM 4880 N N . SER A 1 636 ? -5.262 -11.313 -34.795 1.00 97.62 636 SER A N 1
ATOM 4881 C CA . SER A 1 636 ? -5.346 -11.406 -36.262 1.00 97.62 636 SER A CA 1
ATOM 4882 C C . SER A 1 636 ? -6.776 -11.288 -36.802 1.00 97.62 636 SER A C 1
ATOM 4884 O O . SER A 1 636 ? -6.988 -10.797 -37.914 1.00 97.62 636 SER A O 1
ATOM 4886 N N . TRP A 1 637 ? -7.768 -11.705 -36.010 1.00 98.12 637 TRP A N 1
ATOM 4887 C CA . TRP A 1 637 ? -9.183 -11.531 -36.327 1.00 98.12 637 TRP A CA 1
ATOM 4888 C C . TRP A 1 637 ? -9.693 -10.126 -36.028 1.00 98.12 637 TRP A C 1
ATOM 4890 O O . TRP A 1 637 ? -10.754 -9.770 -36.520 1.00 98.12 637 TRP A O 1
ATOM 4900 N N . GLY A 1 638 ? -8.948 -9.318 -35.272 1.00 97.19 638 GLY A N 1
ATOM 4901 C CA . GLY A 1 638 ? -9.358 -7.967 -34.903 1.00 97.19 638 GLY A CA 1
ATOM 4902 C C . GLY A 1 638 ? -10.159 -7.889 -33.600 1.00 97.19 638 GLY A C 1
ATOM 4903 O O . GLY A 1 638 ? -10.931 -6.956 -33.422 1.00 97.19 638 GLY A O 1
ATOM 4904 N N . VAL A 1 639 ? -9.992 -8.833 -32.675 1.00 97.94 639 VAL A N 1
ATOM 4905 C CA . VAL A 1 639 ? -10.650 -8.772 -31.358 1.00 97.94 639 VAL A CA 1
ATOM 4906 C C . VAL A 1 639 ? -10.177 -7.543 -30.571 1.00 97.94 639 VAL A C 1
ATOM 4908 O O . VAL A 1 639 ? -8.985 -7.259 -30.518 1.00 97.94 639 VAL A O 1
ATOM 4911 N N . ASP A 1 640 ? -11.108 -6.815 -29.959 1.00 96.19 640 ASP A N 1
ATOM 4912 C CA . ASP A 1 640 ? -10.881 -5.631 -29.114 1.00 96.19 640 ASP A CA 1
ATOM 4913 C C . ASP A 1 640 ? -11.170 -5.897 -27.632 1.00 96.19 640 ASP A C 1
ATOM 4915 O O . ASP A 1 640 ? -10.767 -5.111 -26.776 1.00 96.19 640 ASP A O 1
ATOM 4919 N N . TYR A 1 641 ? -11.899 -6.971 -27.320 1.00 95.06 641 TYR A N 1
ATOM 4920 C CA . TYR A 1 641 ? -12.302 -7.350 -25.966 1.00 95.06 641 TYR A CA 1
ATOM 4921 C C . TYR A 1 641 ? -12.270 -8.875 -25.823 1.00 95.06 641 TYR A C 1
ATOM 4923 O O . TYR A 1 641 ? -12.899 -9.576 -26.610 1.00 95.06 641 TYR A O 1
ATOM 4931 N N . LEU A 1 642 ? -11.599 -9.392 -24.796 1.00 95.69 642 LEU A N 1
ATOM 4932 C CA . LEU A 1 642 ? -11.623 -10.799 -24.410 1.00 95.69 642 LEU A CA 1
ATOM 4933 C C . LEU A 1 642 ? -12.270 -10.957 -23.028 1.00 95.69 642 LEU A C 1
ATOM 4935 O O . LEU A 1 642 ? -11.749 -10.442 -22.038 1.00 95.69 642 LEU A O 1
ATOM 4939 N N . LYS A 1 643 ? -13.370 -11.712 -22.962 1.00 93.12 643 LYS A N 1
ATOM 4940 C CA . LYS A 1 643 ? -13.917 -12.281 -21.720 1.00 93.12 643 LYS A CA 1
ATOM 4941 C C . LYS A 1 643 ? -13.273 -13.646 -21.486 1.00 93.12 643 LYS A C 1
ATOM 4943 O O . LYS A 1 643 ? -13.274 -14.468 -22.399 1.00 93.12 643 LYS A O 1
ATOM 4948 N N . TYR A 1 644 ? -12.715 -13.875 -20.301 1.00 93.25 644 TYR A N 1
ATOM 4949 C CA . TYR A 1 644 ? -11.923 -15.070 -20.008 1.00 93.25 644 TYR A CA 1
ATOM 4950 C C . TYR A 1 644 ? -12.403 -15.773 -18.736 1.00 93.25 644 TYR A C 1
ATOM 4952 O O . TYR A 1 644 ? -12.114 -15.332 -17.621 1.00 93.25 644 TYR A O 1
ATOM 4960 N N . ASP A 1 645 ? -13.186 -16.833 -18.918 1.00 90.94 645 ASP A N 1
ATOM 4961 C CA . ASP A 1 645 ? -13.877 -17.571 -17.853 1.00 90.94 645 ASP A CA 1
ATOM 4962 C C . ASP A 1 645 ? -12.959 -18.602 -17.162 1.00 90.94 645 ASP A C 1
ATOM 4964 O O . ASP A 1 645 ? -11.732 -18.548 -17.279 1.00 90.94 645 ASP A O 1
ATOM 4968 N N . ASN A 1 646 ? -13.541 -19.469 -16.330 1.00 88.50 646 ASN A N 1
ATOM 4969 C CA . ASN A 1 646 ? -12.824 -20.345 -15.402 1.00 88.50 646 ASN A CA 1
ATOM 4970 C C . ASN A 1 646 ? -13.388 -21.778 -15.344 1.00 88.50 646 ASN A C 1
ATOM 4972 O O . ASN A 1 646 ? -13.323 -22.439 -14.302 1.00 88.50 646 ASN A O 1
ATOM 4976 N N . CYS A 1 647 ? -14.026 -22.250 -16.411 1.00 88.62 647 CYS A N 1
ATOM 4977 C CA . CYS A 1 647 ? -14.574 -23.600 -16.452 1.00 88.62 647 CYS A CA 1
ATOM 4978 C C . CYS A 1 647 ? -13.474 -24.650 -16.684 1.00 88.62 647 CYS A C 1
ATOM 4980 O O . CYS A 1 647 ? -12.449 -24.385 -17.288 1.00 88.62 647 CYS A O 1
ATOM 4982 N N . TYR A 1 648 ? -13.667 -25.870 -16.166 1.00 87.00 648 TYR A N 1
ATOM 4983 C CA . TYR A 1 648 ? -12.766 -27.017 -16.393 1.00 87.00 648 TYR A CA 1
ATOM 4984 C C . TYR A 1 648 ? -11.265 -26.727 -16.175 1.00 87.00 648 TYR A C 1
ATOM 4986 O O . TYR A 1 648 ? -10.406 -27.199 -16.917 1.00 87.00 648 TYR A O 1
ATOM 4994 N N . ASN A 1 649 ? -10.932 -25.987 -15.118 1.00 78.19 649 ASN A N 1
ATOM 4995 C CA . ASN A 1 649 ? -9.563 -25.582 -14.778 1.00 78.19 649 ASN A CA 1
ATOM 4996 C C . ASN A 1 649 ? -8.664 -26.703 -14.198 1.00 78.19 649 ASN A C 1
ATOM 4998 O O . ASN A 1 649 ? -7.683 -26.412 -13.524 1.00 78.19 649 ASN A O 1
ATOM 5002 N N . GLU A 1 650 ? -8.999 -27.978 -14.424 1.00 71.62 650 GLU A N 1
ATOM 5003 C CA . GLU A 1 650 ? -8.216 -29.168 -14.030 1.00 71.62 650 GLU A CA 1
ATOM 5004 C C . GLU A 1 650 ? -7.795 -29.255 -12.547 1.00 71.62 650 GLU A C 1
ATOM 5006 O O . GLU A 1 650 ? -6.813 -29.911 -12.205 1.00 71.62 650 GLU A O 1
ATOM 5011 N N . GLY A 1 651 ? -8.537 -28.619 -11.634 1.00 62.88 651 GLY A N 1
ATOM 5012 C CA . GLY A 1 651 ? -8.168 -28.591 -10.213 1.00 62.88 651 GLY A CA 1
ATOM 5013 C C . GLY A 1 651 ? -7.022 -27.623 -9.898 1.00 62.88 651 GLY A C 1
ATOM 5014 O O . GLY A 1 651 ? -6.457 -27.672 -8.809 1.00 62.88 651 GLY A O 1
ATOM 5015 N N . LEU A 1 652 ? -6.708 -26.719 -10.830 1.00 60.81 652 LEU A N 1
ATOM 5016 C CA . LEU A 1 652 ? -5.820 -25.572 -10.630 1.00 60.81 652 LEU A CA 1
ATOM 5017 C C . LEU A 1 652 ? -6.529 -24.415 -9.894 1.00 60.81 652 LEU A C 1
ATOM 5019 O O . LEU A 1 652 ? -5.980 -23.324 -9.785 1.00 60.81 652 LEU A O 1
ATOM 5023 N N . ALA A 1 653 ? -7.753 -24.614 -9.403 1.00 58.25 653 ALA A N 1
ATOM 5024 C CA . ALA A 1 653 ? -8.384 -23.742 -8.414 1.00 58.25 653 ALA A CA 1
ATOM 5025 C C . ALA A 1 653 ? -8.012 -24.195 -6.996 1.00 58.25 653 ALA A C 1
ATOM 5027 O O . ALA A 1 653 ? -8.047 -25.391 -6.697 1.00 58.25 653 ALA A O 1
ATOM 5028 N N . GLY A 1 654 ? -7.665 -23.254 -6.111 1.00 57.91 654 GLY A N 1
ATOM 5029 C CA . GLY A 1 654 ? -7.407 -23.593 -4.708 1.00 57.91 654 GLY A CA 1
ATOM 5030 C C . GLY A 1 654 ? -6.418 -22.703 -3.962 1.00 57.91 654 GLY A C 1
ATOM 5031 O O . GLY A 1 654 ? -6.282 -22.868 -2.749 1.00 57.91 654 GLY A O 1
ATOM 5032 N N . THR A 1 655 ? -5.731 -21.775 -4.644 1.00 68.75 655 THR A N 1
ATOM 5033 C CA . THR A 1 655 ? -4.981 -20.685 -3.993 1.00 68.75 655 THR A CA 1
ATOM 5034 C C . THR A 1 655 ? -4.935 -19.433 -4.886 1.00 68.75 655 THR A C 1
ATOM 5036 O O . THR A 1 655 ? -4.827 -19.574 -6.108 1.00 68.75 655 THR A O 1
ATOM 5039 N N . PRO A 1 656 ? -4.890 -18.214 -4.303 1.00 68.94 656 PRO A N 1
ATOM 5040 C CA . PRO A 1 656 ? -4.763 -16.957 -5.055 1.00 68.94 656 PRO A CA 1
ATOM 5041 C C . PRO A 1 656 ? -3.597 -16.934 -6.047 1.00 68.94 656 PRO A C 1
ATOM 5043 O O . PRO A 1 656 ? -3.735 -16.404 -7.143 1.00 68.94 656 PRO A O 1
ATOM 5046 N N . LYS A 1 657 ? -2.468 -17.565 -5.699 1.00 70.88 657 LYS A N 1
ATOM 5047 C CA . LYS A 1 657 ? -1.278 -17.614 -6.554 1.00 70.88 657 LYS A CA 1
ATOM 5048 C C . LYS A 1 657 ? -1.507 -18.413 -7.841 1.00 70.88 657 LYS A C 1
ATOM 5050 O O . LYS A 1 657 ? -1.143 -17.954 -8.915 1.00 70.88 657 LYS A O 1
ATOM 5055 N N . ILE A 1 658 ? -2.113 -19.598 -7.744 1.00 74.94 658 ILE A N 1
ATOM 5056 C CA . ILE A 1 658 ? -2.336 -20.451 -8.924 1.00 74.94 658 ILE A CA 1
ATOM 5057 C C . ILE A 1 658 ? -3.342 -19.784 -9.869 1.00 74.94 658 ILE A C 1
ATOM 5059 O O . ILE A 1 658 ? -3.128 -19.754 -11.081 1.00 74.94 658 ILE A O 1
ATOM 5063 N N . SER A 1 659 ? -4.405 -19.201 -9.307 1.00 80.12 659 SER A N 1
ATOM 5064 C CA . SER A 1 659 ? -5.378 -18.425 -10.074 1.00 80.12 659 SER A CA 1
ATOM 5065 C C . SER A 1 659 ? -4.716 -17.216 -10.746 1.00 80.12 659 SER A C 1
ATOM 5067 O O . SER A 1 659 ? -4.877 -17.044 -11.953 1.00 80.12 659 SER A O 1
ATOM 5069 N N . HIS A 1 660 ? -3.895 -16.445 -10.025 1.00 85.12 660 HIS A N 1
ATOM 5070 C CA . HIS A 1 660 ? -3.105 -15.357 -10.609 1.00 85.12 660 HIS A CA 1
ATOM 5071 C C . HIS A 1 660 ? -2.253 -15.828 -11.797 1.00 85.12 660 HIS A C 1
ATOM 5073 O O . HIS A 1 660 ? -2.390 -15.287 -12.893 1.00 85.12 660 HIS A O 1
ATOM 5079 N N . ASP A 1 661 ? -1.413 -16.851 -11.613 1.00 80.25 661 ASP A N 1
ATOM 5080 C CA . ASP A 1 661 ? -0.450 -17.291 -12.631 1.00 80.25 661 ASP A CA 1
ATOM 5081 C C . ASP A 1 661 ? -1.147 -17.748 -13.923 1.00 80.25 661 ASP A C 1
ATOM 5083 O O . ASP A 1 661 ? -0.708 -17.411 -15.027 1.00 80.25 661 ASP A O 1
ATOM 5087 N N . ARG A 1 662 ? -2.282 -18.445 -13.788 1.00 84.06 662 ARG A N 1
ATOM 5088 C CA . ARG A 1 662 ? -3.119 -18.885 -14.911 1.00 84.06 662 ARG A CA 1
ATOM 5089 C C . ARG A 1 662 ? -3.662 -17.704 -15.716 1.00 84.06 662 ARG A C 1
ATOM 5091 O O . ARG A 1 662 ? -3.529 -17.672 -16.937 1.00 84.06 662 ARG A O 1
ATOM 5098 N N . TYR A 1 663 ? -4.245 -16.712 -15.048 1.00 89.88 663 TYR A N 1
ATOM 5099 C CA . TYR A 1 663 ? -4.791 -15.531 -15.720 1.00 89.88 663 TYR A CA 1
ATOM 5100 C C . TYR A 1 663 ? -3.704 -14.594 -16.266 1.00 89.88 663 TYR A C 1
ATOM 5102 O O . TYR A 1 663 ? -3.916 -13.940 -17.293 1.00 89.88 663 TYR A O 1
ATOM 5110 N N . ALA A 1 664 ? -2.529 -14.570 -15.635 1.00 86.69 664 ALA A N 1
ATOM 5111 C CA . ALA A 1 664 ? -1.368 -13.817 -16.091 1.00 86.69 664 ALA A CA 1
ATOM 5112 C C . ALA A 1 664 ? -0.790 -14.361 -17.412 1.00 86.69 664 ALA A C 1
ATOM 5114 O O . ALA A 1 664 ? -0.272 -13.577 -18.207 1.00 86.69 664 ALA A O 1
ATOM 5115 N N . ASN A 1 665 ? -0.900 -15.670 -17.688 1.00 89.62 665 ASN A N 1
ATOM 5116 C CA . ASN A 1 665 ? -0.462 -16.255 -18.965 1.00 89.62 665 ASN A CA 1
ATOM 5117 C C . ASN A 1 665 ? -1.185 -15.625 -20.159 1.00 89.62 665 ASN A C 1
ATOM 5119 O O . ASN A 1 665 ? -0.538 -15.142 -21.088 1.00 89.62 665 ASN A O 1
ATOM 5123 N N . MET A 1 666 ? -2.518 -15.573 -20.110 1.00 93.94 666 MET A N 1
ATOM 5124 C CA . MET A 1 666 ? -3.308 -14.950 -21.172 1.00 93.94 666 MET A CA 1
ATOM 5125 C C . MET A 1 666 ? -3.051 -13.440 -21.249 1.00 93.94 666 MET A C 1
ATOM 5127 O O . MET A 1 666 ? -2.894 -12.907 -22.342 1.00 93.94 666 MET A O 1
ATOM 5131 N N . SER A 1 667 ? -2.907 -12.751 -20.111 1.00 90.25 667 SER A N 1
ATOM 5132 C CA . SER A 1 667 ? -2.547 -11.323 -20.094 1.00 90.25 667 SER A CA 1
ATOM 5133 C C . SER A 1 667 ? -1.245 -11.036 -20.859 1.00 90.25 667 SER A C 1
ATOM 5135 O O . SER A 1 667 ? -1.207 -10.180 -21.748 1.00 90.25 667 SER A O 1
ATOM 5137 N N . ARG A 1 668 ? -0.190 -11.821 -20.590 1.00 87.00 668 ARG A N 1
ATOM 5138 C CA . ARG A 1 668 ? 1.091 -11.752 -21.312 1.00 87.00 668 ARG A CA 1
ATOM 5139 C C . ARG A 1 668 ? 0.931 -12.025 -22.800 1.00 87.00 668 ARG A C 1
ATOM 5141 O O . ARG A 1 668 ? 1.456 -11.268 -23.617 1.00 87.00 668 ARG A O 1
ATOM 5148 N N . ALA A 1 669 ? 0.199 -13.082 -23.139 1.00 92.12 669 ALA A N 1
ATOM 5149 C CA . ALA A 1 669 ? -0.048 -13.477 -24.516 1.00 92.12 669 ALA A CA 1
ATOM 5150 C C . ALA A 1 669 ? -0.753 -12.363 -25.306 1.00 92.12 669 ALA A C 1
ATOM 5152 O O . ALA A 1 669 ? -0.315 -12.024 -26.404 1.00 92.12 669 ALA A O 1
ATOM 5153 N N . LEU A 1 670 ? -1.784 -11.738 -24.725 1.00 90.19 670 LEU A N 1
ATOM 5154 C CA . LEU A 1 670 ? -2.494 -10.602 -25.319 1.00 90.19 670 LEU A CA 1
ATOM 5155 C C . LEU A 1 670 ? -1.570 -9.402 -25.531 1.00 90.19 670 LEU A C 1
ATOM 5157 O O . LEU A 1 670 ? -1.563 -8.825 -26.619 1.00 90.19 670 LEU A O 1
ATOM 5161 N N . ASN A 1 671 ? -0.755 -9.051 -24.533 1.00 85.06 671 ASN A N 1
ATOM 5162 C CA . ASN A 1 671 ? 0.182 -7.934 -24.645 1.00 85.06 671 ASN A CA 1
ATOM 5163 C C . ASN A 1 671 ? 1.229 -8.168 -25.753 1.00 85.06 671 ASN A C 1
ATOM 5165 O O . ASN A 1 671 ? 1.543 -7.262 -26.526 1.00 85.06 671 ASN A O 1
ATOM 5169 N N . ALA A 1 672 ? 1.714 -9.406 -25.898 1.00 85.31 672 ALA A N 1
ATOM 5170 C CA . ALA A 1 672 ? 2.685 -9.786 -26.925 1.00 85.31 672 ALA A CA 1
ATOM 5171 C C . ALA A 1 672 ? 2.151 -9.667 -28.367 1.00 85.31 672 ALA A C 1
ATOM 5173 O O . ALA A 1 672 ? 2.938 -9.647 -29.314 1.00 85.31 672 ALA A O 1
ATOM 5174 N N . THR A 1 673 ? 0.833 -9.558 -28.561 1.00 90.50 673 THR A N 1
ATOM 5175 C CA . THR A 1 673 ? 0.245 -9.325 -29.892 1.00 90.50 673 THR A CA 1
ATOM 5176 C C . THR A 1 673 ? 0.478 -7.904 -30.411 1.00 90.50 673 THR A C 1
ATOM 5178 O O . THR A 1 673 ? 0.371 -7.665 -31.613 1.00 90.50 673 THR A O 1
ATOM 5181 N N . GLY A 1 674 ? 0.746 -6.940 -29.521 1.00 85.19 674 GLY A N 1
ATOM 5182 C CA . GLY A 1 674 ? 0.808 -5.514 -29.855 1.00 85.19 674 GLY A CA 1
ATOM 5183 C C . GLY A 1 674 ? -0.543 -4.882 -30.225 1.00 85.19 674 GLY A C 1
ATOM 5184 O O . GLY A 1 674 ? -0.587 -3.686 -30.523 1.00 85.19 674 GLY A O 1
ATOM 5185 N N . ARG A 1 675 ? -1.651 -5.640 -30.202 1.00 88.19 675 ARG A N 1
ATOM 5186 C CA . ARG A 1 675 ? -3.011 -5.114 -30.369 1.00 88.19 675 ARG A CA 1
ATOM 5187 C C . ARG A 1 675 ? -3.594 -4.764 -28.992 1.00 88.19 675 ARG A C 1
ATOM 5189 O O . ARG A 1 675 ? -3.549 -5.596 -28.090 1.00 88.19 675 ARG A O 1
ATOM 5196 N N . PRO A 1 676 ? -4.189 -3.574 -28.811 1.00 86.06 676 PRO A N 1
ATOM 5197 C CA . PRO A 1 676 ? -4.881 -3.243 -27.572 1.00 86.06 676 PRO A CA 1
ATOM 5198 C C . PRO A 1 676 ? -6.179 -4.059 -27.463 1.00 86.06 676 PRO A C 1
ATOM 5200 O O . PRO A 1 676 ? -7.168 -3.745 -28.121 1.00 86.06 676 PRO A O 1
ATOM 5203 N N . ILE A 1 677 ? -6.167 -5.099 -26.626 1.00 91.56 677 ILE A N 1
ATOM 5204 C CA . ILE A 1 677 ? -7.331 -5.941 -26.318 1.00 91.56 677 ILE A CA 1
ATOM 5205 C C . ILE A 1 677 ? -7.726 -5.713 -24.858 1.00 91.56 677 ILE A C 1
ATOM 5207 O O . ILE A 1 677 ? -6.898 -5.847 -23.958 1.00 91.56 677 ILE A O 1
ATOM 5211 N N . PHE A 1 678 ? -8.988 -5.354 -24.620 1.00 90.25 678 PHE A N 1
ATOM 5212 C CA . PHE A 1 678 ? -9.544 -5.237 -23.278 1.00 90.25 678 PHE A CA 1
ATOM 5213 C C . PHE A 1 678 ? -9.697 -6.628 -22.664 1.00 90.25 678 PHE A C 1
ATOM 5215 O O . PHE A 1 678 ? -10.369 -7.475 -23.243 1.00 90.25 678 PHE A O 1
ATOM 5222 N N . TYR A 1 679 ? -9.116 -6.867 -21.494 1.00 91.75 679 TYR A N 1
ATOM 5223 C CA . TYR A 1 679 ? -9.114 -8.188 -20.869 1.00 91.75 679 TYR A CA 1
ATOM 5224 C C . TYR A 1 679 ? -10.009 -8.223 -19.622 1.00 91.75 679 TYR A C 1
ATOM 5226 O O . TYR A 1 679 ? -9.695 -7.594 -18.608 1.00 91.75 679 TYR A O 1
ATOM 5234 N N . SER A 1 680 ? -11.132 -8.944 -19.702 1.00 90.50 680 SER A N 1
ATOM 5235 C CA . SER A 1 680 ? -12.057 -9.186 -18.587 1.00 90.50 680 SER A CA 1
ATOM 5236 C C . SER A 1 680 ? -11.874 -10.587 -18.019 1.00 90.50 680 SER A C 1
ATOM 5238 O O . SER A 1 680 ? -12.088 -11.588 -18.707 1.00 90.50 680 SER A O 1
ATOM 5240 N N . MET A 1 681 ? -11.497 -10.654 -16.745 1.00 88.56 681 MET A N 1
ATOM 5241 C CA . MET A 1 681 ? -11.288 -11.899 -16.021 1.00 88.56 681 MET A CA 1
ATOM 5242 C C . MET A 1 681 ? -12.581 -12.361 -15.342 1.00 88.56 681 MET A C 1
ATOM 5244 O O . MET A 1 681 ? -13.062 -11.747 -14.394 1.00 88.56 681 MET A O 1
ATOM 5248 N N . CYS A 1 682 ? -13.142 -13.483 -15.770 1.00 86.50 682 CYS A N 1
ATOM 5249 C CA . CYS A 1 682 ? -14.429 -13.978 -15.295 1.00 86.50 682 CYS A CA 1
ATOM 5250 C C . CYS A 1 682 ? -14.251 -15.192 -14.362 1.00 86.50 682 CYS A C 1
ATOM 5252 O O . CYS A 1 682 ? -14.682 -16.301 -14.655 1.00 86.50 682 CYS A O 1
ATOM 5254 N N . ASN A 1 683 ? -13.608 -14.982 -13.208 1.00 79.62 683 ASN A N 1
ATOM 5255 C CA . ASN A 1 683 ? -13.313 -16.043 -12.231 1.00 79.62 683 ASN A CA 1
ATOM 5256 C C . ASN A 1 683 ? -14.336 -16.157 -11.081 1.00 79.62 683 ASN A C 1
ATOM 5258 O O . ASN A 1 683 ? -14.090 -16.854 -10.101 1.00 79.62 683 ASN A O 1
ATOM 5262 N N . TRP A 1 684 ? -15.471 -15.456 -11.174 1.00 80.50 684 TRP A N 1
ATOM 5263 C CA . TRP A 1 684 ? -16.601 -15.507 -10.226 1.00 80.50 684 TRP A CA 1
ATOM 5264 C C . TRP A 1 684 ? -16.253 -15.248 -8.750 1.00 80.50 684 TRP A C 1
ATOM 5266 O O . TRP A 1 684 ? -16.972 -15.700 -7.860 1.00 80.50 684 TRP A O 1
ATOM 5276 N N . GLY A 1 685 ? -15.180 -14.503 -8.478 1.00 74.50 685 GLY A N 1
ATOM 5277 C CA . GLY A 1 685 ? -14.703 -14.262 -7.114 1.00 74.50 685 GLY A CA 1
ATOM 5278 C C . GLY A 1 685 ? -13.893 -15.413 -6.499 1.00 74.50 685 GLY A C 1
ATOM 5279 O O . GLY A 1 685 ? -13.475 -15.292 -5.346 1.00 74.50 685 GLY A O 1
ATOM 5280 N N . GLU A 1 686 ? -13.647 -16.502 -7.234 1.00 75.81 686 GLU A N 1
ATOM 5281 C CA . GLU A 1 686 ? -12.830 -17.631 -6.776 1.00 75.81 686 GLU A CA 1
ATOM 5282 C C . GLU A 1 686 ? -11.400 -17.172 -6.446 1.00 75.81 686 GLU A C 1
ATOM 5284 O O . GLU A 1 686 ? -10.796 -16.401 -7.190 1.00 75.81 686 GLU A O 1
ATOM 5289 N N . ASP A 1 687 ? -10.874 -17.616 -5.301 1.00 73.06 687 ASP A N 1
ATOM 5290 C CA . ASP A 1 687 ? -9.552 -17.253 -4.769 1.00 73.06 687 ASP A CA 1
ATOM 5291 C C . ASP A 1 687 ? -9.301 -15.744 -4.528 1.00 73.06 687 ASP A C 1
ATOM 5293 O O . ASP A 1 687 ? -8.175 -15.332 -4.254 1.00 73.06 687 ASP A O 1
ATOM 5297 N N . GLY A 1 688 ? -10.340 -14.903 -4.554 1.00 72.31 688 GLY A N 1
ATOM 5298 C CA . GLY A 1 688 ? -10.238 -13.483 -4.205 1.00 72.31 688 GLY A CA 1
ATOM 5299 C C . GLY A 1 688 ? -9.502 -12.628 -5.248 1.00 72.31 688 GLY A C 1
ATOM 5300 O O . GLY A 1 688 ? -8.440 -12.083 -4.935 1.00 72.31 688 GLY A O 1
ATOM 5301 N N . PRO A 1 689 ? -10.067 -12.448 -6.461 1.00 71.88 689 PRO A N 1
ATOM 5302 C CA . PRO A 1 689 ? -9.440 -11.713 -7.564 1.00 71.88 689 PRO A CA 1
ATOM 5303 C C . PRO A 1 689 ? -9.071 -10.271 -7.235 1.00 71.88 689 PRO A C 1
ATOM 5305 O O . PRO A 1 689 ? -8.097 -9.763 -7.767 1.00 71.88 689 PRO A O 1
ATOM 5308 N N . TRP A 1 690 ? -9.775 -9.613 -6.316 1.00 71.25 690 TRP A N 1
ATOM 5309 C CA . TRP A 1 690 ? -9.449 -8.251 -5.875 1.00 71.25 690 TRP A CA 1
ATOM 5310 C C . TRP A 1 690 ? -8.037 -8.102 -5.281 1.00 71.25 690 TRP A C 1
ATOM 5312 O O . TRP A 1 690 ? -7.561 -6.981 -5.147 1.00 71.25 690 TRP A O 1
ATOM 5322 N N . ASN A 1 691 ? -7.362 -9.203 -4.933 1.00 65.38 691 ASN A N 1
ATOM 5323 C CA . ASN A 1 691 ? -5.984 -9.174 -4.442 1.00 65.38 691 ASN A CA 1
ATOM 5324 C C . ASN A 1 691 ? -4.926 -9.198 -5.556 1.00 65.38 691 ASN A C 1
ATOM 5326 O O . ASN A 1 691 ? -3.767 -8.931 -5.265 1.00 65.38 691 ASN A O 1
ATOM 5330 N N . PHE A 1 692 ? -5.285 -9.577 -6.787 1.00 69.81 692 PHE A N 1
ATOM 5331 C CA . PHE A 1 692 ? -4.301 -9.865 -7.841 1.00 69.81 692 PHE A CA 1
ATOM 5332 C C . PHE A 1 692 ? -4.726 -9.426 -9.253 1.00 69.81 692 PHE A C 1
ATOM 5334 O O . PHE A 1 692 ? -3.892 -9.282 -10.139 1.00 69.81 692 PHE A O 1
ATOM 5341 N N . ALA A 1 693 ? -6.022 -9.206 -9.491 1.00 71.56 693 ALA A N 1
ATOM 5342 C CA . ALA A 1 693 ? -6.583 -8.894 -10.804 1.00 71.56 693 ALA A CA 1
ATOM 5343 C C . ALA A 1 693 ? -6.111 -7.543 -11.354 1.00 71.56 693 ALA A C 1
ATOM 5345 O O . ALA A 1 693 ? -6.015 -7.385 -12.571 1.00 71.56 693 ALA A O 1
ATOM 5346 N N . LEU A 1 694 ? -5.795 -6.598 -10.460 1.00 67.38 694 LEU A N 1
ATOM 5347 C CA . LEU A 1 694 ? -5.298 -5.262 -10.801 1.00 67.38 694 LEU A CA 1
ATOM 5348 C C . LEU A 1 694 ? -4.036 -5.303 -11.664 1.00 67.38 694 LEU A C 1
ATOM 5350 O O . LEU A 1 694 ? -3.862 -4.445 -12.528 1.00 67.38 694 LEU A O 1
ATOM 5354 N N . ASP A 1 695 ? -3.200 -6.320 -11.463 1.00 67.19 695 ASP A N 1
ATOM 5355 C CA . ASP A 1 695 ? -1.911 -6.444 -12.138 1.00 67.19 695 ASP A CA 1
ATOM 5356 C C . ASP A 1 695 ? -2.001 -7.213 -13.459 1.00 67.19 695 ASP A C 1
ATOM 5358 O O . ASP A 1 695 ? -1.029 -7.275 -14.207 1.00 67.19 695 ASP A O 1
ATOM 5362 N N . ILE A 1 696 ? -3.156 -7.812 -13.768 1.00 75.56 696 ILE A N 1
ATOM 5363 C CA . ILE A 1 696 ? -3.274 -8.772 -14.873 1.00 75.56 696 ILE A CA 1
ATOM 5364 C C . ILE A 1 696 ? -4.432 -8.489 -15.824 1.00 75.56 696 ILE A C 1
ATOM 5366 O O . ILE A 1 696 ? -4.324 -8.869 -16.986 1.00 75.56 696 ILE A O 1
ATOM 5370 N N . ALA A 1 697 ? -5.510 -7.836 -15.386 1.00 83.19 697 ALA A N 1
ATOM 5371 C CA . ALA A 1 697 ? -6.734 -7.662 -16.166 1.00 83.19 697 ALA A CA 1
ATOM 5372 C C . ALA A 1 697 ? -7.294 -6.238 -16.077 1.00 83.19 697 ALA A C 1
ATOM 5374 O O . ALA A 1 697 ? -7.028 -5.483 -15.145 1.00 83.19 697 ALA A O 1
ATOM 5375 N N . ASN A 1 698 ? -8.101 -5.865 -17.068 1.00 83.50 698 ASN A N 1
ATOM 5376 C CA . ASN A 1 698 ? -8.752 -4.561 -17.115 1.00 83.50 698 ASN A CA 1
ATOM 5377 C C . ASN A 1 698 ? -10.052 -4.506 -16.290 1.00 83.50 698 ASN A C 1
ATOM 5379 O O . ASN A 1 698 ? -10.454 -3.432 -15.846 1.00 83.50 698 ASN A O 1
ATOM 5383 N N . SER A 1 699 ? -10.709 -5.650 -16.095 1.00 82.56 699 SER A N 1
ATOM 5384 C CA . SER A 1 699 ? -11.849 -5.831 -15.186 1.00 82.56 699 SER A CA 1
ATOM 5385 C C . SER A 1 699 ? -11.890 -7.274 -14.693 1.00 82.56 699 SER A C 1
ATOM 5387 O O . SER A 1 699 ? -11.274 -8.155 -15.302 1.00 82.56 699 SER A O 1
ATOM 5389 N N . TRP A 1 700 ? -12.604 -7.525 -13.597 1.00 81.62 700 TRP A N 1
ATOM 5390 C CA . TRP A 1 700 ? -12.803 -8.883 -13.105 1.00 81.62 700 TRP A CA 1
ATOM 5391 C C . TRP A 1 700 ? -14.168 -9.084 -12.470 1.00 81.62 700 TRP A C 1
ATOM 5393 O O . TRP A 1 700 ? -14.759 -8.191 -11.859 1.00 81.62 700 TRP A O 1
ATOM 5403 N N . ARG A 1 701 ? -14.645 -10.317 -12.571 1.00 79.75 701 ARG A N 1
ATOM 5404 C CA . ARG A 1 701 ? -15.926 -10.743 -12.040 1.00 79.75 701 ARG A CA 1
ATOM 5405 C C . ARG A 1 701 ? -15.789 -11.204 -10.601 1.00 79.75 701 ARG A C 1
ATOM 5407 O O . ARG A 1 701 ? -15.031 -12.119 -10.296 1.00 79.75 701 ARG A O 1
ATOM 5414 N N . ILE A 1 702 ? -16.599 -10.635 -9.718 1.00 72.94 702 ILE A N 1
ATOM 5415 C CA . ILE A 1 702 ? -16.500 -10.924 -8.281 1.00 72.94 702 ILE A CA 1
ATOM 5416 C C . ILE A 1 702 ? -17.533 -11.935 -7.765 1.00 72.94 702 ILE A C 1
ATOM 5418 O O . ILE A 1 702 ? -17.550 -12.241 -6.577 1.00 72.94 702 ILE A O 1
ATOM 5422 N N . SER A 1 703 ? -18.438 -12.415 -8.622 1.00 69.81 703 SER A N 1
ATOM 5423 C CA . SER A 1 703 ? -19.492 -13.357 -8.227 1.00 69.81 703 SER A CA 1
ATOM 5424 C C . SER A 1 703 ? -20.156 -14.050 -9.424 1.00 69.81 703 SER A C 1
ATOM 5426 O O . SER A 1 703 ? -19.934 -13.673 -10.576 1.00 69.81 703 SER A O 1
ATOM 5428 N N . GLY A 1 704 ? -21.002 -15.048 -9.147 1.00 64.00 704 GLY A N 1
ATOM 5429 C CA . GLY A 1 704 ? -21.848 -15.718 -10.141 1.00 64.00 704 GLY A CA 1
ATOM 5430 C C . GLY A 1 704 ? -23.007 -14.862 -10.690 1.00 64.00 704 GLY A C 1
ATOM 5431 O O . GLY A 1 704 ? -23.045 -13.643 -10.543 1.00 64.00 704 GLY A O 1
ATOM 5432 N N . ILE A 1 705 ? -23.965 -15.509 -11.359 1.00 64.81 705 ILE A N 1
ATOM 5433 C CA . ILE A 1 705 ? -25.141 -14.880 -11.998 1.00 64.81 705 ILE A CA 1
ATOM 5434 C C . ILE A 1 705 ? -26.396 -15.131 -11.144 1.00 64.81 705 ILE A C 1
ATOM 5436 O O . ILE A 1 705 ? -26.568 -16.230 -10.621 1.00 64.81 705 ILE A O 1
ATOM 5440 N N . SER A 1 706 ? -27.303 -14.150 -11.041 1.00 68.44 706 SER A N 1
ATOM 5441 C CA . SER A 1 706 ? -28.666 -14.330 -10.504 1.00 68.44 706 SER A CA 1
ATOM 5442 C C . SER A 1 706 ? -29.679 -13.448 -11.244 1.00 68.44 706 SER A C 1
ATOM 5444 O O . SER A 1 706 ? -29.522 -12.232 -11.245 1.00 68.44 706 SER A O 1
ATOM 5446 N N . LEU A 1 707 ? -30.736 -14.059 -11.800 1.00 68.69 707 LEU A N 1
ATOM 5447 C CA . LEU A 1 707 ? -31.822 -13.411 -12.570 1.00 68.69 707 LEU A CA 1
ATOM 5448 C C . LEU A 1 707 ? -32.940 -12.815 -11.692 1.00 68.69 707 LEU A C 1
ATOM 5450 O O . LEU A 1 707 ? -34.056 -12.592 -12.150 1.00 68.69 707 LEU A O 1
ATOM 5454 N N . THR A 1 708 ? -32.679 -12.612 -10.404 1.00 74.25 708 THR A N 1
ATOM 5455 C CA . THR A 1 708 ? -33.669 -12.101 -9.444 1.00 74.25 708 THR A CA 1
ATOM 5456 C C . THR A 1 708 ? -33.079 -10.923 -8.688 1.00 74.25 708 THR A C 1
ATOM 5458 O O . THR A 1 708 ? -31.856 -10.785 -8.617 1.00 74.25 708 THR A O 1
ATOM 5461 N N . ILE A 1 709 ? -33.919 -10.128 -8.018 1.00 71.50 709 ILE A N 1
ATOM 5462 C CA . ILE A 1 709 ? -33.455 -9.008 -7.180 1.00 71.50 709 ILE A CA 1
ATOM 5463 C C . ILE A 1 709 ? -32.468 -9.432 -6.080 1.00 71.50 709 ILE A C 1
ATOM 5465 O O . ILE A 1 709 ? -31.712 -8.606 -5.563 1.00 71.50 709 ILE A O 1
ATOM 5469 N N . SER A 1 710 ? -32.397 -10.735 -5.769 1.00 71.12 710 SER A N 1
ATOM 5470 C CA . SER A 1 710 ? -31.388 -11.294 -4.868 1.00 71.12 710 SER A CA 1
ATOM 5471 C C . SER A 1 710 ? -29.952 -10.979 -5.301 1.00 71.12 710 SER A C 1
ATOM 5473 O O . SER A 1 710 ? -29.053 -10.981 -4.467 1.00 71.12 710 SER A O 1
ATOM 5475 N N . ILE A 1 711 ? -29.711 -10.646 -6.573 1.00 67.69 711 ILE A N 1
ATOM 5476 C CA . ILE A 1 711 ? -28.412 -10.164 -7.045 1.00 67.69 711 ILE A CA 1
ATOM 5477 C C . ILE A 1 711 ? -27.969 -8.889 -6.299 1.00 67.69 711 ILE A C 1
ATOM 5479 O O . ILE A 1 711 ? -26.828 -8.778 -5.858 1.00 67.69 711 ILE A O 1
ATOM 5483 N N . VAL A 1 712 ? -28.885 -7.966 -6.005 1.00 67.81 712 VAL A N 1
ATOM 5484 C CA . VAL A 1 712 ? -28.566 -6.749 -5.244 1.00 67.81 712 VAL A CA 1
ATOM 5485 C C . VAL A 1 712 ? -28.302 -7.069 -3.766 1.00 67.81 712 VAL A C 1
ATOM 5487 O O . VAL A 1 712 ? -27.463 -6.438 -3.128 1.00 67.81 712 VAL A O 1
ATOM 5490 N N . THR A 1 713 ? -28.963 -8.077 -3.193 1.00 66.31 713 THR A N 1
ATOM 5491 C CA . THR A 1 713 ? -28.775 -8.432 -1.773 1.00 66.31 713 THR A CA 1
ATOM 5492 C C . THR A 1 713 ? -27.601 -9.371 -1.516 1.00 66.31 713 THR A C 1
ATOM 5494 O O . THR A 1 713 ? -27.016 -9.315 -0.440 1.00 66.31 713 THR A O 1
ATOM 5497 N N . THR A 1 714 ? -27.264 -10.237 -2.469 1.00 59.69 714 THR A N 1
ATOM 5498 C CA . THR A 1 714 ? -26.347 -11.373 -2.271 1.00 59.69 714 THR A CA 1
ATOM 5499 C C . THR A 1 714 ? -25.004 -11.151 -2.958 1.00 59.69 714 THR A C 1
ATOM 5501 O O . THR A 1 714 ? -23.981 -11.599 -2.451 1.00 59.69 714 THR A O 1
ATOM 5504 N N . ILE A 1 715 ? -24.995 -10.432 -4.085 1.00 60.69 715 ILE A N 1
ATOM 5505 C CA . ILE A 1 715 ? -23.799 -10.206 -4.906 1.00 60.69 715 ILE A CA 1
ATOM 5506 C C . ILE A 1 715 ? -23.161 -8.843 -4.616 1.00 60.69 715 ILE A C 1
ATOM 5508 O O . ILE A 1 715 ? -21.939 -8.736 -4.568 1.00 60.69 715 ILE A O 1
ATOM 5512 N N . VAL A 1 716 ? -23.968 -7.821 -4.321 1.00 59.12 716 VAL A N 1
ATOM 5513 C CA . VAL A 1 716 ? -23.466 -6.479 -3.979 1.00 59.12 716 VAL A CA 1
ATOM 5514 C C . VAL A 1 716 ? -23.138 -6.325 -2.483 1.00 59.12 716 VAL A C 1
ATOM 5516 O O . VAL A 1 716 ? -22.257 -5.555 -2.106 1.00 59.12 716 VAL A O 1
ATOM 5519 N N . ALA A 1 717 ? -23.791 -7.072 -1.588 1.00 51.91 717 ALA A N 1
ATOM 5520 C CA . ALA A 1 717 ? -23.536 -6.964 -0.146 1.00 51.91 717 ALA A CA 1
ATOM 5521 C C . ALA A 1 717 ? -22.118 -7.386 0.318 1.00 51.91 717 ALA A C 1
ATOM 5523 O O . ALA A 1 717 ? -21.635 -6.776 1.273 1.00 51.91 717 ALA A O 1
ATOM 5524 N N . PRO A 1 718 ? -21.430 -8.365 -0.310 1.00 48.59 718 PRO A N 1
ATOM 5525 C CA . PRO A 1 718 ? -20.036 -8.706 0.001 1.00 48.59 718 PRO A CA 1
ATOM 5526 C C . PRO A 1 718 ? -19.001 -7.701 -0.531 1.00 48.59 718 PRO A C 1
ATOM 5528 O O . PRO A 1 718 ? -17.872 -7.692 -0.045 1.00 48.59 718 PRO A O 1
ATOM 5531 N N . VAL A 1 719 ? -19.378 -6.828 -1.479 1.00 49.91 719 VAL A N 1
ATOM 5532 C CA . VAL A 1 719 ? -18.499 -5.796 -2.079 1.00 49.91 719 VAL A CA 1
ATOM 5533 C C . VAL A 1 719 ? -17.939 -4.839 -1.020 1.00 49.91 719 VAL A C 1
ATOM 5535 O O . VAL A 1 719 ? -16.875 -4.260 -1.204 1.00 49.91 719 VAL A O 1
ATOM 5538 N N . LEU A 1 720 ? -18.604 -4.735 0.140 1.00 47.19 720 LEU A N 1
ATOM 5539 C CA . LEU A 1 720 ? -18.185 -3.913 1.281 1.00 47.19 720 LEU A CA 1
ATOM 5540 C C . LEU A 1 720 ? -16.799 -4.233 1.858 1.00 47.19 720 LEU A C 1
ATOM 5542 O O . LEU A 1 720 ? -16.300 -3.441 2.654 1.00 47.19 720 LEU A O 1
ATOM 5546 N N . LEU A 1 721 ? -16.192 -5.374 1.525 1.00 43.00 721 LEU A N 1
ATOM 5547 C CA . LEU A 1 721 ? -14.918 -5.780 2.120 1.00 43.00 721 LEU A CA 1
ATOM 5548 C C . LEU A 1 721 ? -13.678 -5.354 1.321 1.00 43.00 721 LEU A C 1
ATOM 5550 O O . LEU A 1 721 ? -12.599 -5.319 1.907 1.00 43.00 721 LEU A O 1
ATOM 5554 N N . PHE A 1 722 ? -13.798 -5.003 0.035 1.00 45.97 722 PHE A N 1
ATOM 5555 C CA . PHE A 1 722 ? -12.626 -4.849 -0.838 1.00 45.97 722 PHE A CA 1
ATOM 5556 C C . PHE A 1 722 ? -12.875 -3.824 -1.953 1.00 45.97 722 PHE A C 1
ATOM 5558 O O . PHE A 1 722 ? -13.365 -4.176 -3.021 1.00 45.97 722 PHE A O 1
ATOM 5565 N N . LEU A 1 723 ? -12.548 -2.548 -1.725 1.00 41.53 723 LEU A N 1
ATOM 5566 C CA . LEU A 1 723 ? -12.644 -1.513 -2.764 1.00 41.53 723 LEU A CA 1
ATOM 5567 C C . LEU A 1 723 ? -11.391 -0.635 -2.780 1.00 41.53 723 LEU A C 1
ATOM 5569 O O . LEU A 1 723 ? -11.376 0.500 -2.308 1.00 41.53 723 LEU A O 1
ATOM 5573 N N . ILE A 1 724 ? -10.324 -1.189 -3.353 1.00 39.34 724 ILE A N 1
ATOM 5574 C CA . ILE A 1 724 ? -9.270 -0.408 -3.994 1.00 39.34 724 ILE A CA 1
ATOM 5575 C C . ILE A 1 724 ? -9.206 -0.915 -5.444 1.00 39.34 724 ILE A C 1
ATOM 5577 O O . ILE A 1 724 ? -8.679 -1.988 -5.691 1.00 39.34 724 ILE A O 1
ATOM 5581 N N . ALA A 1 725 ? -9.750 -0.099 -6.353 1.00 36.69 725 ALA A N 1
ATOM 5582 C CA . ALA A 1 725 ? -9.600 -0.095 -7.814 1.00 36.69 725 ALA A CA 1
ATOM 5583 C C . ALA A 1 725 ? -10.345 -1.145 -8.687 1.00 36.69 725 ALA A C 1
ATOM 5585 O O . ALA A 1 725 ? -10.548 -2.282 -8.291 1.00 36.69 725 ALA A O 1
ATOM 5586 N N . ASN A 1 726 ? -10.728 -0.637 -9.874 1.00 51.41 726 ASN A N 1
ATOM 5587 C CA . ASN A 1 726 ? -11.283 -1.156 -11.141 1.00 51.41 726 ASN A CA 1
ATOM 5588 C C . ASN A 1 726 ? -12.532 -2.064 -11.177 1.00 51.41 726 ASN A C 1
ATOM 5590 O O . ASN A 1 726 ? -12.772 -2.925 -10.342 1.00 51.41 726 ASN A O 1
ATOM 5594 N N . PHE A 1 727 ? -13.356 -1.773 -12.189 1.00 55.62 727 PHE A N 1
ATOM 5595 C CA . PHE A 1 727 ? -14.771 -2.107 -12.363 1.00 55.62 727 PHE A CA 1
ATOM 5596 C C . PHE A 1 727 ? -15.118 -3.561 -12.016 1.00 55.62 727 PHE A C 1
ATOM 5598 O O . PHE A 1 727 ? -14.767 -4.460 -12.786 1.00 55.62 727 PHE A O 1
ATOM 5605 N N . PRO A 1 728 ? -15.827 -3.816 -10.899 1.00 59.75 728 PRO A N 1
ATOM 5606 C CA . PRO A 1 728 ? -16.335 -5.150 -10.633 1.00 59.75 728 PRO A CA 1
ATOM 5607 C C . PRO A 1 728 ? -17.330 -5.511 -11.741 1.00 59.75 728 PRO A C 1
ATOM 5609 O O . PRO A 1 728 ? -18.339 -4.832 -11.924 1.00 59.75 728 PRO A O 1
ATOM 5612 N N . ASP A 1 729 ? -17.017 -6.551 -12.512 1.00 65.31 729 ASP A N 1
ATOM 5613 C CA . ASP A 1 729 ? -17.873 -7.006 -13.602 1.00 65.31 729 ASP A CA 1
ATOM 5614 C C . ASP A 1 729 ? -19.062 -7.766 -13.027 1.00 65.31 729 ASP A C 1
ATOM 5616 O O . ASP A 1 729 ? -18.974 -8.926 -12.608 1.00 65.31 729 ASP A O 1
ATOM 5620 N N . PHE A 1 730 ? -20.190 -7.074 -12.996 1.00 61.62 730 PHE A N 1
ATOM 5621 C CA . PHE A 1 730 ? -21.491 -7.666 -12.825 1.00 61.62 730 PHE A CA 1
ATOM 5622 C C . PHE A 1 730 ? -22.246 -7.469 -14.141 1.00 61.62 730 PHE A C 1
ATOM 5624 O O . PHE A 1 730 ? -22.347 -6.364 -14.664 1.00 61.62 730 PHE A O 1
ATOM 5631 N N . THR A 1 731 ? -22.801 -8.520 -14.726 1.00 67.25 731 THR A N 1
ATOM 5632 C CA . THR A 1 731 ? -23.448 -8.395 -16.042 1.00 67.25 731 THR A CA 1
ATOM 5633 C C . THR A 1 731 ? -24.849 -7.771 -15.954 1.00 67.25 731 THR A C 1
ATOM 5635 O O . THR A 1 731 ? -25.552 -8.004 -14.970 1.00 67.25 731 THR A O 1
ATOM 5638 N N . VAL A 1 732 ? -25.284 -7.005 -16.970 1.00 74.12 732 VAL A N 1
ATOM 5639 C CA . VAL A 1 732 ? -26.608 -6.352 -16.996 1.00 74.12 732 VAL A CA 1
ATOM 5640 C C . VAL A 1 732 ? -27.702 -7.304 -17.486 1.00 74.12 732 VAL A C 1
ATOM 5642 O O . VAL A 1 732 ? -27.713 -7.713 -18.644 1.00 74.12 732 VAL A O 1
ATOM 5645 N N . GLN A 1 733 ? -28.670 -7.616 -16.617 1.00 71.69 733 GLN A N 1
ATOM 5646 C CA . GLN A 1 733 ? -29.697 -8.648 -16.855 1.00 71.69 733 GLN A CA 1
ATOM 5647 C C . GLN A 1 733 ? -31.104 -8.092 -17.143 1.00 71.69 733 GLN A C 1
ATOM 5649 O O . GLN A 1 733 ? -32.118 -8.735 -16.872 1.00 71.69 733 GLN A O 1
ATOM 5654 N N . LEU A 1 734 ? -31.183 -6.876 -17.681 1.00 76.56 734 LEU A N 1
ATOM 5655 C CA . LEU A 1 734 ? -32.452 -6.225 -18.014 1.00 76.56 734 LEU A CA 1
ATOM 5656 C C . LEU A 1 734 ? -33.153 -6.953 -19.168 1.00 76.56 734 LEU A C 1
ATOM 5658 O O . LEU A 1 734 ? -32.503 -7.261 -20.159 1.00 76.56 734 LEU A O 1
ATOM 5662 N N . GLY A 1 735 ? -34.464 -7.190 -19.063 1.00 76.56 735 GLY A N 1
ATOM 5663 C CA . GLY A 1 735 ? -35.279 -7.761 -20.150 1.00 76.56 735 GLY A CA 1
ATOM 5664 C C . GLY A 1 735 ? -35.258 -9.291 -20.285 1.00 76.56 735 GLY A C 1
ATOM 5665 O O . GLY A 1 735 ? -36.009 -9.834 -21.085 1.00 76.56 735 GLY A O 1
ATOM 5666 N N . LEU A 1 736 ? -34.475 -10.006 -19.470 1.00 79.75 736 LEU A N 1
ATOM 5667 C CA . LEU A 1 736 ? -34.362 -11.476 -19.513 1.00 79.75 736 LEU A CA 1
ATOM 5668 C C . LEU A 1 736 ? -35.492 -12.232 -18.781 1.00 79.75 736 LEU A C 1
ATOM 5670 O O . LEU A 1 736 ? -35.491 -13.461 -18.731 1.00 79.75 736 LEU A O 1
ATOM 5674 N N . GLY A 1 737 ? -36.452 -11.509 -18.199 1.00 74.81 737 GLY A N 1
ATOM 5675 C CA . GLY A 1 737 ? -37.450 -12.057 -17.279 1.00 74.81 737 GLY A CA 1
ATOM 5676 C C . GLY A 1 737 ? -36.900 -12.271 -15.861 1.00 74.81 737 GLY A C 1
ATOM 5677 O O . GLY A 1 737 ? -35.696 -12.224 -15.628 1.00 74.81 737 GLY A O 1
ATOM 5678 N N . GLY A 1 738 ? -37.796 -12.461 -14.886 1.00 79.44 738 GLY A N 1
ATOM 5679 C CA . GLY A 1 738 ? -37.434 -12.763 -13.488 1.00 79.44 738 GLY A CA 1
ATOM 5680 C C . GLY A 1 738 ? -37.354 -11.568 -12.528 1.00 79.44 738 GLY A C 1
ATOM 5681 O O . GLY A 1 738 ? -37.238 -11.780 -11.322 1.00 79.44 738 GLY A O 1
ATOM 5682 N N . MET A 1 739 ? -37.482 -10.338 -13.035 1.00 84.50 739 MET A N 1
ATOM 5683 C CA . MET A 1 739 ? -37.570 -9.105 -12.245 1.00 84.50 739 MET A CA 1
ATOM 5684 C C . MET A 1 739 ? -38.705 -8.207 -12.759 1.00 84.50 739 MET A C 1
ATOM 5686 O O . MET A 1 739 ? -39.055 -8.228 -13.940 1.00 84.50 739 MET A O 1
ATOM 5690 N N . THR A 1 740 ? -39.292 -7.431 -11.857 1.00 88.56 740 THR A N 1
ATOM 5691 C CA . THR A 1 740 ? -40.244 -6.351 -12.137 1.00 88.56 740 THR A CA 1
ATOM 5692 C C . THR A 1 740 ? -39.531 -5.116 -12.699 1.00 88.56 740 THR A C 1
ATOM 5694 O O . THR A 1 740 ? -38.307 -4.997 -12.620 1.00 88.56 740 THR A O 1
ATOM 5697 N N . TYR A 1 741 ? -40.293 -4.160 -13.240 1.00 88.81 741 TYR A N 1
ATOM 5698 C CA . TYR A 1 741 ? -39.744 -2.890 -13.727 1.00 88.81 741 TYR A CA 1
ATOM 5699 C C . TYR A 1 741 ? -38.925 -2.146 -12.654 1.00 88.81 741 TYR A C 1
ATOM 5701 O O . TYR A 1 741 ? -37.806 -1.713 -12.922 1.00 88.81 741 TYR A O 1
ATOM 5709 N N . ASP A 1 742 ? -39.428 -2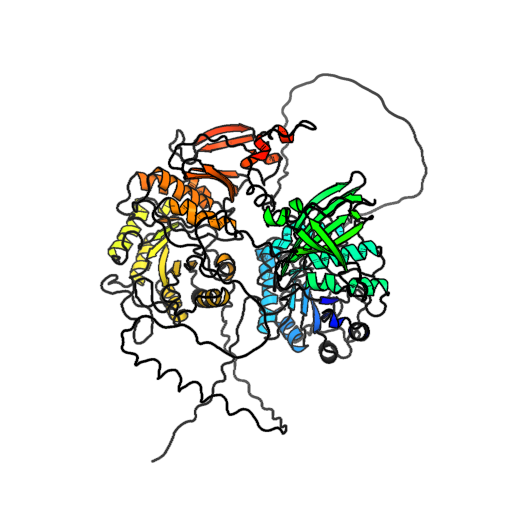.063 -11.419 1.00 88.19 742 ASP A N 1
ATOM 5710 C CA . ASP A 1 742 ? -38.741 -1.370 -10.319 1.00 88.19 742 ASP A CA 1
ATOM 5711 C C . ASP A 1 742 ? -37.466 -2.104 -9.866 1.00 88.19 742 ASP A C 1
ATOM 5713 O O . ASP A 1 742 ? -36.462 -1.489 -9.489 1.00 88.19 742 ASP A O 1
ATOM 5717 N N . GLU A 1 743 ? -37.461 -3.433 -9.952 1.00 87.62 743 GLU A N 1
ATOM 5718 C CA . GLU A 1 743 ? -36.266 -4.244 -9.709 1.00 87.62 743 GLU A CA 1
ATOM 5719 C C . GLU A 1 743 ? -35.221 -4.042 -10.815 1.00 87.62 743 GLU A C 1
ATOM 5721 O O . GLU A 1 743 ? -34.032 -3.925 -10.518 1.00 87.62 743 GLU A O 1
ATOM 5726 N N . TYR A 1 744 ? -35.647 -3.899 -12.074 1.00 88.62 744 TYR A N 1
ATOM 5727 C CA . TYR A 1 744 ? -34.772 -3.527 -13.187 1.00 88.62 744 TYR A CA 1
ATOM 5728 C C . TYR A 1 744 ? -34.188 -2.114 -13.035 1.00 88.62 744 TYR A C 1
ATOM 5730 O O . TYR A 1 744 ? -32.989 -1.918 -13.252 1.00 88.62 744 TYR A O 1
ATOM 5738 N N . VAL A 1 745 ? -34.995 -1.148 -12.588 1.00 91.75 745 VAL A N 1
ATOM 5739 C CA . VAL A 1 745 ? -34.540 0.202 -12.217 1.00 91.75 745 VAL A CA 1
ATOM 5740 C C . VAL A 1 745 ? -33.477 0.127 -11.117 1.00 91.75 745 VAL A C 1
ATOM 5742 O O . VAL A 1 745 ? -32.407 0.731 -11.237 1.00 91.75 745 VAL A O 1
ATOM 5745 N N . THR A 1 746 ? -33.723 -0.667 -10.073 1.00 89.19 746 THR A N 1
ATOM 5746 C CA . THR A 1 746 ? -32.785 -0.868 -8.957 1.00 89.19 746 THR A CA 1
ATOM 5747 C C . THR A 1 746 ? -31.479 -1.517 -9.424 1.00 89.19 746 THR A C 1
ATOM 5749 O O . THR A 1 746 ? -30.392 -1.067 -9.056 1.00 89.19 746 THR A O 1
ATOM 5752 N N . HIS A 1 747 ? -31.572 -2.538 -10.276 1.00 86.06 747 HIS A N 1
ATOM 5753 C CA . HIS A 1 747 ? -30.431 -3.240 -10.855 1.00 86.06 747 HIS A CA 1
ATOM 5754 C C . HIS A 1 747 ? -29.533 -2.289 -11.660 1.00 86.06 747 HIS A C 1
ATOM 5756 O O . HIS A 1 747 ? -28.337 -2.179 -11.391 1.00 86.06 747 HIS A O 1
ATOM 5762 N N . PHE A 1 748 ? -30.102 -1.551 -12.618 1.00 90.94 748 PHE A N 1
ATOM 5763 C CA . PHE A 1 748 ? -29.338 -0.613 -13.448 1.00 90.94 748 PHE A CA 1
ATOM 5764 C C . PHE A 1 748 ? -28.730 0.534 -12.630 1.00 90.94 748 PHE A C 1
ATOM 5766 O O . PHE A 1 748 ? -27.582 0.927 -12.856 1.00 90.94 748 PHE A O 1
ATOM 5773 N N . THR A 1 749 ? -29.469 1.021 -11.628 1.00 92.56 749 THR A N 1
ATOM 5774 C CA . THR A 1 749 ? -28.979 2.021 -10.672 1.00 92.56 749 THR A CA 1
ATOM 5775 C C . THR A 1 749 ? -27.721 1.514 -9.974 1.00 92.56 749 THR A C 1
ATOM 5777 O O . THR A 1 749 ? -26.686 2.172 -10.024 1.00 92.56 749 THR A O 1
ATOM 5780 N N . MET A 1 750 ? -27.752 0.310 -9.399 1.00 87.31 750 MET A N 1
ATOM 5781 C CA . MET A 1 750 ? -26.588 -0.216 -8.684 1.00 87.31 750 MET A CA 1
ATOM 5782 C C . MET A 1 750 ? -25.377 -0.447 -9.571 1.00 87.31 750 MET A C 1
ATOM 5784 O O . MET A 1 750 ? -24.266 -0.125 -9.166 1.00 87.31 750 MET A O 1
ATOM 5788 N N . TRP A 1 751 ? -25.571 -0.924 -10.795 1.00 87.69 751 TRP A N 1
ATOM 5789 C CA . TRP A 1 751 ? -24.470 -1.105 -11.737 1.00 87.69 751 TRP A CA 1
ATOM 5790 C C . TRP A 1 751 ? -23.825 0.225 -12.109 1.00 87.69 751 TRP A C 1
ATOM 5792 O O . TRP A 1 751 ? -22.605 0.318 -12.235 1.00 87.69 751 TRP A O 1
ATOM 5802 N N . SER A 1 752 ? -24.640 1.271 -12.223 1.00 90.75 752 SER A N 1
ATOM 5803 C CA . SER A 1 752 ? -24.161 2.618 -12.501 1.00 90.75 752 SER A CA 1
ATOM 5804 C C . SER A 1 752 ? -23.349 3.174 -11.331 1.00 90.75 752 SER A C 1
ATOM 5806 O O . SER A 1 752 ? -22.211 3.597 -11.524 1.00 90.75 752 SER A O 1
ATOM 5808 N N . LEU A 1 753 ? -23.884 3.097 -10.106 1.00 87.19 753 LEU A N 1
ATOM 5809 C CA . LEU A 1 753 ? -23.199 3.566 -8.898 1.00 87.19 753 LEU A CA 1
ATOM 5810 C C . LEU A 1 753 ? -21.924 2.765 -8.580 1.00 87.19 753 LEU A C 1
ATOM 5812 O O . LEU A 1 753 ? -20.951 3.337 -8.097 1.00 87.19 753 LEU A O 1
ATOM 5816 N N . LEU A 1 754 ? -21.907 1.459 -8.847 1.00 81.88 754 LEU A N 1
ATOM 5817 C CA . LEU A 1 754 ? -20.750 0.586 -8.613 1.00 81.88 754 LEU A CA 1
ATOM 5818 C C . LEU A 1 754 ? -19.745 0.583 -9.765 1.00 81.88 754 LEU A C 1
ATOM 5820 O O . LEU A 1 754 ? -18.769 -0.161 -9.703 1.00 81.88 754 LEU A O 1
ATOM 5824 N N . LYS A 1 755 ? -19.973 1.394 -10.806 1.00 82.56 755 LYS A N 1
ATOM 5825 C CA . LYS A 1 755 ? -19.110 1.458 -11.991 1.00 82.56 755 LYS A CA 1
ATOM 5826 C C . LYS A 1 755 ? -18.923 0.078 -12.643 1.00 82.56 755 LYS A C 1
ATOM 5828 O O . LYS A 1 755 ? -17.854 -0.241 -13.137 1.00 82.56 755 LYS A O 1
ATOM 5833 N N . SER A 1 756 ? -19.953 -0.763 -12.637 1.00 86.00 756 SER A N 1
ATOM 5834 C CA . SER A 1 756 ? -19.916 -2.046 -13.347 1.00 86.00 756 SER A CA 1
ATOM 5835 C C . SER A 1 756 ? -19.961 -1.809 -14.860 1.00 86.00 756 SER A C 1
ATOM 5837 O O . SER A 1 756 ? -20.642 -0.867 -15.286 1.00 86.00 756 SER A O 1
ATOM 5839 N N . PRO A 1 757 ? -19.321 -2.650 -15.693 1.00 88.25 757 PRO A N 1
ATOM 5840 C CA . PRO A 1 757 ? -19.575 -2.669 -17.126 1.00 88.25 757 PRO A CA 1
ATOM 5841 C C . PRO A 1 757 ? -21.078 -2.787 -17.413 1.00 88.25 757 PRO A C 1
ATOM 5843 O O . PRO A 1 757 ? -21.780 -3.624 -16.836 1.00 88.25 757 PRO A O 1
ATOM 5846 N N . LEU A 1 758 ? -21.588 -1.945 -18.312 1.00 91.50 758 LEU A N 1
ATOM 5847 C CA . LEU A 1 758 ? -22.987 -1.970 -18.739 1.00 91.50 758 LEU A CA 1
ATOM 5848 C C . LEU A 1 758 ? -23.122 -2.839 -19.994 1.00 91.50 758 LEU A C 1
ATOM 5850 O O . LEU A 1 758 ? -23.320 -2.346 -21.105 1.00 91.50 758 LEU A O 1
ATOM 5854 N N . ILE A 1 759 ? -22.959 -4.150 -19.811 1.00 90.19 759 ILE A N 1
ATOM 5855 C CA . ILE A 1 759 ? -23.059 -5.148 -20.882 1.00 90.19 759 ILE A CA 1
ATOM 5856 C C . ILE A 1 759 ? -24.466 -5.749 -20.907 1.00 90.19 759 ILE A C 1
ATOM 5858 O O . ILE A 1 759 ? -24.823 -6.528 -20.023 1.00 90.19 759 ILE A O 1
ATOM 5862 N N . ILE A 1 760 ? -25.250 -5.386 -21.921 1.00 91.56 760 ILE A N 1
ATOM 5863 C CA . ILE A 1 760 ? -26.639 -5.804 -22.136 1.00 91.56 760 ILE A CA 1
ATOM 5864 C C . ILE A 1 760 ? -26.698 -7.311 -22.419 1.00 91.56 760 ILE A C 1
ATOM 5866 O O . ILE A 1 760 ? -26.053 -7.780 -23.352 1.00 91.56 760 ILE A O 1
ATOM 5870 N N . GLY A 1 761 ? -27.498 -8.056 -21.651 1.00 87.31 761 GLY A N 1
ATOM 5871 C CA . GLY A 1 761 ? -27.719 -9.492 -21.871 1.00 87.31 761 GLY A CA 1
ATOM 5872 C C . GLY A 1 761 ? -28.967 -9.865 -22.686 1.00 87.31 761 GLY A C 1
ATOM 5873 O O . GLY A 1 761 ? -29.080 -11.007 -23.119 1.00 87.31 761 GLY A O 1
ATOM 5874 N N . THR A 1 762 ? -29.925 -8.954 -22.889 1.00 88.25 762 THR A N 1
ATOM 5875 C CA . THR A 1 762 ? -31.157 -9.247 -23.654 1.00 88.25 762 THR A CA 1
ATOM 5876 C C . THR A 1 762 ? -30.944 -9.185 -25.166 1.00 88.25 762 THR A C 1
ATOM 5878 O O . THR A 1 762 ? -29.934 -8.667 -25.642 1.00 88.25 762 THR A O 1
ATOM 5881 N N . ASP A 1 763 ? -31.917 -9.675 -25.933 1.00 91.44 763 ASP A N 1
ATOM 5882 C CA . ASP A 1 763 ? -31.993 -9.430 -27.370 1.00 91.44 763 ASP A CA 1
ATOM 5883 C C . ASP A 1 763 ? -32.229 -7.936 -27.648 1.00 91.44 763 ASP A C 1
ATOM 5885 O O . ASP A 1 763 ? -33.271 -7.375 -27.307 1.00 91.44 763 ASP A O 1
ATOM 5889 N N . VAL A 1 764 ? -31.238 -7.284 -28.257 1.00 92.38 764 VAL A N 1
ATOM 5890 C CA . VAL A 1 764 ? -31.293 -5.861 -28.629 1.00 92.38 764 VAL A CA 1
ATOM 5891 C C . VAL A 1 764 ? -32.136 -5.599 -29.881 1.00 92.38 764 VAL A C 1
ATOM 5893 O O . VAL A 1 764 ? -32.426 -4.440 -30.182 1.00 92.38 764 VAL A O 1
ATOM 5896 N N . THR A 1 765 ? -32.535 -6.646 -30.607 1.00 93.06 765 THR A N 1
ATOM 5897 C CA . THR A 1 765 ? -33.435 -6.554 -31.766 1.00 93.06 765 THR A CA 1
ATOM 5898 C C . THR A 1 765 ? -34.911 -6.506 -31.359 1.00 93.06 765 THR A C 1
ATOM 5900 O O . THR A 1 765 ? -35.724 -5.969 -32.111 1.00 93.06 765 THR A O 1
ATOM 5903 N N . ASP A 1 766 ? -35.241 -6.980 -30.151 1.00 90.19 766 ASP A N 1
ATOM 5904 C CA . ASP A 1 766 ? -36.606 -7.067 -29.614 1.00 90.19 766 ASP A CA 1
ATOM 5905 C C . ASP A 1 766 ? -36.678 -6.582 -28.153 1.00 90.19 766 ASP A C 1
ATOM 5907 O O . ASP A 1 766 ? -37.061 -7.297 -27.226 1.00 90.19 766 ASP A O 1
ATOM 5911 N N . MET A 1 767 ? -36.261 -5.335 -27.914 1.00 89.19 767 MET A N 1
ATOM 5912 C CA . MET A 1 767 ? -36.366 -4.728 -26.586 1.00 89.19 767 MET A CA 1
ATOM 5913 C C . MET A 1 767 ? -37.720 -4.061 -26.375 1.00 89.19 767 MET A C 1
ATOM 5915 O O . MET A 1 767 ? -38.193 -3.271 -27.194 1.00 89.19 767 MET A O 1
ATOM 5919 N N . THR A 1 768 ? -38.299 -4.281 -25.196 1.00 89.75 768 THR A N 1
ATOM 5920 C CA . THR A 1 768 ? -39.471 -3.519 -24.762 1.00 89.75 768 THR A CA 1
ATOM 5921 C C . THR A 1 768 ? -39.129 -2.037 -24.567 1.00 89.75 768 THR A C 1
ATOM 5923 O O . THR A 1 768 ? -37.999 -1.676 -24.221 1.00 89.75 768 THR A O 1
ATOM 5926 N N . ASN A 1 769 ? -40.132 -1.162 -24.702 1.00 89.06 769 ASN A N 1
ATOM 5927 C CA . ASN A 1 769 ? -39.977 0.265 -24.393 1.00 89.06 769 ASN A CA 1
ATOM 5928 C C . ASN A 1 769 ? -39.525 0.505 -22.943 1.00 89.06 769 ASN A C 1
ATOM 5930 O O . ASN A 1 769 ? -38.810 1.470 -22.680 1.00 89.06 769 ASN A O 1
ATOM 5934 N N . GLU A 1 770 ? -39.924 -0.359 -22.008 1.00 89.88 770 GLU A N 1
ATOM 5935 C CA . GLU A 1 770 ? -39.493 -0.303 -20.608 1.00 89.88 770 GLU A CA 1
ATOM 5936 C C . GLU A 1 770 ? -37.986 -0.554 -20.479 1.00 89.88 770 GLU A C 1
ATOM 5938 O O . GLU A 1 770 ? -37.269 0.252 -19.886 1.00 89.88 770 GLU A O 1
ATOM 5943 N N . THR A 1 771 ? -37.483 -1.621 -21.106 1.00 90.44 771 THR A N 1
ATOM 5944 C CA . THR A 1 771 ? -36.050 -1.944 -21.131 1.00 90.44 771 THR A CA 1
ATOM 5945 C C . THR A 1 771 ? -35.239 -0.833 -21.793 1.00 90.44 771 THR A C 1
ATOM 5947 O O . THR A 1 771 ? -34.225 -0.399 -21.245 1.00 90.44 771 THR A O 1
ATOM 5950 N N . LEU A 1 772 ? -35.710 -0.317 -22.933 1.00 90.12 772 LEU A N 1
ATOM 5951 C CA . LEU A 1 772 ? -35.047 0.780 -23.635 1.00 90.12 772 LEU A CA 1
ATOM 5952 C C . LEU A 1 772 ? -35.040 2.064 -22.793 1.00 90.12 772 LEU A C 1
ATOM 5954 O O . LEU A 1 772 ? -34.037 2.771 -22.762 1.00 90.12 772 LEU A O 1
ATOM 5958 N N . THR A 1 773 ? -36.117 2.352 -22.060 1.00 91.50 773 THR A N 1
ATOM 5959 C CA . THR A 1 773 ? -36.195 3.519 -21.161 1.00 91.50 773 THR A CA 1
ATOM 5960 C C . THR A 1 773 ? -35.117 3.470 -20.078 1.00 91.50 773 THR A C 1
ATOM 5962 O O . THR A 1 773 ? -34.489 4.489 -19.803 1.00 91.50 773 THR A O 1
ATOM 5965 N N . ILE A 1 774 ? -34.861 2.292 -19.503 1.00 94.06 774 ILE A N 1
ATOM 5966 C CA . ILE A 1 774 ? -33.812 2.087 -18.495 1.00 94.06 774 ILE A CA 1
ATOM 5967 C C . ILE A 1 774 ? -32.420 2.220 -19.126 1.00 94.06 774 ILE A C 1
ATOM 5969 O O . ILE A 1 774 ? -31.599 2.997 -18.646 1.00 94.06 774 ILE A O 1
ATOM 5973 N N . LEU A 1 775 ? -32.170 1.512 -20.233 1.00 92.50 775 LEU A N 1
ATOM 5974 C CA . LEU A 1 775 ? -30.862 1.482 -20.901 1.00 92.50 775 LEU A CA 1
ATOM 5975 C C . LEU A 1 775 ? -30.441 2.825 -21.502 1.00 92.50 775 LEU A C 1
ATOM 5977 O O . LEU A 1 775 ? -29.249 3.040 -21.709 1.00 92.50 775 LEU A O 1
ATOM 5981 N N . THR A 1 776 ? -31.397 3.713 -21.782 1.00 92.62 776 THR A N 1
ATOM 5982 C CA . THR A 1 776 ? -31.161 5.045 -22.360 1.00 92.62 776 THR A CA 1
ATOM 5983 C C . THR A 1 776 ? -31.204 6.170 -21.323 1.00 92.62 776 THR A C 1
ATOM 5985 O O . THR A 1 776 ? -31.266 7.349 -21.684 1.00 92.62 776 THR A O 1
ATOM 5988 N N . ASN A 1 777 ? -31.170 5.839 -20.027 1.00 96.19 777 ASN A N 1
ATOM 5989 C CA . ASN A 1 777 ? -31.079 6.835 -18.967 1.00 96.19 777 ASN A CA 1
ATOM 5990 C C . ASN A 1 777 ? -29.680 7.469 -18.926 1.00 96.19 777 ASN A C 1
ATOM 5992 O O . ASN A 1 777 ? -28.777 6.982 -18.246 1.00 96.19 777 ASN A O 1
ATOM 5996 N N . THR A 1 778 ? -29.517 8.582 -19.646 1.00 95.56 778 THR A N 1
ATOM 5997 C CA . THR A 1 778 ? -28.246 9.313 -19.755 1.00 95.56 778 THR A CA 1
ATOM 5998 C C . THR A 1 778 ? -27.726 9.792 -18.409 1.00 95.56 778 THR A C 1
ATOM 6000 O O . THR A 1 778 ? -26.527 9.761 -18.198 1.00 95.56 778 THR A O 1
ATOM 6003 N N . ALA A 1 779 ? -28.596 10.154 -17.463 1.00 95.56 779 ALA A N 1
ATOM 6004 C CA . ALA A 1 779 ? -28.151 10.618 -16.152 1.00 95.56 779 ALA A CA 1
ATOM 6005 C C . ALA A 1 779 ? -27.467 9.502 -15.340 1.00 95.56 779 ALA A C 1
ATOM 6007 O O . ALA A 1 779 ? -26.483 9.751 -14.648 1.00 95.56 779 ALA A O 1
ATOM 6008 N N . LEU A 1 780 ? -27.956 8.261 -15.437 1.00 95.50 780 LEU A N 1
ATOM 6009 C CA . LEU A 1 780 ? -27.311 7.104 -14.801 1.00 95.50 780 LEU A CA 1
ATOM 6010 C C . LEU A 1 780 ? -26.079 6.635 -15.585 1.00 95.50 780 LEU A C 1
ATOM 6012 O O . LEU A 1 780 ? -25.088 6.241 -14.971 1.00 95.50 780 LEU A O 1
ATOM 6016 N N . ILE A 1 781 ? -26.105 6.723 -16.918 1.00 95.25 781 ILE A N 1
ATOM 6017 C CA . ILE A 1 781 ? -24.925 6.461 -17.755 1.00 95.25 781 ILE A CA 1
ATOM 6018 C C . ILE A 1 781 ? -23.805 7.445 -17.414 1.00 95.25 781 ILE A C 1
ATOM 6020 O O . ILE A 1 781 ? -22.680 7.007 -17.218 1.00 95.25 781 ILE A O 1
ATOM 6024 N N . ASP A 1 782 ? -24.103 8.734 -17.254 1.00 93.31 782 ASP A N 1
ATOM 6025 C CA . ASP A 1 782 ? -23.124 9.748 -16.857 1.00 93.31 782 ASP A CA 1
ATOM 6026 C C . ASP A 1 782 ? -22.531 9.422 -15.483 1.00 93.31 782 ASP A C 1
ATOM 6028 O O . ASP A 1 782 ? -21.320 9.500 -15.301 1.00 93.31 782 ASP A O 1
ATOM 6032 N N . VAL A 1 783 ? -23.347 8.953 -14.530 1.00 92.25 783 VAL A N 1
ATOM 6033 C CA . VAL A 1 783 ? -22.843 8.443 -13.244 1.00 92.25 783 VAL A CA 1
ATOM 6034 C C . VAL A 1 783 ? -21.918 7.244 -13.445 1.00 92.25 783 VAL A C 1
ATOM 6036 O O . VAL A 1 783 ? -20.868 7.199 -12.815 1.00 92.25 783 VAL A O 1
ATOM 6039 N N . ASN A 1 784 ? -22.252 6.279 -14.305 1.00 90.88 784 ASN A N 1
ATOM 6040 C CA . ASN A 1 784 ? -21.402 5.116 -14.583 1.00 90.88 784 ASN A CA 1
ATOM 6041 C C . ASN A 1 784 ? -20.082 5.514 -15.273 1.00 90.88 784 ASN A C 1
ATOM 6043 O O . ASN A 1 784 ? -19.013 5.049 -14.885 1.00 90.88 784 ASN A O 1
ATOM 6047 N N . GLN A 1 785 ? -20.158 6.420 -16.245 1.00 88.25 785 GLN A N 1
ATOM 6048 C CA . GLN A 1 785 ? -19.056 6.868 -17.097 1.00 88.25 785 GLN A CA 1
ATOM 6049 C C . GLN A 1 785 ? -18.289 8.069 -16.526 1.00 88.25 785 GLN A C 1
ATOM 6051 O O . GLN A 1 785 ? -17.334 8.542 -17.139 1.00 88.25 785 GLN A O 1
ATOM 6056 N N . ASP A 1 786 ? -18.668 8.563 -15.346 1.00 86.19 786 ASP A N 1
ATOM 6057 C CA . ASP A 1 786 ? -17.983 9.679 -14.702 1.00 86.19 786 ASP A CA 1
ATOM 6058 C C . ASP A 1 786 ? -16.499 9.353 -14.443 1.00 86.19 786 ASP A C 1
ATOM 6060 O O . ASP A 1 786 ? -16.146 8.311 -13.871 1.00 86.19 786 ASP A O 1
ATOM 6064 N N . ALA A 1 787 ? -15.644 10.292 -14.859 1.00 71.56 787 ALA A N 1
ATOM 6065 C CA . ALA A 1 787 ? -14.192 10.159 -14.905 1.00 71.56 787 ALA A CA 1
ATOM 6066 C C . ALA A 1 787 ? -13.511 10.121 -13.527 1.00 71.56 787 ALA A C 1
ATOM 6068 O O . ALA A 1 787 ? -12.314 9.849 -13.455 1.00 71.56 787 ALA A O 1
ATOM 6069 N N . ALA A 1 788 ? -14.233 10.368 -12.426 1.00 67.00 788 ALA A N 1
ATOM 6070 C CA . ALA A 1 788 ? -13.689 10.144 -11.090 1.00 67.00 788 ALA A CA 1
ATOM 6071 C C . ALA A 1 788 ? -13.441 8.649 -10.830 1.00 67.00 788 ALA A C 1
ATOM 6073 O O . ALA A 1 788 ? -12.719 8.314 -9.891 1.00 67.00 788 ALA A O 1
ATOM 6074 N N . GLY A 1 789 ? -14.066 7.753 -11.612 1.00 63.47 789 GLY A N 1
ATOM 6075 C CA . GLY A 1 789 ? -13.866 6.300 -11.533 1.00 63.47 789 GLY A CA 1
ATOM 6076 C C . GLY A 1 789 ? -14.251 5.684 -10.183 1.00 63.47 789 GLY A C 1
ATOM 6077 O O . GLY A 1 789 ? -13.965 4.520 -9.926 1.00 63.47 789 GLY A O 1
ATOM 6078 N N . SER A 1 790 ? -14.885 6.464 -9.304 1.00 68.75 790 SER A N 1
ATOM 6079 C CA . SER A 1 790 ? -15.142 6.104 -7.914 1.00 68.75 790 SER A CA 1
ATOM 6080 C C . SER A 1 790 ? -16.491 5.407 -7.781 1.00 68.75 790 SER A C 1
ATOM 6082 O O . SER A 1 790 ? -17.509 5.919 -8.244 1.00 68.75 790 SER A O 1
ATOM 6084 N N . THR A 1 791 ? -16.503 4.235 -7.148 1.00 76.25 791 THR A N 1
ATOM 6085 C CA . THR A 1 791 ? -17.729 3.489 -6.847 1.00 76.25 791 THR A CA 1
ATOM 6086 C C . THR A 1 791 ? -18.451 4.100 -5.649 1.00 76.25 791 THR A C 1
ATOM 6088 O O . THR A 1 791 ? -17.815 4.597 -4.718 1.00 76.25 791 THR A O 1
ATOM 6091 N N . ALA A 1 792 ? -19.778 4.021 -5.622 1.00 78.19 792 ALA A N 1
ATOM 6092 C CA . ALA A 1 792 ? -20.551 4.394 -4.447 1.00 78.19 792 ALA A CA 1
ATOM 6093 C C . ALA A 1 792 ? -20.388 3.374 -3.314 1.00 78.19 792 ALA A C 1
ATOM 6095 O O . ALA A 1 792 ? -20.314 2.166 -3.540 1.00 78.19 792 ALA A O 1
ATOM 6096 N N . ASN A 1 793 ? -20.414 3.871 -2.082 1.00 75.00 793 ASN A N 1
ATOM 6097 C CA . ASN A 1 793 ? -20.325 3.081 -0.863 1.00 75.00 793 ASN A CA 1
ATOM 6098 C C . ASN A 1 793 ? -21.691 2.960 -0.194 1.00 75.00 793 ASN A C 1
ATOM 6100 O O . ASN A 1 793 ? -22.511 3.879 -0.250 1.00 75.00 793 ASN A O 1
ATOM 6104 N N . ARG A 1 794 ? -21.930 1.840 0.494 1.00 79.31 794 ARG A N 1
ATOM 6105 C CA . ARG A 1 794 ? -23.130 1.674 1.318 1.00 79.31 794 ARG A CA 1
ATOM 6106 C C . ARG A 1 794 ? -22.968 2.447 2.624 1.00 79.31 794 ARG A C 1
ATOM 6108 O O . ARG A 1 794 ? -22.241 2.018 3.514 1.00 79.31 794 ARG A O 1
ATOM 6115 N N . MET A 1 795 ? -23.700 3.544 2.758 1.00 73.88 795 MET A N 1
ATOM 6116 C CA . MET A 1 795 ? -23.689 4.421 3.931 1.00 73.88 795 MET A CA 1
ATOM 6117 C C . MET A 1 795 ? -24.352 3.763 5.142 1.00 73.88 795 MET A C 1
ATOM 6119 O O . MET A 1 795 ? -23.901 3.919 6.275 1.00 73.88 795 MET A O 1
ATOM 6123 N N . TRP A 1 796 ? -25.437 3.016 4.922 1.00 75.19 796 TRP A N 1
ATOM 6124 C CA . TRP A 1 796 ? -26.064 2.187 5.952 1.00 75.19 796 TRP A CA 1
ATOM 6125 C C . TRP A 1 796 ? -26.987 1.126 5.349 1.00 75.19 796 TRP A C 1
ATOM 6127 O O . TRP A 1 796 ? -27.459 1.261 4.221 1.00 75.19 796 TRP A O 1
ATOM 6137 N N . LYS A 1 797 ? -27.282 0.092 6.144 1.00 81.56 797 LYS A N 1
ATOM 6138 C CA . LYS A 1 797 ? -28.298 -0.936 5.893 1.00 81.56 797 LYS A CA 1
ATOM 6139 C C . LYS A 1 797 ? -29.207 -1.075 7.124 1.00 81.56 797 LYS A C 1
ATOM 6141 O O . LYS A 1 797 ? -28.737 -0.982 8.256 1.00 81.56 797 LYS A O 1
ATOM 6146 N N . ARG A 1 798 ? -30.512 -1.259 6.918 1.00 80.81 798 ARG A N 1
ATOM 6147 C CA . ARG A 1 798 ? -31.523 -1.462 7.969 1.00 80.81 798 ARG A CA 1
ATOM 6148 C C . ARG A 1 798 ? -32.458 -2.593 7.560 1.00 80.81 798 ARG A C 1
ATOM 6150 O O . ARG A 1 798 ? -33.197 -2.447 6.594 1.00 80.81 798 ARG A O 1
ATOM 6157 N N . THR A 1 799 ? -32.454 -3.693 8.300 1.00 79.81 799 THR A N 1
ATOM 6158 C CA . THR A 1 799 ? -33.378 -4.805 8.046 1.00 79.81 799 THR A CA 1
ATOM 6159 C C . THR A 1 799 ? -34.793 -4.435 8.476 1.00 79.81 799 THR A C 1
ATOM 6161 O O . THR A 1 799 ? -35.002 -3.884 9.559 1.00 79.81 799 THR A O 1
ATOM 6164 N N . VAL A 1 800 ? -35.765 -4.718 7.614 1.00 77.81 800 VAL A N 1
ATOM 6165 C CA . VAL A 1 800 ? -37.174 -4.376 7.828 1.00 77.81 800 VAL A CA 1
ATOM 6166 C C . VAL A 1 800 ? -37.905 -5.582 8.418 1.00 77.81 800 VAL A C 1
ATOM 6168 O O . VAL A 1 800 ? -37.648 -6.723 8.042 1.00 77.81 800 VAL A O 1
ATOM 6171 N N . ALA A 1 801 ? -38.851 -5.346 9.333 1.00 71.38 801 ALA A N 1
ATOM 6172 C CA . ALA A 1 801 ? -39.570 -6.409 10.048 1.00 71.38 801 ALA A CA 1
ATOM 6173 C C . ALA A 1 801 ? -40.325 -7.397 9.131 1.00 71.38 801 ALA A C 1
ATOM 6175 O O . ALA A 1 801 ? -40.591 -8.524 9.535 1.00 71.38 801 ALA A O 1
ATOM 6176 N N . ALA A 1 802 ? -40.660 -6.987 7.905 1.00 67.88 802 ALA A N 1
ATOM 6177 C CA . ALA A 1 802 ? -41.333 -7.820 6.910 1.00 67.88 802 ALA A CA 1
ATOM 6178 C C . ALA A 1 802 ? -40.380 -8.693 6.062 1.00 67.88 802 ALA A C 1
ATOM 6180 O O . ALA A 1 802 ? -40.836 -9.358 5.135 1.00 67.88 802 ALA A O 1
ATOM 6181 N N . GLY A 1 803 ? -39.077 -8.692 6.369 1.00 70.81 803 GLY A N 1
ATOM 6182 C CA . GLY A 1 803 ? -38.030 -9.293 5.541 1.00 70.81 803 GLY A CA 1
ATOM 6183 C C . GLY A 1 803 ? -37.472 -8.305 4.510 1.00 70.81 803 GLY A C 1
ATOM 6184 O O . GLY A 1 803 ? -38.175 -7.400 4.070 1.00 70.81 803 GLY A O 1
ATOM 6185 N N . GLY A 1 804 ? -36.197 -8.465 4.140 1.00 74.19 804 GLY A N 1
ATOM 6186 C CA . GLY A 1 804 ? -35.466 -7.536 3.265 1.00 74.19 804 GLY A CA 1
ATOM 6187 C C . GLY A 1 804 ? -34.853 -6.334 3.999 1.00 74.19 804 GLY A C 1
ATOM 6188 O O . GLY A 1 804 ? -34.946 -6.214 5.222 1.00 74.19 804 GLY A O 1
ATOM 6189 N N . ASP A 1 805 ? -34.201 -5.444 3.247 1.00 82.06 805 ASP A N 1
ATOM 6190 C CA . ASP A 1 805 ? -33.378 -4.357 3.779 1.00 82.06 805 ASP A CA 1
ATOM 6191 C C . ASP A 1 805 ? -33.659 -3.009 3.104 1.00 82.06 805 ASP A C 1
ATOM 6193 O O . ASP A 1 805 ? -33.869 -2.926 1.897 1.00 82.06 805 ASP A O 1
ATOM 6197 N N . LEU A 1 806 ? -33.542 -1.935 3.880 1.00 84.75 806 LEU A N 1
ATOM 6198 C CA . LEU A 1 806 ? -33.339 -0.579 3.383 1.00 84.75 806 LEU A CA 1
ATOM 6199 C C . LEU A 1 806 ? -31.851 -0.253 3.365 1.00 84.75 806 LEU A C 1
ATOM 6201 O O . LEU A 1 806 ? -31.161 -0.476 4.360 1.00 84.75 806 LEU A O 1
ATOM 6205 N N . GLN A 1 807 ? -31.356 0.312 2.272 1.00 84.75 807 GLN A N 1
ATOM 6206 C CA . GLN A 1 807 ? -29.946 0.650 2.109 1.00 84.75 807 GLN A CA 1
ATOM 6207 C C . GLN A 1 807 ? -29.790 2.055 1.533 1.00 84.75 807 GLN A C 1
ATOM 6209 O O . GLN A 1 807 ? -30.468 2.391 0.568 1.00 84.75 807 GLN A O 1
ATOM 6214 N N . LEU A 1 808 ? -28.874 2.850 2.088 1.00 85.12 808 LEU A N 1
ATOM 6215 C CA . LEU A 1 808 ? -28.424 4.102 1.475 1.00 85.12 808 LEU A CA 1
ATOM 6216 C C . LEU A 1 808 ? -27.038 3.891 0.886 1.00 85.12 808 LEU A C 1
ATOM 6218 O O . LEU A 1 808 ? -26.146 3.405 1.578 1.00 85.12 808 LEU A O 1
ATOM 6222 N N . TRP A 1 809 ? -26.865 4.306 -0.358 1.00 85.38 809 TRP A N 1
ATOM 6223 C CA . TRP A 1 809 ? -25.601 4.293 -1.079 1.00 85.38 809 TRP A CA 1
ATOM 6224 C C . TRP A 1 809 ? -25.238 5.711 -1.488 1.00 85.38 809 TRP A C 1
ATOM 6226 O O . TRP A 1 809 ? -26.130 6.443 -1.901 1.00 85.38 809 TRP A O 1
ATOM 6236 N N . ALA A 1 810 ? -23.971 6.104 -1.379 1.00 84.25 810 ALA A N 1
ATOM 6237 C CA . ALA A 1 810 ? -23.505 7.415 -1.820 1.00 84.25 810 ALA A CA 1
ATOM 6238 C C . ALA A 1 810 ? -22.087 7.348 -2.397 1.00 84.25 810 ALA A C 1
ATOM 6240 O O . ALA A 1 810 ? -21.265 6.542 -1.965 1.00 84.25 810 ALA A O 1
ATOM 6241 N N . GLY A 1 811 ? -21.808 8.189 -3.386 1.00 80.75 811 GLY A N 1
ATOM 6242 C CA . GLY A 1 811 ? -20.513 8.277 -4.049 1.00 80.75 811 GLY A CA 1
ATOM 6243 C C . GLY A 1 811 ? -20.235 9.682 -4.571 1.00 80.75 811 GLY A C 1
ATOM 6244 O O . GLY A 1 811 ? -21.156 10.467 -4.819 1.00 80.75 811 GLY A O 1
ATOM 6245 N N . SER A 1 812 ? -18.952 9.984 -4.736 1.00 79.75 812 SER A N 1
ATOM 6246 C CA . SER A 1 812 ? -18.481 11.249 -5.298 1.00 79.75 812 SER A CA 1
ATOM 6247 C C . SER A 1 812 ? -18.299 11.131 -6.810 1.00 79.75 812 SER A C 1
ATOM 6249 O O . SER A 1 812 ? -17.855 10.101 -7.315 1.00 79.75 812 SER A O 1
ATOM 6251 N N . LEU A 1 813 ? -18.626 12.209 -7.512 1.00 79.81 813 LEU A N 1
ATOM 6252 C CA . LEU A 1 813 ? -18.430 12.395 -8.948 1.00 79.81 813 LEU A CA 1
ATOM 6253 C C . LEU A 1 813 ? -17.403 13.516 -9.174 1.00 79.81 813 LEU A C 1
ATOM 6255 O O . LEU A 1 813 ? -16.949 14.160 -8.217 1.00 79.81 813 LEU A O 1
ATOM 6259 N N . VAL A 1 814 ? -17.024 13.790 -10.425 1.00 69.88 814 VAL A N 1
ATOM 6260 C CA . VAL A 1 814 ? -16.158 14.946 -10.711 1.00 69.88 814 VAL A CA 1
ATOM 6261 C C . VAL A 1 814 ? -16.850 16.271 -10.353 1.00 69.88 814 VAL A C 1
ATOM 6263 O O . VAL A 1 814 ? -18.058 16.345 -10.131 1.00 69.88 814 VAL A O 1
ATOM 6266 N N . ASN A 1 815 ? -16.081 17.362 -10.295 1.00 76.56 815 ASN A N 1
ATOM 6267 C CA . ASN A 1 815 ? -16.603 18.721 -10.093 1.00 76.56 815 ASN A CA 1
ATOM 6268 C C . ASN A 1 815 ? -17.415 18.921 -8.793 1.00 76.56 815 ASN A C 1
ATOM 6270 O O . ASN A 1 815 ? -18.343 19.730 -8.768 1.00 76.56 815 ASN A O 1
ATOM 6274 N N . ASN A 1 816 ? -17.059 18.215 -7.710 1.00 72.69 816 ASN A N 1
ATOM 6275 C CA . ASN A 1 816 ? -17.761 18.251 -6.414 1.00 72.69 816 ASN A CA 1
ATOM 6276 C C . ASN A 1 816 ? -19.259 17.913 -6.518 1.00 72.69 816 ASN A C 1
ATOM 6278 O O . ASN A 1 816 ? -20.081 18.424 -5.751 1.00 72.69 816 ASN A O 1
ATOM 6282 N N . GLN A 1 817 ? -19.620 17.067 -7.481 1.00 83.00 817 GLN A N 1
ATOM 6283 C CA . GLN A 1 817 ? -20.946 16.476 -7.564 1.00 83.00 817 GLN A CA 1
ATOM 6284 C C . GLN A 1 817 ? -20.987 15.157 -6.791 1.00 83.00 817 GLN A C 1
ATOM 6286 O O . GLN A 1 817 ? -19.963 14.532 -6.518 1.00 83.00 817 GLN A O 1
ATOM 6291 N N . PHE A 1 818 ? -22.193 14.740 -6.425 1.00 87.38 818 PHE A N 1
ATOM 6292 C CA . PHE A 1 818 ? -22.422 13.538 -5.637 1.00 87.38 818 PHE A CA 1
ATOM 6293 C C . PHE A 1 818 ? -23.647 12.811 -6.152 1.00 87.38 818 PHE A C 1
ATOM 6295 O O . PHE A 1 818 ? -24.621 13.442 -6.568 1.00 87.38 818 PHE A O 1
ATOM 6302 N N . VAL A 1 819 ? -23.617 11.490 -6.046 1.00 91.19 819 VAL A N 1
ATOM 6303 C CA . VAL A 1 819 ? -24.768 10.630 -6.295 1.00 91.19 819 VAL A CA 1
ATOM 6304 C C . VAL A 1 819 ? -25.093 9.866 -5.024 1.00 91.19 819 VAL A C 1
ATOM 6306 O O . VAL A 1 819 ? -24.196 9.427 -4.306 1.00 91.19 819 VAL A O 1
ATOM 6309 N N . PHE A 1 820 ? -26.377 9.691 -4.735 1.00 91.81 820 PHE A N 1
ATOM 6310 C CA . PHE A 1 820 ? -26.821 8.768 -3.702 1.00 91.81 820 PHE A CA 1
ATOM 6311 C C . PHE A 1 820 ? -28.120 8.081 -4.116 1.00 91.81 820 PHE A C 1
ATOM 6313 O O . PHE A 1 820 ? -28.916 8.640 -4.867 1.00 91.81 820 PHE A O 1
ATOM 6320 N N . ALA A 1 821 ? -28.320 6.859 -3.634 1.00 91.94 821 ALA A N 1
ATOM 6321 C CA . ALA A 1 821 ? -29.481 6.034 -3.933 1.00 91.94 821 ALA A CA 1
ATOM 6322 C C . ALA A 1 821 ? -30.007 5.371 -2.659 1.00 91.94 821 ALA A C 1
ATOM 6324 O O . ALA A 1 821 ? -29.237 4.860 -1.842 1.00 91.94 821 ALA A O 1
ATOM 6325 N N . LEU A 1 822 ? -31.331 5.365 -2.506 1.00 89.56 822 LEU A N 1
ATOM 6326 C CA . LEU A 1 822 ? -32.026 4.595 -1.484 1.00 89.56 822 LEU A CA 1
ATOM 6327 C C . LEU A 1 822 ? -32.594 3.332 -2.133 1.00 89.56 822 LEU A C 1
ATOM 6329 O O . LEU A 1 822 ? -33.313 3.418 -3.123 1.00 89.56 822 LEU A O 1
ATOM 6333 N N . ILE A 1 823 ? -32.288 2.173 -1.560 1.00 87.75 823 ILE A N 1
ATOM 6334 C CA . ILE A 1 823 ? -32.725 0.876 -2.073 1.00 87.75 823 ILE A CA 1
ATOM 6335 C C . ILE A 1 823 ? -33.562 0.178 -1.026 1.00 87.75 823 ILE A C 1
ATOM 6337 O O . ILE A 1 823 ? -33.143 0.038 0.122 1.00 87.75 823 ILE A O 1
ATOM 6341 N N . ASN A 1 824 ? -34.730 -0.287 -1.449 1.00 87.19 824 ASN A N 1
ATOM 6342 C CA . ASN A 1 824 ? -35.612 -1.116 -0.655 1.00 87.19 824 ASN A CA 1
ATOM 6343 C C . ASN A 1 824 ? -35.670 -2.513 -1.270 1.00 87.19 824 ASN A C 1
ATOM 6345 O O . ASN A 1 824 ? -36.201 -2.684 -2.360 1.00 87.19 824 ASN A O 1
ATOM 6349 N N . THR A 1 825 ? -35.132 -3.506 -0.569 1.00 82.19 825 THR A N 1
ATOM 6350 C CA . THR A 1 825 ? -35.228 -4.918 -0.965 1.00 82.19 825 THR A CA 1
ATOM 6351 C C . THR A 1 825 ? -36.313 -5.664 -0.190 1.00 82.19 825 THR A C 1
ATOM 6353 O O . THR A 1 825 ? -36.438 -6.881 -0.317 1.00 82.19 825 THR A O 1
ATOM 6356 N N . SER A 1 826 ? -37.087 -4.958 0.643 1.00 81.06 826 SER A N 1
ATOM 6357 C CA . SER A 1 826 ? -38.264 -5.523 1.304 1.00 81.06 826 SER A CA 1
ATOM 6358 C C . SER A 1 826 ? -39.462 -5.563 0.349 1.00 81.06 826 SER A C 1
ATOM 6360 O O . SER A 1 826 ? -39.582 -4.695 -0.517 1.00 81.06 826 SER A O 1
ATOM 6362 N N . PRO A 1 827 ? -40.396 -6.517 0.524 1.00 77.56 827 PRO A N 1
ATOM 6363 C CA . PRO A 1 827 ? -41.583 -6.621 -0.326 1.00 77.56 827 PRO A CA 1
ATOM 6364 C C . PRO A 1 827 ? -42.618 -5.508 -0.078 1.00 77.56 827 PRO A C 1
ATOM 6366 O O . PRO A 1 827 ? -43.644 -5.475 -0.749 1.00 77.56 827 PRO A O 1
ATOM 6369 N N . ASN A 1 828 ? -42.385 -4.621 0.896 1.00 83.19 828 ASN A N 1
ATOM 6370 C CA . ASN A 1 828 ? -43.331 -3.588 1.310 1.00 83.19 828 ASN A CA 1
ATOM 6371 C C . ASN A 1 828 ? -42.756 -2.192 1.078 1.00 83.19 828 ASN A C 1
ATOM 6373 O O . ASN A 1 828 ? -41.584 -1.944 1.363 1.00 83.19 828 ASN A O 1
ATOM 6377 N N . GLU A 1 829 ? -43.606 -1.252 0.674 1.00 85.06 829 GLU A N 1
ATOM 6378 C CA . GLU A 1 829 ? -43.255 0.167 0.594 1.00 85.06 829 GLU A CA 1
ATOM 6379 C C . GLU A 1 829 ? -42.782 0.704 1.955 1.00 85.06 829 GLU A C 1
ATOM 6381 O O . GLU A 1 829 ? -43.333 0.358 3.005 1.00 85.06 829 GLU A O 1
ATOM 6386 N N . GLN A 1 830 ? -41.744 1.541 1.939 1.00 83.31 830 GLN A N 1
ATOM 6387 C CA . GLN A 1 830 ? -41.152 2.140 3.133 1.00 83.31 830 GLN A CA 1
ATOM 6388 C C . GLN A 1 830 ? -41.050 3.654 2.965 1.00 83.31 830 GLN A C 1
ATOM 6390 O O . GLN A 1 830 ? -40.613 4.141 1.925 1.00 83.31 830 GLN A O 1
ATOM 6395 N N . ILE A 1 831 ? -41.378 4.393 4.023 1.00 83.00 831 ILE A N 1
ATOM 6396 C CA . ILE A 1 831 ? -41.122 5.833 4.105 1.00 83.00 831 ILE A CA 1
ATOM 6397 C C . ILE A 1 831 ? -39.825 6.029 4.883 1.00 83.00 831 ILE A C 1
ATOM 6399 O O . ILE A 1 831 ? -39.682 5.528 6.001 1.00 83.00 831 ILE A O 1
ATOM 6403 N N . VAL A 1 832 ? -38.877 6.750 4.288 1.00 81.31 832 VAL A N 1
ATOM 6404 C CA . VAL A 1 832 ? -37.537 6.929 4.848 1.00 81.31 832 VAL A CA 1
ATOM 6405 C C . VAL A 1 832 ? -37.144 8.396 4.811 1.00 81.31 832 VAL A C 1
ATOM 6407 O O . VAL A 1 832 ? -37.088 9.005 3.747 1.00 81.31 832 VAL A O 1
ATOM 6410 N N . ASP A 1 833 ? -36.795 8.932 5.977 1.00 81.06 833 ASP A N 1
ATOM 6411 C CA . ASP A 1 833 ? -36.119 10.220 6.075 1.00 81.06 833 ASP A CA 1
ATOM 6412 C C . ASP A 1 833 ? -34.625 10.030 5.774 1.00 81.06 833 ASP A C 1
ATOM 6414 O O . ASP A 1 833 ? -33.940 9.251 6.448 1.00 81.06 833 ASP A O 1
ATOM 6418 N N . VAL A 1 834 ? -34.120 10.745 4.766 1.00 78.44 834 VAL A N 1
ATOM 6419 C CA . VAL A 1 834 ? -32.695 10.768 4.410 1.00 78.44 834 VAL A CA 1
ATOM 6420 C C . VAL A 1 834 ? -32.105 12.108 4.830 1.00 78.44 834 VAL A C 1
ATOM 6422 O O . VAL A 1 834 ? -32.475 13.159 4.311 1.00 78.44 834 VAL A O 1
ATOM 6425 N N . GLU A 1 835 ? -31.173 12.076 5.778 1.00 81.75 835 GLU A N 1
ATOM 6426 C CA . GLU A 1 835 ? -30.454 13.268 6.225 1.00 81.75 835 GLU A CA 1
ATOM 6427 C C . GLU A 1 835 ? -29.158 13.437 5.420 1.00 81.75 835 GLU A C 1
ATOM 6429 O O . GLU A 1 835 ? -28.431 12.472 5.189 1.00 81.75 835 GLU A O 1
ATOM 6434 N N . PHE A 1 836 ? -28.794 14.672 5.056 1.00 80.31 836 PHE A N 1
ATOM 6435 C CA . PHE A 1 836 ? -27.501 14.954 4.400 1.00 80.31 836 PHE A CA 1
ATOM 6436 C C . PHE A 1 836 ? -26.303 14.588 5.277 1.00 80.31 836 PHE A C 1
ATOM 6438 O O . PHE A 1 836 ? -25.219 14.325 4.768 1.00 80.31 836 PHE A O 1
ATOM 6445 N N . PHE A 1 837 ? -26.512 14.502 6.590 1.00 79.31 837 PHE A N 1
ATOM 6446 C CA . PHE A 1 837 ? -25.546 13.910 7.501 1.00 79.31 837 PHE A CA 1
ATOM 6447 C C . PHE A 1 837 ? -25.226 12.447 7.154 1.00 79.31 837 PHE A C 1
ATOM 6449 O O . PHE A 1 837 ? -24.061 12.073 7.189 1.00 79.31 837 PHE A O 1
ATOM 6456 N N . ASP A 1 838 ? -26.233 11.639 6.803 1.00 77.75 838 ASP A N 1
ATOM 6457 C CA . ASP A 1 838 ? -26.052 10.231 6.432 1.00 77.75 838 ASP A CA 1
ATOM 6458 C C . ASP A 1 838 ? -25.437 10.091 5.020 1.00 77.75 838 ASP A C 1
ATOM 6460 O O . ASP A 1 838 ? -24.698 9.141 4.776 1.00 77.75 838 ASP A O 1
ATOM 6464 N N . VAL A 1 839 ? -25.714 11.030 4.102 1.00 77.69 839 VAL A N 1
ATOM 6465 C CA . VAL A 1 839 ? -25.172 11.035 2.723 1.00 77.69 839 VAL A CA 1
ATOM 6466 C C . VAL A 1 839 ? -23.708 11.483 2.686 1.00 77.69 839 VAL A C 1
ATOM 6468 O O . VAL A 1 839 ? -22.884 10.840 2.049 1.00 77.69 839 VAL A O 1
ATOM 6471 N N . PHE A 1 840 ? -23.372 12.568 3.388 1.00 76.69 840 PHE A N 1
ATOM 6472 C CA . PHE A 1 840 ? -22.032 13.172 3.414 1.00 76.69 840 PHE A CA 1
ATOM 6473 C C . PHE A 1 840 ? -21.272 12.823 4.691 1.00 76.69 840 PHE A C 1
ATOM 6475 O O . PHE A 1 840 ? -20.490 13.622 5.219 1.00 76.69 840 PHE A O 1
ATOM 6482 N N . PHE A 1 841 ? -21.565 11.651 5.246 1.00 64.19 841 PHE A N 1
ATOM 6483 C CA . PHE A 1 841 ? -21.064 11.244 6.547 1.00 64.19 841 PHE A CA 1
ATOM 6484 C C . PHE A 1 841 ? -19.523 11.298 6.608 1.00 64.19 841 PHE A C 1
ATOM 6486 O O . PHE A 1 841 ? -18.952 11.766 7.593 1.00 64.19 841 PHE A O 1
ATOM 6493 N N . ASP A 1 842 ? -18.863 10.909 5.522 1.00 55.09 842 ASP A N 1
ATOM 6494 C CA . ASP A 1 842 ? -17.411 10.855 5.376 1.00 55.09 842 ASP A CA 1
ATOM 6495 C C . ASP A 1 842 ? -16.762 12.086 4.727 1.00 55.09 842 ASP A C 1
ATOM 6497 O O . ASP A 1 842 ? -15.559 12.297 4.849 1.00 55.09 842 ASP A O 1
ATOM 6501 N N . GLN A 1 843 ? -17.554 12.939 4.083 1.00 59.66 843 GLN A N 1
ATOM 6502 C CA . GLN A 1 843 ? -17.061 14.130 3.389 1.00 59.66 843 GLN A CA 1
ATOM 6503 C C . GLN A 1 843 ? -16.767 15.293 4.363 1.00 59.66 843 GLN A C 1
ATOM 6505 O O . GLN A 1 843 ? -16.027 16.222 4.043 1.00 59.66 843 GLN A O 1
ATOM 6510 N N . GLY A 1 844 ? -17.317 15.244 5.582 1.00 57.88 844 GLY A N 1
ATOM 6511 C CA . GLY A 1 844 ? -17.083 16.219 6.650 1.00 57.88 844 GLY A CA 1
ATOM 6512 C C . GLY A 1 844 ? -18.166 17.298 6.782 1.00 57.88 844 GLY A C 1
ATOM 6513 O O . GLY A 1 844 ? -19.079 17.429 5.968 1.00 57.88 844 GLY A O 1
ATOM 6514 N N . LYS A 1 845 ? -18.071 18.102 7.853 1.00 66.88 845 LYS A N 1
ATOM 6515 C CA . LYS A 1 845 ? -19.148 19.017 8.290 1.00 66.88 845 LYS A CA 1
ATOM 6516 C C . LYS A 1 845 ? -19.566 20.056 7.249 1.00 66.88 845 LYS A C 1
ATOM 6518 O O . LYS A 1 845 ? -20.741 20.400 7.197 1.00 66.88 845 LYS A O 1
ATOM 6523 N N . ALA A 1 846 ? -18.627 20.550 6.442 1.00 66.56 846 ALA A N 1
ATOM 6524 C CA . ALA A 1 846 ? -18.920 21.542 5.408 1.00 66.56 846 ALA A CA 1
ATOM 6525 C C . ALA A 1 846 ? -19.910 20.998 4.365 1.00 66.56 846 ALA A C 1
ATOM 6527 O O . ALA A 1 846 ? -20.837 21.704 3.985 1.00 66.56 846 ALA A O 1
ATOM 6528 N N . TYR A 1 847 ? -19.769 19.725 3.984 1.00 74.25 847 TYR A N 1
ATOM 6529 C CA . TYR A 1 847 ? -20.694 19.056 3.072 1.00 74.25 847 TYR A CA 1
ATOM 6530 C C . TYR A 1 847 ? -22.012 18.701 3.773 1.00 74.25 847 TYR A C 1
ATOM 6532 O O . TYR A 1 847 ? -23.096 18.972 3.275 1.00 74.25 847 TYR A O 1
ATOM 6540 N N . GLN A 1 848 ? -21.956 18.225 5.017 1.00 76.69 848 GLN A N 1
ATOM 6541 C CA . GLN A 1 848 ? -23.167 17.921 5.799 1.00 76.69 848 GLN A CA 1
ATOM 6542 C C . GLN A 1 848 ? -24.067 19.147 6.044 1.00 76.69 848 GLN A C 1
ATOM 6544 O O . GLN A 1 848 ? -25.264 19.000 6.285 1.00 76.69 848 GLN A O 1
ATOM 6549 N N . GLN A 1 849 ? -23.495 20.353 6.003 1.00 77.81 849 GLN A N 1
ATOM 6550 C CA . GLN A 1 849 ? -24.187 21.633 6.172 1.00 77.81 849 GLN A CA 1
ATOM 6551 C C . GLN A 1 849 ? -24.266 22.445 4.872 1.00 77.81 849 GLN A C 1
ATOM 6553 O O . GLN A 1 849 ? -24.583 23.632 4.915 1.00 77.81 849 GLN A O 1
ATOM 6558 N N . GLY A 1 850 ? -23.947 21.842 3.727 1.00 78.50 850 GLY A N 1
ATOM 6559 C CA . GLY A 1 850 ? -23.977 22.519 2.436 1.00 78.50 850 GLY A CA 1
ATOM 6560 C C . GLY A 1 850 ? -25.399 22.777 1.932 1.00 78.50 850 GLY A C 1
ATOM 6561 O O . GLY A 1 850 ? -26.374 22.188 2.406 1.00 78.50 850 GLY A O 1
ATOM 6562 N N . THR A 1 851 ? -25.510 23.660 0.944 1.00 87.19 851 THR A N 1
ATOM 6563 C CA . THR A 1 851 ? -26.729 23.862 0.154 1.00 87.19 851 THR A CA 1
ATOM 6564 C C . THR A 1 851 ? -26.591 23.094 -1.155 1.00 87.19 851 THR A C 1
ATOM 6566 O O . THR A 1 851 ? -25.630 23.311 -1.890 1.00 87.19 851 THR A O 1
ATOM 6569 N N . TYR A 1 852 ? -27.553 22.233 -1.473 1.00 85.81 852 TYR A N 1
ATOM 6570 C CA . TYR A 1 852 ? -27.490 21.361 -2.642 1.00 85.81 852 TYR A CA 1
ATOM 6571 C C . TYR A 1 852 ? -28.731 21.512 -3.497 1.00 85.81 852 TYR A C 1
ATOM 6573 O O . TYR A 1 852 ? -29.847 21.534 -2.986 1.00 85.81 852 TYR A O 1
ATOM 6581 N N . THR A 1 853 ? -28.540 21.576 -4.808 1.00 91.75 853 THR A N 1
ATOM 6582 C CA . THR A 1 853 ? -29.640 21.391 -5.756 1.00 91.75 853 THR A CA 1
ATOM 6583 C C . THR A 1 853 ? -29.717 19.914 -6.089 1.00 91.75 853 THR A C 1
ATOM 6585 O O . THR A 1 853 ? -28.724 19.339 -6.529 1.00 91.75 853 THR A O 1
ATOM 6588 N N . LEU A 1 854 ? -30.867 19.300 -5.829 1.00 92.31 854 LEU A N 1
ATOM 6589 C CA . LEU A 1 854 ? -31.058 17.868 -6.018 1.00 92.31 854 LEU A CA 1
ATOM 6590 C C . LEU A 1 854 ? -31.740 17.600 -7.353 1.00 92.31 854 LEU A C 1
ATOM 6592 O O . LEU A 1 854 ? -32.661 18.316 -7.751 1.00 92.31 854 LEU A O 1
ATOM 6596 N N . TYR A 1 855 ? -31.298 16.530 -8.004 1.00 94.25 855 TYR A N 1
ATOM 6597 C CA . TYR A 1 855 ? -31.853 16.041 -9.255 1.00 94.25 855 TYR A CA 1
ATOM 6598 C C . TYR A 1 855 ? -32.314 14.599 -9.057 1.00 94.25 855 TYR A C 1
ATOM 6600 O O . TYR A 1 855 ? -31.548 13.765 -8.579 1.00 94.25 855 TYR A O 1
ATOM 6608 N N . ASP A 1 856 ? -33.561 14.310 -9.415 1.00 94.81 856 ASP A N 1
ATOM 6609 C CA . ASP A 1 856 ? -34.063 12.941 -9.495 1.00 94.81 856 ASP A CA 1
ATOM 6610 C C . ASP A 1 856 ? -33.683 12.363 -10.861 1.00 94.81 856 ASP A C 1
ATOM 6612 O O . ASP A 1 856 ? -34.201 12.785 -11.901 1.00 94.81 856 ASP A O 1
ATOM 6616 N N . LEU A 1 857 ? -32.743 11.417 -10.852 1.00 96.12 857 LEU A N 1
ATOM 6617 C CA . LEU A 1 857 ? -32.156 10.847 -12.064 1.00 96.12 857 LEU A CA 1
ATOM 6618 C C . LEU A 1 857 ? -33.091 9.854 -12.777 1.00 96.12 857 LEU A C 1
ATOM 6620 O O . LEU A 1 857 ? -32.853 9.517 -13.934 1.00 96.12 857 LEU A O 1
ATOM 6624 N N . TRP A 1 858 ? -34.175 9.423 -12.127 1.00 94.94 858 TRP A N 1
ATOM 6625 C CA . TRP A 1 858 ? -35.224 8.594 -12.730 1.00 94.94 858 TRP A CA 1
ATOM 6626 C C . TRP A 1 858 ? -36.442 9.403 -13.185 1.00 94.94 858 TRP A C 1
ATOM 6628 O O . TRP A 1 858 ? -37.407 8.836 -13.699 1.00 94.94 858 TRP A O 1
ATOM 6638 N N . GLN A 1 859 ? -36.392 10.734 -13.075 1.00 94.44 859 GLN A N 1
ATOM 6639 C CA . GLN A 1 859 ? -37.391 11.630 -13.650 1.00 94.44 859 GLN A CA 1
ATOM 6640 C C . GLN A 1 859 ? -36.802 12.461 -14.786 1.00 94.44 859 GLN A C 1
ATOM 6642 O O . GLN A 1 859 ? -35.671 12.946 -14.721 1.00 94.44 859 GLN A O 1
ATOM 6647 N N . LYS A 1 860 ? -37.621 12.672 -15.819 1.00 92.12 860 LYS A N 1
ATOM 6648 C CA . LYS A 1 860 ? -37.324 13.618 -16.892 1.00 92.12 860 LYS A CA 1
ATOM 6649 C C . LYS A 1 860 ? -37.757 15.031 -16.511 1.00 92.12 860 LYS A C 1
ATOM 6651 O O . LYS A 1 860 ? -38.767 15.220 -15.826 1.00 92.12 860 LYS A O 1
ATOM 6656 N N . ASP A 1 861 ? -36.996 16.021 -16.950 1.00 91.44 861 ASP A N 1
ATOM 6657 C CA . ASP A 1 861 ? -37.351 17.430 -16.832 1.00 91.44 861 ASP A CA 1
ATOM 6658 C C . ASP A 1 861 ? -38.453 17.837 -17.835 1.00 91.44 861 ASP A C 1
ATOM 6660 O O . ASP A 1 861 ? -38.975 17.024 -18.602 1.00 91.44 861 ASP A O 1
ATOM 6664 N N . GLY A 1 862 ? -38.832 19.120 -17.832 1.00 86.06 862 GLY A N 1
ATOM 6665 C CA . GLY A 1 862 ? -39.855 19.647 -18.744 1.00 86.06 862 GLY A CA 1
ATOM 6666 C C . GLY A 1 862 ? -39.463 19.633 -20.229 1.00 86.06 862 GLY A C 1
ATOM 6667 O O . GLY A 1 862 ? -40.338 19.805 -21.074 1.00 86.06 862 GLY A O 1
ATOM 6668 N N . ALA A 1 863 ? -38.180 19.428 -20.546 1.00 88.44 863 ALA A N 1
ATOM 6669 C CA . ALA A 1 863 ? -37.657 19.286 -21.902 1.00 88.44 863 ALA A CA 1
ATOM 6670 C C . ALA A 1 863 ? -37.503 17.811 -22.329 1.00 88.44 863 ALA A C 1
ATOM 6672 O O . ALA A 1 863 ? -37.193 17.541 -23.488 1.00 88.44 863 ALA A O 1
ATOM 6673 N N . GLY A 1 864 ? -37.762 16.857 -21.427 1.00 87.94 864 GLY A N 1
ATOM 6674 C CA . GLY A 1 864 ? -37.647 15.422 -21.685 1.00 87.94 864 GLY A CA 1
ATOM 6675 C C . GLY A 1 864 ? -36.255 14.835 -21.422 1.00 87.94 864 GLY A C 1
ATOM 6676 O O . GLY A 1 864 ? -36.051 13.654 -21.716 1.00 87.94 864 GLY A O 1
ATOM 6677 N N . SER A 1 865 ? -35.327 15.611 -20.856 1.00 91.00 865 SER A N 1
ATOM 6678 C CA . SER A 1 865 ? -33.980 15.166 -20.473 1.00 91.00 865 SER A CA 1
ATOM 6679 C C . SER A 1 865 ? -33.999 14.483 -19.107 1.00 91.00 865 SER A C 1
ATOM 6681 O O . SER A 1 865 ? -34.742 14.900 -18.220 1.00 91.00 865 SER A O 1
ATOM 6683 N N . TRP A 1 866 ? -33.188 13.441 -18.913 1.00 93.50 866 TRP A N 1
ATOM 6684 C CA . TRP A 1 866 ? -33.060 12.761 -17.618 1.00 93.50 866 TRP A CA 1
ATOM 6685 C C . TRP A 1 866 ? -32.386 13.652 -16.567 1.00 93.50 866 TRP A C 1
ATOM 6687 O O . TRP A 1 866 ? -31.463 14.394 -16.892 1.00 93.50 866 TRP A O 1
ATOM 6697 N N . GLY A 1 867 ? -32.827 13.555 -15.308 1.00 93.06 867 GLY A N 1
ATOM 6698 C CA . GLY A 1 867 ? -32.307 14.367 -14.207 1.00 93.06 867 GLY A CA 1
ATOM 6699 C C . GLY A 1 867 ? -33.171 15.596 -13.943 1.00 93.06 867 GLY A C 1
ATOM 6700 O O . GLY A 1 867 ? -32.789 16.728 -14.236 1.00 93.06 867 GLY A O 1
ATOM 6701 N N . LYS A 1 868 ? -34.350 15.398 -13.353 1.00 95.88 868 LYS A N 1
ATOM 6702 C CA . LYS A 1 868 ? -35.251 16.504 -13.016 1.00 95.88 868 LYS A CA 1
ATOM 6703 C C . LYS A 1 868 ? -34.806 17.197 -11.735 1.00 95.88 868 LYS A C 1
ATOM 6705 O O . LYS A 1 868 ? -34.745 16.570 -10.683 1.00 95.88 868 LYS A O 1
ATOM 6710 N N . ASN A 1 869 ? -34.591 18.509 -11.791 1.00 94.12 869 ASN A N 1
ATOM 6711 C CA . ASN A 1 869 ? -34.363 19.320 -10.596 1.00 94.12 869 ASN A CA 1
ATOM 6712 C C . ASN A 1 869 ? -35.594 19.261 -9.670 1.00 94.12 869 ASN A C 1
ATOM 6714 O O . ASN A 1 869 ? -36.694 19.655 -10.067 1.00 94.12 869 ASN A O 1
ATOM 6718 N N . ILE A 1 870 ? -35.408 18.769 -8.445 1.00 93.31 870 ILE A N 1
ATOM 6719 C CA . ILE A 1 870 ? -36.462 18.643 -7.426 1.00 93.31 870 ILE A CA 1
ATOM 6720 C C . ILE A 1 870 ? -36.380 19.723 -6.339 1.00 93.31 870 ILE A C 1
ATOM 6722 O O . ILE A 1 870 ? -37.197 19.741 -5.420 1.00 93.31 870 ILE A O 1
ATOM 6726 N N . GLY A 1 871 ? -35.432 20.650 -6.461 1.00 93.06 871 GLY A N 1
ATOM 6727 C CA . GLY A 1 871 ? -35.299 21.822 -5.609 1.00 93.06 871 GLY A CA 1
ATOM 6728 C C . GLY A 1 871 ? -33.937 21.938 -4.939 1.00 93.06 871 GLY A C 1
ATOM 6729 O O . GLY A 1 871 ? -33.025 21.132 -5.133 1.00 93.06 871 GLY A O 1
ATOM 6730 N N . THR A 1 872 ? -33.816 22.982 -4.126 1.00 91.31 872 THR A N 1
ATOM 6731 C CA . THR A 1 872 ? -32.622 23.270 -3.336 1.00 91.31 872 THR A CA 1
ATOM 6732 C C . THR A 1 872 ? -32.875 22.925 -1.875 1.00 91.31 872 THR A C 1
ATOM 6734 O O . THR A 1 872 ? -33.849 23.377 -1.276 1.00 91.31 872 THR A O 1
ATOM 6737 N N . PHE A 1 873 ? -31.973 22.142 -1.300 1.00 87.31 873 PHE A N 1
ATOM 6738 C CA . PHE A 1 873 ? -32.063 21.601 0.044 1.00 87.31 873 PHE A CA 1
ATOM 6739 C C . PHE A 1 873 ? -30.847 22.032 0.854 1.00 87.31 873 PHE A C 1
ATOM 6741 O O . PHE A 1 873 ? -29.723 22.075 0.353 1.00 87.31 873 PHE A O 1
ATOM 6748 N N . GLN A 1 874 ? -31.080 22.348 2.123 1.00 84.50 874 GLN A N 1
ATOM 6749 C CA . GLN A 1 874 ? -30.043 22.762 3.053 1.00 84.50 874 GLN A CA 1
ATOM 6750 C C . GLN A 1 874 ? -29.725 21.613 4.004 1.00 84.50 874 GLN A C 1
ATOM 6752 O O . GLN A 1 874 ? -30.599 21.146 4.732 1.00 84.50 874 GLN A O 1
ATOM 6757 N N . GLY A 1 875 ? -28.463 21.197 4.032 1.00 79.19 875 GLY A N 1
ATOM 6758 C CA . GLY A 1 875 ? -27.970 20.265 5.031 1.00 79.19 875 GLY A CA 1
ATOM 6759 C C . GLY A 1 875 ? -27.973 20.896 6.423 1.00 79.19 875 GLY A C 1
ATOM 6760 O O . GLY A 1 875 ? -27.650 22.075 6.602 1.00 79.19 875 GLY A O 1
ATOM 6761 N N . SER A 1 876 ? -28.326 20.105 7.431 1.00 71.25 876 SER A N 1
ATOM 6762 C CA . SER A 1 876 ? -28.263 20.501 8.837 1.00 71.25 876 SER A CA 1
ATOM 6763 C C . SER A 1 876 ? -27.639 19.388 9.663 1.00 71.25 876 SER A C 1
ATOM 6765 O O . SER A 1 876 ? -27.932 18.215 9.439 1.00 71.25 876 SER A O 1
ATOM 6767 N N . LEU A 1 877 ? -26.821 19.751 10.654 1.00 62.41 877 LEU A N 1
ATOM 6768 C CA . LEU A 1 877 ? -26.317 18.770 11.610 1.00 62.41 877 LEU A CA 1
ATOM 6769 C C . LEU A 1 877 ? -27.445 18.320 12.546 1.00 62.41 877 LEU A C 1
ATOM 6771 O O . LEU A 1 877 ? -28.217 19.168 13.008 1.00 62.41 877 LEU A O 1
ATOM 6775 N N . PRO A 1 878 ? -27.500 17.029 12.906 1.00 62.00 878 PRO A N 1
ATOM 6776 C CA . PRO A 1 878 ? -28.447 16.548 13.895 1.00 62.00 878 PRO A CA 1
ATOM 6777 C C . PRO A 1 878 ? -28.321 17.307 15.224 1.00 62.00 878 PRO A C 1
ATOM 6779 O O . PRO A 1 878 ? -27.224 17.663 15.658 1.00 62.00 878 PRO A O 1
ATOM 6782 N N . GLN A 1 879 ? -29.440 17.512 15.921 1.00 50.03 879 GLN A N 1
ATOM 6783 C CA . GLN A 1 879 ? -29.505 18.323 17.149 1.00 50.03 879 GLN A CA 1
ATOM 6784 C C . GLN A 1 879 ? -28.561 17.829 18.270 1.00 50.03 879 GLN A C 1
ATOM 6786 O O . GLN A 1 879 ? -28.088 18.612 19.091 1.00 50.03 879 GLN A O 1
ATOM 6791 N N . TRP A 1 880 ? -28.225 16.536 18.282 1.00 52.25 880 TRP A N 1
ATOM 6792 C CA . TRP A 1 880 ? -27.274 15.941 19.228 1.00 52.25 880 TRP A CA 1
ATOM 6793 C C . TRP A 1 880 ? -25.799 16.248 18.906 1.00 52.25 880 TRP A C 1
ATOM 6795 O O . TRP A 1 880 ? -24.954 16.127 19.791 1.00 52.25 880 TRP A O 1
ATOM 6805 N N . CYS A 1 881 ? -25.473 16.687 17.684 1.00 47.53 881 CYS A N 1
ATOM 6806 C CA . CYS A 1 881 ? -24.144 17.204 17.337 1.00 47.53 881 CYS A CA 1
ATOM 6807 C C . CYS A 1 881 ? -23.921 18.643 17.829 1.00 47.53 881 CYS A C 1
ATOM 6809 O O . CYS A 1 881 ? -22.773 19.079 17.918 1.00 47.53 881 CYS A O 1
ATOM 6811 N N . THR A 1 882 ? -24.988 19.394 18.126 1.00 44.62 882 THR A N 1
ATOM 6812 C CA . THR A 1 882 ? -24.918 20.830 18.448 1.00 44.62 882 THR A CA 1
ATOM 6813 C C . THR A 1 882 ? -25.171 21.142 19.927 1.00 44.62 882 THR A C 1
ATOM 6815 O O . THR A 1 882 ? -24.745 22.193 20.408 1.00 44.62 882 THR A O 1
ATOM 6818 N N . SER A 1 883 ? -25.784 20.235 20.697 1.00 41.75 883 SER A N 1
ATOM 6819 C CA . SER A 1 883 ? -26.063 20.450 22.122 1.00 41.75 883 SER A CA 1
ATOM 6820 C C . SER A 1 883 ? -24.894 20.039 23.036 1.00 41.75 883 SER A C 1
ATOM 6822 O O . SER A 1 883 ? -24.689 18.855 23.313 1.00 41.75 883 SER A O 1
ATOM 6824 N N . ARG A 1 884 ? -24.160 21.017 23.589 1.00 39.06 884 ARG A N 1
ATOM 6825 C CA . ARG A 1 884 ? -23.297 20.808 24.768 1.00 39.06 884 ARG A CA 1
ATOM 6826 C C . ARG A 1 884 ? -24.184 20.628 26.005 1.00 39.06 884 ARG A C 1
ATOM 6828 O O . ARG A 1 884 ? -24.639 21.606 26.581 1.00 39.06 884 ARG A O 1
ATOM 6835 N N . GLY A 1 885 ? -24.419 19.382 26.408 1.00 39.25 885 GLY A N 1
ATOM 6836 C CA . GLY A 1 885 ? -25.039 19.058 27.696 1.00 39.25 885 GLY A CA 1
ATOM 6837 C C . GLY A 1 885 ? -26.553 18.850 27.654 1.00 39.25 885 GLY A C 1
ATOM 6838 O O . GLY A 1 885 ? -27.317 19.703 28.079 1.00 39.25 885 GLY A O 1
ATOM 6839 N N . SER A 1 886 ? -27.000 17.680 27.202 1.00 32.19 886 SER A N 1
ATOM 6840 C CA . SER A 1 886 ? -28.190 17.007 27.746 1.00 32.19 886 SER A CA 1
ATOM 6841 C C . SER A 1 886 ? -28.210 15.543 27.292 1.00 32.19 886 SER A C 1
ATOM 6843 O O . SER A 1 886 ? -27.532 15.159 26.340 1.00 32.19 886 SER A O 1
ATOM 6845 N N . SER A 1 887 ? -28.899 14.700 28.057 1.00 39.12 887 SER A N 1
ATOM 6846 C CA . SER A 1 887 ? -28.949 13.241 27.937 1.00 39.12 887 SER A CA 1
ATOM 6847 C C . SER A 1 887 ? -29.233 12.740 26.515 1.00 39.12 887 SER A C 1
ATOM 6849 O O . SER A 1 887 ? -30.196 13.169 25.884 1.00 39.12 887 SER A O 1
ATOM 6851 N N . ARG A 1 888 ? -28.427 11.770 26.047 1.00 33.53 888 ARG A N 1
ATOM 6852 C CA . ARG A 1 888 ? -28.596 11.073 24.756 1.00 33.53 888 ARG A CA 1
ATOM 6853 C C . ARG A 1 888 ? -30.056 10.603 24.574 1.00 33.53 888 ARG A C 1
ATOM 6855 O O . ARG A 1 888 ? -30.518 9.798 25.387 1.00 33.53 888 ARG A O 1
ATOM 6862 N N . PRO A 1 889 ? -30.777 11.033 23.521 1.00 33.91 889 PRO A N 1
ATOM 6863 C CA . PRO A 1 889 ? -32.100 10.500 23.204 1.00 33.91 889 PRO A CA 1
ATOM 6864 C C . PRO A 1 889 ? -32.021 9.022 22.789 1.00 33.91 889 PRO A C 1
ATOM 6866 O O . PRO A 1 889 ? -31.030 8.588 22.201 1.00 33.91 889 PRO A O 1
ATOM 6869 N N . LYS A 1 890 ? -33.098 8.260 23.036 1.00 33.53 890 LYS A N 1
ATOM 6870 C CA . LYS A 1 890 ? -33.237 6.822 22.711 1.00 33.53 890 LYS A CA 1
ATOM 6871 C C . LYS A 1 890 ? -32.833 6.444 21.272 1.00 33.53 890 LYS A C 1
ATOM 6873 O O . LYS A 1 890 ? -32.338 5.342 21.076 1.00 33.53 890 LYS A O 1
ATOM 6878 N N . ARG A 1 891 ? -32.934 7.367 20.304 1.00 34.75 891 ARG A N 1
ATOM 6879 C CA . ARG A 1 891 ? -32.542 7.162 18.892 1.00 34.75 891 ARG A CA 1
ATOM 6880 C C . ARG A 1 891 ? -31.057 6.804 18.699 1.00 34.75 891 ARG A C 1
ATOM 6882 O O . ARG A 1 891 ? -30.718 6.130 17.738 1.00 34.75 891 ARG A O 1
ATOM 6889 N N . ALA A 1 892 ? -30.176 7.188 19.630 1.00 35.94 892 ALA A N 1
ATOM 6890 C CA . ALA A 1 892 ? -28.751 6.837 19.584 1.00 35.94 892 ALA A CA 1
ATOM 6891 C C . ALA A 1 892 ? -28.449 5.387 20.016 1.00 35.94 892 ALA A C 1
ATOM 6893 O O . ALA A 1 892 ? -27.342 4.914 19.785 1.00 35.94 892 ALA A O 1
ATOM 6894 N N . LYS A 1 893 ? -29.404 4.690 20.653 1.00 33.00 893 LYS A N 1
ATOM 6895 C CA . LYS A 1 893 ? -29.257 3.280 21.059 1.00 33.00 893 LYS A CA 1
ATOM 6896 C C . LYS A 1 893 ? -29.715 2.282 19.990 1.00 33.00 893 LYS A C 1
ATOM 6898 O O . LYS A 1 893 ? -29.343 1.123 20.084 1.00 33.00 893 LYS A O 1
ATOM 6903 N N . GLU A 1 894 ? -30.496 2.721 19.004 1.00 33.78 894 GLU A N 1
ATOM 6904 C CA . GLU A 1 894 ? -31.029 1.868 17.923 1.00 33.78 894 GLU A CA 1
ATOM 6905 C C . GLU A 1 894 ? -30.202 1.955 16.625 1.00 33.78 894 GLU A C 1
ATOM 6907 O O . GLU A 1 894 ? -30.424 1.191 15.689 1.00 33.78 894 GLU A O 1
ATOM 6912 N N . MET A 1 895 ? -29.207 2.851 16.562 1.00 35.81 895 MET A N 1
ATOM 6913 C CA . MET A 1 895 ? -28.222 2.884 15.477 1.00 35.81 895 MET A CA 1
ATOM 6914 C C . MET A 1 895 ? -27.203 1.756 15.676 1.00 35.81 895 MET A C 1
ATOM 6916 O O . MET A 1 895 ? -26.207 1.911 16.378 1.00 35.81 895 MET A O 1
ATOM 6920 N N . ASN A 1 896 ? -27.531 0.606 15.095 1.00 32.56 896 ASN A N 1
ATOM 6921 C CA . ASN A 1 896 ? -26.848 -0.672 15.255 1.00 32.56 896 ASN A CA 1
ATOM 6922 C C . ASN A 1 896 ? -25.401 -0.706 14.707 1.00 32.56 896 ASN A C 1
ATOM 6924 O O . ASN A 1 896 ? -24.989 0.117 13.887 1.00 32.56 896 ASN A O 1
ATOM 6928 N N . HIS A 1 897 ? -24.684 -1.734 15.168 1.00 31.75 897 HIS A N 1
ATOM 6929 C CA . HIS A 1 897 ? -23.258 -2.088 15.074 1.00 31.75 897 HIS A CA 1
ATOM 6930 C C . HIS A 1 897 ? -22.508 -1.973 13.722 1.00 31.75 897 HIS A C 1
ATOM 6932 O O . HIS A 1 897 ? -21.292 -2.139 13.718 1.00 31.75 897 HIS A O 1
ATOM 6938 N N . GLU A 1 898 ? -23.154 -1.658 12.596 1.00 35.34 898 GLU A N 1
ATOM 6939 C CA . GLU A 1 898 ? -22.485 -1.525 11.283 1.00 35.34 898 GLU A CA 1
ATOM 6940 C C . GLU A 1 898 ? -21.992 -0.096 10.976 1.00 35.34 898 GLU A C 1
ATOM 6942 O O . GLU A 1 898 ? -21.120 0.091 10.133 1.00 35.34 898 GLU A O 1
ATOM 6947 N N . ARG A 1 899 ? -22.509 0.936 11.664 1.00 39.47 899 ARG A N 1
ATOM 6948 C CA . ARG A 1 899 ? -22.201 2.351 11.354 1.00 39.47 899 ARG A CA 1
ATOM 6949 C C . ARG A 1 899 ? -20.795 2.815 11.763 1.00 39.47 899 ARG A C 1
ATOM 6951 O O . ARG A 1 899 ? -20.424 3.926 11.410 1.00 39.47 899 ARG A O 1
ATOM 6958 N N . ILE A 1 900 ? -20.019 2.020 12.507 1.00 32.12 900 ILE A N 1
ATOM 6959 C CA . ILE A 1 900 ? -18.692 2.433 13.009 1.00 32.12 900 ILE A CA 1
ATOM 6960 C C . ILE A 1 900 ? -17.549 1.964 12.087 1.00 32.12 900 ILE A C 1
ATOM 6962 O O . ILE A 1 900 ? -16.502 2.607 12.058 1.00 32.12 900 ILE A O 1
ATOM 6966 N N . SER A 1 901 ? -17.758 0.935 11.258 1.00 30.33 901 SER A N 1
ATOM 6967 C CA . SER A 1 901 ? -16.712 0.398 10.372 1.00 30.33 901 SER A CA 1
ATOM 6968 C C . SER A 1 901 ? -16.532 1.183 9.062 1.00 30.33 901 SER A C 1
ATOM 6970 O O . SER A 1 901 ? -15.428 1.212 8.525 1.00 30.33 901 SER A O 1
ATOM 6972 N N . ALA A 1 902 ? -17.570 1.874 8.569 1.00 29.78 902 ALA A N 1
ATOM 6973 C CA . ALA A 1 902 ? -17.519 2.641 7.312 1.00 29.78 902 ALA A CA 1
ATOM 6974 C C . ALA A 1 902 ? -16.830 4.019 7.440 1.00 29.78 902 ALA A C 1
ATOM 6976 O O . ALA A 1 902 ? -16.343 4.576 6.463 1.00 29.78 902 ALA A O 1
ATOM 6977 N N . VAL A 1 903 ? -16.758 4.567 8.656 1.00 28.55 903 VAL A N 1
ATOM 6978 C CA . VAL A 1 903 ? -16.291 5.940 8.950 1.00 28.55 903 VAL A CA 1
ATOM 6979 C C . VAL A 1 903 ? -14.781 6.105 8.841 1.00 28.55 903 VAL A C 1
ATOM 6981 O O . VAL A 1 903 ? -14.285 7.196 8.580 1.00 28.55 903 VAL A O 1
ATOM 6984 N N . TRP A 1 904 ? -14.027 5.035 9.078 1.00 27.59 904 TRP A N 1
ATOM 6985 C CA . TRP A 1 904 ? -12.582 5.137 9.258 1.00 27.59 904 TRP A CA 1
ATOM 6986 C C . TRP A 1 904 ? -11.777 5.114 7.950 1.00 27.59 904 TRP A C 1
ATOM 6988 O O . T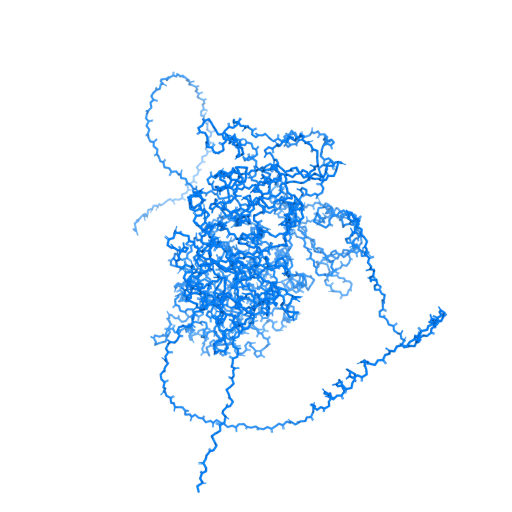RP A 1 904 ? -10.551 5.094 8.021 1.00 27.59 904 TRP A O 1
ATOM 6998 N N . ARG A 1 905 ? -12.415 5.117 6.762 1.00 30.66 905 ARG A N 1
ATOM 6999 C CA . ARG A 1 905 ? -11.705 4.819 5.496 1.00 30.66 905 ARG A CA 1
ATOM 7000 C C . ARG A 1 905 ? -11.963 5.720 4.274 1.00 30.66 905 ARG A C 1
ATOM 7002 O O . ARG A 1 905 ? -11.387 5.425 3.233 1.00 30.66 905 ARG A O 1
ATOM 7009 N N . SER A 1 906 ? -12.711 6.826 4.356 1.00 25.52 906 SER A N 1
ATOM 7010 C CA . SER A 1 906 ? -12.989 7.700 3.183 1.00 25.52 906 SER A CA 1
ATOM 7011 C C . SER A 1 906 ? -12.522 9.161 3.298 1.00 25.52 906 SER A C 1
ATOM 7013 O O . SER A 1 906 ? -13.097 10.077 2.716 1.00 25.52 906 SER A O 1
ATOM 7015 N N . GLY A 1 907 ? -11.405 9.403 3.986 1.00 23.28 907 GLY A N 1
ATOM 7016 C CA . GLY A 1 907 ? -10.775 10.725 4.021 1.00 23.28 907 GLY A CA 1
ATOM 7017 C C . GLY A 1 907 ? -9.852 11.002 2.830 1.00 23.28 907 GLY A C 1
ATOM 7018 O O . GLY A 1 907 ? -8.646 10.892 2.997 1.00 23.28 907 GLY A O 1
ATOM 7019 N N . ILE A 1 908 ? -10.373 11.417 1.667 1.00 24.92 908 ILE A N 1
ATOM 7020 C CA . ILE A 1 908 ? -9.599 12.152 0.642 1.00 24.92 908 ILE A CA 1
ATOM 7021 C C . ILE A 1 908 ? -10.506 13.215 0.002 1.00 24.92 908 ILE A C 1
ATOM 7023 O O . ILE A 1 908 ? -11.378 12.883 -0.793 1.00 24.92 908 ILE A O 1
ATOM 7027 N N . TYR A 1 909 ? -10.267 14.501 0.293 1.00 25.48 909 TYR A N 1
ATOM 7028 C CA . TYR A 1 909 ? -10.728 15.604 -0.559 1.00 25.48 909 TYR A CA 1
ATOM 7029 C C . TYR A 1 909 ? -9.542 16.312 -1.194 1.00 25.48 909 TYR A C 1
ATOM 7031 O O . TYR A 1 909 ? -8.703 16.878 -0.496 1.00 25.48 909 TYR A O 1
ATOM 7039 N N . ARG A 1 910 ? -9.534 16.328 -2.530 1.00 25.58 910 ARG A N 1
ATOM 7040 C CA . ARG A 1 910 ? -8.744 17.250 -3.347 1.00 25.58 910 ARG A CA 1
ATOM 7041 C C . ARG A 1 910 ? -9.301 18.670 -3.205 1.00 25.58 910 ARG A C 1
ATOM 7043 O O . ARG A 1 910 ? -10.501 18.897 -3.346 1.00 25.58 910 ARG A O 1
ATOM 7050 N N . HIS A 1 911 ? -8.410 19.637 -3.027 1.00 21.62 911 HIS A N 1
ATOM 7051 C CA . HIS A 1 911 ? -8.622 21.023 -3.434 1.00 21.62 911 HIS A CA 1
ATOM 7052 C C . HIS A 1 911 ? -7.574 21.351 -4.499 1.00 21.62 911 HIS A C 1
ATOM 7054 O O . HIS A 1 911 ? -6.386 21.423 -4.197 1.00 21.62 911 HIS A O 1
ATOM 7060 N N . SER A 1 912 ? -7.999 21.583 -5.743 1.00 23.05 912 SER A N 1
ATOM 7061 C CA . SER A 1 912 ? -7.201 22.346 -6.706 1.00 23.05 912 SER A CA 1
ATOM 7062 C C . SER A 1 912 ? -7.903 23.664 -7.015 1.00 23.05 912 SER A C 1
ATOM 7064 O O . SER A 1 912 ? -9.101 23.716 -7.280 1.00 23.05 912 SER A O 1
ATOM 7066 N N . ARG A 1 913 ? -7.088 24.708 -6.895 1.00 26.98 913 ARG A N 1
ATOM 7067 C CA . ARG A 1 913 ? -7.333 26.151 -6.866 1.00 26.98 913 ARG A CA 1
ATOM 7068 C C . ARG A 1 913 ? -8.002 26.699 -8.133 1.00 26.98 913 ARG A C 1
ATOM 7070 O O . ARG A 1 913 ? -7.840 26.132 -9.203 1.00 26.98 913 ARG A O 1
ATOM 7077 N N . ASN A 1 914 ? -8.580 27.897 -8.016 1.00 23.08 914 ASN A N 1
ATOM 7078 C CA . ASN A 1 914 ? -8.093 29.045 -8.787 1.00 23.08 914 ASN A CA 1
ATOM 7079 C C . ASN A 1 914 ? -8.445 30.369 -8.095 1.00 23.08 914 ASN A C 1
ATOM 7081 O O . ASN A 1 914 ? -9.602 30.672 -7.820 1.00 23.08 914 ASN A O 1
ATOM 7085 N N . VAL A 1 915 ? -7.395 31.139 -7.820 1.00 23.52 915 VAL A N 1
ATOM 7086 C CA . VAL A 1 915 ? -7.444 32.594 -7.728 1.00 23.52 915 VAL A CA 1
ATOM 7087 C C . VAL A 1 915 ? -7.175 33.072 -9.144 1.00 23.52 915 VAL A C 1
ATOM 7089 O O . VAL A 1 915 ? -6.123 32.741 -9.677 1.00 23.52 915 VAL A O 1
ATOM 7092 N N . ASP A 1 916 ? -8.086 33.845 -9.726 1.00 20.05 916 ASP A N 1
ATOM 7093 C CA . ASP A 1 916 ? -7.658 34.968 -10.550 1.00 20.05 916 ASP A CA 1
ATOM 7094 C C . ASP A 1 916 ? -8.691 36.093 -10.566 1.00 20.05 916 ASP A C 1
ATOM 7096 O O . ASP A 1 916 ? -9.901 35.891 -10.441 1.00 20.05 916 ASP A O 1
ATOM 7100 N N . LEU A 1 917 ? -8.133 37.298 -10.617 1.00 22.36 917 LEU A N 1
ATOM 7101 C CA . LEU A 1 917 ? -8.766 38.601 -10.493 1.00 22.36 917 LEU A CA 1
ATOM 7102 C C . LEU A 1 917 ? -9.912 38.821 -11.486 1.00 22.36 917 LEU A C 1
ATOM 7104 O O . LEU A 1 917 ? -9.764 38.492 -12.652 1.00 22.36 917 LEU A O 1
ATOM 7108 N N . HIS A 1 918 ? -10.912 39.617 -11.086 1.00 19.88 918 HIS A N 1
ATOM 7109 C CA . HIS A 1 918 ? -11.414 40.686 -11.956 1.00 19.88 918 HIS A CA 1
ATOM 7110 C C . HIS A 1 918 ? -11.884 41.912 -11.155 1.00 19.88 918 HIS A C 1
ATOM 7112 O O . HIS A 1 918 ? -12.829 41.863 -10.369 1.00 19.88 918 HIS A O 1
ATOM 7118 N N . LEU A 1 919 ? -11.199 43.035 -11.401 1.00 20.17 919 LEU A N 1
ATOM 7119 C CA . LEU A 1 919 ? -11.755 44.389 -11.356 1.00 20.17 919 LEU A CA 1
ATOM 7120 C C . LEU A 1 919 ? -13.124 44.414 -12.050 1.00 20.17 919 LEU A C 1
ATOM 7122 O O . LEU A 1 919 ? -13.199 43.931 -13.171 1.00 20.17 919 LEU A O 1
ATOM 7126 N N . PHE A 1 920 ? -14.141 45.029 -11.439 1.00 20.45 920 PHE A N 1
ATOM 7127 C CA . PHE A 1 920 ? -14.971 46.075 -12.060 1.00 20.45 920 PHE A CA 1
ATOM 7128 C C . PHE A 1 920 ? -15.838 46.785 -11.003 1.00 20.45 920 PHE A C 1
ATOM 7130 O O . PHE A 1 920 ? -16.477 46.158 -10.160 1.00 20.45 920 PHE A O 1
ATOM 7137 N N . GLU A 1 921 ? -15.818 48.119 -11.062 1.00 20.69 921 GLU A N 1
ATOM 7138 C CA . GLU A 1 921 ? -16.712 49.047 -10.364 1.00 20.69 921 GLU A CA 1
ATOM 7139 C C . GLU A 1 921 ? -18.189 48.746 -10.650 1.00 20.69 921 GLU A C 1
ATOM 7141 O O . GLU A 1 921 ? -18.545 48.519 -11.799 1.00 20.69 921 GLU A O 1
ATOM 7146 N N . PHE A 1 922 ? -19.062 48.915 -9.651 1.00 20.20 922 PHE A N 1
ATOM 7147 C CA . PHE A 1 922 ? -20.221 49.806 -9.781 1.00 20.20 922 PHE A CA 1
ATOM 7148 C C . PHE A 1 922 ? -20.652 50.345 -8.410 1.00 20.20 922 PHE A C 1
ATOM 7150 O O . PHE A 1 922 ? -20.617 49.666 -7.386 1.00 20.20 922 PHE A O 1
ATOM 7157 N N . ALA A 1 923 ? -21.004 51.627 -8.416 1.00 21.38 923 ALA A N 1
ATOM 7158 C CA . ALA A 1 923 ? -21.235 52.486 -7.269 1.00 21.38 923 ALA A CA 1
ATOM 7159 C C . ALA A 1 923 ? -22.584 52.266 -6.562 1.00 21.38 923 ALA A C 1
ATOM 7161 O O . ALA A 1 923 ? -23.617 52.201 -7.218 1.00 21.38 923 ALA A O 1
ATOM 7162 N N . SER A 1 924 ? -22.602 52.405 -5.230 1.00 22.91 924 SER A N 1
ATOM 7163 C CA . SER A 1 924 ? -23.594 53.265 -4.564 1.00 22.91 924 SER A CA 1
ATOM 7164 C C . SER A 1 924 ? -23.126 53.738 -3.180 1.00 22.91 924 SER A C 1
ATOM 7166 O O . SER A 1 924 ? -22.826 52.956 -2.286 1.00 22.91 924 SER A O 1
ATOM 7168 N N . ARG A 1 925 ? -23.082 55.067 -3.079 1.00 22.55 925 ARG A N 1
ATOM 7169 C CA . ARG A 1 925 ? -22.859 56.003 -1.967 1.00 22.55 925 ARG A CA 1
ATOM 7170 C C . ARG A 1 925 ? -23.175 55.578 -0.516 1.00 22.55 925 ARG A C 1
ATOM 7172 O O . ARG A 1 925 ? -24.274 55.147 -0.209 1.00 22.55 925 ARG A O 1
ATOM 7179 N N . SER A 1 926 ? -22.213 55.950 0.342 1.00 24.36 926 SER A N 1
ATOM 7180 C CA . SER A 1 926 ? -22.293 56.676 1.631 1.00 24.36 926 SER A CA 1
ATOM 7181 C C . SER A 1 926 ? -23.345 56.293 2.680 1.00 24.36 926 SER A C 1
ATOM 7183 O O . SER A 1 926 ? -24.530 56.496 2.460 1.00 24.36 926 SER A O 1
ATOM 7185 N N . GLU A 1 927 ? -22.896 56.057 3.916 1.00 26.22 927 GLU A N 1
ATOM 7186 C CA . GLU A 1 927 ? -22.903 57.065 4.992 1.00 26.22 927 GLU A CA 1
ATOM 7187 C C . GLU A 1 927 ? -22.222 56.536 6.272 1.00 26.22 927 GLU A C 1
ATOM 7189 O O . GLU A 1 927 ? -22.448 55.398 6.655 1.00 26.22 927 GLU A O 1
ATOM 7194 N N . ARG A 1 928 ? -21.448 57.434 6.916 1.00 25.84 928 ARG A N 1
ATOM 7195 C CA . ARG A 1 928 ? -21.262 57.641 8.375 1.00 25.84 928 ARG A CA 1
ATOM 7196 C C . ARG A 1 928 ? -20.805 56.458 9.250 1.00 25.84 928 ARG A C 1
ATOM 7198 O O . ARG A 1 928 ? -21.309 55.359 9.175 1.00 25.84 928 ARG A O 1
ATOM 7205 N N . SER A 1 929 ? -19.956 56.615 10.257 1.00 25.14 929 SER A N 1
ATOM 7206 C CA . SER A 1 929 ? -19.128 57.697 10.795 1.00 25.14 929 SER A CA 1
ATOM 7207 C C . SER A 1 929 ? -18.517 57.133 12.079 1.00 25.14 929 SER A C 1
ATOM 7209 O O . SER A 1 929 ? -19.254 56.484 12.811 1.00 25.14 929 SER A O 1
ATOM 7211 N N . ALA A 1 930 ? -17.272 57.523 12.382 1.00 25.89 930 ALA A N 1
ATOM 7212 C CA . ALA A 1 930 ? -16.750 57.760 13.737 1.00 25.89 930 ALA A CA 1
ATOM 7213 C C . ALA A 1 930 ? -16.701 56.551 14.716 1.00 25.89 930 ALA A C 1
ATOM 7215 O O . ALA A 1 930 ? -17.643 55.801 14.877 1.00 25.89 930 ALA A O 1
ATOM 7216 N N . SER A 1 931 ? -15.669 56.325 15.522 1.00 26.22 931 SER A N 1
ATOM 7217 C CA . SER A 1 931 ? -14.452 57.073 15.822 1.00 26.22 931 SER A CA 1
ATOM 7218 C C . SER A 1 931 ? -13.742 56.361 16.977 1.00 26.22 931 SER A C 1
ATOM 7220 O O . SER A 1 931 ? -14.439 55.956 17.901 1.00 26.22 931 SER A O 1
ATOM 7222 N N . ARG A 1 932 ? -12.399 56.455 16.995 1.00 27.75 932 ARG A N 1
ATOM 7223 C CA . ARG A 1 932 ? -11.555 56.675 18.198 1.00 27.75 932 ARG A CA 1
ATOM 7224 C C . ARG A 1 932 ? -11.465 55.498 19.199 1.00 27.75 932 ARG A C 1
ATOM 7226 O O . ARG A 1 932 ? -12.435 54.816 19.451 1.00 27.75 932 ARG A O 1
ATOM 7233 N N . LEU A 1 933 ? -10.341 55.203 19.850 1.00 25.28 933 LEU A N 1
ATOM 7234 C CA . LEU A 1 933 ? -9.127 55.964 20.145 1.00 25.28 933 LEU A CA 1
ATOM 7235 C C . LEU A 1 933 ? -7.973 54.980 20.431 1.00 25.28 933 LEU A C 1
ATOM 7237 O O . LEU A 1 933 ? -8.181 53.884 20.938 1.00 25.28 933 LEU A O 1
ATOM 7241 N N . LEU A 1 934 ? -6.779 55.442 20.073 1.00 23.81 934 LEU A N 1
ATOM 7242 C CA . LEU A 1 934 ? -5.437 54.895 20.283 1.00 23.81 934 LEU A CA 1
ATOM 7243 C C . LEU A 1 934 ? -4.974 55.043 21.773 1.00 23.81 934 LEU A C 1
ATOM 7245 O O . LEU A 1 934 ? -5.791 55.418 22.611 1.00 23.81 934 LEU A O 1
ATOM 7249 N N . PRO A 1 935 ? -3.668 54.932 22.112 1.00 55.50 935 PRO A N 1
ATOM 7250 C CA . PRO A 1 935 ? -2.925 53.712 22.453 1.00 55.50 935 PRO A CA 1
ATOM 7251 C C . PRO A 1 935 ? -2.047 54.009 23.707 1.00 55.50 935 PRO A C 1
ATOM 7253 O O . PRO A 1 935 ? -2.490 54.783 24.549 1.00 55.50 935 PRO A O 1
ATOM 7256 N N . ALA A 1 936 ? -0.791 53.522 23.733 1.00 27.80 936 ALA A N 1
ATOM 7257 C CA . ALA A 1 936 ? 0.381 53.949 24.537 1.00 27.80 936 ALA A CA 1
ATOM 7258 C C . ALA A 1 936 ? 0.797 52.902 25.583 1.00 27.80 936 ALA A C 1
ATOM 7260 O O . ALA A 1 936 ? -0.053 52.365 26.277 1.00 27.80 936 ALA A O 1
ATOM 7261 N N . ASN A 1 937 ? 2.064 52.556 25.811 1.00 28.94 937 ASN A N 1
ATOM 7262 C CA . ASN A 1 937 ? 3.398 52.940 25.320 1.00 28.94 937 ASN A CA 1
ATOM 7263 C C . ASN A 1 937 ? 4.307 51.747 25.716 1.00 28.94 937 ASN A C 1
ATOM 7265 O O . ASN A 1 937 ? 4.034 51.112 26.729 1.00 28.94 937 ASN A O 1
ATOM 7269 N N . GLY A 1 938 ? 5.295 51.310 24.931 1.00 27.73 938 GLY A N 1
ATOM 7270 C CA . GLY A 1 938 ? 6.633 51.914 24.829 1.00 27.73 938 GLY A CA 1
ATOM 7271 C C . GLY A 1 938 ? 7.622 51.161 25.747 1.00 27.73 938 GLY A C 1
ATOM 7272 O O . GLY A 1 938 ? 7.211 50.696 26.796 1.00 27.73 938 GLY A O 1
ATOM 7273 N N . ILE A 1 939 ? 8.917 50.980 25.479 1.00 27.80 939 ILE A N 1
ATOM 7274 C CA . ILE A 1 939 ? 9.857 51.621 24.552 1.00 27.80 939 ILE A CA 1
ATOM 7275 C C . ILE A 1 939 ? 11.203 50.834 24.659 1.00 27.80 939 ILE A C 1
ATOM 7277 O O . ILE A 1 939 ? 11.603 50.538 25.779 1.00 27.80 939 ILE A O 1
ATOM 7281 N N . ILE A 1 940 ? 11.823 50.495 23.505 1.00 26.58 940 ILE A N 1
ATOM 7282 C CA . ILE A 1 940 ? 13.220 50.779 23.028 1.00 26.58 940 ILE A CA 1
ATOM 7283 C C . ILE A 1 940 ? 14.401 50.256 23.908 1.00 26.58 940 ILE A C 1
ATOM 7285 O O . ILE A 1 940 ? 14.355 50.378 25.121 1.00 26.58 940 ILE A O 1
ATOM 7289 N N . ALA A 1 941 ? 15.504 49.656 23.423 1.00 26.09 941 ALA A N 1
ATOM 7290 C CA . ALA A 1 941 ? 16.400 49.992 22.296 1.00 26.09 941 ALA A CA 1
ATOM 7291 C C . ALA A 1 941 ? 17.283 48.778 21.899 1.00 26.09 941 ALA A C 1
ATOM 7293 O O . ALA A 1 941 ? 17.662 48.015 22.781 1.00 26.09 941 ALA A O 1
ATOM 7294 N N . GLU A 1 942 ? 17.483 48.486 20.602 1.00 24.98 942 GLU A N 1
ATOM 7295 C CA . GLU A 1 942 ? 18.623 48.888 19.721 1.00 24.98 942 GLU A CA 1
ATOM 7296 C C . GLU A 1 942 ? 19.905 48.058 19.963 1.00 24.98 942 GLU A C 1
ATOM 7298 O O . GLU A 1 942 ? 20.347 47.932 21.096 1.00 24.98 942 GLU A O 1
ATOM 7303 N N . ARG A 1 943 ? 20.556 47.410 18.987 1.00 24.72 943 ARG A N 1
ATOM 7304 C CA . ARG A 1 943 ? 21.168 47.826 17.696 1.00 24.72 943 ARG A CA 1
ATOM 7305 C C . ARG A 1 943 ? 21.530 46.530 16.920 1.00 24.72 943 ARG A C 1
ATOM 7307 O O . ARG A 1 943 ? 21.628 45.495 17.560 1.00 24.72 943 ARG A O 1
ATOM 7314 N N . GLU A 1 944 ? 21.793 46.418 15.617 1.00 24.73 944 GLU A N 1
ATOM 7315 C CA . GLU A 1 944 ? 22.106 47.322 14.502 1.00 24.73 944 GLU A CA 1
ATOM 7316 C C . GLU A 1 944 ? 21.859 46.520 13.188 1.00 24.73 944 GLU A C 1
ATOM 7318 O O . GLU A 1 944 ? 22.180 45.337 13.101 1.00 24.73 944 GLU A O 1
ATOM 7323 N N . MET A 1 945 ? 21.260 47.168 12.183 1.00 21.53 945 MET A N 1
ATOM 7324 C CA . MET A 1 945 ? 21.178 46.784 10.750 1.00 21.53 945 MET A CA 1
ATOM 7325 C C . MET A 1 945 ? 22.545 47.076 10.041 1.00 21.53 945 MET A C 1
ATOM 7327 O O . MET A 1 945 ? 23.382 47.658 10.730 1.00 21.53 945 MET A O 1
ATOM 7331 N N . PRO A 1 946 ? 22.821 46.831 8.718 1.00 34.78 946 PRO A N 1
ATOM 7332 C CA . PRO A 1 946 ? 21.862 46.737 7.601 1.00 34.78 946 PRO A CA 1
ATOM 7333 C C . PRO A 1 946 ? 22.182 45.874 6.337 1.00 34.78 946 PRO A C 1
ATOM 7335 O O . PRO A 1 946 ? 23.315 45.620 5.955 1.00 34.78 946 PRO A O 1
ATOM 7338 N N . SER A 1 947 ? 21.090 45.617 5.597 1.00 25.39 947 SER A N 1
ATOM 7339 C CA . SER A 1 947 ? 20.882 45.789 4.137 1.00 25.39 947 SER A CA 1
ATOM 7340 C C . SER A 1 947 ? 21.499 44.877 3.058 1.00 25.39 947 SER A C 1
ATOM 7342 O O . SER A 1 947 ? 22.703 44.893 2.849 1.00 25.39 947 SER A O 1
ATOM 7344 N N . ARG A 1 948 ? 20.563 44.407 2.199 1.00 27.83 948 ARG A N 1
ATOM 7345 C CA . ARG A 1 948 ? 20.568 44.333 0.709 1.00 27.83 948 ARG A CA 1
ATOM 7346 C C . ARG A 1 948 ? 21.546 43.326 0.064 1.00 27.83 948 ARG A C 1
ATOM 7348 O O . ARG A 1 948 ? 22.686 43.231 0.465 1.00 27.83 948 ARG A O 1
ATOM 7355 N N . GLY A 1 949 ? 21.195 42.597 -0.994 1.00 24.42 949 GLY A N 1
ATOM 7356 C CA . GLY A 1 949 ? 20.043 42.690 -1.883 1.00 24.42 949 GLY A CA 1
ATOM 7357 C C . GLY A 1 949 ? 20.042 41.587 -2.954 1.00 24.42 949 GLY A C 1
ATOM 7358 O O . GLY A 1 949 ? 20.934 40.753 -3.018 1.00 24.42 949 GLY A O 1
ATOM 7359 N N . THR A 1 950 ? 18.976 41.645 -3.744 1.00 27.92 950 THR A N 1
ATOM 7360 C CA . THR A 1 950 ? 18.557 40.903 -4.948 1.00 27.92 950 THR A CA 1
ATOM 7361 C C . THR A 1 950 ? 19.589 40.691 -6.068 1.00 27.92 950 THR A C 1
ATOM 7363 O O . THR A 1 950 ? 20.559 41.442 -6.141 1.00 27.92 950 THR A O 1
ATOM 7366 N N . TYR A 1 951 ? 19.183 39.812 -7.013 1.00 25.73 951 TYR A N 1
ATOM 7367 C CA . TYR A 1 951 ? 19.596 39.600 -8.426 1.00 25.73 951 TYR A CA 1
ATOM 7368 C C . TYR A 1 951 ? 20.528 38.385 -8.640 1.00 25.73 951 TYR A C 1
ATOM 7370 O O . TYR A 1 951 ? 21.518 38.274 -7.930 1.00 25.73 951 TYR A O 1
ATOM 7378 N N . ILE A 1 952 ? 20.302 37.440 -9.570 1.00 35.88 952 ILE A N 1
ATOM 7379 C CA . ILE A 1 952 ? 19.369 37.256 -10.713 1.00 35.88 952 ILE A CA 1
ATOM 7380 C C . ILE A 1 952 ? 18.968 35.781 -10.755 1.00 35.88 952 ILE A C 1
ATOM 7382 O O . ILE A 1 952 ? 19.873 34.955 -10.501 1.00 35.88 952 ILE A O 1
#

Organism: Grifola frondosa (NCBI:txid5627)